Protein AF-0000000074723322 (afdb_homodimer)

pLDDT: mean 83.51, std 18.79, range [21.91, 98.81]

Solvent-accessible surface area (backbone atoms only — not comparable to full-atom values): 43804 Å² total; per-residue (Å²): 130,84,80,78,76,77,77,77,79,77,77,68,78,77,70,70,77,73,81,65,84,72,70,81,64,66,43,62,84,62,58,47,76,43,57,42,94,88,62,50,76,61,48,70,40,43,41,64,59,50,56,65,54,12,58,70,28,37,38,82,74,31,65,25,46,69,72,74,87,70,62,50,74,50,40,69,74,44,81,40,79,48,93,85,29,30,41,36,32,33,70,85,69,52,68,29,45,32,60,66,77,66,84,53,60,60,69,59,57,63,31,75,88,58,49,74,63,51,75,38,29,64,90,44,18,70,59,52,44,46,22,39,75,74,34,88,31,36,43,49,39,66,46,32,68,73,44,32,63,64,46,34,44,52,50,53,50,34,39,63,25,58,21,42,36,29,39,32,74,39,62,81,52,92,58,39,62,59,51,49,26,48,45,56,65,42,56,64,45,60,51,98,70,37,51,52,40,78,37,39,65,48,94,80,35,68,39,71,79,17,40,52,57,58,48,67,70,24,27,64,57,54,24,35,88,70,42,65,34,28,36,38,42,32,26,61,34,63,40,56,61,48,30,43,32,36,33,38,45,61,31,45,51,52,53,34,44,73,37,90,67,14,55,62,25,49,51,46,34,46,68,45,71,41,46,20,38,49,66,57,93,72,29,37,32,59,20,72,41,31,37,36,35,61,54,83,64,78,88,51,56,66,74,79,26,55,63,34,40,48,43,39,71,41,34,41,57,72,72,70,77,62,67,48,58,70,69,58,43,50,54,49,51,47,26,49,46,58,49,45,54,52,72,65,38,66,63,27,45,32,78,40,78,62,48,63,17,26,26,47,36,32,26,25,31,38,25,23,37,32,30,44,41,42,49,83,67,41,33,34,41,34,38,26,33,46,55,56,51,51,52,6,30,42,38,44,72,67,47,61,53,65,58,58,49,46,60,70,71,100,125,86,76,76,76,76,75,77,77,74,75,68,78,76,70,70,75,73,80,64,84,70,69,78,65,63,44,60,84,60,57,46,76,42,58,42,95,86,63,50,75,61,48,72,38,44,40,63,57,50,56,66,53,13,59,71,28,38,39,80,73,30,66,26,47,70,72,72,86,70,63,47,74,50,38,69,72,43,82,39,78,49,92,85,28,30,42,36,31,34,70,87,68,52,68,30,44,32,60,66,77,66,85,55,60,61,69,60,56,63,31,74,87,58,51,74,65,53,74,38,28,64,90,43,18,69,58,52,43,46,23,38,75,74,34,87,31,36,43,50,40,67,46,30,69,74,43,32,62,63,46,35,44,51,49,51,50,33,38,64,26,57,22,42,36,28,39,31,73,40,62,80,52,91,55,39,63,58,51,50,28,47,44,56,64,44,54,64,45,60,53,100,67,38,51,53,41,79,39,38,66,48,94,79,35,66,39,71,77,18,39,52,58,57,47,68,71,24,27,63,56,54,24,34,87,68,40,64,33,27,36,39,42,33,26,62,35,63,38,55,59,48,28,42,31,36,33,40,44,60,30,44,51,51,53,34,44,72,38,90,69,14,54,61,26,49,52,45,34,45,67,44,72,43,45,19,39,48,66,57,92,71,30,37,32,59,19,71,40,32,36,36,36,63,54,83,62,78,86,51,56,67,75,79,25,55,64,34,40,49,44,39,73,42,35,41,55,73,72,70,74,61,67,48,58,69,69,58,44,49,52,49,50,48,26,48,46,58,48,44,54,51,71,66,37,66,61,26,44,33,80,39,78,64,48,62,16,24,26,48,35,30,26,25,32,38,25,25,36,32,30,44,39,44,50,82,67,42,33,34,43,36,39,26,33,48,54,57,51,51,50,7,28,41,39,44,71,66,46,62,52,64,60,58,49,45,60,70,71,100

Nearest PDB structures (foldseek):
  6npb-assembly1_A  TM=7.878E-01  e=7.541E-30  Leisingera caerulea
  3o2g-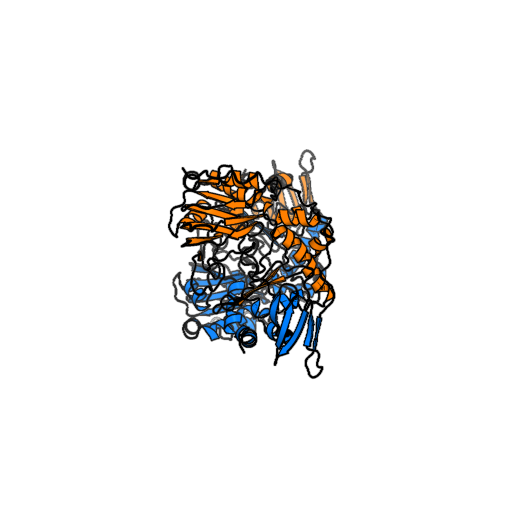assembly1_A  TM=8.505E-01  e=2.399E-28  Homo sapiens
  6npc-assembly1_B  TM=7.733E-01  e=4.848E-27  Leisingera caerulea
  7qtg-assembly1_B-2  TM=7.485E-01  e=1.381E-10  Streptomyces sp. Tu6071
  7qtg-assembly1_A  TM=7.536E-01  e=2.174E-10  Streptomyces sp. Tu6071

Structure (mmCIF, N/CA/C/O backbone):
data_AF-0000000074723322-model_v1
#
loop_
_entity.id
_entity.type
_entity.pdbx_description
1 polymer 'TauD/TfdA-like domain-containing protein'
#
loop_
_atom_site.group_PDB
_atom_site.id
_atom_site.type_symbol
_atom_site.label_atom_id
_atom_site.label_alt_id
_atom_site.label_comp_id
_atom_site.label_asym_id
_atom_site.label_entity_id
_atom_site.label_seq_id
_atom_site.pdbx_PDB_ins_code
_atom_site.Cartn_x
_atom_site.Cartn_y
_atom_site.Cartn_z
_atom_site.occupancy
_atom_site.B_iso_or_equiv
_atom_site.auth_seq_id
_atom_site.auth_comp_id
_atom_site.auth_asym_id
_atom_site.auth_atom_id
_atom_site.pdbx_PDB_model_num
ATOM 1 N N . MET A 1 1 ? 15.336 72.75 12.047 1 23.72 1 MET A N 1
ATOM 2 C CA . MET A 1 1 ? 16.375 72.062 12.766 1 23.72 1 MET A CA 1
ATOM 3 C C . MET A 1 1 ? 15.773 71.125 13.828 1 23.72 1 MET A C 1
ATOM 5 O O . MET A 1 1 ? 16.141 71.188 15 1 23.72 1 MET A O 1
ATOM 9 N N . LEU A 1 2 ? 14.555 70.625 13.688 1 27.48 2 LEU A N 1
ATOM 10 C CA . LEU A 1 2 ? 13.859 70.062 14.852 1 27.48 2 LEU A CA 1
ATOM 11 C C . LEU A 1 2 ? 14.617 68.875 15.445 1 27.48 2 LEU A C 1
ATOM 13 O O . LEU A 1 2 ? 15.078 68 14.703 1 27.48 2 LEU A O 1
ATOM 17 N N . ALA A 1 3 ? 15.211 69 16.609 1 27.52 3 ALA A N 1
ATOM 18 C CA . ALA A 1 3 ? 16.047 68.188 17.516 1 27.52 3 ALA A CA 1
ATOM 19 C C . ALA A 1 3 ? 15.414 66.875 17.812 1 27.52 3 ALA A C 1
ATOM 21 O O . ALA A 1 3 ? 14.297 66.75 18.328 1 27.52 3 ALA A O 1
ATOM 22 N N . LEU A 1 4 ? 15.68 65.75 17.031 1 28.12 4 LEU A N 1
ATOM 23 C CA . LEU A 1 4 ? 15.18 64.438 16.953 1 28.12 4 LEU A CA 1
ATOM 24 C C . LEU A 1 4 ? 15.516 63.656 18.234 1 28.12 4 LEU A C 1
ATOM 26 O O . LEU A 1 4 ? 16.688 63.406 18.531 1 28.12 4 LEU A O 1
ATOM 30 N N . ALA A 1 5 ? 14.727 63.938 19.281 1 29.81 5 ALA A N 1
ATOM 31 C CA . ALA A 1 5 ? 15.008 63.438 20.625 1 29.81 5 ALA A CA 1
ATOM 32 C C . ALA A 1 5 ? 15.273 61.938 20.625 1 29.81 5 ALA A C 1
ATOM 34 O O . ALA A 1 5 ? 14.594 61.188 19.938 1 29.81 5 ALA A O 1
ATOM 35 N N . ALA A 1 6 ? 16.406 61.5 21.172 1 29.81 6 ALA A N 1
ATOM 36 C CA . ALA A 1 6 ? 17.141 60.25 21.344 1 29.81 6 ALA A CA 1
ATOM 37 C C . ALA A 1 6 ? 16.359 59.25 22.203 1 29.81 6 ALA A C 1
ATOM 39 O O . ALA A 1 6 ? 16.078 59.531 23.375 1 29.81 6 ALA A O 1
ATOM 40 N N . ARG A 1 7 ? 15.25 58.656 21.734 1 30.62 7 ARG A N 1
ATOM 41 C CA . ARG A 1 7 ? 14.461 57.906 22.719 1 30.62 7 ARG A CA 1
ATOM 42 C C . ARG A 1 7 ? 15.328 56.906 23.484 1 30.62 7 ARG A C 1
ATOM 44 O O . ARG A 1 7 ? 16.234 56.312 22.906 1 30.62 7 ARG A O 1
ATOM 51 N N . PRO A 1 8 ? 15.336 56.938 24.828 1 28.42 8 PRO A N 1
ATOM 52 C CA . PRO A 1 8 ? 16.172 56.188 25.781 1 28.42 8 PRO A CA 1
ATOM 53 C C . PRO A 1 8 ? 16.188 54.688 25.516 1 28.42 8 PRO A C 1
ATOM 55 O O . PRO A 1 8 ? 15.273 54.156 24.859 1 28.42 8 PRO A O 1
ATOM 58 N N . ALA A 1 9 ? 17.312 54 25.781 1 27.69 9 ALA A N 1
ATOM 59 C CA . ALA A 1 9 ? 17.859 52.656 25.672 1 27.69 9 ALA A CA 1
ATOM 60 C C . ALA A 1 9 ? 17.062 51.656 26.484 1 27.69 9 ALA A C 1
ATOM 62 O O . ALA A 1 9 ? 17.016 51.719 27.719 1 27.69 9 ALA A O 1
ATOM 63 N N . LEU A 1 10 ? 15.797 51.469 26.203 1 24.59 10 LEU A N 1
ATOM 64 C CA . LEU A 1 10 ? 15.094 50.594 27.141 1 24.59 10 LEU A CA 1
ATOM 65 C C . LEU A 1 10 ? 15.875 49.312 27.391 1 24.59 10 LEU A C 1
ATOM 67 O O . LEU A 1 10 ? 16.266 48.625 26.438 1 24.59 10 LEU A O 1
ATOM 71 N N . ALA A 1 11 ? 16.656 49.219 28.422 1 26.72 11 ALA A N 1
ATOM 72 C CA . ALA A 1 11 ? 17.406 48.125 29 1 26.72 11 ALA A CA 1
ATOM 73 C C . ALA A 1 11 ? 16.547 46.844 29.094 1 26.72 11 ALA A C 1
ATOM 75 O O . ALA A 1 11 ? 15.664 46.75 29.953 1 26.72 11 ALA A O 1
ATOM 76 N N . GLY A 1 12 ? 15.781 46.625 28.109 1 21.91 12 GLY A N 1
ATOM 77 C CA . GLY A 1 12 ? 14.773 45.625 28.344 1 21.91 12 GLY A CA 1
ATOM 78 C C . GLY A 1 12 ? 15.352 44.281 28.812 1 21.91 12 GLY A C 1
ATOM 79 O O . GLY A 1 12 ? 16.266 43.75 28.188 1 21.91 12 GLY A O 1
ATOM 80 N N . LYS A 1 13 ? 15.508 44.125 30.172 1 32.44 13 LYS A N 1
ATOM 81 C CA . LYS A 1 13 ? 15.93 42.906 30.891 1 32.44 13 LYS A CA 1
ATOM 82 C C . LYS A 1 13 ? 15.352 41.656 30.25 1 32.44 13 LYS A C 1
ATOM 84 O O . LYS A 1 13 ? 14.141 41.531 30.109 1 32.44 13 LYS A O 1
ATOM 89 N N . SER A 1 14 ? 16.016 41.094 29.281 1 24.81 14 SER A N 1
ATOM 90 C CA . SER A 1 14 ? 15.828 39.906 28.469 1 24.81 14 SER A CA 1
ATOM 91 C C . SER A 1 14 ? 15.539 38.688 29.328 1 24.81 14 SER A C 1
ATOM 93 O O . SER A 1 14 ? 16.422 37.844 29.547 1 24.81 14 SER A O 1
ATOM 95 N N . GLY A 1 15 ? 14.867 38.938 30.5 1 27.03 15 GLY A N 1
ATOM 96 C CA . GLY A 1 15 ? 14.805 37.75 31.328 1 27.03 15 GLY A CA 1
ATOM 97 C C . GLY A 1 15 ? 14.25 36.562 30.609 1 27.03 15 GLY A C 1
ATOM 98 O O . GLY A 1 15 ? 13.25 36.656 29.891 1 27.03 15 GLY A O 1
ATOM 99 N N . VAL A 1 16 ? 15.078 35.625 30.25 1 27.52 16 VAL A N 1
ATOM 100 C CA . VAL A 1 16 ? 14.758 34.344 29.641 1 27.52 16 VAL A CA 1
ATOM 101 C C . VAL A 1 16 ? 13.727 33.625 30.5 1 27.52 16 VAL A C 1
ATOM 103 O O . VAL A 1 16 ? 13.977 33.344 31.672 1 27.52 16 VAL A O 1
ATOM 106 N N . PRO A 1 17 ? 12.5 33.906 30.281 1 28.02 17 PRO A N 1
ATOM 107 C CA . PRO A 1 17 ? 11.633 33.25 31.25 1 28.02 17 PRO A CA 1
ATOM 108 C C . PRO A 1 17 ? 11.984 31.766 31.406 1 28.02 17 PRO A C 1
ATOM 110 O O . PRO A 1 17 ? 12.422 31.109 30.453 1 28.02 17 PRO A O 1
ATOM 113 N N . ARG A 1 18 ? 12.43 31.359 32.562 1 28.09 18 ARG A N 1
ATOM 114 C CA . ARG A 1 18 ? 12.648 30 33.062 1 28.09 18 ARG A CA 1
ATOM 115 C C . ARG A 1 18 ? 11.484 29.078 32.688 1 28.09 18 ARG A C 1
ATOM 117 O O . ARG A 1 18 ? 10.328 29.391 32.969 1 28.09 18 ARG A O 1
ATOM 124 N N . VAL A 1 19 ? 11.633 28.344 31.656 1 27.53 19 VAL A N 1
ATOM 125 C CA . VAL A 1 19 ? 10.719 27.266 31.312 1 27.53 19 VAL A CA 1
ATOM 126 C C . VAL A 1 19 ? 10.398 26.438 32.562 1 27.53 19 VAL A C 1
ATOM 128 O O . VAL A 1 19 ? 11.273 25.766 33.125 1 27.53 19 VAL A O 1
ATOM 131 N N . VAL A 1 20 ? 9.609 27 33.5 1 28.11 20 VAL A N 1
ATOM 132 C CA . VAL A 1 20 ? 9.07 26.25 34.625 1 28.11 20 VAL A CA 1
ATOM 133 C C . VAL A 1 20 ? 8.648 24.859 34.156 1 28.11 20 VAL A C 1
ATOM 135 O O . VAL A 1 20 ? 8.273 24.672 33 1 28.11 20 VAL A O 1
ATOM 138 N N . GLY A 1 21 ? 9.086 23.797 34.844 1 30.47 21 GLY A N 1
ATOM 139 C CA . GLY A 1 21 ? 8.75 22.391 34.781 1 30.47 21 GLY A CA 1
ATOM 140 C C . GLY A 1 21 ? 7.281 22.141 34.531 1 30.47 21 GLY A C 1
ATOM 141 O O . GLY A 1 21 ? 6.43 22.375 35.375 1 30.47 21 GLY A O 1
ATOM 142 N N . ALA A 1 22 ? 6.746 22.609 33.438 1 29.56 22 ALA A N 1
ATOM 143 C CA . ALA A 1 22 ? 5.324 22.484 33.125 1 29.56 22 ALA A CA 1
ATOM 144 C C . ALA A 1 22 ? 4.824 21.078 33.406 1 29.56 22 ALA A C 1
ATOM 146 O O . ALA A 1 22 ? 5.379 20.094 32.906 1 29.56 22 ALA A O 1
ATOM 147 N N . SER A 1 23 ? 4.32 20.828 34.594 1 31.03 23 SER A N 1
ATOM 148 C CA . SER A 1 23 ? 3.535 19.656 35 1 31.03 23 SER A CA 1
ATOM 149 C C . SER A 1 23 ? 2.697 19.141 33.812 1 31.03 23 SER A C 1
ATOM 151 O O . SER A 1 23 ? 2.062 19.922 33.125 1 31.03 23 SER A O 1
ATOM 153 N N . CYS A 1 24 ? 3.064 18.188 33.156 1 36.06 24 CYS A N 1
ATOM 154 C CA . CYS A 1 24 ? 2.246 17.469 32.188 1 36.06 24 CYS A CA 1
ATOM 155 C C . CYS A 1 24 ? 0.791 17.406 32.625 1 36.06 24 CYS A C 1
ATOM 157 O O . CYS A 1 24 ? 0.417 16.562 33.438 1 36.06 24 CYS A O 1
ATOM 159 N N . ARG A 1 25 ? 0.19 18.547 32.844 1 41.53 25 ARG A N 1
ATOM 160 C CA . ARG A 1 25 ? -1.215 18.531 33.219 1 41.53 25 ARG A CA 1
ATOM 161 C C . ARG A 1 25 ? -2.037 17.641 32.312 1 41.53 25 ARG A C 1
ATOM 163 O O . ARG A 1 25 ? -1.938 17.734 31.094 1 41.53 25 ARG A O 1
ATOM 170 N N . ARG A 1 26 ? -2.426 16.453 32.844 1 49.88 26 ARG A N 1
ATOM 171 C CA . ARG A 1 26 ? -3.346 15.469 32.25 1 49.88 26 ARG A CA 1
ATOM 172 C C . ARG A 1 26 ? -4.633 16.141 31.797 1 49.88 26 ARG A C 1
ATOM 174 O O . ARG A 1 26 ? -5.059 17.141 32.344 1 49.88 26 ARG A O 1
ATOM 181 N N . PHE A 1 27 ? -4.953 16.047 30.5 1 51.22 27 PHE A N 1
ATOM 182 C CA . PHE A 1 27 ? -6.293 16.453 30.094 1 51.22 27 PHE A CA 1
ATOM 183 C C . PHE A 1 27 ? -7.309 16.125 31.188 1 51.22 27 PHE A C 1
ATOM 185 O O . PHE A 1 27 ? -7.176 15.109 31.875 1 51.22 27 PHE A O 1
ATOM 192 N N . SER A 1 28 ? -7.855 17.125 31.781 1 51.25 28 SER A N 1
ATOM 193 C CA . SER A 1 28 ? -8.898 16.812 32.75 1 51.25 28 SER A CA 1
ATOM 194 C C . SER A 1 28 ? -9.711 15.594 32.312 1 51.25 28 SER A C 1
ATOM 196 O O . SER A 1 28 ? -10.273 15.586 31.203 1 51.25 28 SER A O 1
ATOM 198 N N . SER A 1 29 ? -9.344 14.352 32.75 1 58.25 29 SER A N 1
ATOM 199 C CA . SER A 1 29 ? -10.07 13.109 32.562 1 58.25 29 SER A CA 1
ATOM 200 C C . SER A 1 29 ? -11.539 13.258 32.938 1 58.25 29 SER A C 1
ATOM 202 O O . SER A 1 29 ? -12.312 12.305 32.844 1 58.25 29 SER A O 1
ATOM 204 N N . ARG A 1 30 ? -11.961 14.531 33.281 1 67.81 30 ARG A N 1
ATOM 205 C CA . ARG A 1 30 ? -13.359 14.656 33.688 1 67.81 30 ARG A CA 1
ATOM 206 C C . ARG A 1 30 ? -14.273 14.859 32.469 1 67.81 30 ARG A C 1
ATOM 208 O O . ARG A 1 30 ? -14.102 15.805 31.719 1 67.81 30 ARG A O 1
ATOM 215 N N . THR A 1 31 ? -15.094 13.992 32.219 1 82.69 31 THR A N 1
ATOM 216 C CA . THR A 1 31 ? -16.078 13.984 31.172 1 82.69 31 THR A CA 1
ATOM 217 C C . THR A 1 31 ? -17.203 14.984 31.453 1 82.69 31 THR A C 1
ATOM 219 O O . THR A 1 31 ? -17.438 15.344 32.625 1 82.69 31 THR A O 1
ATOM 222 N N . VAL A 1 32 ? -17.641 15.617 30.469 1 87.19 32 VAL A N 1
ATOM 223 C CA . VAL A 1 32 ? -18.828 16.453 30.5 1 87.19 32 VAL A CA 1
ATOM 224 C C . VAL A 1 32 ? -20.062 15.617 30.188 1 87.19 32 VAL A C 1
ATOM 226 O O . VAL A 1 32 ? -20.125 14.953 29.156 1 87.19 32 VAL A O 1
ATOM 229 N N . ASN A 1 33 ? -20.938 15.586 31.094 1 87.44 33 ASN A N 1
ATOM 230 C CA . ASN A 1 33 ? -22.188 14.875 30.875 1 87.44 33 ASN A CA 1
ATOM 231 C C . ASN A 1 33 ? -23.25 15.789 30.266 1 87.44 33 ASN A C 1
ATOM 233 O O . ASN A 1 33 ? -23.625 16.781 30.875 1 87.44 33 ASN A O 1
ATOM 237 N N . LEU A 1 34 ? -23.672 15.492 29.109 1 89.5 34 LEU A N 1
ATOM 238 C CA . LEU A 1 34 ? -24.719 16.25 28.438 1 89.5 34 LEU A CA 1
ATOM 239 C C . LEU A 1 34 ? -26.078 15.586 28.625 1 89.5 34 LEU A C 1
ATOM 241 O O . LEU A 1 34 ? -26.188 14.367 28.562 1 89.5 34 LEU A O 1
ATOM 245 N N . ALA A 1 35 ? -27 16.359 28.906 1 90.19 35 ALA A N 1
ATOM 246 C CA . ALA A 1 35 ? -28.375 15.891 29.062 1 90.19 35 ALA A CA 1
ATOM 247 C C . ALA A 1 35 ? -29.359 16.859 28.406 1 90.19 35 ALA A C 1
ATOM 249 O O . ALA A 1 35 ? -29.172 18.078 28.453 1 90.19 35 ALA A O 1
ATOM 250 N N . TRP A 1 36 ? -30.359 16.234 27.906 1 91 36 TRP A N 1
ATOM 251 C CA . TRP A 1 36 ? -31.422 17.047 27.297 1 91 36 TRP A CA 1
ATOM 252 C C . TRP A 1 36 ? -32.281 17.688 28.375 1 91 36 TRP A C 1
ATOM 254 O O . TRP A 1 36 ? -32.281 17.25 29.531 1 91 36 TRP A O 1
ATOM 264 N N . PRO A 1 37 ? -33.062 18.703 27.969 1 91.19 37 PRO A N 1
ATOM 265 C CA . PRO A 1 37 ? -33.906 19.391 28.953 1 91.19 37 PRO A CA 1
ATOM 266 C C . PRO A 1 37 ? -34.906 18.469 29.641 1 91.19 37 PRO A C 1
ATOM 268 O O . PRO A 1 37 ? -35.281 18.719 30.781 1 91.19 37 PRO A O 1
ATOM 271 N N . ASP A 1 38 ? -35.25 17.453 28.969 1 91.75 38 ASP A N 1
ATOM 272 C CA . ASP A 1 38 ? -36.219 16.516 29.547 1 91.75 38 ASP A CA 1
ATOM 273 C C . ASP A 1 38 ? -35.531 15.5 30.453 1 91.75 38 ASP A C 1
ATOM 275 O O . ASP A 1 38 ? -36.156 14.594 30.984 1 91.75 38 ASP A O 1
ATOM 279 N N . GLY A 1 39 ? -34.219 15.586 30.562 1 87.75 39 GLY A N 1
ATOM 280 C CA . GLY A 1 39 ? -33.5 14.727 31.469 1 87.75 39 GLY A CA 1
ATOM 281 C C . GLY A 1 39 ? -32.844 13.547 30.781 1 87.75 39 GLY A C 1
ATOM 282 O O . GLY A 1 39 ? -32 12.852 31.359 1 87.75 39 GLY A O 1
ATOM 283 N N . ARG A 1 40 ? -33.219 13.281 29.547 1 88.69 40 ARG A N 1
ATOM 284 C CA . ARG A 1 40 ? -32.594 12.188 28.797 1 88.69 40 ARG A CA 1
ATOM 285 C C . ARG A 1 40 ? -31.109 12.438 28.578 1 88.69 40 ARG A C 1
ATOM 287 O O . ARG A 1 40 ? -30.703 13.539 28.203 1 88.69 40 ARG A O 1
ATOM 294 N N . PRO A 1 41 ? -30.359 11.414 28.891 1 86.5 41 PRO A N 1
ATOM 295 C CA . PRO A 1 41 ? -28.922 11.594 28.656 1 86.5 41 PRO A CA 1
ATOM 296 C C . PRO A 1 41 ? -28.578 11.703 27.172 1 86.5 41 PRO A C 1
ATOM 298 O O . PRO A 1 41 ? -29.156 10.992 26.359 1 86.5 41 PRO A O 1
ATOM 301 N N . ALA A 1 42 ? -27.703 12.617 26.844 1 84.81 42 ALA A N 1
ATOM 302 C CA . ALA A 1 42 ? -27.203 12.758 25.469 1 84.81 42 ALA A CA 1
ATOM 303 C C . ALA A 1 42 ? -25.797 12.188 25.328 1 84.81 42 ALA A C 1
ATOM 305 O O . ALA A 1 42 ? -25.297 12.023 24.219 1 84.81 42 ALA A O 1
ATOM 306 N N . GLY A 1 43 ? -25.078 11.906 26.422 1 81.88 43 GLY A N 1
ATOM 307 C CA . GLY A 1 43 ? -23.75 11.297 26.391 1 81.88 43 GLY A CA 1
ATOM 308 C C . GLY A 1 43 ? -22.75 12 27.281 1 81.88 43 GLY A C 1
ATOM 309 O O . GLY A 1 43 ? -23.016 13.102 27.766 1 81.88 43 GLY A O 1
ATOM 310 N N . SER A 1 44 ? -21.688 11.289 27.562 1 83.12 44 SER A N 1
ATOM 311 C CA . SER A 1 44 ? -20.547 11.82 28.312 1 83.12 44 SER A CA 1
ATOM 312 C C . SER A 1 44 ? -19.312 11.93 27.422 1 83.12 44 SER A C 1
ATOM 314 O O . SER A 1 44 ? -18.922 10.961 26.766 1 83.12 44 SER A O 1
ATOM 316 N N . PHE A 1 45 ? -18.75 13.117 27.344 1 83.56 45 PHE A N 1
ATOM 317 C CA . PHE A 1 45 ? -17.672 13.359 26.406 1 83.56 45 PHE A CA 1
ATOM 318 C C . PHE A 1 45 ? -16.531 14.117 27.062 1 83.56 45 PHE A C 1
ATOM 320 O O . PHE A 1 45 ? -16.75 14.898 28 1 83.56 45 PHE A O 1
ATOM 327 N N . LEU A 1 46 ? -15.367 13.859 26.578 1 83.56 46 LEU A N 1
ATOM 328 C CA . LEU A 1 46 ? -14.242 14.703 26.953 1 83.56 46 LEU A CA 1
ATOM 329 C C . LEU A 1 46 ? -14.383 16.094 26.344 1 83.56 46 LEU A C 1
ATOM 331 O O . LEU A 1 46 ? -14.836 16.25 25.203 1 83.56 46 LEU A O 1
ATOM 335 N N . PRO A 1 47 ? -13.953 17.125 27.047 1 86.81 47 PRO A N 1
ATOM 336 C CA . PRO A 1 47 ? -14.039 18.484 26.516 1 86.81 47 PRO A CA 1
ATOM 337 C C . PRO A 1 47 ? -13.352 18.609 25.156 1 86.81 47 PRO A C 1
ATOM 339 O O . PRO A 1 47 ? -13.883 19.281 24.25 1 86.81 47 PRO A O 1
ATOM 342 N N . LYS A 1 48 ? -12.234 17.984 25 1 84.69 48 LYS A N 1
ATOM 343 C CA . LYS A 1 48 ? -11.508 18.062 23.734 1 84.69 48 LYS A CA 1
ATOM 344 C C . LYS A 1 48 ? -12.328 17.453 22.594 1 84.69 48 LYS A C 1
ATOM 346 O O . LYS A 1 48 ? -12.352 18 21.484 1 84.69 48 LYS A O 1
ATOM 351 N N . PHE A 1 49 ? -12.922 16.359 22.859 1 83.94 49 PHE A N 1
ATOM 352 C CA . PHE A 1 49 ? -13.781 15.734 21.859 1 83.94 49 PHE A CA 1
ATOM 353 C C . PHE A 1 49 ? -14.906 16.672 21.453 1 83.94 49 PHE A C 1
ATOM 355 O O . PHE A 1 49 ? -15.18 16.844 20.25 1 83.94 49 PHE A O 1
ATOM 362 N N . LEU A 1 50 ? -15.508 17.188 22.469 1 86.38 50 LEU A N 1
ATOM 363 C CA . LEU A 1 50 ? -16.594 18.125 22.203 1 86.38 50 LEU A CA 1
ATOM 364 C C . LEU A 1 50 ? -16.094 19.297 21.359 1 86.38 50 LEU A C 1
ATOM 366 O O . LEU A 1 50 ? -16.734 19.672 20.375 1 86.38 50 LEU A O 1
ATOM 370 N N . ARG A 1 51 ? -15.016 19.828 21.719 1 89 51 ARG A N 1
ATOM 371 C CA . ARG A 1 51 ? -14.453 21 21.062 1 89 51 ARG A CA 1
ATOM 372 C C . ARG A 1 51 ? -14.125 20.703 19.594 1 89 51 ARG A C 1
ATOM 374 O O . ARG A 1 51 ? -14.406 21.516 18.719 1 89 51 ARG A O 1
ATOM 381 N N . GLU A 1 52 ? -13.602 19.578 19.359 1 86.31 52 GLU A N 1
ATOM 382 C CA . GLU A 1 52 ? -13.164 19.188 18.016 1 86.31 52 GLU A CA 1
ATOM 383 C C . GLU A 1 52 ? -14.352 18.828 17.125 1 86.31 52 GLU A C 1
ATOM 385 O O . GLU A 1 52 ? -14.227 18.766 15.898 1 86.31 52 GLU A O 1
ATOM 390 N N . ASN A 1 53 ? -15.445 18.609 17.75 1 84.69 53 ASN A N 1
ATOM 391 C CA . ASN A 1 53 ? -16.578 18.109 16.969 1 84.69 53 ASN A CA 1
ATOM 392 C C . ASN A 1 53 ? -17.734 19.109 16.938 1 84.69 53 ASN A C 1
ATOM 394 O O . ASN A 1 53 ? -18.859 18.75 16.625 1 84.69 53 ASN A O 1
ATOM 398 N N . THR A 1 54 ? -17.453 20.297 17.391 1 88.88 54 THR A N 1
ATOM 399 C CA . THR A 1 54 ? -18.438 21.344 17.109 1 88.88 54 THR A CA 1
ATOM 400 C C . THR A 1 54 ? -18.516 21.625 15.609 1 88.88 54 THR A C 1
ATOM 402 O O . THR A 1 54 ? -17.516 21.469 14.891 1 88.88 54 THR A O 1
ATOM 405 N N . VAL A 1 55 ? -19.609 22.016 15.172 1 86.75 55 VAL A N 1
ATOM 406 C CA . VAL A 1 55 ? -19.812 22.328 13.758 1 86.75 55 VAL A CA 1
ATOM 407 C C . VAL A 1 55 ? -18.828 23.406 13.312 1 86.75 55 VAL A C 1
ATOM 409 O O . VAL A 1 55 ? -18.281 23.328 12.211 1 86.75 55 VAL A O 1
ATOM 412 N N . GLU A 1 56 ? -18.578 24.344 14.164 1 89 56 GLU A N 1
ATOM 413 C CA . GLU A 1 56 ? -17.766 25.516 13.852 1 89 56 GLU A CA 1
ATOM 414 C C . GLU A 1 56 ? -16.297 25.156 13.773 1 89 56 GLU A C 1
ATOM 416 O O . GLU A 1 56 ? -15.477 25.938 13.281 1 89 56 GLU A O 1
ATOM 421 N N . ALA A 1 57 ? -15.953 24.016 14.258 1 87.56 57 ALA A N 1
ATOM 422 C CA . ALA A 1 57 ? -14.555 23.578 14.242 1 87.56 57 ALA A CA 1
ATOM 423 C C . ALA A 1 57 ? -14.18 23 12.883 1 87.56 57 ALA A C 1
ATOM 425 O O . ALA A 1 57 ? -13.016 22.672 12.633 1 87.56 57 ALA A O 1
ATOM 426 N N . TRP A 1 58 ? -15.133 22.891 11.977 1 83.31 58 TRP A N 1
ATOM 427 C CA . TRP A 1 58 ? -14.914 22.266 10.672 1 83.31 58 TRP A CA 1
ATOM 428 C C . TRP A 1 58 ? -15.211 23.25 9.547 1 83.31 58 TRP A C 1
ATOM 430 O O . TRP A 1 58 ? -16.141 24.062 9.641 1 83.31 58 TRP A O 1
ATOM 440 N N . ASP A 1 59 ? -14.359 23.109 8.547 1 81.44 59 ASP A N 1
ATOM 441 C CA . ASP A 1 59 ? -14.648 23.859 7.332 1 81.44 59 ASP A CA 1
ATOM 442 C C . ASP A 1 59 ? -15.789 23.219 6.551 1 81.44 59 ASP A C 1
ATOM 444 O O . ASP A 1 59 ? -15.766 22.016 6.277 1 81.44 59 ASP A O 1
ATOM 448 N N . VAL A 1 60 ? -16.719 23.969 6.188 1 75.94 60 VAL A N 1
ATOM 449 C CA . VAL A 1 60 ? -17.938 23.453 5.578 1 75.94 60 VAL A CA 1
ATOM 450 C C . VAL A 1 60 ? -17.641 22.938 4.172 1 75.94 60 VAL A C 1
ATOM 452 O O . VAL A 1 60 ? -18.172 21.906 3.75 1 75.94 60 VAL A O 1
ATOM 455 N N . SER A 1 61 ? -16.828 23.625 3.469 1 75.31 61 SER A N 1
ATOM 456 C CA . SER A 1 61 ? -16.562 23.281 2.072 1 75.31 61 SER A CA 1
ATOM 457 C C . SER A 1 61 ? -15.648 22.078 1.958 1 75.31 61 SER A C 1
ATOM 459 O O . SER A 1 61 ? -15.977 21.094 1.276 1 75.31 61 SER A O 1
ATOM 461 N N . SER A 1 62 ? -14.578 22.062 2.682 1 74.75 62 SER A N 1
ATOM 462 C CA . SER A 1 62 ? -13.578 21 2.572 1 74.75 62 SER A CA 1
ATOM 463 C C . SER A 1 62 ? -13.859 19.859 3.545 1 74.75 62 SER A C 1
ATOM 465 O O . SER A 1 62 ? -13.289 18.781 3.43 1 74.75 62 SER A O 1
ATOM 467 N N . LYS A 1 63 ? -14.703 20.109 4.461 1 77.81 63 LYS A N 1
ATOM 468 C CA . LYS A 1 63 ? -15.047 19.141 5.492 1 77.81 63 LYS A CA 1
ATOM 469 C C . LYS A 1 63 ? -13.82 18.734 6.301 1 77.81 63 LYS A C 1
ATOM 471 O O . LYS A 1 63 ? -13.688 17.578 6.711 1 77.81 63 LYS A O 1
ATOM 476 N N . GLN A 1 64 ? -12.906 19.625 6.414 1 81.75 64 GLN A N 1
ATOM 477 C CA . GLN A 1 64 ? -11.695 19.406 7.195 1 81.75 64 GLN A CA 1
ATOM 478 C C . GLN A 1 64 ? -11.703 20.234 8.477 1 81.75 64 GLN A C 1
ATOM 480 O O . GLN A 1 64 ? -12.305 21.312 8.516 1 81.75 64 GLN A O 1
ATOM 485 N N . ARG A 1 65 ? -11.031 19.734 9.453 1 83.06 65 ARG A N 1
ATOM 486 C CA . ARG A 1 65 ? -10.969 20.422 10.742 1 83.06 65 ARG A CA 1
ATOM 487 C C . ARG A 1 65 ? -10.117 21.672 10.648 1 83.06 65 ARG A C 1
ATOM 489 O O . ARG A 1 65 ? -9.078 21.688 9.984 1 83.06 65 ARG A O 1
ATOM 496 N N . LEU A 1 66 ? -10.555 22.672 11.398 1 80.38 66 LEU A N 1
ATOM 497 C CA . LEU A 1 66 ? -9.883 23.969 11.344 1 80.38 66 LEU A CA 1
ATOM 498 C C . LEU A 1 66 ? -8.93 24.141 12.523 1 80.38 66 LEU A C 1
ATOM 500 O O . LEU A 1 66 ? -7.875 24.766 12.391 1 80.38 66 LEU A O 1
ATOM 504 N N . ASP A 1 67 ? -9.336 23.609 13.656 1 77.12 67 ASP A N 1
ATOM 505 C CA . ASP A 1 67 ? -8.57 23.844 14.867 1 77.12 67 ASP A CA 1
ATOM 506 C C . ASP A 1 67 ? -7.824 22.594 15.305 1 77.12 67 ASP A C 1
ATOM 508 O O . ASP A 1 67 ? -8.359 21.484 15.227 1 77.12 67 ASP A O 1
ATOM 512 N N . PHE A 1 68 ? -6.605 22.828 15.617 1 74.56 68 PHE A N 1
ATOM 513 C CA . PHE A 1 68 ? -5.809 21.734 16.141 1 74.56 68 PHE A CA 1
ATOM 514 C C . PHE A 1 68 ? -4.906 22.203 17.281 1 74.56 68 PHE A C 1
ATOM 516 O O . PHE A 1 68 ? -4.938 23.391 17.656 1 74.56 68 PHE A O 1
ATOM 523 N N . CYS A 1 69 ? -4.23 21.281 17.922 1 73.94 69 CYS A N 1
ATOM 524 C CA . CYS A 1 69 ? -3.307 21.531 19.016 1 73.94 69 CYS A CA 1
ATOM 525 C C . CYS A 1 69 ? -4.016 22.219 20.188 1 73.94 69 CYS A C 1
ATOM 527 O O . CYS A 1 69 ? -3.543 23.234 20.688 1 73.94 69 CYS A O 1
ATOM 529 N N . LEU A 1 70 ? -5.145 21.656 20.469 1 79.25 70 LEU A N 1
ATOM 530 C CA . LEU A 1 70 ? -5.922 22.203 21.578 1 79.25 70 LEU A CA 1
ATOM 531 C C . LEU A 1 70 ? -5.23 21.938 22.906 1 79.25 70 LEU A C 1
ATOM 533 O O . LEU A 1 70 ? -4.52 20.938 23.047 1 79.25 70 LEU A O 1
ATOM 537 N N . HIS A 1 71 ? -5.492 22.828 23.75 1 76.88 71 HIS A N 1
ATOM 538 C CA . HIS A 1 71 ? -4.832 22.734 25.047 1 76.88 71 HIS A CA 1
ATOM 539 C C . HIS A 1 71 ? -5.379 21.562 25.859 1 76.88 71 HIS A C 1
ATOM 541 O O . HIS A 1 71 ? -6.578 21.281 25.812 1 76.88 71 HIS A O 1
ATOM 547 N N . ALA A 1 72 ? -4.461 20.938 26.672 1 73.19 72 ALA A N 1
ATOM 548 C CA . ALA A 1 72 ? -4.816 19.781 27.469 1 73.19 72 ALA A CA 1
ATOM 549 C C . ALA A 1 72 ? -5.824 20.141 28.562 1 73.19 72 ALA A C 1
ATOM 551 O O . ALA A 1 72 ? -6.617 19.297 28.984 1 73.19 72 ALA A O 1
ATOM 552 N N . ASP A 1 73 ? -5.871 21.406 28.953 1 77.88 73 ASP A N 1
ATOM 553 C CA . ASP A 1 73 ? -6.711 21.812 30.078 1 77.88 73 ASP A CA 1
ATOM 554 C C . ASP A 1 73 ? -8.016 22.438 29.594 1 77.88 73 ASP A C 1
ATOM 556 O O . ASP A 1 73 ? -8.703 23.125 30.344 1 77.88 73 ASP A O 1
ATOM 560 N N . LEU A 1 74 ? -8.328 22.141 28.422 1 87.62 74 LEU A N 1
ATOM 561 C CA . LEU A 1 74 ? -9.547 22.672 27.828 1 87.62 74 LEU A CA 1
ATOM 562 C C . LEU A 1 74 ? -10.773 22.266 28.641 1 87.62 74 LEU A C 1
ATOM 564 O O . LEU A 1 74 ? -10.891 21.109 29.047 1 87.62 74 LEU A O 1
ATOM 568 N N . GLN A 1 75 ? -11.641 23.25 28.938 1 89.19 75 GLN A N 1
ATOM 569 C CA . GLN A 1 75 ? -12.859 23 29.703 1 89.19 75 GLN A CA 1
ATOM 570 C C . GLN A 1 75 ? -14.086 23.531 28.969 1 89.19 75 GLN A C 1
ATOM 572 O O . GLN A 1 75 ? -13.984 24.469 28.172 1 89.19 75 GLN A O 1
ATOM 577 N N . VAL A 1 76 ? -15.211 22.859 29.203 1 92.69 76 VAL A N 1
ATOM 578 C CA . VAL A 1 76 ? -16.5 23.406 28.781 1 92.69 76 VAL A CA 1
ATOM 579 C C . VAL A 1 76 ? -17.047 24.328 29.859 1 92.69 76 VAL A C 1
ATOM 581 O O . VAL A 1 76 ? -17.188 23.922 31.016 1 92.69 76 VAL A O 1
ATOM 584 N N . THR A 1 77 ? -17.297 25.531 29.484 1 93.94 77 THR A N 1
ATOM 585 C CA . THR A 1 77 ? -17.672 26.531 30.484 1 93.94 77 THR A CA 1
ATOM 586 C C . THR A 1 77 ? -19.188 26.719 30.516 1 93.94 77 THR A C 1
ATOM 588 O O . THR A 1 77 ? -19.734 27.141 31.531 1 93.94 77 THR A O 1
ATOM 591 N N . GLU A 1 78 ? -19.844 26.469 29.453 1 94.75 78 GLU A N 1
ATOM 592 C CA . GLU A 1 78 ? -21.297 26.594 29.375 1 94.75 78 GLU A CA 1
ATOM 593 C C . GLU A 1 78 ? -21.891 25.531 28.453 1 94.75 78 GLU A C 1
ATOM 595 O O . GLU A 1 78 ? -21.297 25.188 27.422 1 94.75 78 GLU A O 1
ATOM 600 N N . VAL A 1 79 ? -23.031 25.047 28.844 1 95.06 79 VAL A N 1
ATOM 601 C CA . VAL A 1 79 ? -23.781 24.078 28.047 1 95.06 79 VAL A CA 1
ATOM 602 C C . VAL A 1 79 ? -25.234 24.547 27.922 1 95.06 79 VAL A C 1
ATOM 604 O O . VAL A 1 79 ? -25.891 24.828 28.922 1 95.06 79 VAL A O 1
ATOM 607 N N . GLN A 1 80 ? -25.672 24.641 26.703 1 94.88 80 GLN A N 1
ATOM 608 C CA . GLN A 1 80 ? -27.078 24.969 26.453 1 94.88 80 GLN A CA 1
ATOM 609 C C . GLN A 1 80 ? -27.672 24.047 25.391 1 94.88 80 GLN A C 1
ATOM 611 O O . GLN A 1 80 ? -27.156 23.953 24.281 1 94.88 80 GLN A O 1
ATOM 616 N N . ALA A 1 81 ? -28.75 23.453 25.734 1 93.12 81 ALA A N 1
ATOM 617 C CA . ALA A 1 81 ? -29.453 22.625 24.75 1 93.12 81 ALA A CA 1
ATOM 618 C C . ALA A 1 81 ? -30.234 23.5 23.781 1 93.12 81 ALA A C 1
ATOM 620 O O . ALA A 1 81 ? -30.906 24.453 24.188 1 93.12 81 ALA A O 1
ATOM 621 N N . GLU A 1 82 ? -30.031 23.234 22.594 1 91.69 82 GLU A N 1
ATOM 622 C CA . GLU A 1 82 ? -30.766 23.938 21.531 1 91.69 82 GLU A CA 1
ATOM 623 C C . GLU A 1 82 ? -31.297 22.969 20.484 1 91.69 82 GLU A C 1
ATOM 625 O O . GLU A 1 82 ? -30.594 22.625 19.531 1 91.69 82 GLU A O 1
ATOM 630 N N . GLY A 1 83 ? -32.625 22.688 20.562 1 88.31 83 GLY A N 1
ATOM 631 C CA . GLY A 1 83 ? -33.156 21.719 19.641 1 88.31 83 GLY A CA 1
ATOM 632 C C . GLY A 1 83 ? -32.531 20.344 19.781 1 88.31 83 GLY A C 1
ATOM 633 O O . GLY A 1 83 ? -32.594 19.734 20.844 1 88.31 83 GLY A O 1
ATOM 634 N N . ARG A 1 84 ? -31.938 19.938 18.688 1 87.44 84 ARG A N 1
ATOM 635 C CA . ARG A 1 84 ? -31.312 18.625 18.672 1 87.44 84 ARG A CA 1
ATOM 636 C C . ARG A 1 84 ? -29.797 18.734 18.906 1 87.44 84 ARG A C 1
ATOM 638 O O . ARG A 1 84 ? -29.062 17.766 18.672 1 87.44 84 ARG A O 1
ATOM 645 N N . ALA A 1 85 ? -29.422 19.922 19.359 1 92.56 85 ALA A N 1
ATOM 646 C CA . ALA A 1 85 ? -27.984 20.156 19.531 1 92.56 85 ALA A CA 1
ATOM 647 C C . ALA A 1 85 ? -27.703 20.875 20.844 1 92.56 85 ALA A C 1
ATOM 649 O O . ALA A 1 85 ? -28.625 21.188 21.594 1 92.56 85 ALA A O 1
ATOM 650 N N . PHE A 1 86 ? -26.484 20.875 21.125 1 92.56 86 PHE A N 1
ATOM 651 C CA . PHE A 1 86 ? -26 21.641 22.281 1 92.56 86 PHE A CA 1
ATOM 652 C C . PHE A 1 86 ? -25.109 22.781 21.844 1 92.56 86 PHE A C 1
ATOM 654 O O . PHE A 1 86 ? -24.234 22.609 21 1 92.56 86 PHE A O 1
ATOM 661 N N . ARG A 1 87 ? -25.406 23.922 22.281 1 96.12 87 ARG A N 1
ATOM 662 C CA . ARG A 1 87 ? -24.469 25.047 22.156 1 96.12 87 ARG A CA 1
ATOM 663 C C . ARG A 1 87 ? -23.469 25.031 23.312 1 96.12 87 ARG A C 1
ATOM 665 O O . ARG A 1 87 ? -23.859 25.094 24.484 1 96.12 87 ARG A O 1
ATOM 672 N N . LEU A 1 88 ? -22.219 25.016 23.031 1 95.88 88 LEU A N 1
ATOM 673 C CA . LEU A 1 88 ? -21.172 24.859 24.031 1 95.88 88 LEU A CA 1
ATOM 674 C C . LEU A 1 88 ? -20.203 26.047 24 1 95.88 88 LEU A C 1
ATOM 676 O O . LEU A 1 88 ? -19.859 26.531 22.922 1 95.88 88 LEU A O 1
ATOM 680 N N . CYS A 1 89 ? -19.797 26.484 25.125 1 96.31 89 CYS A N 1
ATOM 681 C CA . CYS A 1 89 ? -18.703 27.453 25.266 1 96.31 89 CYS A CA 1
ATOM 682 C C . CYS A 1 89 ? -17.484 26.797 25.906 1 96.31 89 CYS A C 1
ATOM 684 O O . CYS A 1 89 ? -17.625 25.984 26.828 1 96.31 89 CYS A O 1
ATOM 686 N N . PHE A 1 90 ? -16.391 27.188 25.438 1 94.38 90 PHE A N 1
ATOM 687 C CA . PHE A 1 90 ? -15.164 26.562 25.906 1 94.38 90 PHE A CA 1
ATOM 688 C C . PHE A 1 90 ? -14.219 27.578 26.516 1 94.38 90 PHE A C 1
ATOM 690 O O . PHE A 1 90 ? -14.328 28.781 26.25 1 94.38 90 PHE A O 1
ATOM 697 N N . SER A 1 91 ? -13.273 27.109 27.344 1 92.12 91 SER A N 1
ATOM 698 C CA . SER A 1 91 ? -12.336 27.953 28.078 1 92.12 91 SER A CA 1
ATOM 699 C C . SER A 1 91 ? -11.375 28.672 27.141 1 92.12 91 SER A C 1
ATOM 701 O O . SER A 1 91 ? -10.75 29.656 27.516 1 92.12 91 SER A O 1
ATOM 703 N N . ASP A 1 92 ? -11.211 28.188 25.938 1 89.81 92 ASP A N 1
ATOM 704 C CA . ASP A 1 92 ? -10.312 28.844 24.984 1 89.81 92 ASP A CA 1
ATOM 705 C C . ASP A 1 92 ? -11.047 29.922 24.188 1 89.81 92 ASP A C 1
ATOM 707 O O . ASP A 1 92 ? -10.484 30.5 23.25 1 89.81 92 ASP A O 1
ATOM 711 N N . GLY A 1 93 ? -12.289 30.141 24.484 1 92.25 93 GLY A N 1
ATOM 712 C CA . GLY A 1 93 ? -13.055 31.203 23.859 1 92.25 93 GLY A CA 1
ATOM 713 C C . GLY A 1 93 ? -13.914 30.703 22.703 1 92.25 93 GLY A C 1
ATOM 714 O O . GLY A 1 93 ? -14.75 31.453 22.188 1 92.25 93 GLY A O 1
ATOM 715 N N . HIS A 1 94 ? -13.766 29.5 22.297 1 93.81 94 HIS A N 1
ATOM 716 C CA . HIS A 1 94 ? -14.562 28.906 21.219 1 93.81 94 HIS A CA 1
ATOM 717 C C . HIS A 1 94 ? -16.016 28.719 21.656 1 93.81 94 HIS A C 1
ATOM 719 O O . HIS A 1 94 ? -16.281 28.328 22.781 1 93.81 94 HIS A O 1
ATOM 725 N N . VAL A 1 95 ? -16.922 29.062 20.75 1 95.44 95 VAL A N 1
ATOM 726 C CA . VAL A 1 95 ? -18.344 28.766 20.875 1 95.44 95 VAL A CA 1
ATOM 727 C C . VAL A 1 95 ? -18.812 27.953 19.672 1 95.44 95 VAL A C 1
ATOM 729 O O . VAL A 1 95 ? -18.578 28.344 18.531 1 95.44 95 VAL A O 1
ATOM 732 N N . GLY A 1 96 ? -19.391 26.797 20.047 1 94.31 96 GLY A N 1
ATOM 733 C CA . GLY A 1 96 ? -19.781 25.969 18.922 1 94.31 96 GLY A CA 1
ATOM 734 C C . GLY A 1 96 ? -20.984 25.094 19.219 1 94.31 96 GLY A C 1
ATOM 735 O O . GLY A 1 96 ? -21.406 24.984 20.359 1 94.31 96 GLY A O 1
ATOM 736 N N . THR A 1 97 ? -21.562 24.578 18.156 1 93.25 97 THR A N 1
ATOM 737 C CA . THR A 1 97 ? -22.719 23.703 18.219 1 93.25 97 THR A CA 1
ATOM 738 C C . THR A 1 97 ? -22.281 22.234 18.109 1 93.25 97 THR A C 1
ATOM 740 O O . THR A 1 97 ? -21.562 21.859 17.188 1 93.25 97 THR A O 1
ATOM 743 N N . PHE A 1 98 ? -22.656 21.406 19.109 1 90.31 98 PHE A N 1
ATOM 744 C CA . PHE 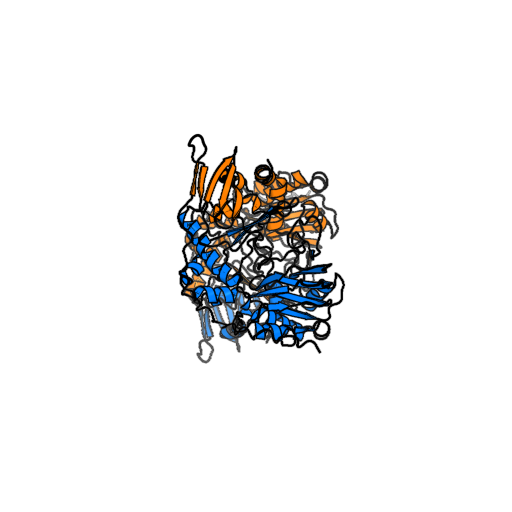A 1 98 ? -22.328 19.984 19.141 1 90.31 98 PHE A CA 1
ATOM 745 C C . PHE A 1 98 ? -23.594 19.141 18.969 1 90.31 98 PHE A C 1
ATOM 747 O O . PHE A 1 98 ? -24.547 19.297 19.719 1 90.31 98 PHE A O 1
ATOM 754 N N . LEU A 1 99 ? -23.562 18.266 17.953 1 83.62 99 LEU A N 1
ATOM 755 C CA . LEU A 1 99 ? -24.625 17.281 17.734 1 83.62 99 LEU A CA 1
ATOM 756 C C . LEU A 1 99 ? -24.203 15.906 18.234 1 83.62 99 LEU A C 1
ATOM 758 O O . LEU A 1 99 ? -23.312 15.281 17.641 1 83.62 99 LEU A O 1
ATOM 762 N N . PRO A 1 100 ? -24.797 15.508 19.328 1 78.56 100 PRO A N 1
ATOM 763 C CA . PRO A 1 100 ? -24.422 14.164 19.781 1 78.56 100 PRO A CA 1
ATOM 764 C C . PRO A 1 100 ? -24.625 13.094 18.719 1 78.56 100 PRO A C 1
ATOM 766 O O . PRO A 1 100 ? -25.625 13.133 17.984 1 78.56 100 PRO A O 1
ATOM 769 N N . PRO A 1 101 ? -23.5 12.352 18.484 1 67.31 101 PRO A N 1
ATOM 770 C CA . PRO A 1 101 ? -23.609 11.32 17.453 1 67.31 101 PRO A CA 1
ATOM 771 C C . PRO A 1 101 ? -24.766 10.344 17.703 1 67.31 101 PRO A C 1
ATOM 773 O O . PRO A 1 101 ? -25.062 10.039 18.859 1 67.31 101 PRO A O 1
ATOM 776 N N . ARG A 1 102 ? -25.531 10.094 16.531 1 58 102 ARG A N 1
ATOM 777 C CA . ARG A 1 102 ? -26.469 8.977 16.641 1 58 102 ARG A CA 1
ATOM 778 C C . ARG A 1 102 ? -25.719 7.664 16.875 1 58 102 ARG A C 1
ATOM 780 O O . ARG A 1 102 ? -24.578 7.512 16.469 1 58 102 ARG A O 1
ATOM 787 N N . PRO A 1 103 ? -26.188 6.812 17.828 1 50.06 103 PRO A N 1
ATOM 788 C CA . PRO A 1 103 ? -25.516 5.523 17.984 1 50.06 103 PRO A CA 1
ATOM 789 C C . PRO A 1 103 ? -24.922 5 16.688 1 50.06 103 PRO A C 1
ATOM 791 O O . PRO A 1 103 ? -25.531 5.113 15.625 1 50.06 103 PRO A O 1
ATOM 794 N N . ALA A 1 104 ? -23.609 5.219 16.422 1 49.56 104 ALA A N 1
ATOM 795 C CA . ALA A 1 104 ? -22.625 4.914 15.383 1 49.56 104 ALA A CA 1
ATOM 796 C C . ALA A 1 104 ? -23.062 3.711 14.547 1 49.56 104 ALA A C 1
ATOM 798 O O . ALA A 1 104 ? -22.453 3.418 13.508 1 49.56 104 ALA A O 1
ATOM 799 N N . PRO A 1 105 ? -23.656 2.699 15.188 1 49.84 105 PRO A N 1
ATOM 800 C CA . PRO A 1 105 ? -23.578 1.378 14.562 1 49.84 105 PRO A CA 1
ATOM 801 C C . PRO A 1 105 ? -24.094 1.366 13.125 1 49.84 105 PRO A C 1
ATOM 803 O O . PRO A 1 105 ? -23.625 0.587 12.297 1 49.84 105 PRO A O 1
ATOM 806 N N . GLU A 1 106 ? -25.031 2.225 12.836 1 50.84 106 GLU A N 1
ATOM 807 C CA . GLU A 1 106 ? -25.766 1.885 11.625 1 50.84 106 GLU A CA 1
ATOM 808 C C . GLU A 1 106 ? -24.969 2.234 10.367 1 50.84 106 GLU A C 1
ATOM 810 O O . GLU A 1 106 ? -24.969 1.479 9.398 1 50.84 106 GLU A O 1
ATOM 815 N N . MET A 1 107 ? -24.375 3.395 10.367 1 52.03 107 MET A N 1
ATOM 816 C CA . MET A 1 107 ? -23.719 3.814 9.133 1 52.03 107 MET A CA 1
ATOM 817 C C . MET A 1 107 ? -22.562 2.877 8.789 1 52.03 107 MET A C 1
ATOM 819 O O . MET A 1 107 ? -22.391 2.502 7.625 1 52.03 107 MET A O 1
ATOM 823 N N . TRP A 1 108 ? -21.797 2.58 9.75 1 56.47 108 TRP A N 1
ATOM 824 C CA . TRP A 1 108 ? -20.641 1.729 9.477 1 56.47 108 TRP A CA 1
ATOM 825 C C . TRP A 1 108 ? -21.062 0.271 9.328 1 56.47 108 TRP A C 1
ATOM 827 O O . TRP A 1 108 ? -20.422 -0.503 8.617 1 56.47 108 TRP A O 1
ATOM 837 N N . SER A 1 109 ? -22.141 0.161 9.969 1 59.91 109 SER A N 1
ATOM 838 C CA . SER A 1 109 ? -22.641 -1.208 9.844 1 59.91 109 SER A CA 1
ATOM 839 C C . SER A 1 109 ? -23.094 -1.501 8.422 1 59.91 109 SER A C 1
ATOM 841 O O . SER A 1 109 ? -23.141 -2.66 8 1 59.91 109 SER A O 1
ATOM 843 N N . GLN A 1 110 ? -23.172 -0.325 7.723 1 63.09 110 GLN A N 1
ATOM 844 C CA . GLN A 1 110 ? -23.672 -0.513 6.367 1 63.09 110 GLN A CA 1
ATOM 845 C C . GLN A 1 110 ? -22.547 -0.403 5.34 1 63.09 110 GLN A C 1
ATOM 847 O O . GLN A 1 110 ? -22.797 -0.469 4.137 1 63.09 110 GLN A O 1
ATOM 852 N N . GLY A 1 111 ? -21.422 -0.335 5.852 1 75.5 111 GLY A N 1
ATOM 853 C CA . GLY A 1 111 ? -20.297 -0.209 4.945 1 75.5 111 GLY A CA 1
ATOM 854 C C . GLY A 1 111 ? -20 -1.482 4.176 1 75.5 111 GLY A C 1
ATOM 855 O O . GLY A 1 111 ? -20.406 -2.57 4.582 1 75.5 111 GLY A O 1
ATOM 856 N N . LEU A 1 112 ? -19.406 -1.293 3.006 1 82.94 112 LEU A N 1
ATOM 857 C CA . LEU A 1 112 ? -19.078 -2.404 2.117 1 82.94 112 LEU A CA 1
ATOM 858 C C . LEU A 1 112 ? -18.312 -3.492 2.865 1 82.94 112 LEU A C 1
ATOM 860 O O . LEU A 1 112 ? -18.578 -4.684 2.674 1 82.94 112 LEU A O 1
ATOM 864 N N . MET A 1 113 ? -17.438 -3.053 3.738 1 78.88 113 MET A N 1
ATOM 865 C CA . MET A 1 113 ? -16.562 -3.986 4.441 1 78.88 113 MET A CA 1
ATOM 866 C C . MET A 1 113 ? -17.344 -4.836 5.43 1 78.88 113 MET A C 1
ATOM 868 O O . MET A 1 113 ? -16.859 -5.867 5.895 1 78.88 113 MET A O 1
ATOM 872 N N . ASN A 1 114 ? -18.516 -4.383 5.777 1 78.19 114 ASN A N 1
ATOM 873 C CA . ASN A 1 114 ? -19.344 -5.133 6.711 1 78.19 114 ASN A CA 1
ATOM 874 C C . ASN A 1 114 ? -20.281 -6.082 5.977 1 78.19 114 ASN A C 1
ATOM 876 O O . ASN A 1 114 ? -20.953 -6.906 6.602 1 78.19 114 ASN A O 1
ATOM 880 N N . LYS A 1 115 ? -20.344 -5.926 4.754 1 86.12 115 LYS A N 1
ATOM 881 C CA . LYS A 1 115 ? -21.125 -6.879 3.973 1 86.12 115 LYS A CA 1
ATOM 882 C C . LYS A 1 115 ? -20.438 -8.234 3.904 1 86.12 115 LYS A C 1
ATOM 884 O O . LYS A 1 115 ? -19.203 -8.305 3.854 1 86.12 115 LYS A O 1
ATOM 889 N N . PRO A 1 116 ? -21.234 -9.195 3.879 1 88.75 116 PRO A N 1
ATOM 890 C CA . PRO A 1 116 ? -20.625 -10.531 3.912 1 88.75 116 PRO A CA 1
ATOM 891 C C . PRO A 1 116 ? -19.922 -10.891 2.605 1 88.75 116 PRO A C 1
ATOM 893 O O . PRO A 1 116 ? -20.375 -10.508 1.526 1 88.75 116 PRO A O 1
ATOM 896 N N . ARG A 1 117 ? -18.891 -11.648 2.76 1 94.69 117 ARG A N 1
ATOM 897 C CA . ARG A 1 117 ? -18.219 -12.258 1.618 1 94.69 117 ARG A CA 1
ATOM 898 C C . ARG A 1 117 ? -18.734 -13.672 1.368 1 94.69 117 ARG A C 1
ATOM 900 O O . ARG A 1 117 ? -19.047 -14.398 2.312 1 94.69 117 ARG A O 1
ATOM 907 N N . THR A 1 118 ? -18.812 -13.977 0.131 1 97.19 118 THR A N 1
ATOM 908 C CA . THR A 1 118 ? -19.094 -15.352 -0.253 1 97.19 118 THR A CA 1
ATOM 909 C C . THR A 1 118 ? -17.828 -16.078 -0.681 1 97.19 118 THR A C 1
ATOM 911 O O . THR A 1 118 ? -17.281 -15.797 -1.752 1 97.19 118 THR A O 1
ATOM 914 N N . LEU A 1 119 ? -17.375 -16.9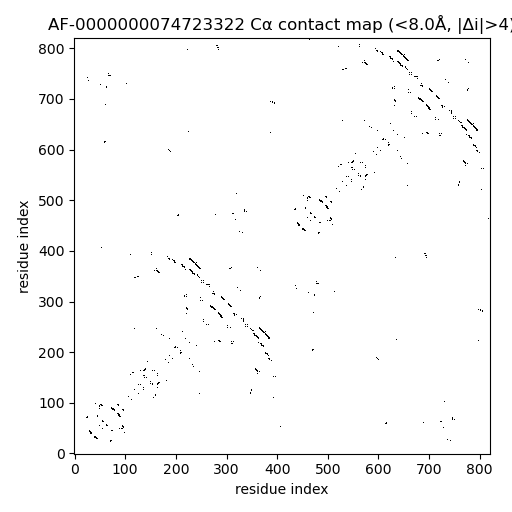69 0.187 1 98 119 LEU A N 1
ATOM 915 C CA . LEU A 1 119 ? -16.219 -17.781 -0.167 1 98 119 LEU A CA 1
ATOM 916 C C . LEU A 1 119 ? -16.609 -18.953 -1.071 1 98 119 LEU A C 1
ATOM 918 O O . LEU A 1 119 ? -17.734 -19.469 -0.963 1 98 119 LEU A O 1
ATOM 922 N N . TRP A 1 120 ? -15.688 -19.312 -1.984 1 98.44 120 TRP A N 1
ATOM 923 C CA . TRP A 1 120 ? -16.062 -20.375 -2.912 1 98.44 120 TRP A CA 1
ATOM 924 C C . TRP A 1 120 ? -14.891 -21.312 -3.174 1 98.44 120 TRP A C 1
ATOM 926 O O . TRP A 1 120 ? -13.734 -20.875 -3.244 1 98.44 120 TRP A O 1
ATOM 936 N N . GLY A 1 121 ? -15.156 -22.578 -3.162 1 96.88 121 GLY A N 1
ATOM 937 C CA . GLY A 1 121 ? -14.227 -23.672 -3.402 1 96.88 121 GLY A CA 1
ATOM 938 C C . GLY A 1 121 ? -14.891 -24.891 -4.016 1 96.88 121 GLY A C 1
ATOM 939 O O . GLY A 1 121 ? -15.82 -24.766 -4.812 1 96.88 121 GLY A O 1
ATOM 940 N N . SER A 1 122 ? -14.453 -26.016 -3.723 1 94.81 122 SER A N 1
ATOM 941 C CA . SER A 1 122 ? -14.844 -27.266 -4.387 1 94.81 122 SER A CA 1
ATOM 942 C C . SER A 1 122 ? -16.359 -27.453 -4.34 1 94.81 122 SER A C 1
ATOM 944 O O . SER A 1 122 ? -16.953 -27.984 -5.277 1 94.81 122 SER A O 1
ATOM 946 N N . SER A 1 123 ? -17.047 -26.938 -3.352 1 94.38 123 SER A N 1
ATOM 947 C CA . SER A 1 123 ? -18.469 -27.203 -3.133 1 94.38 123 SER A CA 1
ATOM 948 C C . SER A 1 123 ? -19.344 -26.281 -3.967 1 94.38 123 SER A C 1
ATOM 950 O O . SER A 1 123 ? -20.5 -26.594 -4.238 1 94.38 123 SER A O 1
ATOM 952 N N . ASN A 1 124 ? -18.828 -25.172 -4.398 1 95.69 124 ASN A N 1
ATOM 953 C CA . ASN A 1 124 ? -19.734 -24.234 -5.043 1 95.69 124 ASN A CA 1
ATOM 954 C C . ASN A 1 124 ? -19.062 -23.5 -6.195 1 95.69 124 ASN A C 1
ATOM 956 O O . ASN A 1 124 ? -19.547 -22.453 -6.648 1 95.69 124 ASN A O 1
ATOM 960 N N . THR A 1 125 ? -17.953 -23.969 -6.637 1 96.75 125 THR A N 1
ATOM 961 C CA . THR A 1 125 ? -17.219 -23.328 -7.727 1 96.75 125 THR A CA 1
ATOM 962 C C . THR A 1 125 ? -18.047 -23.344 -9.008 1 96.75 125 THR A C 1
ATOM 964 O O . THR A 1 125 ? -18.016 -22.391 -9.781 1 96.75 125 THR A O 1
ATOM 967 N N . ALA A 1 126 ? -18.781 -24.438 -9.273 1 95.81 126 ALA A N 1
ATOM 968 C CA . ALA A 1 126 ? -19.625 -24.547 -10.461 1 95.81 126 ALA A CA 1
ATOM 969 C C . ALA A 1 126 ? -20.688 -23.453 -10.492 1 95.81 126 ALA A C 1
ATOM 971 O O . ALA A 1 126 ? -20.969 -22.875 -11.547 1 95.81 126 ALA A O 1
ATOM 972 N N . ALA A 1 127 ? -21.234 -23.203 -9.391 1 97.12 127 ALA A N 1
ATOM 973 C CA . ALA A 1 127 ? -22.234 -22.141 -9.289 1 97.12 127 ALA A CA 1
ATOM 974 C C . ALA A 1 127 ? -21.625 -20.781 -9.602 1 97.12 127 ALA A C 1
ATOM 976 O O . ALA A 1 127 ? -22.234 -19.969 -10.297 1 97.12 127 ALA A O 1
ATOM 977 N N . VAL A 1 128 ? -20.469 -20.531 -9.094 1 98.19 128 VAL A N 1
ATOM 978 C CA . VAL A 1 128 ? -19.781 -19.266 -9.336 1 98.19 128 VAL A CA 1
ATOM 979 C C . VAL A 1 128 ? -19.453 -19.141 -10.82 1 98.19 128 VAL A C 1
ATOM 981 O O . VAL A 1 128 ? -19.625 -18.062 -11.406 1 98.19 128 VAL A O 1
ATOM 984 N N . GLN A 1 129 ? -19 -20.219 -11.406 1 97.56 129 GLN A N 1
ATOM 985 C CA . GLN A 1 129 ? -18.719 -20.219 -12.836 1 97.56 129 GLN A CA 1
ATOM 986 C C . GLN A 1 129 ? -19.953 -19.859 -13.648 1 97.56 129 GLN A C 1
ATOM 988 O O . GLN A 1 129 ? -19.875 -19.078 -14.586 1 97.56 129 GLN A O 1
ATOM 993 N N . GLU A 1 130 ? -21.047 -20.406 -13.273 1 97.44 130 GLU A N 1
ATOM 994 C CA . GLU A 1 130 ? -22.297 -20.109 -13.953 1 97.44 130 GLU A CA 1
ATOM 995 C C . GLU A 1 130 ? -22.672 -18.641 -13.82 1 97.44 130 GLU A C 1
ATOM 997 O O . GLU A 1 130 ? -23.109 -18.016 -14.789 1 97.44 130 GLU A O 1
ATOM 1002 N N . GLU A 1 131 ? -22.5 -18.125 -12.641 1 97.94 131 GLU A N 1
ATOM 1003 C CA . GLU A 1 131 ? -22.797 -16.719 -12.398 1 97.94 131 GLU A CA 1
ATOM 1004 C C . GLU A 1 131 ? -21.891 -15.82 -13.234 1 97.94 131 GLU A C 1
ATOM 1006 O O . GLU A 1 131 ? -22.312 -14.742 -13.664 1 97.94 131 GLU A O 1
ATOM 1011 N N . LEU A 1 132 ? -20.672 -16.219 -13.5 1 98.12 132 LEU A N 1
ATOM 1012 C CA . LEU A 1 132 ? -19.734 -15.461 -14.312 1 98.12 132 LEU A CA 1
ATOM 1013 C C . LEU A 1 132 ? -20.109 -15.523 -15.789 1 98.12 132 LEU A C 1
ATOM 1015 O O . LEU A 1 132 ? -19.906 -14.555 -16.531 1 98.12 132 LEU A O 1
ATOM 1019 N N . GLU A 1 133 ? -20.688 -16.609 -16.172 1 96.25 133 GLU A N 1
ATOM 1020 C CA . GLU A 1 133 ? -21 -16.828 -17.578 1 96.25 133 GLU A CA 1
ATOM 1021 C C . GLU A 1 133 ? -22.328 -16.188 -17.953 1 96.25 133 GLU A C 1
ATOM 1023 O O . GLU A 1 133 ? -22.484 -15.625 -19.031 1 96.25 133 GLU A O 1
ATOM 1028 N N . ARG A 1 134 ? -23.297 -16.219 -16.938 1 94.75 134 ARG A N 1
ATOM 1029 C CA . ARG A 1 134 ? -24.625 -15.75 -17.344 1 94.75 134 ARG A CA 1
ATOM 1030 C C . ARG A 1 134 ? -25.359 -15.125 -16.172 1 94.75 134 ARG A C 1
ATOM 1032 O O . ARG A 1 134 ? -26.531 -14.75 -16.297 1 94.75 134 ARG A O 1
ATOM 1039 N N . GLY A 1 135 ? -24.688 -14.977 -15.117 1 96.25 135 GLY A N 1
ATOM 1040 C CA . GLY A 1 135 ? -25.406 -14.562 -13.93 1 96.25 135 GLY A CA 1
ATOM 1041 C C . GLY A 1 135 ? -24.969 -13.211 -13.398 1 96.25 135 GLY A C 1
ATOM 1042 O O . GLY A 1 135 ? -24.688 -12.297 -14.172 1 96.25 135 GLY A O 1
ATOM 1043 N N . SER A 1 136 ? -25.062 -13.062 -12.055 1 96.12 136 SER A N 1
ATOM 1044 C CA . SER A 1 136 ? -24.953 -11.789 -11.352 1 96.12 136 SER A CA 1
ATOM 1045 C C . SER A 1 136 ? -23.5 -11.305 -11.312 1 96.12 136 SER A C 1
ATOM 1047 O O . SER A 1 136 ? -23.234 -10.148 -10.992 1 96.12 136 SER A O 1
ATOM 1049 N N . LEU A 1 137 ? -22.578 -12.188 -11.703 1 98.31 137 LEU A N 1
ATOM 1050 C CA . LEU A 1 137 ? -21.172 -11.789 -11.672 1 98.31 137 LEU A CA 1
ATOM 1051 C C . LEU A 1 137 ? -20.703 -11.359 -13.055 1 98.31 137 LEU A C 1
ATOM 1053 O O . LEU A 1 137 ? -19.516 -11.047 -13.242 1 98.31 137 LEU A O 1
ATOM 1057 N N . ARG A 1 138 ? -21.656 -11.422 -13.984 1 97.88 138 ARG A N 1
ATOM 1058 C CA . ARG A 1 138 ? -21.391 -10.969 -15.344 1 97.88 138 ARG A CA 1
ATOM 1059 C C . ARG A 1 138 ? -21.969 -9.578 -15.578 1 97.88 138 ARG A C 1
ATOM 1061 O O . ARG A 1 138 ? -23.125 -9.312 -15.242 1 97.88 138 ARG A O 1
ATOM 1068 N N . PHE A 1 139 ? -21.141 -8.695 -16.141 1 97.19 139 PHE A N 1
ATOM 1069 C CA . PHE A 1 139 ? -21.547 -7.32 -16.422 1 97.19 139 PHE A CA 1
ATOM 1070 C C . PHE A 1 139 ? -21.312 -6.965 -17.875 1 97.19 139 PHE A C 1
ATOM 1072 O O . PHE A 1 139 ? -20.344 -7.402 -18.484 1 97.19 139 PHE A O 1
ATOM 1079 N N . GLU A 1 140 ? -22.203 -6.168 -18.406 1 95.75 140 GLU A N 1
ATOM 1080 C CA . GLU A 1 140 ? -22.062 -5.699 -19.781 1 95.75 140 GLU A CA 1
ATOM 1081 C C . GLU A 1 140 ? -21.484 -4.285 -19.828 1 95.75 140 GLU A C 1
ATOM 1083 O O . GLU A 1 140 ? -21.953 -3.393 -19.109 1 95.75 140 GLU A O 1
ATOM 1088 N N . TRP A 1 141 ? -20.453 -4.16 -20.625 1 94.5 141 TRP A N 1
ATOM 1089 C CA . TRP A 1 141 ? -19.781 -2.873 -20.797 1 94.5 141 TRP A CA 1
ATOM 1090 C C . TRP A 1 141 ? -20.797 -1.766 -21.078 1 94.5 141 TRP A C 1
ATOM 1092 O O . TRP A 1 141 ? -20.719 -0.68 -20.5 1 94.5 141 TRP A O 1
ATOM 1102 N N . GLU A 1 142 ? -21.766 -1.998 -21.875 1 92.25 142 GLU A N 1
ATOM 1103 C CA . GLU A 1 142 ? -22.766 -1.015 -22.25 1 92.25 142 GLU A CA 1
ATOM 1104 C C . GLU A 1 142 ? -23.547 -0.509 -21.031 1 92.25 142 GLU A C 1
ATOM 1106 O O . GLU A 1 142 ? -23.875 0.674 -20.953 1 92.25 142 GLU A O 1
ATOM 1111 N N . GLU A 1 143 ? -23.766 -1.385 -20.156 1 90.75 143 GLU A N 1
ATOM 1112 C CA . GLU A 1 143 ? -24.484 -0.998 -18.953 1 90.75 143 GLU A CA 1
ATOM 1113 C C . GLU A 1 143 ? -23.625 -0.097 -18.062 1 90.75 143 GLU A C 1
ATOM 1115 O O . GLU A 1 143 ? -24.125 0.817 -17.422 1 90.75 143 GLU A O 1
ATOM 1120 N N . LEU A 1 144 ? -22.375 -0.377 -18.016 1 89.94 144 LEU A N 1
ATOM 1121 C CA . LEU A 1 144 ? -21.453 0.37 -17.172 1 89.94 144 LEU A CA 1
ATOM 1122 C C . LEU A 1 144 ? -21.25 1.786 -17.703 1 89.94 144 LEU A C 1
ATOM 1124 O O . LEU A 1 144 ? -21.047 2.719 -16.922 1 89.94 144 LEU A O 1
ATOM 1128 N N . ILE A 1 145 ? -21.375 1.992 -18.969 1 87.06 145 ILE A N 1
ATOM 1129 C CA . ILE A 1 145 ? -21.172 3.316 -19.547 1 87.06 145 ILE A CA 1
ATOM 1130 C C . ILE A 1 145 ? -22.484 4.094 -19.516 1 87.06 145 ILE A C 1
ATOM 1132 O O . ILE A 1 145 ? -22.484 5.324 -19.406 1 87.06 145 ILE A O 1
ATOM 1136 N N . GLN A 1 146 ? -23.703 3.494 -19.734 1 81.19 146 GLN A N 1
ATOM 1137 C CA . GLN A 1 146 ? -25 4.156 -19.797 1 81.19 146 GLN A CA 1
ATOM 1138 C C . GLN A 1 146 ? -25.5 4.539 -18.406 1 81.19 146 GLN A C 1
ATOM 1140 O O . GLN A 1 146 ? -26 5.645 -18.203 1 81.19 146 GLN A O 1
ATOM 1145 N N . ASP A 1 147 ? -25.562 3.508 -17.578 1 70.69 147 ASP A N 1
ATOM 1146 C CA . ASP A 1 147 ? -26 3.705 -16.203 1 70.69 147 ASP A CA 1
ATOM 1147 C C . ASP A 1 147 ? -24.859 3.467 -15.227 1 70.69 147 ASP A C 1
ATOM 1149 O O . ASP A 1 147 ? -24.891 2.514 -14.445 1 70.69 147 ASP A O 1
ATOM 1153 N N . SER A 1 148 ? -24.078 4.383 -15.062 1 69.5 148 SER A N 1
ATOM 1154 C CA . SER A 1 148 ? -22.75 4.195 -14.484 1 69.5 148 SER A CA 1
ATOM 1155 C C . SER A 1 148 ? -22.844 3.994 -12.969 1 69.5 148 SER A C 1
ATOM 1157 O O . SER A 1 148 ? -22.156 3.129 -12.414 1 69.5 148 SER A O 1
ATOM 1159 N N . SER A 1 149 ? -23.969 4.418 -12.461 1 80.19 149 SER A N 1
ATOM 1160 C CA . SER A 1 149 ? -23.922 4.402 -11 1 80.19 149 SER A CA 1
ATOM 1161 C C . SER A 1 149 ? -24.391 3.061 -10.445 1 80.19 149 SER A C 1
ATOM 1163 O O . SER A 1 149 ? -23.719 2.461 -9.609 1 80.19 149 SER A O 1
ATOM 1165 N N . SER A 1 150 ? -25.484 2.562 -11.031 1 88.38 150 SER A N 1
ATOM 1166 C CA . SER A 1 150 ? -26.031 1.31 -10.516 1 88.38 150 SER A CA 1
ATOM 1167 C C . SER A 1 150 ? -25.141 0.129 -10.883 1 88.38 150 SER A C 1
ATOM 1169 O O . SER A 1 150 ? -24.828 -0.719 -10.039 1 88.38 150 SER A O 1
ATOM 1171 N N . ALA A 1 151 ? -24.766 0.054 -12.141 1 92.62 151 ALA A N 1
ATOM 1172 C CA . ALA A 1 151 ? -23.922 -1.043 -12.594 1 92.62 151 ALA A CA 1
ATOM 1173 C C . ALA A 1 151 ? -22.562 -1.025 -11.883 1 92.62 151 ALA A C 1
ATOM 1175 O O . ALA A 1 151 ? -22.047 -2.074 -11.5 1 92.62 151 ALA A O 1
ATOM 1176 N N . ALA A 1 152 ? -22.094 0.139 -11.695 1 93 152 ALA A N 1
ATOM 1177 C CA . ALA A 1 152 ? -20.812 0.281 -10.992 1 93 152 ALA A CA 1
ATOM 1178 C C . ALA A 1 152 ? -20.922 -0.202 -9.555 1 93 152 ALA A C 1
ATOM 1180 O O . ALA A 1 152 ? -20.062 -0.931 -9.07 1 93 152 ALA A O 1
ATOM 1181 N N . ARG A 1 153 ? -21.969 0.19 -8.922 1 92.81 153 ARG A N 1
ATOM 1182 C CA . ARG A 1 153 ? -22.188 -0.232 -7.543 1 92.81 153 ARG A CA 1
ATOM 1183 C C . ARG A 1 153 ? -22.281 -1.75 -7.441 1 92.81 153 ARG A C 1
ATOM 1185 O O . ARG A 1 153 ? -21.672 -2.365 -6.57 1 92.81 153 ARG A O 1
ATOM 1192 N N . ARG A 1 154 ? -22.984 -2.32 -8.328 1 94.94 154 ARG A N 1
ATOM 1193 C CA . ARG A 1 154 ? -23.156 -3.77 -8.336 1 94.94 154 ARG A CA 1
ATOM 1194 C C . ARG A 1 154 ? -21.844 -4.477 -8.602 1 94.94 154 ARG A C 1
ATOM 1196 O O . ARG A 1 154 ? -21.547 -5.516 -8 1 94.94 154 ARG A O 1
ATOM 1203 N N . TRP A 1 155 ? -21.078 -3.945 -9.516 1 96.81 155 TRP A N 1
ATOM 1204 C CA . TRP A 1 155 ? -19.781 -4.527 -9.812 1 96.81 155 TRP A CA 1
ATOM 1205 C C . TRP A 1 155 ? -18.875 -4.504 -8.578 1 96.81 155 TRP A C 1
ATOM 1207 O O . TRP A 1 155 ? -18.25 -5.512 -8.242 1 96.81 155 TRP A O 1
ATOM 1217 N N . ILE A 1 156 ? -18.891 -3.357 -7.902 1 96.31 156 ILE A N 1
ATOM 1218 C CA . ILE A 1 156 ? -18.047 -3.213 -6.719 1 96.31 156 ILE A CA 1
ATOM 1219 C C . ILE A 1 156 ? -18.5 -4.203 -5.645 1 96.31 156 ILE A C 1
ATOM 1221 O O . ILE A 1 156 ? -17.656 -4.844 -5 1 96.31 156 ILE A O 1
ATOM 1225 N N . GLU A 1 157 ? -19.75 -4.332 -5.512 1 96.12 157 GLU A N 1
ATOM 1226 C CA . GLU A 1 157 ? -20.281 -5.258 -4.516 1 96.12 157 GLU A CA 1
ATOM 1227 C C . GLU A 1 157 ? -19.969 -6.703 -4.883 1 96.12 157 GLU A C 1
ATOM 1229 O O . GLU A 1 157 ? -19.703 -7.531 -4.004 1 96.12 157 GLU A O 1
ATOM 1234 N N . ALA A 1 158 ? -19.984 -7.012 -6.152 1 97.81 158 ALA A N 1
ATOM 1235 C CA . ALA A 1 158 ? -19.594 -8.344 -6.609 1 97.81 158 ALA A CA 1
ATOM 1236 C C . ALA A 1 158 ? -18.125 -8.625 -6.32 1 97.81 158 ALA A C 1
ATOM 1238 O O . ALA A 1 158 ? -17.781 -9.711 -5.844 1 97.81 158 ALA A O 1
ATOM 1239 N N . MET A 1 159 ? -17.297 -7.656 -6.621 1 98.06 159 MET A N 1
ATOM 1240 C CA . MET A 1 159 ? -15.867 -7.793 -6.344 1 98.06 159 MET A CA 1
ATOM 1241 C C . MET A 1 159 ? -15.625 -7.992 -4.852 1 98.06 159 MET A C 1
ATOM 1243 O O . MET A 1 159 ? -14.75 -8.773 -4.461 1 98.06 159 MET A O 1
ATOM 1247 N N . HIS A 1 160 ? -16.391 -7.293 -4.055 1 96.94 160 HIS A N 1
ATOM 1248 C CA . HIS A 1 160 ? -16.266 -7.457 -2.609 1 96.94 160 HIS A CA 1
ATOM 1249 C C . HIS A 1 160 ? -16.734 -8.836 -2.168 1 96.94 160 HIS A C 1
ATOM 1251 O O . HIS A 1 160 ? -16.031 -9.531 -1.428 1 96.94 160 HIS A O 1
ATOM 1257 N N . SER A 1 161 ? -17.875 -9.258 -2.619 1 97.38 161 SER A N 1
ATOM 1258 C CA . SER A 1 161 ? -18.5 -10.484 -2.131 1 97.38 161 SER A CA 1
ATOM 1259 C C . SER A 1 161 ? -17.766 -11.719 -2.648 1 97.38 161 SER A C 1
ATOM 1261 O O . SER A 1 161 ? -17.438 -12.625 -1.875 1 97.38 161 SER A O 1
ATOM 1263 N N . HIS A 1 162 ? -17.438 -11.719 -3.975 1 98.38 162 HIS A N 1
ATOM 1264 C CA . HIS A 1 162 ? -16.938 -12.945 -4.574 1 98.38 162 HIS A CA 1
ATOM 1265 C C . HIS A 1 162 ? -15.461 -12.797 -4.961 1 98.38 162 HIS A C 1
ATOM 1267 O O . HIS A 1 162 ? -14.773 -13.797 -5.172 1 98.38 162 HIS A O 1
ATOM 1273 N N . GLY A 1 163 ? -14.992 -11.609 -5.117 1 98.5 163 GLY A N 1
ATOM 1274 C CA . GLY A 1 163 ? -13.617 -11.367 -5.5 1 98.5 163 GLY A CA 1
ATOM 1275 C C . GLY A 1 163 ? -13.344 -11.625 -6.973 1 98.5 163 GLY A C 1
ATOM 1276 O O . GLY A 1 163 ? -12.195 -11.648 -7.402 1 98.5 163 GLY A O 1
ATOM 1277 N N . VAL A 1 164 ? -14.406 -11.898 -7.754 1 98.75 164 VAL A N 1
ATOM 1278 C CA . VAL A 1 164 ? -14.266 -12.172 -9.18 1 98.75 164 VAL A CA 1
ATOM 1279 C C . VAL A 1 164 ? -15.5 -11.672 -9.922 1 98.75 164 VAL A C 1
ATOM 1281 O O . VAL A 1 164 ? -16.609 -11.758 -9.406 1 98.75 164 VAL A O 1
ATOM 1284 N N . ALA A 1 165 ? -15.297 -11.141 -11.086 1 98.69 165 ALA A N 1
ATOM 1285 C CA . ALA A 1 165 ? -16.359 -10.703 -11.984 1 98.69 165 ALA A CA 1
ATOM 1286 C C . ALA A 1 165 ? -15.891 -10.719 -13.438 1 98.69 165 ALA A C 1
ATOM 1288 O O . ALA A 1 165 ? -14.688 -10.727 -13.703 1 98.69 165 ALA A O 1
ATOM 1289 N N . LEU A 1 166 ? -16.844 -10.82 -14.344 1 98.69 166 LEU A N 1
ATOM 1290 C CA . LEU A 1 166 ? -16.562 -10.789 -15.773 1 98.69 166 LEU A CA 1
ATOM 1291 C C . LEU A 1 166 ? -17.266 -9.617 -16.438 1 98.69 166 LEU A C 1
ATOM 1293 O O . LEU A 1 166 ? -18.453 -9.359 -16.172 1 98.69 166 LEU A O 1
ATOM 1297 N N . VAL A 1 167 ? -16.547 -8.828 -17.188 1 97.94 167 VAL A N 1
ATOM 1298 C CA . VAL A 1 167 ? -17.125 -7.754 -17.984 1 97.94 167 VAL A CA 1
ATOM 1299 C C . VAL A 1 167 ? -17.062 -8.125 -19.469 1 97.94 167 VAL A C 1
ATOM 1301 O O . VAL A 1 167 ? -16 -8.477 -19.969 1 97.94 167 VAL A O 1
ATOM 1304 N N . ALA A 1 168 ? -18.172 -8.031 -20.141 1 97.19 168 ALA A N 1
ATOM 1305 C CA . ALA A 1 168 ? -18.25 -8.406 -21.547 1 97.19 168 ALA A CA 1
ATOM 1306 C C . ALA A 1 168 ? -18.562 -7.195 -22.422 1 97.19 168 ALA A C 1
ATOM 1308 O O . ALA A 1 168 ? -19.047 -6.172 -21.922 1 97.19 168 ALA A O 1
ATOM 1309 N N . GLY A 1 169 ? -18.203 -7.312 -23.688 1 96.19 169 GLY A N 1
ATOM 1310 C CA . GLY A 1 169 ? -18.578 -6.312 -24.672 1 96.19 169 GLY A CA 1
ATOM 1311 C C . GLY A 1 169 ? -17.625 -5.133 -24.719 1 96.19 169 GLY A C 1
ATOM 1312 O O . GLY A 1 169 ? -17.969 -4.07 -25.234 1 96.19 169 GLY A O 1
ATOM 1313 N N . LEU A 1 170 ? -16.469 -5.305 -24.141 1 96 170 LEU A N 1
ATOM 1314 C CA . LEU A 1 170 ? -15.484 -4.223 -24.188 1 96 170 LEU A CA 1
ATOM 1315 C C . LEU A 1 170 ? -14.93 -4.055 -25.609 1 96 170 LEU A C 1
ATOM 1317 O O . LEU A 1 170 ? -14.742 -5.035 -26.328 1 96 170 LEU A O 1
ATOM 1321 N N . PRO A 1 171 ? -14.648 -2.781 -25.953 1 93.25 171 PRO A N 1
ATOM 1322 C CA . PRO A 1 171 ? -13.922 -2.586 -27.203 1 93.25 171 PRO A CA 1
ATOM 1323 C C . PRO A 1 171 ? -12.586 -3.324 -27.25 1 93.25 171 PRO A C 1
ATOM 1325 O O . PRO A 1 171 ? -11.945 -3.486 -26.203 1 93.25 171 PRO A O 1
ATOM 1328 N N . GLN A 1 172 ? -12.227 -3.727 -28.422 1 89.12 172 GLN A N 1
ATOM 1329 C CA . GLN A 1 172 ? -10.984 -4.488 -28.562 1 89.12 172 GLN A CA 1
ATOM 1330 C C . GLN A 1 172 ? -9.805 -3.566 -28.844 1 89.12 172 GLN A C 1
ATOM 1332 O O . GLN A 1 172 ? -9.148 -3.686 -29.875 1 89.12 172 GLN A O 1
ATOM 1337 N N . ASP A 1 173 ? -9.578 -2.613 -28.078 1 83.5 173 ASP A N 1
ATOM 1338 C CA . ASP A 1 173 ? -8.422 -1.729 -28.172 1 83.5 173 ASP A CA 1
ATOM 1339 C C . ASP A 1 173 ? -7.734 -1.558 -26.828 1 83.5 173 ASP A C 1
ATOM 1341 O O . ASP A 1 173 ? -8.281 -1.949 -25.797 1 83.5 173 ASP A O 1
ATOM 1345 N N . ALA A 1 174 ? -6.578 -1.117 -26.938 1 72.62 174 ALA A N 1
ATOM 1346 C CA . ALA A 1 174 ? -5.711 -1.087 -25.766 1 72.62 174 ALA A CA 1
ATOM 1347 C C . ALA A 1 174 ? -6.188 -0.048 -24.75 1 72.62 174 ALA A C 1
ATOM 1349 O O . ALA A 1 174 ? -5.781 -0.072 -23.594 1 72.62 174 ALA A O 1
ATOM 1350 N N . GLN A 1 175 ? -7.219 0.764 -25.062 1 84.94 175 GLN A N 1
ATOM 1351 C CA . GLN A 1 175 ? -7.648 1.843 -24.172 1 84.94 175 GLN A CA 1
ATOM 1352 C C . GLN A 1 175 ? -8.922 1.467 -23.422 1 84.94 175 GLN A C 1
ATOM 1354 O O . GLN A 1 175 ? -9.383 2.211 -22.562 1 84.94 175 GLN A O 1
ATOM 1359 N N . ALA A 1 176 ? -9.414 0.323 -23.766 1 91.12 176 ALA A N 1
ATOM 1360 C CA . ALA A 1 176 ? -10.688 -0.104 -23.188 1 91.12 176 ALA A CA 1
ATOM 1361 C C . ALA A 1 176 ? -10.594 -0.188 -21.656 1 91.12 176 ALA A C 1
ATOM 1363 O O . ALA A 1 176 ? -11.539 0.169 -20.953 1 91.12 176 ALA A O 1
ATOM 1364 N N . MET A 1 177 ? -9.484 -0.576 -21.172 1 93.69 177 MET A N 1
ATOM 1365 C CA . MET A 1 177 ? -9.305 -0.737 -19.734 1 93.69 177 MET A CA 1
ATOM 1366 C C . MET A 1 177 ? -9.328 0.616 -19.031 1 93.69 177 MET A C 1
ATOM 1368 O O . MET A 1 177 ? -9.875 0.742 -17.938 1 93.69 177 MET A O 1
ATOM 1372 N N . GLN A 1 178 ? -8.727 1.582 -19.641 1 92.62 178 GLN A N 1
ATOM 1373 C CA . GLN A 1 178 ? -8.781 2.939 -19.109 1 92.62 178 GLN A CA 1
ATOM 1374 C C . GLN A 1 178 ? -10.219 3.455 -19.062 1 92.62 178 GLN A C 1
ATOM 1376 O O . GLN A 1 178 ? -10.617 4.109 -18.109 1 92.62 178 GLN A O 1
ATOM 1381 N N . GLY A 1 179 ? -10.906 3.156 -20.141 1 92.31 179 GLY A N 1
ATOM 1382 C CA . GLY A 1 179 ? -12.32 3.516 -20.172 1 92.31 179 GLY A CA 1
ATOM 1383 C C . GLY A 1 179 ? -13.125 2.865 -19.062 1 92.31 179 GLY A C 1
ATOM 1384 O O . GLY A 1 179 ? -13.992 3.504 -18.469 1 92.31 179 GLY A O 1
ATOM 1385 N N . PHE A 1 180 ? -12.836 1.646 -18.781 1 94.31 180 PHE A N 1
ATOM 1386 C CA . PHE A 1 180 ? -13.508 0.92 -17.703 1 94.31 180 PHE A CA 1
ATOM 1387 C C . PHE A 1 180 ? -13.234 1.57 -16.359 1 94.31 180 PHE A C 1
ATOM 1389 O O . PHE A 1 180 ? -14.156 1.803 -15.578 1 94.31 180 PHE A O 1
ATOM 1396 N N . ALA A 1 181 ? -11.953 1.835 -16.078 1 93.44 181 ALA A N 1
ATOM 1397 C CA . ALA A 1 181 ? -11.594 2.512 -14.836 1 93.44 181 ALA A CA 1
ATOM 1398 C C . ALA A 1 181 ? -12.328 3.842 -14.703 1 93.44 181 ALA A C 1
ATOM 1400 O O . ALA A 1 181 ? -12.852 4.164 -13.633 1 93.44 181 ALA A O 1
ATOM 1401 N N . ALA A 1 182 ? -12.414 4.531 -15.797 1 89.88 182 ALA A N 1
ATOM 1402 C CA . ALA A 1 182 ? -13.094 5.828 -15.805 1 89.88 182 ALA A CA 1
ATOM 1403 C C . ALA A 1 182 ? -14.586 5.668 -15.531 1 89.88 182 ALA A C 1
ATOM 1405 O O . ALA A 1 182 ? -15.18 6.465 -14.805 1 89.88 182 ALA A O 1
ATOM 1406 N N . ALA A 1 183 ? -15.156 4.684 -16.156 1 89.88 183 ALA A N 1
ATOM 1407 C CA . ALA A 1 183 ? -16.578 4.422 -15.961 1 89.88 183 ALA A CA 1
ATOM 1408 C C . ALA A 1 183 ? -16.875 4.102 -14.5 1 89.88 183 ALA A C 1
ATOM 1410 O O . ALA A 1 183 ? -17.953 4.426 -14 1 89.88 183 ALA A O 1
ATOM 1411 N N . LEU A 1 184 ? -15.945 3.475 -13.852 1 90.31 184 LEU A N 1
ATOM 1412 C CA . LEU A 1 184 ? -16.078 3.16 -12.43 1 90.31 184 LEU A CA 1
ATOM 1413 C C . LEU A 1 184 ? -15.773 4.383 -11.57 1 90.31 184 LEU A C 1
ATOM 1415 O O . LEU A 1 184 ? -15.992 4.359 -10.359 1 90.31 184 LEU A O 1
ATOM 1419 N N . GLY A 1 185 ? -15.336 5.422 -12.219 1 86.5 185 GLY A N 1
ATOM 1420 C CA . GLY A 1 185 ? -14.953 6.609 -11.477 1 86.5 185 GLY A CA 1
ATOM 1421 C C . GLY A 1 185 ? -13.633 6.461 -10.75 1 86.5 185 GLY A C 1
ATOM 1422 O O . GLY A 1 185 ? -13.453 7.008 -9.656 1 86.5 185 GLY A O 1
ATOM 1423 N N . THR A 1 186 ? -12.797 5.609 -11.227 1 91 186 THR A N 1
ATOM 1424 C CA . THR A 1 186 ? -11.484 5.367 -10.633 1 91 186 THR A CA 1
ATOM 1425 C C . THR A 1 186 ? -10.383 5.473 -11.68 1 91 186 THR A C 1
ATOM 1427 O O . THR A 1 186 ? -10.547 6.156 -12.695 1 91 186 THR A O 1
ATOM 1430 N N . TYR A 1 187 ? -9.242 4.961 -11.406 1 92.69 187 TYR A N 1
ATOM 1431 C CA . TYR A 1 187 ? -8.07 5.027 -12.273 1 92.69 187 TYR A CA 1
ATOM 1432 C C . TYR A 1 187 ? -7.281 3.723 -12.234 1 92.69 187 TYR A C 1
ATOM 1434 O O . TYR A 1 187 ? -7.492 2.891 -11.344 1 92.69 187 TYR A O 1
ATOM 1442 N N . LEU A 1 188 ? -6.43 3.582 -13.234 1 95.5 188 LEU A N 1
ATOM 1443 C CA . LEU A 1 188 ? -5.52 2.439 -13.242 1 95.5 188 LEU A CA 1
ATOM 1444 C C . LEU A 1 188 ? -4.289 2.723 -12.391 1 95.5 188 LEU A C 1
ATOM 1446 O O . LEU A 1 188 ? -3.768 3.842 -12.391 1 95.5 188 LEU A O 1
ATOM 1450 N N . VAL A 1 189 ? -3.838 1.759 -11.719 1 94.62 189 VAL A N 1
ATOM 1451 C CA . VAL A 1 189 ? -2.646 1.855 -10.883 1 94.62 189 VAL A CA 1
ATOM 1452 C C . VAL A 1 189 ? -1.422 1.393 -11.664 1 94.62 189 VAL A C 1
ATOM 1454 O O . VAL A 1 189 ? -1.313 0.216 -12.023 1 94.62 189 VAL A O 1
ATOM 1457 N N . PRO A 1 190 ? -0.509 2.309 -11.875 1 93.94 190 PRO A N 1
ATOM 1458 C CA . PRO A 1 190 ? 0.705 1.882 -12.57 1 93.94 190 PRO A CA 1
ATOM 1459 C C . PRO A 1 190 ? 1.641 1.063 -11.688 1 93.94 190 PRO A C 1
ATOM 1461 O O . PRO A 1 190 ? 1.598 1.184 -10.461 1 93.94 190 PRO A O 1
ATOM 1464 N N . THR A 1 191 ? 2.432 0.217 -12.266 1 93.06 191 THR A N 1
ATOM 1465 C CA . THR A 1 191 ? 3.539 -0.527 -11.68 1 93.06 191 THR A CA 1
ATOM 1466 C C . THR A 1 191 ? 4.797 -0.394 -12.539 1 93.06 191 THR A C 1
ATOM 1468 O O . THR A 1 191 ? 4.816 0.368 -13.508 1 93.06 191 THR A O 1
ATOM 1471 N N . VAL A 1 192 ? 5.828 -1.111 -12.203 1 88.56 192 VAL A N 1
ATOM 1472 C CA . VAL A 1 192 ? 7.055 -1.082 -12.992 1 88.56 192 VAL A CA 1
ATOM 1473 C C . VAL A 1 192 ? 6.785 -1.637 -14.383 1 88.56 192 VAL A C 1
ATOM 1475 O O . VAL A 1 192 ? 7.559 -1.399 -15.312 1 88.56 192 VAL A O 1
ATOM 1478 N N . TYR A 1 193 ? 5.637 -2.23 -14.523 1 89.06 193 TYR A N 1
ATOM 1479 C CA . TYR A 1 193 ? 5.281 -2.82 -15.812 1 89.06 193 TYR A CA 1
ATOM 1480 C C . TYR A 1 193 ? 4.418 -1.868 -16.625 1 89.06 193 TYR A C 1
ATOM 1482 O O . TYR A 1 193 ? 3.996 -2.201 -17.734 1 89.06 193 TYR A O 1
ATOM 1490 N N . GLY A 1 194 ? 4.133 -0.709 -16.031 1 90.81 194 GLY A N 1
ATOM 1491 C CA . GLY A 1 194 ? 3.309 0.277 -16.719 1 90.81 194 GLY A CA 1
ATOM 1492 C C . GLY A 1 194 ? 1.897 0.355 -16.172 1 90.81 194 GLY A C 1
ATOM 1493 O O . GLY A 1 194 ? 1.548 -0.375 -15.234 1 90.81 194 GLY A O 1
ATOM 1494 N N . GLU A 1 195 ? 1.191 1.312 -16.75 1 92.44 195 GLU A N 1
ATOM 1495 C CA . GLU A 1 195 ? -0.217 1.435 -16.391 1 92.44 195 GLU A CA 1
ATOM 1496 C C . GLU A 1 195 ? -1.003 0.192 -16.797 1 92.44 195 GLU A C 1
ATOM 1498 O O . GLU A 1 195 ? -1.886 -0.26 -16.062 1 92.44 195 GLU A O 1
ATOM 1503 N N . THR A 1 196 ? -0.7 -0.197 -18.031 1 94.19 196 THR A N 1
ATOM 1504 C CA . THR A 1 196 ? -1.144 -1.486 -18.562 1 94.19 196 THR A CA 1
ATOM 1505 C C . THR A 1 196 ? 0.037 -2.285 -19.109 1 94.19 196 THR A C 1
ATOM 1507 O O . THR A 1 196 ? 1.142 -1.755 -19.234 1 94.19 196 THR A O 1
ATOM 1510 N N . PHE A 1 197 ? -0.139 -3.605 -19.344 1 91.88 197 PHE A N 1
ATOM 1511 C CA . PHE A 1 197 ? 0.914 -4.441 -19.906 1 91.88 197 PHE A CA 1
ATOM 1512 C C . PHE A 1 197 ? 0.328 -5.488 -20.844 1 91.88 197 PHE A C 1
ATOM 1514 O O . PHE A 1 197 ? -0.811 -5.922 -20.672 1 91.88 197 PHE A O 1
ATOM 1521 N N . GLN A 1 198 ? 1.094 -5.832 -21.828 1 90 198 GLN A N 1
ATOM 1522 C CA . GLN A 1 198 ? 0.685 -6.781 -22.844 1 90 198 GLN A CA 1
ATOM 1523 C C . GLN A 1 198 ? 1.145 -8.195 -22.5 1 90 198 GLN A C 1
ATOM 1525 O O . GLN A 1 198 ? 2.312 -8.414 -22.172 1 90 198 GLN A O 1
ATOM 1530 N N . ILE A 1 199 ? 0.215 -9.094 -22.547 1 88.94 199 ILE A N 1
ATOM 1531 C CA . ILE A 1 199 ? 0.541 -10.5 -22.297 1 88.94 199 ILE A CA 1
ATOM 1532 C C . ILE A 1 199 ? 0.444 -11.297 -23.594 1 88.94 199 ILE A C 1
ATOM 1534 O O . ILE A 1 199 ? -0.654 -11.633 -24.047 1 88.94 199 ILE A O 1
ATOM 1538 N N . GLN A 1 200 ? 1.545 -11.438 -24.141 1 88.38 200 GLN A N 1
ATOM 1539 C CA . GLN A 1 200 ? 1.708 -12.211 -25.359 1 88.38 200 GLN A CA 1
ATOM 1540 C C . GLN A 1 200 ? 2.973 -13.062 -25.312 1 88.38 200 GLN A C 1
ATOM 1542 O O . GLN A 1 200 ? 3.941 -12.711 -24.641 1 88.38 200 GLN A O 1
ATOM 1547 N N . SER A 1 201 ? 2.863 -14.227 -25.906 1 80.25 201 SER A N 1
ATOM 1548 C CA . SER A 1 201 ? 4.035 -15.102 -25.922 1 80.25 201 SER A CA 1
ATOM 1549 C C . SER A 1 201 ? 5.172 -14.484 -26.719 1 80.25 201 SER A C 1
ATOM 1551 O O . SER A 1 201 ? 4.961 -13.992 -27.828 1 80.25 201 SER A O 1
ATOM 1553 N N . VAL A 1 202 ? 6.316 -14.398 -26.047 1 76.38 202 VAL A N 1
ATOM 1554 C CA . VAL A 1 202 ? 7.516 -13.891 -26.703 1 76.38 202 VAL A CA 1
ATOM 1555 C C . VAL A 1 202 ? 8.641 -14.914 -26.594 1 76.38 202 VAL A C 1
ATOM 1557 O O . VAL A 1 202 ? 8.578 -15.82 -25.766 1 76.38 202 VAL A O 1
ATOM 1560 N N . SER A 1 203 ? 9.641 -14.859 -27.375 1 71.06 203 SER A N 1
ATOM 1561 C CA . SER A 1 203 ? 10.719 -15.844 -27.453 1 71.06 203 SER A CA 1
ATOM 1562 C C . SER A 1 203 ? 11.562 -15.844 -26.188 1 71.06 203 SER A C 1
ATOM 1564 O O . SER A 1 203 ? 11.945 -16.906 -25.688 1 71.06 203 SER A O 1
ATOM 1566 N N . GLU A 1 204 ? 11.922 -14.703 -25.688 1 70.25 204 GLU A N 1
ATOM 1567 C CA . GLU A 1 204 ? 12.711 -14.57 -24.453 1 70.25 204 GLU A CA 1
ATOM 1568 C C . GLU A 1 204 ? 11.977 -13.742 -23.406 1 70.25 204 GLU A C 1
ATOM 1570 O O . GLU A 1 204 ? 12.328 -12.586 -23.172 1 70.25 204 GLU A O 1
ATOM 1575 N N . PRO A 1 205 ? 11.141 -14.57 -22.797 1 74.25 205 PRO A N 1
ATOM 1576 C CA . PRO A 1 205 ? 10.312 -13.797 -21.875 1 74.25 205 PRO A CA 1
ATOM 1577 C C . PRO A 1 205 ? 11.055 -13.398 -20.609 1 74.25 205 PRO A C 1
ATOM 1579 O O . PRO A 1 205 ? 11.828 -14.195 -20.062 1 74.25 205 PRO A O 1
ATOM 1582 N N . ASN A 1 206 ? 10.906 -12.195 -20.172 1 70.38 206 ASN A N 1
ATOM 1583 C CA . ASN A 1 206 ? 11.445 -11.75 -18.891 1 70.38 206 ASN A CA 1
ATOM 1584 C C . ASN A 1 206 ? 10.555 -12.195 -17.734 1 70.38 206 ASN A C 1
ATOM 1586 O O . ASN A 1 206 ? 10.93 -12.039 -16.578 1 70.38 206 ASN A O 1
ATOM 1590 N N . ASN A 1 207 ? 9.508 -12.719 -18.078 1 74.19 207 ASN A N 1
ATOM 1591 C CA . ASN A 1 207 ? 8.516 -13.281 -17.156 1 74.19 207 ASN A CA 1
ATOM 1592 C C . ASN A 1 207 ? 7.766 -14.445 -17.797 1 74.19 207 ASN A C 1
ATOM 1594 O O . ASN A 1 207 ? 7.422 -14.398 -18.984 1 74.19 207 ASN A O 1
ATOM 1598 N N . LEU A 1 208 ? 7.5 -15.414 -17 1 71.81 208 LEU A N 1
ATOM 1599 C CA . LEU A 1 208 ? 6.891 -16.625 -17.547 1 71.81 208 LEU A CA 1
ATOM 1600 C C . LEU A 1 208 ? 5.469 -16.359 -18.031 1 71.81 208 LEU A C 1
ATOM 1602 O O . LEU A 1 208 ? 4.906 -17.125 -18.797 1 71.81 208 LEU A O 1
ATOM 1606 N N . ALA A 1 209 ? 4.953 -15.328 -17.578 1 75.12 209 ALA A N 1
ATOM 1607 C CA . ALA A 1 209 ? 3.639 -14.906 -18.047 1 75.12 209 ALA A CA 1
ATOM 1608 C C . ALA A 1 209 ? 3.658 -14.648 -19.562 1 75.12 209 ALA A C 1
ATOM 1610 O O . ALA A 1 209 ? 2.615 -14.68 -20.219 1 75.12 209 ALA A O 1
ATOM 1611 N N . TYR A 1 210 ? 4.789 -14.516 -20.141 1 78.19 210 TYR A N 1
ATOM 1612 C CA . TYR A 1 210 ? 4.922 -14.18 -21.562 1 78.19 210 TYR A CA 1
ATOM 1613 C C . TYR A 1 210 ? 5.363 -15.398 -22.359 1 78.19 210 TYR A C 1
ATOM 1615 O O . TYR A 1 210 ? 5.969 -15.266 -23.422 1 78.19 210 TYR A O 1
ATOM 1623 N N . SER A 1 211 ? 5.094 -16.562 -21.828 1 75.06 211 SER A N 1
ATOM 1624 C CA . SER A 1 211 ? 5.301 -17.828 -22.531 1 75.06 211 SER A CA 1
ATOM 1625 C C . SER A 1 211 ? 3.977 -18.516 -22.828 1 75.06 211 SER A C 1
ATOM 1627 O O . SER A 1 211 ? 2.914 -18.031 -22.438 1 75.06 211 SER A O 1
ATOM 1629 N N . SER A 1 212 ? 4.031 -19.625 -23.484 1 78.25 212 SER A N 1
ATOM 1630 C CA . SER A 1 212 ? 2.824 -20.391 -23.781 1 78.25 212 SER A CA 1
ATOM 1631 C C . SER A 1 212 ? 2.613 -21.516 -22.766 1 78.25 212 SER A C 1
ATOM 1633 O O . SER A 1 212 ? 1.644 -22.266 -22.859 1 78.25 212 SER A O 1
ATOM 1635 N N . LEU A 1 213 ? 3.447 -21.484 -21.781 1 78.56 213 LEU A N 1
ATOM 1636 C CA . LEU A 1 213 ? 3.377 -22.516 -20.75 1 78.56 213 LEU A CA 1
ATOM 1637 C C . LEU A 1 213 ? 2.275 -22.219 -19.734 1 78.56 213 LEU A C 1
ATOM 1639 O O . LEU A 1 213 ? 1.873 -21.062 -19.594 1 78.56 213 LEU A O 1
ATOM 1643 N N . GLY A 1 214 ? 1.803 -23.266 -19.188 1 81.44 214 GLY A N 1
ATOM 1644 C CA . GLY A 1 214 ? 0.882 -23.062 -18.078 1 81.44 214 GLY A CA 1
ATOM 1645 C C . GLY A 1 214 ? 1.512 -22.359 -16.906 1 81.44 214 GLY A C 1
ATOM 1646 O O . GLY A 1 214 ? 2.701 -22.516 -16.625 1 81.44 214 GLY A O 1
ATOM 1647 N N . LEU A 1 215 ? 0.679 -21.562 -16.266 1 84.12 215 LEU A N 1
ATOM 1648 C CA . LEU A 1 215 ? 1.11 -20.875 -15.062 1 84.12 215 LEU A CA 1
ATOM 1649 C C . LEU A 1 215 ? 0.456 -21.469 -13.828 1 84.12 215 LEU A C 1
ATOM 1651 O O . LEU A 1 215 ? -0.656 -22 -13.898 1 84.12 215 LEU A O 1
ATOM 1655 N N . GLN A 1 216 ? 1.151 -21.422 -12.805 1 88.38 216 GLN A N 1
ATOM 1656 C CA . GLN A 1 216 ? 0.598 -21.859 -11.523 1 88.38 216 GLN A CA 1
ATOM 1657 C C . GLN A 1 216 ? -0.278 -20.781 -10.906 1 88.38 216 GLN A C 1
ATOM 1659 O O . GLN A 1 216 ? -0.092 -19.594 -11.172 1 88.38 216 GLN A O 1
ATOM 1664 N N . MET A 1 217 ? -1.158 -21.281 -10.047 1 95.44 217 MET A N 1
ATOM 1665 C CA . MET A 1 217 ? -1.999 -20.359 -9.297 1 95.44 217 MET A CA 1
ATOM 1666 C C . MET A 1 217 ? -1.148 -19.391 -8.469 1 95.44 217 MET A C 1
ATOM 1668 O O . MET A 1 217 ? -0.208 -19.828 -7.797 1 95.44 217 MET A O 1
ATOM 1672 N N . HIS A 1 218 ? -1.443 -18.109 -8.562 1 96.88 218 HIS A N 1
ATOM 1673 C CA . HIS A 1 218 ? -0.661 -17.125 -7.82 1 96.88 218 HIS A CA 1
ATOM 1674 C C . HIS A 1 218 ? -1.427 -15.812 -7.664 1 96.88 218 HIS A C 1
ATOM 1676 O O . HIS A 1 218 ? -2.43 -15.586 -8.344 1 96.88 218 HIS A O 1
ATOM 1682 N N . THR A 1 219 ? -1.066 -15.023 -6.695 1 98 219 THR A N 1
ATOM 1683 C CA . THR A 1 219 ? -1.406 -13.602 -6.645 1 98 219 THR A CA 1
ATOM 1684 C C . THR A 1 219 ? -0.277 -12.758 -7.223 1 98 219 THR A C 1
ATOM 1686 O O . THR A 1 219 ? 0.882 -13.172 -7.223 1 98 219 THR A O 1
ATOM 1689 N N . ASP A 1 220 ? -0.641 -11.633 -7.734 1 97 220 ASP A N 1
ATOM 1690 C CA . ASP A 1 220 ? 0.323 -10.852 -8.5 1 97 220 ASP A CA 1
ATOM 1691 C C . ASP A 1 220 ? 1.111 -9.906 -7.594 1 97 220 ASP A C 1
ATOM 1693 O O . ASP A 1 220 ? 0.557 -9.336 -6.652 1 97 220 ASP A O 1
ATOM 1697 N N . LEU A 1 221 ? 2.332 -9.766 -7.859 1 96.56 221 LEU A N 1
ATOM 1698 C CA . LEU A 1 221 ? 3.289 -8.734 -7.461 1 96.56 221 LEU A CA 1
ATOM 1699 C C . LEU A 1 221 ? 3.43 -8.688 -5.941 1 96.56 221 LEU A C 1
ATOM 1701 O O . LEU A 1 221 ? 3.359 -7.613 -5.344 1 96.56 221 LEU A O 1
ATOM 1705 N N . PRO A 1 222 ? 3.588 -9.836 -5.316 1 96.12 222 PRO A N 1
ATOM 1706 C CA . PRO A 1 222 ? 3.836 -9.82 -3.873 1 96.12 222 PRO A CA 1
ATOM 1707 C C . PRO A 1 222 ? 5.199 -9.234 -3.514 1 96.12 222 PRO A C 1
ATOM 1709 O O . PRO A 1 222 ? 5.559 -9.172 -2.334 1 96.12 222 PRO A O 1
ATOM 1712 N N . PHE A 1 223 ? 5.953 -8.742 -4.484 1 93.19 223 PHE A N 1
ATOM 1713 C CA . PHE A 1 223 ? 7.25 -8.117 -4.238 1 93.19 223 PHE A CA 1
ATOM 1714 C C . PHE A 1 223 ? 7.102 -6.609 -4.078 1 93.19 223 PHE A C 1
ATOM 1716 O O . PHE A 1 223 ? 8.094 -5.891 -3.967 1 93.19 223 PHE A O 1
ATOM 1723 N N . TYR A 1 224 ? 5.891 -6.141 -4.082 1 94.12 224 TYR A N 1
ATOM 1724 C CA . TYR A 1 224 ? 5.559 -4.797 -3.623 1 94.12 224 TYR A CA 1
ATOM 1725 C C . TYR A 1 224 ? 5.172 -4.801 -2.148 1 94.12 224 TYR A C 1
ATOM 1727 O O . TYR A 1 224 ? 4.578 -5.77 -1.661 1 94.12 224 TYR A O 1
ATOM 1735 N N . SER A 1 225 ? 5.43 -3.676 -1.471 1 90.81 225 SER A N 1
ATOM 1736 C CA . SER A 1 225 ? 5.004 -3.535 -0.082 1 90.81 225 SER A CA 1
ATOM 1737 C C . SER A 1 225 ? 3.49 -3.662 0.047 1 90.81 225 SER A C 1
ATOM 1739 O O . SER A 1 225 ? 2.992 -4.254 1.008 1 90.81 225 SER A O 1
ATOM 1741 N N . LEU A 1 226 ? 2.848 -3.123 -0.847 1 92.5 226 LEU A N 1
ATOM 1742 C CA . LEU A 1 226 ? 1.414 -3.33 -1.027 1 92.5 226 LEU A CA 1
ATOM 1743 C C . LEU A 1 226 ? 1.094 -3.689 -2.475 1 92.5 226 LEU A C 1
ATOM 1745 O O . LEU A 1 226 ? 1.056 -2.812 -3.342 1 92.5 226 LEU A O 1
ATOM 1749 N N . PRO A 1 227 ? 0.833 -4.957 -2.676 1 96.12 227 PRO A N 1
ATOM 1750 C CA . PRO A 1 227 ? 0.462 -5.34 -4.039 1 96.12 227 PRO A CA 1
ATOM 1751 C C . PRO A 1 227 ? -0.805 -4.641 -4.523 1 96.12 227 PRO A C 1
ATOM 1753 O O . PRO A 1 227 ? -1.673 -4.297 -3.717 1 96.12 227 PRO A O 1
ATOM 1756 N N . PRO A 1 228 ? -0.848 -4.391 -5.875 1 96 228 PRO A N 1
ATOM 1757 C CA . PRO A 1 228 ? -2.117 -3.848 -6.367 1 96 228 PRO A CA 1
ATOM 1758 C C . PRO A 1 228 ? -3.316 -4.715 -5.988 1 96 228 PRO A C 1
ATOM 1760 O O . PRO A 1 228 ? -3.199 -5.941 -5.918 1 96 228 PRO A O 1
ATOM 1763 N N . SER A 1 229 ? -4.438 -4.117 -5.805 1 97.06 229 SER A N 1
ATOM 1764 C CA . SER A 1 229 ? -5.508 -4.801 -5.09 1 97.06 229 SER A CA 1
ATOM 1765 C C . SER A 1 229 ? -6.449 -5.516 -6.055 1 97.06 229 SER A C 1
ATOM 1767 O O . SER A 1 229 ? -6.887 -6.637 -5.789 1 97.06 229 SER A O 1
ATOM 1769 N N . LEU A 1 230 ? -6.805 -4.863 -7.172 1 98.31 230 LEU A N 1
ATOM 1770 C CA . LEU A 1 230 ? -7.684 -5.48 -8.156 1 98.31 230 LEU A CA 1
ATOM 1771 C C . LEU A 1 230 ? -6.949 -5.699 -9.477 1 98.31 230 LEU A C 1
ATOM 1773 O O . LEU A 1 230 ? -6.195 -4.832 -9.922 1 98.31 230 LEU A O 1
ATOM 1777 N N . GLN A 1 231 ? -7.184 -6.848 -10.031 1 98.19 231 GLN A N 1
ATOM 1778 C CA . GLN A 1 231 ? -6.484 -7.223 -11.258 1 98.19 231 GLN A CA 1
ATOM 1779 C C . GLN A 1 231 ? -7.465 -7.43 -12.406 1 98.19 231 GLN A C 1
ATOM 1781 O O . GLN A 1 231 ? -8.5 -8.07 -12.234 1 98.19 231 GLN A O 1
ATOM 1786 N N . LEU A 1 232 ? -7.09 -6.852 -13.562 1 98 232 LEU A N 1
ATOM 1787 C CA . LEU A 1 232 ? -7.898 -6.938 -14.766 1 98 232 LEU A CA 1
ATOM 1788 C C . LEU A 1 232 ? -7.137 -7.641 -15.883 1 98 232 LEU A C 1
ATOM 1790 O O . LEU A 1 232 ? -5.953 -7.371 -16.094 1 98 232 LEU A O 1
ATOM 1794 N N . PHE A 1 233 ? -7.824 -8.586 -16.562 1 97 233 PHE A N 1
ATOM 1795 C CA . PHE A 1 233 ? -7.293 -9.219 -17.766 1 97 233 PHE A CA 1
ATOM 1796 C C . PHE A 1 233 ? -8.305 -9.164 -18.891 1 97 233 PHE A C 1
ATOM 1798 O O . PHE A 1 233 ? -9.328 -9.852 -18.859 1 97 233 PHE A O 1
ATOM 1805 N N . GLN A 1 234 ? -8.008 -8.398 -19.891 1 97.06 234 GLN A N 1
ATOM 1806 C CA . GLN A 1 234 ? -8.883 -8.305 -21.047 1 97.06 234 GLN A CA 1
ATOM 1807 C C . GLN A 1 234 ? -8.375 -9.18 -22.203 1 97.06 234 GLN A C 1
ATOM 1809 O O . GLN A 1 234 ? -7.203 -9.102 -22.562 1 97.06 234 GLN A O 1
ATOM 1814 N N . CYS A 1 235 ? -9.281 -9.898 -22.781 1 96.25 235 CYS A N 1
ATOM 1815 C CA . CYS A 1 235 ? -8.93 -10.742 -23.922 1 96.25 235 CYS A CA 1
ATOM 1816 C C . CYS A 1 235 ? -9.062 -9.977 -25.234 1 96.25 235 CYS A C 1
ATOM 1818 O O . CYS A 1 235 ? -10.148 -9.492 -25.578 1 96.25 235 CYS A O 1
ATOM 1820 N N . LEU A 1 236 ? -7.98 -9.852 -25.953 1 94.94 236 LEU A N 1
ATOM 1821 C CA . LEU A 1 236 ? -8.008 -9.273 -27.281 1 94.94 236 LEU A CA 1
ATOM 1822 C C . LEU A 1 236 ? -8.008 -10.359 -28.359 1 94.94 236 LEU A C 1
ATOM 1824 O O . LEU A 1 236 ? -8.594 -10.18 -29.422 1 94.94 236 LEU A O 1
ATOM 1828 N N . ARG A 1 237 ? -7.277 -11.422 -28.078 1 93.06 237 ARG A N 1
ATOM 1829 C CA . ARG A 1 237 ? -7.219 -12.617 -28.922 1 93.06 237 ARG A CA 1
ATOM 1830 C C . ARG A 1 237 ? -7.066 -13.875 -28.078 1 93.06 237 ARG A C 1
ATOM 1832 O O . ARG A 1 237 ? -6.312 -13.891 -27.094 1 93.06 237 ARG A O 1
ATOM 1839 N N . GLN A 1 238 ? -7.828 -14.898 -28.547 1 92.75 238 GLN A N 1
ATOM 1840 C CA . GLN A 1 238 ? -7.785 -16.156 -27.797 1 92.75 238 GLN A CA 1
ATOM 1841 C C . GLN A 1 238 ? -7.234 -17.281 -28.656 1 92.75 238 GLN A C 1
ATOM 1843 O O . GLN A 1 238 ? -7.375 -17.266 -29.891 1 92.75 238 GLN A O 1
ATOM 1848 N N . ALA A 1 239 ? -6.613 -18.203 -28.016 1 91.44 239 ALA A N 1
ATOM 1849 C CA . ALA A 1 239 ? -6.016 -19.375 -28.672 1 91.44 239 ALA A CA 1
ATOM 1850 C C . ALA A 1 239 ? -6.664 -20.672 -28.188 1 91.44 239 ALA A C 1
ATOM 1852 O O . ALA A 1 239 ? -7.602 -20.641 -27.391 1 91.44 239 ALA A O 1
ATOM 1853 N N . GLU A 1 240 ? -6.184 -21.781 -28.859 1 89.94 240 GLU A N 1
ATOM 1854 C CA . GLU A 1 240 ? -6.578 -23.078 -28.328 1 89.94 240 GLU A CA 1
ATOM 1855 C C . GLU A 1 240 ? -5.879 -23.359 -27 1 89.94 240 GLU A C 1
ATOM 1857 O O . GLU A 1 240 ? -4.656 -23.234 -26.906 1 89.94 240 GLU A O 1
ATOM 1862 N N . GLY A 1 241 ? -6.805 -23.734 -26.047 1 92.19 241 GLY A N 1
ATOM 1863 C CA . GLY A 1 241 ? -6.285 -23.75 -24.688 1 92.19 241 GLY A CA 1
ATOM 1864 C C . GLY A 1 241 ? -6.305 -22.375 -24.031 1 92.19 241 GLY A C 1
ATOM 1865 O O . GLY A 1 241 ? -7.27 -21.625 -24.188 1 92.19 241 GLY A O 1
ATOM 1866 N N . GLY A 1 242 ? -5.371 -22.047 -23.172 1 91.62 242 GLY A N 1
ATOM 1867 C CA . GLY A 1 242 ? -5.23 -20.734 -22.578 1 91.62 242 GLY A CA 1
ATOM 1868 C C . GLY A 1 242 ? -6.406 -20.328 -21.719 1 91.62 242 GLY A C 1
ATOM 1869 O O . GLY A 1 242 ? -6.809 -19.172 -21.703 1 91.62 242 GLY A O 1
ATOM 1870 N N . LEU A 1 243 ? -6.941 -21.312 -21.078 1 94.81 243 LEU A N 1
ATOM 1871 C CA . LEU A 1 243 ? -8.039 -21.016 -20.156 1 94.81 243 LEU A CA 1
ATOM 1872 C C . LEU A 1 243 ? -7.57 -20.156 -19 1 94.81 243 LEU A C 1
ATOM 1874 O O . LEU A 1 243 ? -6.48 -20.375 -18.453 1 94.81 243 LEU A O 1
ATOM 1878 N N . SER A 1 244 ? -8.383 -19.141 -18.719 1 96.31 244 SER A N 1
ATOM 1879 C CA . SER A 1 244 ? -8.156 -18.375 -17.5 1 96.31 244 SER A CA 1
ATOM 1880 C C . SER A 1 244 ? -8.727 -19.094 -16.281 1 96.31 244 SER A C 1
ATOM 1882 O O . SER A 1 244 ? -9.914 -19.406 -16.234 1 96.31 244 SER A O 1
ATOM 1884 N N . LEU A 1 245 ? -7.895 -19.375 -15.383 1 97.5 245 LEU A N 1
ATOM 1885 C CA . LEU A 1 245 ? -8.297 -20.062 -14.156 1 97.5 245 LEU A CA 1
ATOM 1886 C C . LEU A 1 245 ? -8.25 -19.109 -12.961 1 97.5 245 LEU A C 1
ATOM 1888 O O . LEU A 1 245 ? -7.406 -18.219 -12.914 1 97.5 245 LEU A O 1
ATOM 1892 N N . ALA A 1 246 ? -9.164 -19.297 -12.008 1 98.44 246 ALA A N 1
ATOM 1893 C CA . ALA A 1 246 ? -9.188 -18.531 -10.766 1 98.44 246 ALA A CA 1
ATOM 1894 C C . ALA A 1 246 ? -9.555 -19.422 -9.578 1 98.44 246 ALA A C 1
ATOM 1896 O O . ALA A 1 246 ? -10.305 -20.391 -9.734 1 98.44 246 ALA A O 1
ATOM 1897 N N . LEU A 1 247 ? -9.031 -19.078 -8.492 1 98.5 247 LEU A N 1
ATOM 1898 C CA . LEU A 1 247 ? -9.258 -19.812 -7.25 1 98.5 247 LEU A CA 1
ATOM 1899 C C . LEU A 1 247 ? -9.367 -18.844 -6.066 1 98.5 247 LEU A C 1
ATOM 1901 O O . LEU A 1 247 ? -8.578 -17.906 -5.949 1 98.5 247 LEU A O 1
ATOM 1905 N N . ASP A 1 248 ? -10.367 -19.062 -5.195 1 98.81 248 ASP A N 1
ATOM 1906 C CA . ASP A 1 248 ? -10.539 -18.234 -4 1 98.81 248 ASP A CA 1
ATOM 1907 C C . ASP A 1 248 ? -9.578 -18.672 -2.895 1 98.81 248 ASP A C 1
ATOM 1909 O O . ASP A 1 248 ? -9.812 -19.672 -2.217 1 98.81 248 ASP A O 1
ATOM 1913 N N . GLY A 1 249 ? -8.578 -17.875 -2.703 1 98.69 249 GLY A N 1
ATOM 1914 C CA . GLY A 1 249 ? -7.562 -18.188 -1.71 1 98.69 249 GLY A CA 1
ATOM 1915 C C . GLY A 1 249 ? -8.094 -18.172 -0.289 1 98.69 249 GLY A C 1
ATOM 1916 O O . GLY A 1 249 ? -7.559 -18.859 0.583 1 98.69 249 GLY A O 1
ATOM 1917 N N . PHE A 1 250 ? -9.117 -17.359 0.01 1 98.44 250 PHE A N 1
ATOM 1918 C CA . PHE A 1 250 ? -9.719 -17.312 1.338 1 98.44 250 PHE A CA 1
ATOM 1919 C C . PHE A 1 250 ? -10.438 -18.625 1.65 1 98.44 250 PHE A C 1
ATOM 1921 O O . PHE A 1 250 ? -10.383 -19.109 2.779 1 98.44 250 PHE A O 1
ATOM 1928 N N . ASP A 1 251 ? -11.078 -19.156 0.656 1 98.5 251 ASP A N 1
ATOM 1929 C CA . ASP A 1 251 ? -11.719 -20.453 0.878 1 98.5 251 ASP A CA 1
ATOM 1930 C C . ASP A 1 251 ? -10.68 -21.547 1.105 1 98.5 251 ASP A C 1
ATOM 1932 O O . ASP A 1 251 ? -10.891 -22.438 1.921 1 98.5 251 ASP A O 1
ATOM 1936 N N . ALA A 1 252 ? -9.633 -21.531 0.321 1 98.44 252 ALA A N 1
ATOM 1937 C CA . ALA A 1 252 ? -8.555 -22.484 0.535 1 98.44 252 ALA A CA 1
ATOM 1938 C C . ALA A 1 252 ? -8.008 -22.391 1.955 1 98.44 252 ALA A C 1
ATOM 1940 O O . ALA A 1 252 ? -7.68 -23.406 2.576 1 98.44 252 ALA A O 1
ATOM 1941 N N . ALA A 1 253 ? -7.871 -21.172 2.457 1 98.5 253 ALA A N 1
ATOM 1942 C CA . ALA A 1 253 ? -7.422 -20.953 3.832 1 98.5 253 ALA A CA 1
ATOM 1943 C C . ALA A 1 253 ? -8.406 -21.562 4.828 1 98.5 253 ALA A C 1
ATOM 1945 O O . ALA A 1 253 ? -8 -22.188 5.812 1 98.5 253 ALA A O 1
ATOM 1946 N N . ARG A 1 254 ? -9.664 -21.328 4.574 1 97.88 254 ARG A N 1
ATOM 1947 C CA . ARG A 1 254 ? -10.695 -21.938 5.41 1 97.88 254 ARG A CA 1
ATOM 1948 C C . ARG A 1 254 ? -10.57 -23.453 5.406 1 97.88 254 ARG A C 1
ATOM 1950 O O . ARG A 1 254 ? -10.609 -24.094 6.465 1 97.88 254 ARG A O 1
ATOM 1957 N N . ALA A 1 255 ? -10.422 -24.062 4.242 1 97.88 255 ALA A N 1
ATOM 1958 C CA . ALA A 1 255 ? -10.266 -25.5 4.102 1 97.88 255 ALA A CA 1
ATOM 1959 C C . ALA A 1 255 ? -9.016 -26 4.82 1 97.88 255 ALA A C 1
ATOM 1961 O O . ALA A 1 255 ? -9.008 -27.094 5.395 1 97.88 255 ALA A O 1
ATOM 1962 N N . LEU A 1 256 ? -7.965 -25.203 4.762 1 97.94 256 LEU A N 1
ATOM 1963 C CA . LEU A 1 256 ? -6.727 -25.531 5.453 1 97.94 256 LEU A CA 1
ATOM 1964 C C . LEU A 1 256 ? -6.973 -25.719 6.945 1 97.94 256 LEU A C 1
ATOM 1966 O O . LEU A 1 256 ? -6.555 -26.719 7.527 1 97.94 256 LEU A O 1
ATOM 1970 N N . ARG A 1 257 ? -7.668 -24.812 7.531 1 96.5 257 ARG A N 1
ATOM 1971 C CA . ARG A 1 257 ? -7.914 -24.859 8.969 1 96.5 257 ARG A CA 1
ATOM 1972 C C . ARG A 1 257 ? -8.695 -26.109 9.352 1 96.5 257 ARG A C 1
ATOM 1974 O O . ARG A 1 257 ? -8.508 -26.656 10.438 1 96.5 257 ARG A O 1
ATOM 1981 N N . ALA A 1 258 ? -9.508 -26.516 8.477 1 94.88 258 ALA A N 1
ATOM 1982 C CA . ALA A 1 258 ? -10.359 -27.656 8.742 1 94.88 258 ALA A CA 1
ATOM 1983 C C . ALA A 1 258 ? -9.602 -28.969 8.547 1 94.88 258 ALA A C 1
ATOM 1985 O O . ALA A 1 258 ? -10.047 -30.031 8.992 1 94.88 258 ALA A O 1
ATOM 1986 N N . ALA A 1 259 ? -8.469 -28.953 7.895 1 93.94 259 ALA A N 1
ATOM 1987 C CA . ALA A 1 259 ? -7.684 -30.141 7.598 1 93.94 259 ALA A CA 1
ATOM 1988 C C . ALA A 1 259 ? -6.883 -30.594 8.82 1 93.94 259 ALA A C 1
ATOM 1990 O O . ALA A 1 259 ? -6.656 -29.812 9.734 1 93.94 259 ALA A O 1
ATOM 1991 N N . PRO A 1 260 ? -6.516 -31.844 8.828 1 92.56 260 PRO A N 1
ATOM 1992 C CA . PRO A 1 260 ? -5.621 -32.281 9.898 1 92.56 260 PRO A CA 1
ATOM 1993 C C . PRO A 1 260 ? -4.312 -31.5 9.938 1 92.56 260 PRO A C 1
ATOM 1995 O O . PRO A 1 260 ? -3.619 -31.406 8.922 1 92.56 260 PRO A O 1
ATOM 1998 N N . GLY A 1 261 ? -4.055 -30.938 11.055 1 92.31 261 GLY A N 1
ATOM 1999 C CA . GLY A 1 261 ? -2.85 -30.141 11.203 1 92.31 261 GLY A CA 1
ATOM 2000 C C . GLY A 1 261 ? -2.984 -28.75 10.633 1 92.31 261 GLY A C 1
ATOM 2001 O O . GLY A 1 261 ? -2.025 -27.969 10.641 1 92.31 261 GLY A O 1
ATOM 2002 N N . GLY A 1 262 ? -4.145 -28.531 10.211 1 95.19 262 GLY A N 1
ATOM 2003 C CA . GLY A 1 262 ? -4.371 -27.312 9.445 1 95.19 262 GLY A CA 1
ATOM 2004 C C . GLY A 1 262 ? -4.34 -26.062 10.297 1 95.19 262 GLY A C 1
ATOM 2005 O O . GLY A 1 262 ? -3.914 -25 9.836 1 95.19 262 GLY A O 1
ATOM 2006 N N . GLU A 1 263 ? -4.758 -26.188 11.57 1 96.19 263 GLU A N 1
ATOM 2007 C CA . GLU A 1 263 ? -4.762 -25.031 12.445 1 96.19 263 GLU A CA 1
ATOM 2008 C C . GLU A 1 263 ? -3.348 -24.516 12.688 1 96.19 263 GLU A C 1
ATOM 2010 O O . GLU A 1 263 ? -3.104 -23.297 12.648 1 96.19 263 GLU A O 1
ATOM 2015 N N . GLU A 1 264 ? -2.457 -25.375 12.93 1 95.56 264 GLU A N 1
ATOM 2016 C CA . GLU A 1 264 ? -1.064 -25 13.133 1 95.56 264 GLU A CA 1
ATOM 2017 C C . GLU A 1 264 ? -0.458 -24.422 11.859 1 95.56 264 GLU A C 1
ATOM 2019 O O . GLU A 1 264 ? 0.267 -23.422 11.898 1 95.56 264 GLU A O 1
ATOM 2024 N N . ALA A 1 265 ? -0.774 -25.062 10.773 1 95.62 265 ALA A N 1
ATOM 2025 C CA . ALA A 1 265 ? -0.286 -24.578 9.492 1 95.62 265 ALA A CA 1
ATOM 2026 C C . ALA A 1 265 ? -0.803 -23.156 9.219 1 95.62 265 ALA A C 1
ATOM 2028 O O . ALA A 1 265 ? -0.05 -22.297 8.766 1 95.62 265 ALA A O 1
ATOM 2029 N N . PHE A 1 266 ? -2.061 -23 9.539 1 97.69 266 PHE A N 1
ATOM 2030 C CA . PHE A 1 266 ? -2.68 -21.688 9.367 1 97.69 266 PHE A CA 1
ATOM 2031 C C . PHE A 1 266 ? -1.959 -20.641 10.195 1 97.69 266 PHE A C 1
ATOM 2033 O O . PHE A 1 266 ? -1.638 -19.562 9.695 1 97.69 266 PHE A O 1
ATOM 2040 N N . LYS A 1 267 ? -1.641 -20.969 11.375 1 96.56 267 LYS A N 1
ATOM 2041 C CA . LYS A 1 267 ? -0.94 -20.047 12.258 1 96.56 267 LYS A CA 1
ATOM 2042 C C . LYS A 1 267 ? 0.447 -19.703 11.719 1 96.56 267 LYS A C 1
ATOM 2044 O O . LYS A 1 267 ? 0.864 -18.547 11.742 1 96.56 267 LYS A O 1
ATOM 2049 N N . VAL A 1 268 ? 1.097 -20.625 11.195 1 93.5 268 VAL A N 1
ATOM 2050 C CA . VAL A 1 268 ? 2.436 -20.438 10.641 1 93.5 268 VAL A CA 1
ATOM 2051 C C . VAL A 1 268 ? 2.367 -19.531 9.422 1 93.5 268 VAL A C 1
ATOM 2053 O O . VAL A 1 268 ? 3.156 -18.594 9.297 1 93.5 268 VAL A O 1
ATOM 2056 N N . LEU A 1 269 ? 1.394 -19.766 8.586 1 96.62 269 LEU A N 1
ATOM 2057 C CA . LEU A 1 269 ? 1.255 -18.984 7.355 1 96.62 269 LEU A CA 1
ATOM 2058 C C . LEU A 1 269 ? 0.862 -17.547 7.656 1 96.62 269 LEU A C 1
ATOM 2060 O O . LEU A 1 269 ? 1.101 -16.656 6.84 1 96.62 269 LEU A O 1
ATOM 2064 N N . CYS A 1 270 ? 0.288 -17.312 8.844 1 95.69 270 CYS A N 1
ATOM 2065 C CA . CYS A 1 270 ? -0.114 -15.969 9.242 1 95.69 270 CYS A CA 1
ATOM 2066 C C . CYS A 1 270 ? 1.039 -15.227 9.906 1 95.69 270 CYS A C 1
ATOM 2068 O O . CYS A 1 270 ? 1.077 -14 9.906 1 95.69 270 CYS A O 1
ATOM 2070 N N . SER A 1 271 ? 1.931 -15.961 10.445 1 91.38 271 SER A N 1
ATOM 2071 C CA . SER A 1 271 ? 2.928 -15.305 11.289 1 91.38 271 SER A CA 1
ATOM 2072 C C . SER A 1 271 ? 4.27 -15.195 10.57 1 91.38 271 SER A C 1
ATOM 2074 O O . SER A 1 271 ? 4.988 -14.211 10.742 1 91.38 271 SER A O 1
ATOM 2076 N N . GLU A 1 272 ? 4.574 -16.156 9.773 1 88.88 272 GLU A N 1
ATOM 2077 C CA . GLU A 1 272 ? 5.902 -16.188 9.164 1 88.88 272 GLU A CA 1
ATOM 2078 C C . GLU A 1 272 ? 5.953 -15.336 7.902 1 88.88 272 GLU A C 1
ATOM 2080 O O . GLU A 1 272 ? 5.051 -15.398 7.062 1 88.88 272 GLU A O 1
ATOM 2085 N N . GLN A 1 273 ? 7.035 -14.562 7.863 1 89 273 GLN A N 1
ATOM 2086 C CA . GLN A 1 273 ? 7.242 -13.695 6.707 1 89 273 GLN A CA 1
ATOM 2087 C C . GLN A 1 273 ? 8.023 -14.414 5.613 1 89 273 GLN A C 1
ATOM 2089 O O . GLN A 1 273 ? 9.047 -15.047 5.883 1 89 273 GLN A O 1
ATOM 2094 N N . LEU A 1 274 ? 7.5 -14.328 4.449 1 88.56 274 LEU A N 1
ATOM 2095 C CA . LEU A 1 274 ? 8.211 -14.812 3.273 1 88.56 274 LEU A CA 1
ATOM 2096 C C . LEU A 1 274 ? 8.664 -13.648 2.393 1 88.56 274 LEU A C 1
ATOM 2098 O O . LEU A 1 274 ? 7.934 -12.672 2.223 1 88.56 274 LEU A O 1
ATOM 2102 N N . ARG A 1 275 ? 9.82 -13.805 1.844 1 89.25 275 ARG A N 1
ATOM 2103 C CA . ARG A 1 275 ? 10.328 -12.789 0.929 1 89.25 275 ARG A CA 1
ATOM 2104 C C . ARG A 1 275 ? 9.992 -13.141 -0.518 1 89.25 275 ARG A C 1
ATOM 2106 O O . ARG A 1 275 ? 10.109 -14.297 -0.927 1 89.25 275 ARG A O 1
ATOM 2113 N N . PHE A 1 276 ? 9.555 -12.164 -1.233 1 91.06 276 PHE A N 1
ATOM 2114 C CA . PHE A 1 276 ? 9.297 -12.25 -2.666 1 91.06 276 PHE A CA 1
ATOM 2115 C C . PHE A 1 276 ? 10.172 -11.266 -3.432 1 91.06 276 PHE A C 1
ATOM 2117 O O . PHE A 1 276 ? 10.547 -10.211 -2.902 1 91.06 276 PHE A O 1
ATOM 2124 N N . GLN A 1 277 ? 10.492 -11.633 -4.656 1 86.44 277 GLN A N 1
ATOM 2125 C CA . GLN A 1 277 ? 11.367 -10.75 -5.414 1 86.44 277 GLN A CA 1
ATOM 2126 C C . GLN A 1 277 ? 11.062 -10.82 -6.91 1 86.44 277 GLN A C 1
ATOM 2128 O O . GLN A 1 277 ? 10.516 -11.82 -7.391 1 86.44 277 GLN A O 1
ATOM 2133 N N . ASP A 1 278 ? 11.336 -9.82 -7.594 1 87.31 278 ASP A N 1
ATOM 2134 C CA . ASP A 1 278 ? 11.352 -9.695 -9.047 1 87.31 278 ASP A CA 1
ATOM 2135 C C . ASP A 1 278 ? 12.602 -8.945 -9.516 1 87.31 278 ASP A C 1
ATOM 2137 O O . ASP A 1 278 ? 12.719 -7.734 -9.312 1 87.31 278 ASP A O 1
ATOM 2141 N N . ILE A 1 279 ? 13.5 -9.68 -10.055 1 80.44 279 ILE A N 1
ATOM 2142 C CA . ILE A 1 279 ? 14.797 -9.133 -10.438 1 80.44 279 ILE A CA 1
ATOM 2143 C C . ILE A 1 279 ? 14.906 -9.086 -11.961 1 80.44 279 ILE A C 1
ATOM 2145 O O . ILE A 1 279 ? 14.805 -10.117 -12.625 1 80.44 279 ILE A O 1
ATOM 2149 N N . THR A 1 280 ? 15.062 -7.949 -12.484 1 79.31 280 THR A N 1
ATOM 2150 C CA . THR A 1 280 ? 15.336 -7.75 -13.906 1 79.31 280 THR A CA 1
ATOM 2151 C C . THR A 1 280 ? 16.562 -6.855 -14.102 1 79.31 280 THR A C 1
ATOM 2153 O O . THR A 1 280 ? 17.234 -6.504 -13.133 1 79.31 280 THR A O 1
ATOM 2156 N N . ASN A 1 281 ? 16.781 -6.578 -15.375 1 72.94 281 ASN A N 1
ATOM 2157 C CA . ASN A 1 281 ? 17.875 -5.66 -15.664 1 72.94 281 ASN A CA 1
ATOM 2158 C C . ASN A 1 281 ? 17.547 -4.238 -15.219 1 72.94 281 ASN A C 1
ATOM 2160 O O . ASN A 1 281 ? 18.453 -3.438 -14.969 1 72.94 281 ASN A O 1
ATOM 2164 N N . ASP A 1 282 ? 16.359 -3.98 -15.062 1 75.5 282 ASP A N 1
ATOM 2165 C CA . ASP A 1 282 ? 15.93 -2.604 -14.836 1 75.5 282 ASP A CA 1
ATOM 2166 C C . ASP A 1 282 ? 15.602 -2.369 -13.359 1 75.5 282 ASP A C 1
ATOM 2168 O O . ASP A 1 282 ? 15.734 -1.252 -12.859 1 75.5 282 ASP A O 1
ATOM 2172 N N . TRP A 1 283 ? 15.164 -3.445 -12.695 1 81.75 283 TRP A N 1
ATOM 2173 C CA . TRP A 1 283 ? 14.781 -3.248 -11.297 1 81.75 283 TRP A CA 1
ATOM 2174 C C . TRP A 1 283 ? 15 -4.52 -10.484 1 81.75 283 TRP A C 1
ATOM 2176 O O . TRP A 1 283 ? 15.133 -5.609 -11.047 1 81.75 283 TRP A O 1
ATOM 2186 N N . PHE A 1 284 ? 15.125 -4.32 -9.219 1 84.5 284 PHE A N 1
ATOM 2187 C CA . PHE A 1 284 ? 15.133 -5.367 -8.195 1 84.5 284 PHE A CA 1
ATOM 2188 C C . PHE A 1 284 ? 14.109 -5.062 -7.109 1 84.5 284 PHE A C 1
ATOM 2190 O O . PHE A 1 284 ? 14.422 -4.375 -6.133 1 84.5 284 PHE A O 1
ATOM 2197 N N . LEU A 1 285 ? 12.906 -5.605 -7.301 1 88.12 285 LEU A N 1
ATOM 2198 C CA . LEU A 1 285 ? 11.836 -5.438 -6.32 1 88.12 285 LEU A CA 1
ATOM 2199 C C . LEU A 1 285 ? 11.891 -6.535 -5.262 1 88.12 285 LEU A C 1
ATOM 2201 O O . LEU A 1 285 ? 12.172 -7.691 -5.578 1 88.12 285 LEU A O 1
ATOM 2205 N N . SER A 1 286 ? 11.617 -6.184 -4.074 1 87 286 SER A N 1
ATOM 2206 C CA . SER A 1 286 ? 11.602 -7.148 -2.979 1 87 286 SER A CA 1
ATOM 2207 C C . SER A 1 286 ? 10.703 -6.68 -1.84 1 87 286 SER A C 1
ATOM 2209 O O . SER A 1 286 ? 10.719 -5.5 -1.48 1 87 286 SER A O 1
ATOM 2211 N N . ALA A 1 287 ? 9.953 -7.559 -1.342 1 90 287 ALA A N 1
ATOM 2212 C CA . ALA A 1 287 ? 9.109 -7.281 -0.181 1 90 287 ALA A CA 1
ATOM 2213 C C . ALA A 1 287 ? 8.828 -8.555 0.608 1 90 287 ALA A C 1
ATOM 2215 O O . ALA A 1 287 ? 8.898 -9.656 0.063 1 90 287 ALA A O 1
ATOM 2216 N N . ASP A 1 288 ? 8.547 -8.422 1.887 1 89.38 288 ASP A N 1
ATOM 2217 C CA . ASP A 1 288 ? 8.211 -9.531 2.766 1 89.38 288 ASP A CA 1
ATOM 2218 C C . ASP A 1 288 ? 6.73 -9.5 3.146 1 89.38 288 ASP A C 1
ATOM 2220 O O . ASP A 1 288 ? 6.188 -8.438 3.473 1 89.38 288 ASP A O 1
ATOM 2224 N N . HIS A 1 289 ? 6.094 -10.68 3.09 1 93.38 289 HIS A N 1
ATOM 2225 C CA . HIS A 1 289 ? 4.691 -10.828 3.471 1 93.38 289 HIS A CA 1
ATOM 2226 C C . HIS A 1 289 ? 4.434 -12.188 4.102 1 93.38 289 HIS A C 1
ATOM 2228 O O . HIS A 1 289 ? 5.086 -13.172 3.752 1 93.38 289 HIS A O 1
ATOM 2234 N N . PRO A 1 290 ? 3.477 -12.203 5.086 1 94.38 290 PRO A N 1
ATOM 2235 C CA . PRO A 1 290 ? 2.918 -13.531 5.355 1 94.38 290 PRO A CA 1
ATOM 2236 C C . PRO A 1 290 ? 2.096 -14.07 4.188 1 94.38 290 PRO A C 1
ATOM 2238 O O . PRO A 1 290 ? 1.657 -13.305 3.328 1 94.38 290 PRO A O 1
ATOM 2241 N N . THR A 1 291 ? 1.98 -15.344 4.18 1 97 291 THR A N 1
ATOM 2242 C CA . THR A 1 291 ? 1.137 -15.945 3.156 1 97 291 THR A CA 1
ATOM 2243 C C . THR A 1 291 ? -0.318 -15.523 3.334 1 97 291 THR A C 1
ATOM 2245 O O . THR A 1 291 ? -1.003 -15.211 2.357 1 97 291 THR A O 1
ATOM 2248 N N . LEU A 1 292 ? -0.746 -15.539 4.598 1 98.25 292 LEU A N 1
ATOM 2249 C CA . LEU A 1 292 ? -2.096 -15.133 4.969 1 98.25 292 LEU A CA 1
ATOM 2250 C C . LEU A 1 292 ? -2.059 -13.961 5.945 1 98.25 292 LEU A C 1
ATOM 2252 O O . LEU A 1 292 ? -1.643 -14.117 7.094 1 98.25 292 LEU A O 1
ATOM 2256 N N . LEU A 1 293 ? -2.537 -12.828 5.492 1 96.69 293 LEU A N 1
ATOM 2257 C CA . LEU A 1 293 ? -2.539 -11.641 6.348 1 96.69 293 LEU A CA 1
ATOM 2258 C C . LEU A 1 293 ? -3.904 -11.445 7 1 96.69 293 LEU A C 1
ATOM 2260 O O . LEU A 1 293 ? -4.93 -11.438 6.312 1 96.69 293 LEU A O 1
ATOM 2264 N N . LEU A 1 294 ? -3.871 -11.242 8.281 1 94.25 294 LEU A N 1
ATOM 2265 C CA . LEU A 1 294 ? -5.098 -11.031 9.039 1 94.25 294 LEU A CA 1
ATOM 2266 C C . LEU A 1 294 ? -5.199 -9.594 9.523 1 94.25 294 LEU A C 1
ATOM 2268 O O . LEU A 1 294 ? -4.18 -8.953 9.812 1 94.25 294 LEU A O 1
ATOM 2272 N N . SER A 1 295 ? -6.387 -9.117 9.547 1 87.5 295 SER A N 1
ATOM 2273 C CA . SER A 1 295 ? -6.621 -7.852 10.242 1 87.5 295 SER A CA 1
ATOM 2274 C C . SER A 1 295 ? -6.355 -7.984 11.734 1 87.5 295 SER A C 1
ATOM 2276 O O . SER A 1 295 ? -6.426 -9.086 12.289 1 87.5 295 SER A O 1
ATOM 2278 N N . PRO A 1 296 ? -6.047 -6.918 12.391 1 78.94 296 PRO A N 1
ATOM 2279 C CA . PRO A 1 296 ? -5.641 -6.984 13.797 1 78.94 296 PRO A CA 1
ATOM 2280 C C . PRO A 1 296 ? -6.82 -7.199 14.742 1 78.94 296 PRO A C 1
ATOM 2282 O O . PRO A 1 296 ? -6.621 -7.441 15.93 1 78.94 296 PRO A O 1
ATOM 2285 N N . ASP A 1 297 ? -8.023 -7.211 14.336 1 76.69 297 ASP A N 1
ATOM 2286 C CA . ASP A 1 297 ? -9.18 -7.371 15.203 1 76.69 297 ASP A CA 1
ATOM 2287 C C . ASP A 1 297 ? -9.258 -8.789 15.758 1 76.69 297 ASP A C 1
ATOM 2289 O O . ASP A 1 297 ? -9.938 -9.648 15.195 1 76.69 297 ASP A O 1
ATOM 2293 N N . SER A 1 298 ? -8.781 -9.055 16.922 1 76.69 298 SER A N 1
ATOM 2294 C CA . SER A 1 298 ? -8.609 -10.398 17.469 1 76.69 298 SER A CA 1
ATOM 2295 C C . SER A 1 298 ? -9.945 -10.984 17.922 1 76.69 298 SER A C 1
ATOM 2297 O O . SER A 1 298 ? -10.047 -12.188 18.172 1 76.69 298 SER A O 1
ATOM 2299 N N . GLU A 1 299 ? -10.961 -10.172 17.906 1 77.62 299 GLU A N 1
ATOM 2300 C CA . GLU A 1 299 ? -12.25 -10.656 18.391 1 77.62 299 GLU A CA 1
ATOM 2301 C C . GLU A 1 299 ? -13.008 -11.398 17.297 1 77.62 299 GLU A C 1
ATOM 2303 O O . GLU A 1 299 ? -13.914 -12.188 17.594 1 77.62 299 GLU A O 1
ATOM 2308 N N . ARG A 1 300 ? -12.555 -11.32 16.172 1 81.81 300 ARG A N 1
ATOM 2309 C CA . ARG A 1 300 ? -13.25 -11.945 15.055 1 81.81 300 ARG A CA 1
ATOM 2310 C C . ARG A 1 300 ? -12.602 -13.273 14.68 1 81.81 300 ARG A C 1
ATOM 2312 O O . ARG A 1 300 ? -11.438 -13.516 15 1 81.81 300 ARG A O 1
ATOM 2319 N N . ASP A 1 301 ? -13.438 -14.086 14.023 1 90.69 301 ASP A N 1
ATOM 2320 C CA . ASP A 1 301 ? -12.922 -15.336 13.469 1 90.69 301 ASP A CA 1
ATOM 2321 C C . ASP A 1 301 ? -11.789 -15.078 12.477 1 90.69 301 ASP A C 1
ATOM 2323 O O . ASP A 1 301 ? -11.859 -14.141 11.68 1 90.69 301 ASP A O 1
ATOM 2327 N N . PRO A 1 302 ? -10.797 -15.898 12.555 1 91.94 302 PRO A N 1
ATOM 2328 C CA . PRO A 1 302 ? -9.633 -15.664 11.703 1 91.94 302 PRO A CA 1
ATOM 2329 C C . PRO A 1 302 ? -9.992 -15.609 10.219 1 91.94 302 PRO A C 1
ATOM 2331 O O . PRO A 1 302 ? -9.383 -14.844 9.469 1 91.94 302 PRO A O 1
ATOM 2334 N N . ILE A 1 303 ? -10.906 -16.406 9.875 1 93.56 303 ILE A N 1
ATOM 2335 C CA . ILE A 1 303 ? -11.273 -16.422 8.469 1 93.56 303 ILE A CA 1
ATOM 2336 C C . ILE A 1 303 ? -11.938 -15.102 8.094 1 93.56 303 ILE A C 1
ATOM 2338 O O . ILE A 1 303 ? -11.711 -14.57 6.996 1 93.56 303 ILE A O 1
ATOM 2342 N N . GLN A 1 304 ? -12.68 -14.555 8.969 1 90.62 304 GLN A N 1
ATOM 2343 C CA . GLN A 1 304 ? -13.312 -13.258 8.75 1 90.62 304 GLN A CA 1
ATOM 2344 C C . GLN A 1 304 ? -12.281 -12.133 8.766 1 90.62 304 GLN A C 1
ATOM 2346 O O . GLN A 1 304 ? -12.539 -11.039 8.258 1 90.62 304 GLN A O 1
ATOM 2351 N N . ARG A 1 305 ? -11.141 -12.461 9.281 1 91.88 305 ARG A N 1
ATOM 2352 C CA . ARG A 1 305 ? -10.094 -11.453 9.445 1 91.88 305 ARG A CA 1
ATOM 2353 C C . ARG A 1 305 ? -9.133 -11.469 8.266 1 91.88 305 ARG A C 1
ATOM 2355 O O . ARG A 1 305 ? -8.234 -10.633 8.172 1 91.88 305 ARG A O 1
ATOM 2362 N N . LEU A 1 306 ? -9.32 -12.398 7.387 1 95.81 306 LEU A N 1
ATOM 2363 C CA . LEU A 1 306 ? -8.414 -12.477 6.246 1 95.81 306 LEU A CA 1
ATOM 2364 C C . LEU A 1 306 ? -8.477 -11.195 5.414 1 95.81 306 LEU A C 1
ATOM 2366 O O . LEU A 1 306 ? -9.562 -10.742 5.043 1 95.81 306 LEU A O 1
ATOM 2370 N N . GLN A 1 307 ? -7.312 -10.672 5.129 1 95 307 GLN A N 1
ATOM 2371 C CA . GLN A 1 307 ? -7.223 -9.445 4.344 1 95 307 GLN A CA 1
ATOM 2372 C C . GLN A 1 307 ? -6.547 -9.695 3 1 95 307 GLN A C 1
ATOM 2374 O O . GLN A 1 307 ? -6.934 -9.117 1.983 1 95 307 GLN A O 1
ATOM 2379 N N . ARG A 1 308 ? -5.527 -10.555 3.104 1 97.62 308 ARG A N 1
ATOM 2380 C CA . ARG A 1 308 ? -4.77 -10.781 1.878 1 97.62 308 ARG A CA 1
ATOM 2381 C C . ARG A 1 308 ? -4.16 -12.18 1.859 1 97.62 308 ARG A C 1
ATOM 2383 O O . ARG A 1 308 ? -3.809 -12.727 2.908 1 97.62 308 ARG A O 1
ATOM 2390 N N . VAL A 1 309 ? -4.008 -12.688 0.676 1 98.38 309 VAL A N 1
ATOM 2391 C CA . VAL A 1 309 ? -3.227 -13.883 0.384 1 98.38 309 VAL A CA 1
ATOM 2392 C C . VAL A 1 309 ? -2.035 -13.523 -0.501 1 98.38 309 VAL A C 1
ATOM 2394 O O . VAL A 1 309 ? -2.197 -12.852 -1.525 1 98.38 309 VAL A O 1
ATOM 2397 N N . HIS A 1 310 ? -0.897 -13.844 -0.03 1 97.94 310 HIS A N 1
ATOM 2398 C CA . HIS A 1 310 ? 0.309 -13.734 -0.842 1 97.94 310 HIS A CA 1
ATOM 2399 C C . HIS A 1 310 ? 0.846 -15.109 -1.221 1 97.94 310 HIS A C 1
ATOM 2401 O O . HIS A 1 310 ? 1.481 -15.781 -0.404 1 97.94 310 HIS A O 1
ATOM 2407 N N . PHE A 1 311 ? 0.585 -15.469 -2.418 1 96.88 311 PHE A N 1
ATOM 2408 C CA . PHE A 1 311 ? 0.985 -16.781 -2.9 1 96.88 311 PHE A CA 1
ATOM 2409 C C . PHE A 1 311 ? 1.508 -16.703 -4.328 1 96.88 311 PHE A C 1
ATOM 2411 O O . PHE A 1 311 ? 0.737 -16.484 -5.266 1 96.88 311 PHE A O 1
ATOM 2418 N N . ASN A 1 312 ? 2.74 -16.828 -4.473 1 95.38 312 ASN A N 1
ATOM 2419 C CA . ASN A 1 312 ? 3.461 -16.781 -5.738 1 95.38 312 ASN A CA 1
ATOM 2420 C C . ASN A 1 312 ? 4.801 -17.5 -5.645 1 95.38 312 ASN A C 1
ATOM 2422 O O . ASN A 1 312 ? 5.816 -16.906 -5.293 1 95.38 312 ASN A O 1
ATOM 2426 N N . GLU A 1 313 ? 4.805 -18.719 -5.977 1 89 313 GLU A N 1
ATOM 2427 C CA . GLU A 1 313 ? 5.996 -19.531 -5.801 1 89 313 GLU A CA 1
ATOM 2428 C C . GLU A 1 313 ? 7.094 -19.141 -6.785 1 89 313 GLU A C 1
ATOM 2430 O O . GLU A 1 313 ? 8.281 -19.297 -6.496 1 89 313 GLU A O 1
ATOM 2435 N N . ARG A 1 314 ? 6.707 -18.625 -7.871 1 88 314 ARG A N 1
ATOM 2436 C CA . ARG A 1 314 ? 7.684 -18.234 -8.883 1 88 314 ARG A CA 1
ATOM 2437 C C . ARG A 1 314 ? 8.516 -17.047 -8.414 1 88 314 ARG A C 1
ATOM 2439 O O . ARG A 1 314 ? 9.688 -16.922 -8.781 1 88 314 ARG A O 1
ATOM 2446 N N . SER A 1 315 ? 7.887 -16.203 -7.637 1 89.31 315 SER A N 1
ATOM 2447 C CA . SER A 1 315 ? 8.586 -15.008 -7.195 1 89.31 315 SER A CA 1
ATOM 2448 C C . SER A 1 315 ? 9.062 -15.141 -5.754 1 89.31 315 SER A C 1
ATOM 2450 O O . SER A 1 315 ? 9.711 -14.234 -5.223 1 89.31 315 SER A O 1
ATOM 2452 N N . ARG A 1 316 ? 8.711 -16.219 -5.066 1 88.81 316 ARG A N 1
ATOM 2453 C CA . ARG A 1 316 ? 9.172 -16.422 -3.695 1 88.81 316 ARG A CA 1
ATOM 2454 C C . ARG A 1 316 ? 10.688 -16.594 -3.645 1 88.81 316 ARG A C 1
ATOM 2456 O O . ARG A 1 316 ? 11.25 -17.359 -4.418 1 88.81 316 ARG A O 1
ATOM 2463 N N . ASP A 1 317 ? 11.234 -15.789 -2.789 1 77.94 317 ASP A N 1
ATOM 2464 C CA . ASP A 1 317 ? 12.68 -15.883 -2.607 1 77.94 317 ASP A CA 1
ATOM 2465 C C . ASP A 1 317 ? 13.062 -17.156 -1.859 1 77.94 317 ASP A C 1
ATOM 2467 O O . ASP A 1 317 ? 12.406 -17.531 -0.883 1 77.94 317 ASP A O 1
ATOM 2471 N N . SER A 1 318 ? 13.648 -18.234 -2.412 1 60.47 318 SER A N 1
ATOM 2472 C CA . SER A 1 318 ? 14.086 -19.422 -1.688 1 60.47 318 SER A CA 1
ATOM 2473 C C . SER A 1 318 ? 15.43 -19.188 -1.006 1 60.47 318 SER A C 1
ATOM 2475 O O . SER A 1 318 ? 15.758 -19.859 -0.025 1 60.47 318 SER A O 1
ATOM 2477 N N . TRP A 1 319 ? 16.297 -18.484 -1.678 1 53.34 319 TRP A N 1
ATOM 2478 C CA . TRP A 1 319 ? 17.719 -18.438 -1.343 1 53.34 319 TRP A CA 1
ATOM 2479 C C . TRP A 1 319 ? 17.938 -17.812 0.03 1 53.34 319 TRP A C 1
ATOM 2481 O O . TRP A 1 319 ? 18.641 -18.375 0.869 1 53.34 319 TRP A O 1
ATOM 2491 N N . ARG A 1 320 ? 17.734 -16.484 0.023 1 48.28 320 ARG A N 1
ATOM 2492 C CA . ARG A 1 320 ? 18.578 -15.508 0.702 1 48.28 320 ARG A CA 1
ATOM 2493 C C . ARG A 1 320 ? 18.281 -15.469 2.197 1 48.28 320 ARG A C 1
ATOM 2495 O O . ARG A 1 320 ? 19.188 -15.242 3.008 1 48.28 320 ARG A O 1
ATOM 2502 N N . GLN A 1 321 ? 17.016 -15.297 2.43 1 48.84 321 GLN A N 1
ATOM 2503 C CA . GLN A 1 321 ? 16.766 -14.93 3.82 1 48.84 321 GLN A CA 1
ATOM 2504 C C . GLN A 1 321 ? 16.422 -16.156 4.656 1 48.84 321 GLN A C 1
ATOM 2506 O O . GLN A 1 321 ? 16.297 -16.062 5.879 1 48.84 321 GLN A O 1
ATOM 2511 N N . TRP A 1 322 ? 16.203 -17.172 3.902 1 49.03 322 TRP A N 1
ATOM 2512 C CA . TRP A 1 322 ? 15.586 -18.172 4.77 1 49.03 322 TRP A CA 1
ATOM 2513 C C . TRP A 1 322 ? 16.656 -19.031 5.426 1 49.03 322 TRP A C 1
ATOM 2515 O O . TRP A 1 322 ? 17.031 -20.094 4.891 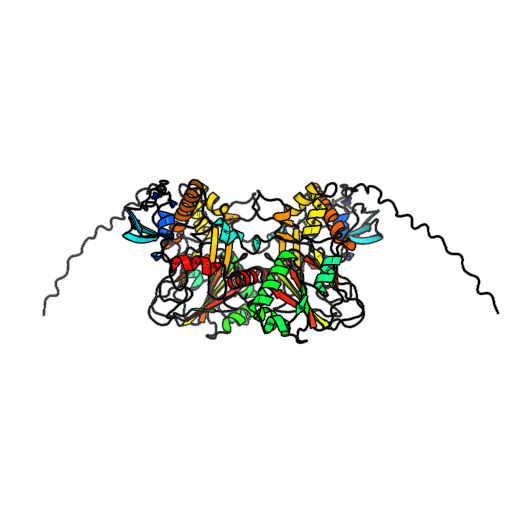1 49.03 322 TRP A O 1
ATOM 2525 N N . LEU A 1 323 ? 17.625 -18.312 5.883 1 50.94 323 LEU A N 1
ATOM 2526 C CA . LEU A 1 323 ? 18.406 -19.234 6.703 1 50.94 323 LEU A CA 1
ATOM 2527 C C . LEU A 1 323 ? 17.656 -19.594 7.984 1 50.94 323 LEU A C 1
ATOM 2529 O O . LEU A 1 323 ? 18.078 -19.219 9.078 1 50.94 323 LEU A O 1
ATOM 2533 N N . PRO A 1 324 ? 16.266 -19.656 7.934 1 50.28 324 PRO A N 1
ATOM 2534 C CA . PRO A 1 324 ? 15.766 -20.062 9.25 1 50.28 324 PRO A CA 1
ATOM 2535 C C . PRO A 1 324 ? 16.5 -21.266 9.82 1 50.28 324 PRO A C 1
ATOM 2537 O O . PRO A 1 324 ? 17.078 -22.047 9.062 1 50.28 324 PRO A O 1
ATOM 2540 N N . ASN A 1 325 ? 16.859 -21.047 10.992 1 57.62 325 ASN A N 1
ATOM 2541 C CA . ASN A 1 325 ? 17.25 -22.297 11.625 1 57.62 325 ASN A CA 1
ATOM 2542 C C . ASN A 1 325 ? 16.359 -23.469 11.188 1 57.62 325 ASN A C 1
ATOM 2544 O O . ASN A 1 325 ? 15.211 -23.25 10.805 1 57.62 325 ASN A O 1
ATOM 2548 N N . GLN A 1 326 ? 16.922 -24.609 10.961 1 62.5 326 GLN A N 1
ATOM 2549 C CA . GLN A 1 326 ? 16.391 -25.828 10.367 1 62.5 326 GLN A CA 1
ATOM 2550 C C . GLN A 1 326 ? 14.984 -26.125 10.875 1 62.5 326 GLN A C 1
ATOM 2552 O O . GLN A 1 326 ? 14.078 -26.391 10.086 1 62.5 326 GLN A O 1
ATOM 2557 N N . PRO A 1 327 ? 14.719 -25.781 12.164 1 65.94 327 PRO A N 1
ATOM 2558 C CA . PRO A 1 327 ? 13.375 -26.156 12.625 1 65.94 327 PRO A CA 1
ATOM 2559 C C . PRO A 1 327 ? 12.289 -25.203 12.125 1 65.94 327 PRO A C 1
ATOM 2561 O O . PRO A 1 327 ? 11.195 -25.641 11.781 1 65.94 327 PRO A O 1
ATOM 2564 N N . GLN A 1 328 ? 12.594 -24 12.008 1 75.44 328 GLN A N 1
ATOM 2565 C CA . GLN A 1 328 ? 11.602 -23.031 11.539 1 75.44 328 GLN A CA 1
ATOM 2566 C C . GLN A 1 328 ? 11.32 -23.203 10.055 1 75.44 328 GLN A C 1
ATOM 2568 O O . GLN A 1 328 ? 10.164 -23.125 9.625 1 75.44 328 GLN A O 1
ATOM 2573 N N . ALA A 1 329 ? 12.281 -23.594 9.445 1 78.75 329 ALA A N 1
ATOM 2574 C CA . ALA A 1 329 ? 12.133 -23.781 8.008 1 78.75 329 ALA A CA 1
ATOM 2575 C C . ALA A 1 329 ? 11.219 -24.969 7.707 1 78.75 329 ALA A C 1
ATOM 2577 O O . ALA A 1 329 ? 10.383 -24.906 6.809 1 78.75 329 ALA A O 1
ATOM 2578 N N . SER A 1 330 ? 11.406 -25.984 8.5 1 80.5 330 SER A N 1
ATOM 2579 C CA . SER A 1 330 ? 10.594 -27.172 8.281 1 80.5 330 SER A CA 1
ATOM 2580 C C . SER A 1 330 ? 9.117 -26.891 8.516 1 80.5 330 SER A C 1
ATOM 2582 O O . SER A 1 330 ? 8.266 -27.359 7.758 1 80.5 330 SER A O 1
ATOM 2584 N N . ARG A 1 331 ? 8.883 -26.109 9.523 1 83.62 331 ARG A N 1
ATOM 2585 C CA . ARG A 1 331 ? 7.5 -25.781 9.844 1 83.62 331 ARG A CA 1
ATOM 2586 C C . ARG A 1 331 ? 6.871 -24.938 8.734 1 83.62 331 ARG A C 1
ATOM 2588 O O . ARG A 1 331 ? 5.707 -25.141 8.383 1 83.62 331 ARG A O 1
ATOM 2595 N N . ILE A 1 332 ? 7.594 -24.094 8.195 1 86.94 332 ILE A N 1
ATOM 2596 C CA . ILE A 1 332 ? 7.109 -23.219 7.133 1 86.94 332 ILE A CA 1
ATOM 2597 C C . ILE A 1 332 ? 6.82 -24.031 5.875 1 86.94 332 ILE A C 1
ATOM 2599 O O . ILE A 1 332 ? 5.762 -23.891 5.262 1 86.94 332 ILE A O 1
ATOM 2603 N N . TYR A 1 333 ? 7.715 -24.906 5.57 1 84.69 333 TYR A N 1
ATOM 2604 C CA . TYR A 1 333 ? 7.551 -25.734 4.375 1 84.69 333 TYR A CA 1
ATOM 2605 C C . TYR A 1 333 ? 6.348 -26.656 4.512 1 84.69 333 TYR A C 1
ATOM 2607 O O . TYR A 1 333 ? 5.617 -26.891 3.545 1 84.69 333 TYR A O 1
ATOM 2615 N N . GLU A 1 334 ? 6.234 -27.141 5.699 1 86 334 GLU A N 1
ATOM 2616 C CA . GLU A 1 334 ? 5.09 -28.016 5.938 1 86 334 GLU A CA 1
ATOM 2617 C C . GLU A 1 334 ? 3.773 -27.25 5.789 1 86 334 GLU A C 1
ATOM 2619 O O . GLU A 1 334 ? 2.834 -27.75 5.164 1 86 334 GLU A O 1
ATOM 2624 N N . ALA A 1 335 ? 3.76 -26.125 6.379 1 91.12 335 ALA A N 1
ATOM 2625 C CA . ALA A 1 335 ? 2.555 -25.297 6.289 1 91.12 335 ALA A CA 1
ATOM 2626 C C . ALA A 1 335 ? 2.264 -24.906 4.844 1 91.12 335 ALA A C 1
ATOM 2628 O O . ALA A 1 335 ? 1.123 -25 4.387 1 91.12 335 ALA A O 1
ATOM 2629 N N . LEU A 1 336 ? 3.297 -24.562 4.156 1 91.06 336 LEU A N 1
ATOM 2630 C CA . LEU A 1 336 ? 3.152 -24.172 2.756 1 91.06 336 LEU A CA 1
ATOM 2631 C C . LEU A 1 336 ? 2.666 -25.359 1.919 1 91.06 336 LEU A C 1
ATOM 2633 O O . LEU A 1 336 ? 1.824 -25.188 1.034 1 91.06 336 LEU A O 1
ATOM 2637 N N . HIS A 1 337 ? 3.156 -26.469 2.232 1 88.5 337 HIS A N 1
ATOM 2638 C CA . HIS A 1 337 ? 2.781 -27.672 1.486 1 88.5 337 HIS A CA 1
ATOM 2639 C C . HIS A 1 337 ? 1.295 -27.969 1.643 1 88.5 337 HIS A C 1
ATOM 2641 O O . HIS A 1 337 ? 0.613 -28.281 0.663 1 88.5 337 HIS A O 1
ATOM 2647 N N . LEU A 1 338 ? 0.856 -27.891 2.814 1 91.69 338 LEU A N 1
ATOM 2648 C CA . LEU A 1 338 ? -0.558 -28.156 3.062 1 91.69 338 LEU A CA 1
ATOM 2649 C C . LEU A 1 338 ? -1.434 -27.172 2.293 1 91.69 338 LEU A C 1
ATOM 2651 O O . LEU A 1 338 ? -2.441 -27.562 1.701 1 91.69 338 LEU A O 1
ATOM 2655 N N . TYR A 1 339 ? -1.064 -25.969 2.318 1 95.5 339 TYR A N 1
ATOM 2656 C CA . TYR A 1 339 ? -1.833 -24.969 1.595 1 95.5 339 TYR A CA 1
ATOM 2657 C C . TYR A 1 339 ? -1.725 -25.172 0.089 1 95.5 339 TYR A C 1
ATOM 2659 O O . TYR A 1 339 ? -2.715 -25.047 -0.635 1 95.5 339 TYR A O 1
ATOM 2667 N N . GLU A 1 340 ? -0.568 -25.484 -0.351 1 93 340 GLU A N 1
ATOM 2668 C CA . GLU A 1 340 ? -0.329 -25.734 -1.768 1 93 340 GLU A CA 1
ATOM 2669 C C . GLU A 1 340 ? -1.199 -26.891 -2.277 1 93 340 GLU A C 1
ATOM 2671 O O . GLU A 1 340 ? -1.692 -26.844 -3.406 1 93 340 GLU A O 1
ATOM 2676 N N . GLN A 1 341 ? -1.328 -27.828 -1.521 1 91.44 341 GLN A N 1
ATOM 2677 C CA . GLN A 1 341 ? -2.168 -28.969 -1.909 1 91.44 341 GLN A CA 1
ATOM 2678 C C . GLN A 1 341 ? -3.6 -28.516 -2.184 1 91.44 341 GLN A C 1
ATOM 2680 O O . GLN A 1 341 ? -4.23 -28.984 -3.131 1 91.44 341 GLN A O 1
ATOM 2685 N N . LEU A 1 342 ? -4.047 -27.672 -1.354 1 95.25 342 LEU A N 1
ATOM 2686 C CA . LEU A 1 342 ? -5.395 -27.141 -1.54 1 95.25 342 LEU A CA 1
ATOM 2687 C C . LEU A 1 342 ? -5.469 -26.266 -2.783 1 95.25 342 LEU A C 1
ATOM 2689 O O . LEU A 1 342 ? -6.445 -26.328 -3.535 1 95.25 342 LEU A O 1
ATOM 2693 N N . VAL A 1 343 ? -4.422 -25.5 -3.008 1 95.88 343 VAL A N 1
ATOM 2694 C CA . VAL A 1 343 ? -4.355 -24.609 -4.156 1 95.88 343 VAL A CA 1
ATOM 2695 C C . VAL A 1 343 ? -4.312 -25.422 -5.449 1 95.88 343 VAL A C 1
ATOM 2697 O O . VAL A 1 343 ? -4.832 -25 -6.48 1 95.88 343 VAL A O 1
ATOM 2700 N N . GLU A 1 344 ? -3.84 -26.641 -5.379 1 92.31 344 GLU A N 1
ATOM 2701 C CA . GLU A 1 344 ? -3.676 -27.469 -6.566 1 92.31 344 GLU A CA 1
ATOM 2702 C C . GLU A 1 344 ? -4.918 -28.328 -6.82 1 92.31 344 GLU A C 1
ATOM 2704 O O . GLU A 1 344 ? -4.992 -29.031 -7.824 1 92.31 344 GLU A O 1
ATOM 2709 N N . GLU A 1 345 ? -5.844 -28.266 -5.941 1 94.62 345 GLU A N 1
ATOM 2710 C CA . GLU A 1 345 ? -7.082 -29 -6.141 1 94.62 345 GLU A CA 1
ATOM 2711 C C . GLU A 1 345 ? -7.93 -28.391 -7.246 1 94.62 345 GLU A C 1
ATOM 2713 O O . GLU A 1 345 ? -8.625 -27.391 -7.02 1 94.62 345 GLU A O 1
ATOM 2718 N N . ARG A 1 346 ? -8.086 -29.047 -8.305 1 94.75 346 ARG A N 1
ATOM 2719 C CA . ARG A 1 346 ? -8.695 -28.5 -9.516 1 94.75 346 ARG A CA 1
ATOM 2720 C C . ARG A 1 346 ? -10.195 -28.297 -9.32 1 94.75 346 ARG A C 1
ATOM 2722 O O . ARG A 1 346 ? -10.812 -27.484 -10.023 1 94.75 346 ARG A O 1
ATOM 2729 N N . SER A 1 347 ? -10.797 -29.047 -8.422 1 96.62 347 SER A N 1
ATOM 2730 C CA . SER A 1 347 ? -12.219 -28.891 -8.141 1 96.62 347 SER A CA 1
ATOM 2731 C C . SER A 1 347 ? -12.523 -27.5 -7.594 1 96.62 347 SER A C 1
ATOM 2733 O O . SER A 1 347 ? -13.688 -27.094 -7.539 1 96.62 347 SER A O 1
ATOM 2735 N N . ARG A 1 348 ? -11.453 -26.734 -7.25 1 97.5 348 ARG A N 1
ATOM 2736 C CA . ARG A 1 348 ? -11.625 -25.406 -6.676 1 97.5 348 ARG A CA 1
ATOM 2737 C C . ARG A 1 348 ? -11.531 -24.328 -7.746 1 97.5 348 ARG A C 1
ATOM 2739 O O . ARG A 1 348 ? -11.719 -23.141 -7.461 1 97.5 348 ARG A O 1
ATOM 2746 N N . TYR A 1 349 ? -11.312 -24.75 -8.977 1 97.75 349 TYR A N 1
ATOM 2747 C CA . TYR A 1 349 ? -11 -23.766 -10.008 1 97.75 349 TYR A CA 1
ATOM 2748 C C . TYR A 1 349 ? -12.25 -23.344 -10.758 1 97.75 349 TYR A C 1
ATOM 2750 O O . TYR A 1 349 ? -13.086 -24.188 -11.117 1 97.75 349 TYR A O 1
ATOM 2758 N N . VAL A 1 350 ? -12.375 -22.062 -10.891 1 97.69 350 VAL A N 1
ATOM 2759 C CA . VAL A 1 350 ? -13.164 -21.531 -12 1 97.69 350 VAL A CA 1
ATOM 2760 C C . VAL A 1 350 ? -12.32 -21.516 -13.273 1 97.69 350 VAL A C 1
ATOM 2762 O O . VAL A 1 350 ? -11.148 -21.141 -13.242 1 97.69 350 VAL A O 1
ATOM 2765 N N . SER A 1 351 ? -12.914 -22 -14.352 1 96.75 351 SER A N 1
ATOM 2766 C CA . SER A 1 351 ? -12.211 -22.062 -15.633 1 96.75 351 SER A CA 1
ATOM 2767 C C . SER A 1 351 ? -13 -21.359 -16.734 1 96.75 351 SER A C 1
ATOM 2769 O O . SER A 1 351 ? -14.117 -21.766 -17.047 1 96.75 351 SER A O 1
ATOM 2771 N N . LEU A 1 352 ? -12.352 -20.359 -17.328 1 96.69 352 LEU A N 1
ATOM 2772 C CA . LEU A 1 352 ? -13.055 -19.562 -18.328 1 96.69 352 LEU A CA 1
ATOM 2773 C C . LEU A 1 352 ? -12.25 -19.484 -19.625 1 96.69 352 LEU A C 1
ATOM 2775 O O . LEU A 1 352 ? -11.047 -19.203 -19.594 1 96.69 352 LEU A O 1
ATOM 2779 N N . HIS A 1 353 ? -12.891 -19.812 -20.703 1 96.38 353 HIS A N 1
ATOM 2780 C CA . HIS A 1 353 ? -12.344 -19.516 -22.016 1 96.38 353 HIS A CA 1
ATOM 2781 C C . HIS A 1 353 ? -12.844 -18.172 -22.531 1 96.38 353 HIS A C 1
ATOM 2783 O O . HIS A 1 353 ? -13.859 -18.109 -23.234 1 96.38 353 HIS A O 1
ATOM 2789 N N . LEU A 1 354 ? -12.102 -17.156 -22.281 1 96.56 354 LEU A N 1
ATOM 2790 C CA . LEU A 1 354 ? -12.555 -15.797 -22.516 1 96.56 354 LEU A CA 1
ATOM 2791 C C . LEU A 1 354 ? -12.586 -15.492 -24.016 1 96.56 354 LEU A C 1
ATOM 2793 O O . LEU A 1 354 ? -11.68 -15.883 -24.75 1 96.56 354 LEU A O 1
ATOM 2797 N N . ALA A 1 355 ? -13.641 -14.859 -24.453 1 95.62 355 ALA A N 1
ATOM 2798 C CA . ALA A 1 355 ? -13.75 -14.367 -25.828 1 95.62 355 ALA A CA 1
ATOM 2799 C C . ALA A 1 355 ? -13.203 -12.945 -25.953 1 95.62 355 ALA A C 1
ATOM 2801 O O . ALA A 1 355 ? -13.195 -12.195 -24.969 1 95.62 355 ALA A O 1
ATOM 2802 N N . PRO A 1 356 ? -12.711 -12.648 -27.188 1 95.69 356 PRO A N 1
ATOM 2803 C CA . PRO A 1 356 ? -12.328 -11.25 -27.391 1 95.69 356 PRO A CA 1
ATOM 2804 C C . PRO A 1 356 ? -13.414 -10.273 -26.938 1 95.69 356 PRO A C 1
ATOM 2806 O O . PRO A 1 356 ? -14.594 -10.453 -27.266 1 95.69 356 PRO A O 1
ATOM 2809 N N . GLY A 1 357 ? -13.016 -9.289 -26.125 1 96.06 357 GLY A N 1
ATOM 2810 C CA . GLY A 1 357 ? -13.961 -8.32 -25.594 1 96.06 357 GLY A CA 1
ATOM 2811 C C . GLY A 1 357 ? -14.391 -8.625 -24.172 1 96.06 357 GLY A C 1
ATOM 2812 O O . GLY A 1 357 ? -15.086 -7.82 -23.531 1 96.06 357 GLY A O 1
ATOM 2813 N N . GLU A 1 358 ? -13.984 -9.742 -23.719 1 97 358 GLU A N 1
ATOM 2814 C CA . GLU A 1 358 ? -14.258 -10.094 -22.328 1 97 358 GLU A CA 1
ATOM 2815 C C . GLU A 1 358 ? -13.062 -9.797 -21.438 1 97 358 GLU A C 1
ATOM 2817 O O . GLU A 1 358 ? -11.914 -9.875 -21.891 1 97 358 GLU A O 1
ATOM 2822 N N . MET A 1 359 ? -13.359 -9.391 -20.203 1 97.69 359 MET A N 1
ATOM 2823 C CA . MET A 1 359 ? -12.352 -9.086 -19.203 1 97.69 359 MET A CA 1
ATOM 2824 C C . MET A 1 359 ? -12.695 -9.719 -17.859 1 97.69 359 MET A C 1
ATOM 2826 O O . MET A 1 359 ? -13.781 -9.5 -17.328 1 97.69 359 MET A O 1
ATOM 2830 N N . ILE A 1 360 ? -11.805 -10.539 -17.406 1 98.38 360 ILE A N 1
ATOM 2831 C CA . ILE A 1 360 ? -11.977 -11.062 -16.047 1 98.38 360 ILE A CA 1
ATOM 2832 C C . ILE A 1 360 ? -11.352 -10.102 -15.039 1 98.38 360 ILE A C 1
ATOM 2834 O O . ILE A 1 360 ? -10.281 -9.547 -15.281 1 98.38 360 ILE A O 1
ATOM 2838 N N . CYS A 1 361 ? -12.078 -9.82 -13.977 1 98.62 361 CYS A N 1
ATOM 2839 C CA . CYS A 1 361 ? -11.625 -9.016 -12.852 1 98.62 361 CYS A CA 1
ATOM 2840 C C . CYS A 1 361 ? -11.477 -9.859 -11.594 1 98.62 361 CYS A C 1
ATOM 2842 O O . CYS A 1 361 ? -12.398 -10.594 -11.219 1 98.62 361 CYS A O 1
ATOM 2844 N N . THR A 1 362 ? -10.336 -9.758 -10.977 1 98.75 362 THR A N 1
ATOM 2845 C CA . THR A 1 362 ? -10.117 -10.539 -9.758 1 98.75 362 THR A CA 1
ATOM 2846 C C . THR A 1 362 ? -9.594 -9.648 -8.641 1 98.75 362 THR A C 1
ATOM 2848 O O . THR A 1 362 ? -8.852 -8.695 -8.891 1 98.75 362 THR A O 1
ATOM 2851 N N . ASP A 1 363 ? -10.055 -9.875 -7.406 1 98.69 363 ASP A N 1
ATOM 2852 C CA . ASP A 1 363 ? -9.438 -9.328 -6.207 1 98.69 363 ASP A CA 1
ATOM 2853 C C . ASP A 1 363 ? -8.078 -9.984 -5.941 1 98.69 363 ASP A C 1
ATOM 2855 O O . ASP A 1 363 ? -8.016 -11.055 -5.344 1 98.69 363 ASP A O 1
ATOM 2859 N N . ASN A 1 364 ? -7.027 -9.328 -6.348 1 98.62 364 ASN A N 1
ATOM 2860 C CA . ASN A 1 364 ? -5.668 -9.852 -6.281 1 98.62 364 ASN A CA 1
ATOM 2861 C C . ASN A 1 364 ? -5.242 -10.133 -4.844 1 98.62 364 ASN A C 1
ATOM 2863 O O . ASN A 1 364 ? -4.254 -10.828 -4.605 1 98.62 364 ASN A O 1
ATOM 2867 N N . TRP A 1 365 ? -5.992 -9.609 -3.885 1 98.25 365 TRP A N 1
ATOM 2868 C CA . TRP A 1 365 ? -5.684 -9.828 -2.475 1 98.25 365 TRP A CA 1
ATOM 2869 C C . TRP A 1 365 ? -6.336 -11.109 -1.967 1 98.25 365 TRP A C 1
ATOM 2871 O O . TRP A 1 365 ? -6.074 -11.539 -0.84 1 98.25 365 TRP A O 1
ATOM 2881 N N . ARG A 1 366 ? -7.07 -11.727 -2.787 1 98.5 366 ARG A N 1
ATOM 2882 C CA . ARG A 1 366 ? -7.883 -12.852 -2.334 1 98.5 366 ARG A CA 1
ATOM 2883 C C . ARG A 1 366 ? -7.863 -13.992 -3.35 1 98.5 366 ARG A C 1
ATOM 2885 O O . ARG A 1 366 ? -7.609 -15.141 -2.994 1 98.5 366 ARG A O 1
ATOM 2892 N N . VAL A 1 367 ? -8.078 -13.633 -4.57 1 98.75 367 VAL A N 1
ATOM 2893 C CA . VAL A 1 367 ? -8.305 -14.617 -5.625 1 98.75 367 VAL A CA 1
ATOM 2894 C C . VAL A 1 367 ? -7.023 -14.828 -6.426 1 98.75 367 VAL A C 1
ATOM 2896 O O . VAL A 1 367 ? -6.461 -13.875 -6.965 1 98.75 367 VAL A O 1
ATOM 2899 N N . MET A 1 368 ? -6.57 -16.047 -6.469 1 98.44 368 MET A N 1
ATOM 2900 C CA . MET A 1 368 ? -5.434 -16.406 -7.309 1 98.44 368 MET A CA 1
ATOM 2901 C C . MET A 1 368 ? -5.867 -16.625 -8.75 1 98.44 368 MET A C 1
ATOM 2903 O O . MET A 1 368 ? -7.039 -16.906 -9.016 1 98.44 368 MET A O 1
ATOM 2907 N N . HIS A 1 369 ? -4.969 -16.453 -9.625 1 97.88 369 HIS A N 1
ATOM 2908 C CA . HIS A 1 369 ? -5.25 -16.688 -11.031 1 97.88 369 HIS A CA 1
ATOM 2909 C C . HIS A 1 369 ? -4.141 -17.5 -11.688 1 97.88 369 HIS A C 1
ATOM 2911 O O . HIS A 1 369 ? -3.031 -17.594 -11.156 1 97.88 369 HIS A O 1
ATOM 2917 N N . SER A 1 370 ? -4.477 -18.141 -12.703 1 95 370 SER A N 1
ATOM 2918 C CA . SER A 1 370 ? -3.557 -18.906 -13.539 1 95 370 SER A CA 1
ATOM 2919 C C . SER A 1 370 ? -4.09 -19.062 -14.953 1 95 370 SER A C 1
ATOM 2921 O O . SER A 1 370 ? -5.078 -18.422 -15.328 1 95 370 SER A O 1
ATOM 2923 N N . ARG A 1 371 ? -3.277 -19.766 -15.766 1 92.38 371 ARG A N 1
ATOM 2924 C CA . ARG A 1 371 ? -3.684 -20.047 -17.141 1 92.38 371 ARG A CA 1
ATOM 2925 C C . ARG A 1 371 ? -3.17 -21.422 -17.578 1 92.38 371 ARG A C 1
ATOM 2927 O O . ARG A 1 371 ? -2.053 -21.812 -17.234 1 92.38 371 ARG A O 1
ATOM 2934 N N . THR A 1 372 ? -3.934 -22.094 -18.359 1 91.5 372 THR A N 1
ATOM 2935 C CA . THR A 1 372 ? -3.459 -23.344 -18.953 1 91.5 372 THR A CA 1
ATOM 2936 C C . THR A 1 372 ? -2.572 -23.047 -20.156 1 91.5 372 THR A C 1
ATOM 2938 O O . THR A 1 372 ? -2.566 -21.938 -20.688 1 91.5 372 THR A O 1
ATOM 2941 N N . SER A 1 373 ? -1.795 -24.016 -20.484 1 88.94 373 SER A N 1
ATOM 2942 C CA . SER A 1 373 ? -0.976 -23.875 -21.688 1 88.94 373 SER A CA 1
ATOM 2943 C C . SER A 1 373 ? -1.84 -23.688 -22.938 1 88.94 373 SER A C 1
ATOM 2945 O O . SER A 1 373 ? -3.041 -23.953 -22.906 1 88.94 373 SER A O 1
ATOM 2947 N N . PHE A 1 374 ? -1.229 -23.109 -23.938 1 90.06 374 PHE A N 1
ATOM 2948 C CA . PHE A 1 374 ? -1.996 -22.875 -25.156 1 90.06 374 PHE A CA 1
ATOM 2949 C C . PHE A 1 374 ? -1.11 -23.016 -26.391 1 90.06 374 PHE A C 1
ATOM 2951 O O . PHE A 1 374 ? 0.116 -23.062 -26.281 1 90.06 374 PHE A O 1
ATOM 2958 N N . THR A 1 375 ? -1.783 -23.203 -27.438 1 88.81 375 THR A N 1
ATOM 2959 C CA . THR A 1 375 ? -1.142 -23.234 -28.75 1 88.81 375 THR A CA 1
ATOM 2960 C C . THR A 1 375 ? -1.672 -22.094 -29.625 1 88.81 375 THR A C 1
ATOM 2962 O O . THR A 1 375 ? -2.865 -21.797 -29.609 1 88.81 375 THR A O 1
ATOM 2965 N N . GLY A 1 376 ? -0.767 -21.516 -30.297 1 86.88 376 GLY A N 1
ATOM 2966 C CA . GLY A 1 376 ? -1.161 -20.391 -31.125 1 86.88 376 GLY A CA 1
ATOM 2967 C C . GLY A 1 376 ? -0.881 -19.047 -30.484 1 86.88 376 GLY A C 1
ATOM 2968 O O . GLY A 1 376 ? 0.032 -18.922 -29.672 1 86.88 376 GLY A O 1
ATOM 2969 N N . SER A 1 377 ? -1.649 -17.953 -31.031 1 88.5 377 SER A N 1
ATOM 2970 C CA . SER A 1 377 ? -1.388 -16.594 -30.578 1 88.5 377 SER A CA 1
ATOM 2971 C C . SER A 1 377 ? -2.469 -16.125 -29.609 1 88.5 377 SER A C 1
ATOM 2973 O O . SER A 1 377 ? -3.65 -16.094 -29.953 1 88.5 377 SER A O 1
ATOM 2975 N N . ARG A 1 378 ? -2.139 -15.93 -28.5 1 91.5 378 ARG A N 1
ATOM 2976 C CA . ARG A 1 378 ? -2.982 -15.398 -27.438 1 91.5 378 ARG A CA 1
ATOM 2977 C C . ARG A 1 378 ? -2.523 -14.008 -27.031 1 91.5 378 ARG A C 1
ATOM 2979 O O . ARG A 1 378 ? -1.325 -13.758 -26.891 1 91.5 378 ARG A O 1
ATOM 2986 N N . HIS A 1 379 ? -3.508 -13.062 -26.938 1 92.56 379 HIS A N 1
ATOM 2987 C CA . HIS A 1 379 ? -3.16 -11.68 -26.609 1 92.56 379 HIS A CA 1
ATOM 2988 C C . HIS A 1 379 ? -4.109 -11.109 -25.562 1 92.56 379 HIS A C 1
ATOM 2990 O O . HIS A 1 379 ? -5.312 -10.984 -25.812 1 92.56 379 HIS A O 1
ATOM 2996 N N . PHE A 1 380 ? -3.592 -10.82 -24.422 1 93.94 380 PHE A N 1
ATOM 2997 C CA . PHE A 1 380 ? -4.336 -10.188 -23.328 1 93.94 380 PHE A CA 1
ATOM 2998 C C . PHE A 1 380 ? -3.689 -8.867 -22.938 1 93.94 380 PHE A C 1
ATOM 3000 O O . PHE A 1 380 ? -2.498 -8.656 -23.172 1 93.94 380 PHE A O 1
ATOM 3007 N N . VAL A 1 381 ? -4.484 -8 -22.391 1 95.06 381 VAL A N 1
ATOM 3008 C CA . VAL A 1 381 ? -4 -6.785 -21.734 1 95.06 381 VAL A CA 1
ATOM 3009 C C . VAL A 1 381 ? -4.309 -6.844 -20.234 1 95.06 381 VAL A C 1
ATOM 3011 O O . VAL A 1 381 ? -5.422 -7.184 -19.844 1 95.06 381 VAL A O 1
ATOM 3014 N N . GLY A 1 382 ? -3.293 -6.574 -19.438 1 96 382 GLY A N 1
ATOM 3015 C CA . GLY A 1 382 ? -3.457 -6.574 -18 1 96 382 GLY A CA 1
ATOM 3016 C C . GLY A 1 382 ? -3.371 -5.188 -17.391 1 96 382 GLY A C 1
ATOM 3017 O O . GLY A 1 382 ? -2.752 -4.289 -17.953 1 96 382 GLY A O 1
ATOM 3018 N N . GLY A 1 383 ? -4.004 -4.984 -16.281 1 96.75 383 GLY A N 1
ATOM 3019 C CA . GLY A 1 383 ? -3.959 -3.766 -15.484 1 96.75 383 GLY A CA 1
ATOM 3020 C C . GLY A 1 383 ? -4.477 -3.951 -14.078 1 96.75 383 GLY A C 1
ATOM 3021 O O . GLY A 1 383 ? -4.941 -5.035 -13.719 1 96.75 383 GLY A O 1
ATOM 3022 N N . TYR A 1 384 ? -4.352 -2.84 -13.305 1 97.69 384 TYR A N 1
ATOM 3023 C CA . TYR A 1 384 ? -4.742 -2.934 -11.906 1 97.69 384 TYR A CA 1
ATOM 3024 C C . TYR A 1 384 ? -5.586 -1.733 -11.492 1 97.69 384 TYR A C 1
ATOM 3026 O O . TYR A 1 384 ? -5.457 -0.649 -12.062 1 97.69 384 TYR A O 1
ATOM 3034 N N . LEU A 1 385 ? -6.48 -1.953 -10.594 1 96.88 385 LEU A N 1
ATOM 3035 C CA . LEU A 1 385 ? -7.203 -0.895 -9.898 1 96.88 385 LEU A CA 1
ATOM 3036 C C . LEU A 1 385 ? -6.832 -0.865 -8.414 1 96.88 385 LEU A C 1
ATOM 3038 O O . LEU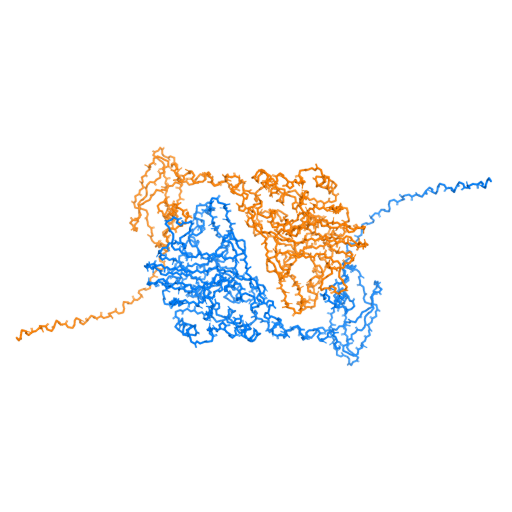 A 1 385 ? -6.098 -1.731 -7.938 1 96.88 385 LEU A O 1
ATOM 3042 N N . ASP A 1 386 ? -7.301 0.154 -7.766 1 94.19 386 ASP A N 1
ATOM 3043 C CA . ASP A 1 386 ? -7.039 0.385 -6.348 1 94.19 386 ASP A CA 1
ATOM 3044 C C . ASP A 1 386 ? -8.312 0.243 -5.523 1 94.19 386 ASP A C 1
ATOM 3046 O O . ASP A 1 386 ? -9.242 1.036 -5.672 1 94.19 386 ASP A O 1
ATOM 3050 N N . TRP A 1 387 ? -8.305 -0.663 -4.555 1 94.75 387 TRP A N 1
ATOM 3051 C CA . TRP A 1 387 ? -9.469 -0.877 -3.705 1 94.75 387 TRP A CA 1
ATOM 3052 C C . TRP A 1 387 ? -9.844 0.4 -2.959 1 94.75 387 TRP A C 1
ATOM 3054 O O . TRP A 1 387 ? -11.023 0.662 -2.717 1 94.75 387 TRP A O 1
ATOM 3064 N N . ASP A 1 388 ? -8.914 1.156 -2.52 1 93.12 388 ASP A N 1
ATOM 3065 C CA . ASP A 1 388 ? -9.242 2.371 -1.783 1 93.12 388 ASP A CA 1
ATOM 3066 C C . ASP A 1 388 ? -10.109 3.307 -2.627 1 93.12 388 ASP A C 1
ATOM 3068 O O . ASP A 1 388 ? -11.133 3.807 -2.158 1 93.12 388 ASP A O 1
ATOM 3072 N N . ALA A 1 389 ? -9.68 3.482 -3.832 1 92.5 389 ALA A N 1
ATOM 3073 C CA . ALA A 1 389 ? -10.43 4.348 -4.738 1 92.5 389 ALA A CA 1
ATOM 3074 C C . ALA A 1 389 ? -11.781 3.729 -5.09 1 92.5 389 ALA A C 1
ATOM 3076 O O . ALA A 1 389 ? -12.797 4.43 -5.141 1 92.5 389 ALA A O 1
ATOM 3077 N N . VAL A 1 390 ? -11.797 2.457 -5.273 1 94.31 390 VAL A N 1
ATOM 3078 C CA . VAL A 1 390 ? -13.023 1.758 -5.645 1 94.31 390 VAL A CA 1
ATOM 3079 C C . VAL A 1 390 ? -14.016 1.791 -4.48 1 94.31 390 VAL A C 1
ATOM 3081 O O . VAL A 1 390 ? -15.203 2.059 -4.676 1 94.31 390 VAL A O 1
ATOM 3084 N N . ARG A 1 391 ? -13.562 1.579 -3.318 1 92 391 ARG A N 1
ATOM 3085 C CA . ARG A 1 391 ? -14.414 1.63 -2.133 1 92 391 ARG A CA 1
ATOM 3086 C C . ARG A 1 391 ? -14.93 3.045 -1.887 1 92 391 ARG A C 1
ATOM 3088 O O . ARG A 1 391 ? -16.062 3.23 -1.43 1 92 391 ARG A O 1
ATOM 3095 N N . ALA A 1 392 ? -14.039 3.955 -2.117 1 89.56 392 ALA A N 1
ATOM 3096 C CA . ALA A 1 392 ? -14.469 5.344 -1.986 1 89.56 392 ALA A CA 1
ATOM 3097 C C . ALA A 1 392 ? -15.633 5.652 -2.924 1 89.56 392 ALA A C 1
ATOM 3099 O O . ALA A 1 392 ? -16.594 6.324 -2.535 1 89.56 392 ALA A O 1
ATOM 3100 N N . ARG A 1 393 ? -15.531 5.16 -4.125 1 88.31 393 ARG A N 1
ATOM 3101 C CA . ARG A 1 393 ? -16.609 5.328 -5.102 1 88.31 393 ARG A CA 1
ATOM 3102 C C . ARG A 1 393 ? -17.891 4.645 -4.629 1 88.31 393 ARG A C 1
ATOM 3104 O O . ARG A 1 393 ? -18.984 5.195 -4.77 1 88.31 393 ARG A O 1
ATOM 3111 N N . TRP A 1 394 ? -17.766 3.496 -4.082 1 90.44 394 TRP A N 1
ATOM 3112 C CA . TRP A 1 394 ? -18.922 2.771 -3.568 1 90.44 394 TRP A CA 1
ATOM 3113 C C . TRP A 1 394 ? -19.641 3.586 -2.494 1 90.44 394 TRP A C 1
ATOM 3115 O O . TRP A 1 394 ? -20.859 3.674 -2.49 1 90.44 394 TRP A O 1
ATOM 3125 N N . ARG A 1 395 ? -18.875 4.133 -1.577 1 85.12 395 ARG A N 1
ATOM 3126 C CA . ARG A 1 395 ? -19.453 4.93 -0.496 1 85.12 395 ARG A CA 1
ATOM 3127 C C . ARG A 1 395 ? -20.203 6.133 -1.045 1 85.12 395 ARG A C 1
ATOM 3129 O O . ARG A 1 395 ? -21.266 6.492 -0.527 1 85.12 395 ARG A O 1
ATOM 3136 N N . ALA A 1 396 ? -19.656 6.699 -2.051 1 82.38 396 ALA A N 1
ATOM 3137 C CA . ALA A 1 396 ? -20.312 7.836 -2.688 1 82.38 396 ALA A CA 1
ATOM 3138 C C . ALA A 1 396 ? -21.609 7.406 -3.361 1 82.38 396 ALA A C 1
ATOM 3140 O O . ALA A 1 396 ? -22.625 8.086 -3.246 1 82.38 396 ALA A O 1
ATOM 3141 N N . LEU A 1 397 ? -21.594 6.262 -4.004 1 83.56 397 LEU A N 1
ATOM 3142 C CA . LEU A 1 397 ? -22.75 5.75 -4.727 1 83.56 397 LEU A CA 1
ATOM 3143 C C . LEU A 1 397 ? -23.828 5.273 -3.758 1 83.56 397 LEU A C 1
ATOM 3145 O O . LEU A 1 397 ? -25.031 5.34 -4.066 1 83.56 397 LEU A O 1
ATOM 3149 N N . ALA A 1 398 ? -23.391 4.781 -2.645 1 80.88 398 ALA A N 1
ATOM 3150 C CA . ALA A 1 398 ? -24.312 4.223 -1.659 1 80.88 398 ALA A CA 1
ATOM 3151 C C . ALA A 1 398 ? -24.969 5.328 -0.835 1 80.88 398 ALA A C 1
ATOM 3153 O O . ALA A 1 398 ? -25.906 5.07 -0.08 1 80.88 398 ALA A O 1
ATOM 3154 N N . GLY A 1 399 ? -24.594 6.57 -1.013 1 72.31 399 GLY A N 1
ATOM 3155 C CA . GLY A 1 399 ? -25.172 7.695 -0.299 1 72.31 399 GLY A CA 1
ATOM 3156 C C . GLY A 1 399 ? -24.875 7.676 1.188 1 72.31 399 GLY A C 1
ATOM 3157 O O . GLY A 1 399 ? -25.703 8.109 1.996 1 72.31 399 GLY A O 1
ATOM 3158 N N . LEU A 1 400 ? -23.906 6.984 1.603 1 61.97 400 LEU A N 1
ATOM 3159 C CA . LEU A 1 400 ? -23.594 6.844 3.021 1 61.97 400 LEU A CA 1
ATOM 3160 C C . LEU A 1 400 ? -23.312 8.203 3.652 1 61.97 400 LEU A C 1
ATOM 3162 O O . LEU A 1 400 ? -23.562 8.406 4.844 1 61.97 400 LEU A O 1
ATOM 3166 N N . TRP A 1 401 ? -22.75 9.172 2.994 1 59.78 401 TRP A N 1
ATOM 3167 C CA . TRP A 1 401 ? -22.422 10.438 3.631 1 59.78 401 TRP A CA 1
ATOM 3168 C C . TRP A 1 401 ? -23.625 11.383 3.617 1 59.78 401 TRP A C 1
ATOM 3170 O O . TRP A 1 401 ? -23.781 12.211 4.516 1 59.78 401 TRP A O 1
ATOM 3180 N N . GLN A 1 402 ? -24.375 11.352 2.531 1 55.19 402 GLN A N 1
ATOM 3181 C CA . GLN A 1 402 ? -25.516 12.266 2.564 1 55.19 402 GLN A CA 1
ATOM 3182 C C . GLN A 1 402 ? -26.266 12.156 3.887 1 55.19 402 GLN A C 1
ATOM 3184 O O . GLN A 1 402 ? -26.812 13.148 4.387 1 55.19 402 GLN A O 1
ATOM 3189 N N . GLY A 1 403 ? -26.125 11.094 4.488 1 49 403 GLY A N 1
ATOM 3190 C CA . GLY A 1 403 ? -26.812 10.953 5.766 1 49 403 GLY A CA 1
ATOM 3191 C C . GLY A 1 403 ? -26.094 11.648 6.906 1 49 403 GLY A C 1
ATOM 3192 O O . GLY A 1 403 ? -26.734 12.203 7.801 1 49 403 GLY A O 1
ATOM 3193 N N . GLN A 1 404 ? -24.812 11.625 6.82 1 50.22 404 GLN A N 1
ATOM 3194 C CA . GLN A 1 404 ? -24.078 12.195 7.945 1 50.22 404 GLN A CA 1
ATOM 3195 C C . GLN A 1 404 ? -24.141 13.727 7.922 1 50.22 404 GLN A C 1
ATOM 3197 O O . GLN A 1 404 ? -24.25 14.359 8.969 1 50.22 404 GLN A O 1
ATOM 3202 N N . ASN A 1 405 ? -23.922 14.25 6.691 1 50.06 405 ASN A N 1
ATOM 3203 C CA . ASN A 1 405 ? -23.891 15.711 6.574 1 50.06 405 ASN A CA 1
ATOM 3204 C C . ASN A 1 405 ? -25.266 16.328 6.738 1 50.06 405 ASN A C 1
ATOM 3206 O O . ASN A 1 405 ? -25.406 17.469 7.16 1 50.06 405 ASN A O 1
ATOM 3210 N N . GLN A 1 406 ? -26.219 15.617 6.25 1 47.81 406 GLN A N 1
ATOM 3211 C CA . GLN A 1 406 ? -27.531 16.203 6.512 1 47.81 406 GLN A CA 1
ATOM 3212 C C . GLN A 1 406 ? -27.719 16.484 8 1 47.81 406 GLN A C 1
ATOM 3214 O O . GLN A 1 406 ? -28.406 17.438 8.375 1 47.81 406 GLN A O 1
ATOM 3219 N N . LEU A 1 407 ? -27.047 15.758 8.68 1 44 407 LEU A N 1
ATOM 3220 C CA . LEU A 1 407 ? -27.188 16.016 10.109 1 44 407 LEU A CA 1
ATOM 3221 C C . LEU A 1 407 ? -26.453 17.281 10.5 1 44 407 LEU A C 1
ATOM 3223 O O . LEU A 1 407 ? -26.781 17.906 11.516 1 44 407 LEU A O 1
ATOM 3227 N N . ILE A 1 408 ? -25.469 17.578 9.75 1 43 408 ILE A N 1
ATOM 3228 C CA . ILE A 1 408 ? -24.75 18.797 10.055 1 43 408 ILE A CA 1
ATOM 3229 C C . ILE A 1 408 ? -25.5 20 9.484 1 43 408 ILE A C 1
ATOM 3231 O O . ILE A 1 408 ? -25.469 21.094 10.055 1 43 408 ILE A O 1
ATOM 3235 N N . GLN A 1 409 ? -26.156 19.828 8.336 1 41.34 409 GLN A N 1
ATOM 3236 C CA . GLN A 1 409 ? -26.828 20.953 7.684 1 41.34 409 GLN A CA 1
ATOM 3237 C C . GLN A 1 409 ? -28.219 21.172 8.266 1 41.34 409 GLN A C 1
ATOM 3239 O O . GLN A 1 409 ? -28.703 22.297 8.32 1 41.34 409 GLN A O 1
ATOM 3244 N N . ASP A 1 410 ? -28.906 20.094 8.57 1 38.06 410 ASP A N 1
ATOM 3245 C CA . ASP A 1 410 ? -30.266 20.406 9.023 1 38.06 410 ASP A CA 1
ATOM 3246 C C . ASP A 1 410 ? -30.25 20.969 10.438 1 38.06 410 ASP A C 1
ATOM 3248 O O . ASP A 1 410 ? -29.547 20.453 11.312 1 38.06 410 ASP A O 1
ATOM 3252 N N . MET B 1 1 ? -19.281 -59.312 -45.219 1 23.77 1 MET B N 1
ATOM 3253 C CA . MET B 1 1 ? -20.125 -59.438 -44.031 1 23.77 1 MET B CA 1
ATOM 3254 C C . MET B 1 1 ? -19.266 -59.562 -42.781 1 23.77 1 MET B C 1
ATOM 3256 O O . MET B 1 1 ? -19.734 -60.062 -41.75 1 23.77 1 MET B O 1
ATOM 3260 N N . LEU B 1 2 ? -17.984 -59.25 -42.844 1 26.2 2 LEU B N 1
ATOM 3261 C CA . LEU B 1 2 ? -17.094 -59.656 -41.75 1 26.2 2 LEU B CA 1
ATOM 3262 C C . LEU B 1 2 ? -17.547 -59 -40.469 1 26.2 2 LEU B C 1
ATOM 3264 O O . LEU B 1 2 ? -17.859 -57.812 -40.406 1 26.2 2 LEU B O 1
ATOM 3268 N N . ALA B 1 3 ? -18.047 -59.812 -39.531 1 26.8 3 ALA B N 1
ATOM 3269 C CA . ALA B 1 3 ? -18.672 -59.781 -38.188 1 26.8 3 ALA B CA 1
ATOM 3270 C C . ALA B 1 3 ? -17.781 -59.031 -37.188 1 26.8 3 ALA B C 1
ATOM 3272 O O . ALA B 1 3 ? -16.656 -59.469 -36.938 1 26.8 3 ALA B O 1
ATOM 3273 N N . LEU B 1 4 ? -17.656 -57.75 -37.25 1 27.06 4 LEU B N 1
ATOM 3274 C CA . LEU B 1 4 ? -16.75 -56.938 -36.469 1 27.06 4 LEU B CA 1
ATOM 3275 C C . LEU B 1 4 ? -16.938 -57.156 -34.969 1 27.06 4 LEU B C 1
ATOM 3277 O O . LEU B 1 4 ? -18.047 -56.969 -34.469 1 27.06 4 LEU B O 1
ATOM 3281 N N . ALA B 1 5 ? -16.156 -58.062 -34.469 1 27.78 5 ALA B N 1
ATOM 3282 C CA . ALA B 1 5 ? -16.203 -58.625 -33.125 1 27.78 5 ALA B CA 1
ATOM 3283 C C . ALA B 1 5 ? -16.297 -57.531 -32.062 1 27.78 5 ALA B C 1
ATOM 3285 O O . ALA B 1 5 ? -15.648 -56.469 -32.188 1 27.78 5 ALA B O 1
ATOM 3286 N N . ALA B 1 6 ? -17.344 -57.594 -31.266 1 27.86 6 ALA B N 1
ATOM 3287 C CA . ALA B 1 6 ? -17.906 -56.781 -30.188 1 27.86 6 ALA B CA 1
ATOM 3288 C C . ALA B 1 6 ? -16.922 -56.656 -29.031 1 27.86 6 ALA B C 1
ATOM 3290 O O . ALA B 1 6 ? -16.562 -57.656 -28.406 1 27.86 6 ALA B O 1
ATOM 3291 N N . ARG B 1 7 ? -15.773 -55.969 -29.219 1 30.78 7 ARG B N 1
ATOM 3292 C CA . ARG B 1 7 ? -14.82 -56.094 -28.125 1 30.78 7 ARG B CA 1
ATOM 3293 C C . ARG B 1 7 ? -15.5 -55.906 -26.781 1 30.78 7 ARG B C 1
ATOM 3295 O O . ARG B 1 7 ? -16.391 -55.062 -26.641 1 30.78 7 ARG B O 1
ATOM 3302 N N . PRO B 1 8 ? -15.414 -56.906 -25.875 1 28.72 8 PRO B N 1
ATOM 3303 C CA . PRO B 1 8 ? -16.094 -57 -24.578 1 28.72 8 PRO B CA 1
ATOM 3304 C C . PRO B 1 8 ? -15.945 -55.75 -23.734 1 28.72 8 PRO B C 1
ATOM 3306 O O . PRO B 1 8 ? -15.016 -54.938 -23.953 1 28.72 8 PRO B O 1
ATOM 3309 N N . ALA B 1 9 ? -17.047 -55.312 -23.156 1 28.09 9 ALA B N 1
ATOM 3310 C CA . ALA B 1 9 ? -17.359 -54.219 -22.25 1 28.09 9 ALA B CA 1
ATOM 3311 C C . ALA B 1 9 ? -16.469 -54.281 -21.016 1 28.09 9 ALA B C 1
ATOM 3313 O O . ALA B 1 9 ? -16.531 -55.219 -20.219 1 28.09 9 ALA B O 1
ATOM 3314 N N . LEU B 1 10 ? -15.18 -53.969 -21.219 1 26.39 10 LEU B N 1
ATOM 3315 C CA . LEU B 1 10 ? -14.375 -54.062 -20.016 1 26.39 10 LEU B CA 1
ATOM 3316 C C . LEU B 1 10 ? -15.078 -53.344 -18.859 1 26.39 10 LEU B C 1
ATOM 3318 O O . LEU B 1 10 ? -15.5 -52.188 -18.984 1 26.39 10 LEU B O 1
ATOM 3322 N N . ALA B 1 11 ? -15.812 -54.031 -18.078 1 27.73 11 ALA B N 1
ATOM 3323 C CA . ALA B 1 11 ? -16.453 -53.719 -16.797 1 27.73 11 ALA B CA 1
ATOM 3324 C C . ALA B 1 11 ? -15.508 -52.906 -15.906 1 27.73 11 ALA B C 1
ATOM 3326 O O . ALA B 1 11 ? -14.539 -53.438 -15.367 1 27.73 11 ALA B O 1
ATOM 3327 N N . GLY B 1 12 ? -14.977 -51.906 -16.484 1 21.94 12 GLY B N 1
ATOM 3328 C CA . GLY B 1 12 ? -13.945 -51.25 -15.719 1 21.94 12 GLY B CA 1
ATOM 3329 C C . GLY B 1 12 ? -14.406 -50.844 -14.328 1 21.94 12 GLY B C 1
ATOM 3330 O O . GLY B 1 12 ? -15.391 -50.094 -14.188 1 21.94 12 GLY B O 1
ATOM 3331 N N . LYS B 1 13 ? -14.492 -51.781 -13.398 1 34.31 13 LYS B N 1
ATOM 3332 C CA . LYS B 1 13 ? -14.82 -51.594 -11.984 1 34.31 13 LYS B CA 1
ATOM 3333 C C . LYS B 1 13 ? -14.242 -50.281 -11.477 1 34.31 13 LYS B C 1
ATOM 3335 O O . LYS B 1 13 ? -13.031 -50.062 -11.5 1 34.31 13 LYS B O 1
ATOM 3340 N N . SER B 1 14 ? -14.93 -49.219 -11.695 1 24.77 14 SER B N 1
ATOM 3341 C CA . SER B 1 14 ? -14.656 -47.844 -11.312 1 24.77 14 SER B CA 1
ATOM 3342 C C . SER B 1 14 ? -14.328 -47.719 -9.828 1 24.77 14 SER B C 1
ATOM 3344 O O . SER B 1 14 ? -15.227 -47.531 -9 1 24.77 14 SER B O 1
ATOM 3346 N N . GLY B 1 15 ? -13.617 -48.75 -9.297 1 26.92 15 GLY B N 1
ATOM 3347 C CA . GLY B 1 15 ? -13.438 -48.625 -7.859 1 26.92 15 GLY B CA 1
ATOM 3348 C C . GLY B 1 15 ? -12.953 -47.25 -7.418 1 26.92 15 GLY B C 1
ATOM 3349 O O . GLY B 1 15 ? -12.086 -46.656 -8.062 1 26.92 15 GLY B O 1
ATOM 3350 N N . VAL B 1 16 ? -13.812 -46.531 -6.801 1 28.41 16 VAL B N 1
ATOM 3351 C CA . VAL B 1 16 ? -13.555 -45.219 -6.172 1 28.41 16 VAL B CA 1
ATOM 3352 C C . VAL B 1 16 ? -12.352 -45.344 -5.23 1 28.41 16 VAL B C 1
ATOM 3354 O O . VAL B 1 16 ? -12.383 -46.125 -4.277 1 28.41 16 VAL B O 1
ATOM 3357 N N . PRO B 1 17 ? -11.211 -45.281 -5.766 1 28.47 17 PRO B N 1
ATOM 3358 C CA . PRO B 1 17 ? -10.195 -45.562 -4.742 1 28.47 17 PRO B CA 1
ATOM 3359 C C . PRO B 1 17 ? -10.438 -44.75 -3.457 1 28.47 17 PRO B C 1
ATOM 3361 O O . PRO B 1 17 ? -10.961 -43.656 -3.502 1 28.47 17 PRO B O 1
ATOM 3364 N N . ARG B 1 18 ? -10.734 -45.469 -2.383 1 28.78 18 ARG B N 1
ATOM 3365 C CA . ARG B 1 18 ? -10.773 -45 -0.997 1 28.78 18 ARG B CA 1
ATOM 3366 C C . ARG B 1 18 ? -9.617 -44.062 -0.695 1 28.78 18 ARG B C 1
ATOM 3368 O O . ARG B 1 18 ? -8.453 -44.406 -0.924 1 28.78 18 ARG B O 1
ATOM 3375 N N . VAL B 1 19 ? -9.906 -42.844 -0.715 1 27.83 19 VAL B N 1
ATOM 3376 C CA . VAL B 1 19 ? -8.969 -41.844 -0.22 1 27.83 19 VAL B CA 1
ATOM 3377 C C . VAL B 1 19 ? -8.406 -42.281 1.129 1 27.83 19 VAL B C 1
ATOM 3379 O O . VAL B 1 19 ? -9.141 -42.375 2.119 1 27.83 19 VAL B O 1
ATOM 3382 N N . VAL B 1 20 ? -7.559 -43.312 1.145 1 28.62 20 VAL B N 1
ATOM 3383 C CA . VAL B 1 20 ? -6.805 -43.688 2.338 1 28.62 20 VAL B CA 1
ATOM 3384 C C . VAL B 1 20 ? -6.359 -42.438 3.082 1 28.62 20 VAL B C 1
ATOM 3386 O O . VAL B 1 20 ? -6.129 -41.375 2.467 1 28.62 20 VAL B O 1
ATOM 3389 N N . GLY B 1 21 ? -6.648 -42.344 4.387 1 31.14 21 GLY B N 1
ATOM 3390 C CA . GLY B 1 21 ? -6.203 -41.375 5.383 1 31.14 21 GLY B CA 1
ATOM 3391 C C . GLY B 1 21 ? -4.766 -40.938 5.184 1 31.14 21 GLY B C 1
ATOM 3392 O O . GLY B 1 21 ? -3.834 -41.719 5.41 1 31.14 21 GLY B O 1
ATOM 3393 N N . ALA B 1 22 ? -4.445 -40.406 4.082 1 30.39 22 ALA B N 1
ATOM 3394 C CA . ALA B 1 22 ? -3.074 -40 3.773 1 30.39 22 ALA B CA 1
ATOM 3395 C C . ALA B 1 22 ? -2.418 -39.312 4.969 1 30.39 22 ALA B C 1
ATOM 3397 O O . ALA B 1 22 ? -2.936 -38.312 5.484 1 30.39 22 ALA B O 1
ATOM 3398 N N . SER B 1 23 ? -1.794 -40.062 5.816 1 31.95 23 SER B N 1
ATOM 3399 C CA . SER B 1 23 ? -0.864 -39.594 6.836 1 31.95 23 SER B CA 1
ATOM 3400 C C . SER B 1 23 ? -0.131 -38.344 6.367 1 31.95 23 SER B C 1
ATOM 3402 O O . SER B 1 23 ? 0.373 -38.312 5.242 1 31.95 23 SER B O 1
ATOM 3404 N N . CYS B 1 24 ? -0.558 -37.219 6.672 1 37.19 24 CYS B N 1
ATOM 3405 C CA . CYS B 1 24 ? 0.202 -36 6.48 1 37.19 24 CYS B CA 1
ATOM 3406 C C . CYS B 1 24 ? 1.696 -36.25 6.637 1 37.19 24 CYS B C 1
ATOM 3408 O O . CYS B 1 24 ? 2.205 -36.312 7.758 1 37.19 24 CYS B O 1
ATOM 3410 N N . ARG B 1 25 ? 2.225 -37.125 5.82 1 43.81 25 ARG B N 1
ATOM 3411 C CA . ARG B 1 25 ? 3.66 -37.344 5.895 1 43.81 25 ARG B CA 1
ATOM 3412 C C . ARG B 1 25 ? 4.438 -36.031 5.957 1 43.81 25 ARG B C 1
ATOM 3414 O O . ARG B 1 25 ? 4.203 -35.156 5.148 1 43.81 25 ARG B O 1
ATOM 3421 N N . ARG B 1 26 ? 4.922 -35.719 7.191 1 51.72 26 ARG B N 1
ATOM 3422 C CA . ARG B 1 26 ? 5.828 -34.625 7.527 1 51.72 26 ARG B CA 1
ATOM 3423 C C . ARG B 1 26 ? 7.047 -34.625 6.613 1 51.72 26 ARG B C 1
ATOM 3425 O O . ARG B 1 26 ? 7.48 -35.688 6.145 1 51.72 26 ARG B O 1
ATOM 3432 N N . PHE B 1 27 ? 7.285 -33.531 5.898 1 53.22 27 PHE B N 1
ATOM 3433 C CA . PHE B 1 27 ? 8.57 -33.438 5.227 1 53.22 27 PHE B CA 1
ATOM 3434 C C . PHE B 1 27 ? 9.68 -34.031 6.086 1 53.22 27 PHE B C 1
ATOM 3436 O O . PHE B 1 27 ? 9.633 -33.938 7.316 1 53.22 27 PHE B O 1
ATOM 3443 N N . SER B 1 28 ? 10.281 -35.062 5.578 1 53.06 28 SER B N 1
ATOM 3444 C CA . SER B 1 28 ? 11.422 -35.562 6.344 1 53.06 28 SER B CA 1
ATOM 3445 C C . SER B 1 28 ? 12.211 -34.406 6.973 1 53.06 28 SER B C 1
ATOM 3447 O O . SER B 1 28 ? 12.656 -33.5 6.273 1 53.06 28 SER B O 1
ATOM 3449 N N . SER B 1 29 ? 11.938 -34.062 8.266 1 59.38 29 SER B N 1
ATOM 3450 C CA . SER B 1 29 ? 12.688 -33.094 9.055 1 59.38 29 SER B CA 1
ATOM 3451 C C . SER B 1 29 ? 14.18 -33.438 9.078 1 59.38 29 SER B C 1
ATOM 3453 O O . SER B 1 29 ? 14.969 -32.719 9.695 1 59.38 29 SER B O 1
ATOM 3455 N N . ARG B 1 30 ? 14.57 -34.5 8.273 1 68.75 30 ARG B N 1
ATOM 3456 C CA . ARG B 1 30 ? 15.992 -34.844 8.32 1 68.75 30 ARG B CA 1
ATOM 3457 C C . ARG B 1 30 ? 16.797 -34 7.336 1 68.75 30 ARG B C 1
ATOM 3459 O O . ARG B 1 30 ? 16.516 -34 6.137 1 68.75 30 ARG B O 1
ATOM 3466 N N . THR B 1 31 ? 17.641 -33.25 7.785 1 83.12 31 THR B N 1
ATOM 3467 C CA . THR B 1 31 ? 18.531 -32.375 7.035 1 83.12 31 THR B CA 1
ATOM 3468 C C . THR B 1 31 ? 19.625 -33.156 6.332 1 83.12 31 THR B C 1
ATOM 3470 O O . THR B 1 31 ? 19.938 -34.281 6.746 1 83.12 31 THR B O 1
ATOM 3473 N N . VAL B 1 32 ? 19.953 -32.781 5.207 1 87.56 32 VAL B N 1
ATOM 3474 C CA . VAL B 1 32 ? 21.094 -33.281 4.461 1 87.56 32 VAL B CA 1
ATOM 3475 C C . VAL B 1 32 ? 22.328 -32.469 4.789 1 87.56 32 VAL B C 1
ATOM 3477 O O . VAL B 1 32 ? 22.328 -31.234 4.641 1 87.56 32 VAL B O 1
ATOM 3480 N N . ASN B 1 33 ? 23.281 -33.094 5.309 1 87.88 33 ASN B N 1
ATOM 3481 C CA . ASN B 1 33 ? 24.547 -32.438 5.598 1 87.88 33 ASN B CA 1
ATOM 3482 C C . ASN B 1 33 ? 25.5 -32.469 4.406 1 87.88 33 ASN B C 1
ATOM 3484 O O . ASN B 1 33 ? 25.891 -33.562 3.971 1 87.88 33 ASN B O 1
ATOM 3488 N N . LEU B 1 34 ? 25.812 -31.375 3.883 1 89.75 34 LEU B N 1
ATOM 3489 C CA . LEU B 1 34 ? 26.75 -31.297 2.771 1 89.75 34 LEU B CA 1
ATOM 3490 C C . LEU B 1 34 ? 28.156 -30.969 3.275 1 89.75 34 LEU B C 1
ATOM 3492 O O . LEU B 1 34 ? 28.328 -30.141 4.168 1 89.75 34 LEU B O 1
ATOM 3496 N N . ALA B 1 35 ? 29.062 -31.641 2.758 1 90.44 35 ALA B N 1
ATOM 3497 C CA . ALA B 1 35 ? 30.469 -31.391 3.082 1 90.44 35 ALA B CA 1
ATOM 3498 C C . ALA B 1 35 ? 31.344 -31.453 1.83 1 90.44 35 ALA B C 1
ATOM 3500 O O . ALA B 1 35 ? 31.109 -32.281 0.938 1 90.44 35 ALA B O 1
ATOM 3501 N N . TRP B 1 36 ? 32.312 -30.641 1.9 1 91.19 36 TRP B N 1
ATOM 3502 C CA . TRP B 1 36 ? 33.25 -30.641 0.804 1 91.19 36 TRP B CA 1
ATOM 3503 C C . TRP B 1 36 ? 34.188 -31.844 0.897 1 91.19 36 TRP B C 1
ATOM 3505 O O . TRP B 1 36 ? 34.312 -32.469 1.955 1 91.19 36 TRP B O 1
ATOM 3515 N N . PRO B 1 37 ? 34.906 -32.125 -0.224 1 91.19 37 PRO B N 1
ATOM 3516 C CA . PRO B 1 37 ? 35.781 -33.281 -0.227 1 91.19 37 PRO B CA 1
ATOM 3517 C C . PRO B 1 37 ? 36.875 -33.188 0.835 1 91.19 37 PRO B C 1
ATOM 3519 O O . PRO B 1 37 ? 37.375 -34.219 1.319 1 91.19 37 PRO B O 1
ATOM 3522 N N . ASP B 1 38 ? 37.219 -32.031 1.18 1 91.94 38 ASP B N 1
ATOM 3523 C CA . ASP B 1 38 ? 38.25 -31.844 2.178 1 91.94 38 ASP B CA 1
ATOM 3524 C C . ASP B 1 38 ? 37.688 -31.922 3.592 1 91.94 38 ASP B C 1
ATOM 3526 O O . ASP B 1 38 ? 38.406 -31.734 4.57 1 91.94 38 ASP B O 1
ATOM 3530 N N . GLY B 1 39 ? 36.406 -32.125 3.705 1 88 39 GLY B N 1
ATOM 3531 C CA . GLY B 1 39 ? 35.812 -32.312 5.008 1 88 39 GLY B CA 1
ATOM 3532 C C . GLY B 1 39 ? 35.125 -31.062 5.547 1 88 39 GLY B C 1
ATOM 3533 O O . GLY B 1 39 ? 34.406 -31.125 6.535 1 88 39 GLY B O 1
ATOM 3534 N N . ARG B 1 40 ? 35.406 -29.922 4.938 1 88.94 40 ARG B N 1
ATOM 3535 C CA . ARG B 1 40 ? 34.781 -28.688 5.387 1 88.94 40 ARG B CA 1
ATOM 3536 C C . ARG B 1 40 ? 33.281 -28.734 5.195 1 88.94 40 ARG B C 1
ATOM 3538 O O . ARG B 1 40 ? 32.781 -29.141 4.137 1 88.94 40 ARG B O 1
ATOM 3545 N N . PRO B 1 41 ? 32.594 -28.375 6.266 1 86.81 41 PRO B N 1
ATOM 3546 C CA . PRO B 1 41 ? 31.141 -28.359 6.113 1 86.81 41 PRO B CA 1
ATOM 3547 C C . PRO B 1 41 ? 30.656 -27.297 5.141 1 86.81 41 PRO B C 1
ATOM 3549 O O . PRO B 1 41 ? 31.203 -26.188 5.113 1 86.81 41 PRO B O 1
ATOM 3552 N N . ALA B 1 42 ? 29.719 -27.656 4.305 1 85.12 42 ALA B N 1
ATOM 3553 C CA . ALA B 1 42 ? 29.094 -26.703 3.387 1 85.12 42 ALA B CA 1
ATOM 3554 C C . ALA B 1 42 ? 27.703 -26.297 3.869 1 85.12 42 ALA B C 1
ATOM 3556 O O . ALA B 1 42 ? 27.094 -25.375 3.326 1 85.12 42 ALA B O 1
ATOM 3557 N N . GLY B 1 43 ? 27.109 -26.969 4.855 1 82.19 43 GLY B N 1
ATOM 3558 C CA . GLY B 1 43 ? 25.828 -26.625 5.434 1 82.19 43 GLY B CA 1
ATOM 3559 C C . GLY B 1 43 ? 24.875 -27.812 5.535 1 82.19 43 GLY B C 1
ATOM 3560 O O . GLY B 1 43 ? 25.141 -28.875 4.965 1 82.19 43 GLY B O 1
ATOM 3561 N N . SER B 1 44 ? 23.875 -27.625 6.367 1 83.38 44 SER B N 1
ATOM 3562 C CA . SER B 1 44 ? 22.781 -28.578 6.523 1 83.38 44 SER B CA 1
ATOM 3563 C C . SER B 1 44 ? 21.469 -28.016 6 1 83.38 44 SER B C 1
ATOM 3565 O O . SER B 1 44 ? 21.062 -26.906 6.387 1 83.38 44 SER B O 1
ATOM 3567 N N . PHE B 1 45 ? 20.844 -28.734 5.086 1 83.81 45 PHE B N 1
ATOM 3568 C CA . PHE B 1 45 ? 19.672 -28.203 4.41 1 83.81 45 PHE B CA 1
ATOM 3569 C C . PHE B 1 45 ? 18.562 -29.234 4.34 1 83.81 45 PHE B C 1
ATOM 3571 O O . PHE B 1 45 ? 18.844 -30.438 4.293 1 83.81 45 PHE B O 1
ATOM 3578 N N . LEU B 1 46 ? 17.375 -28.75 4.348 1 83.81 46 LEU B N 1
ATOM 3579 C CA . LEU B 1 46 ? 16.25 -29.609 4.031 1 83.81 46 LEU B CA 1
ATOM 3580 C C . LEU B 1 46 ? 16.281 -30.016 2.561 1 83.81 46 LEU B C 1
ATOM 3582 O O . LEU B 1 46 ? 16.609 -29.203 1.696 1 83.81 46 LEU B O 1
ATOM 3586 N N . PRO B 1 47 ? 15.867 -31.234 2.252 1 87 47 PRO B N 1
ATOM 3587 C CA . PRO B 1 47 ? 15.844 -31.656 0.851 1 87 47 PRO B CA 1
ATOM 3588 C C . PRO B 1 47 ? 15.023 -30.719 -0.037 1 87 47 PRO B C 1
ATOM 3590 O O . PRO B 1 47 ? 15.43 -30.422 -1.162 1 87 47 PRO B O 1
ATOM 3593 N N . LYS B 1 48 ? 13.922 -30.266 0.467 1 85.19 48 LYS B N 1
ATOM 3594 C CA . LYS B 1 48 ? 13.078 -29.344 -0.305 1 85.19 48 LYS B CA 1
ATOM 3595 C C . LYS B 1 48 ? 13.812 -28.047 -0.625 1 85.19 48 LYS B C 1
ATOM 3597 O O . LYS B 1 48 ? 13.703 -27.531 -1.734 1 85.19 48 LYS B O 1
ATOM 3602 N N . PHE B 1 49 ? 14.492 -27.547 0.324 1 84.19 49 PHE B N 1
ATOM 3603 C CA . PHE B 1 49 ? 15.281 -26.344 0.105 1 84.19 49 PHE B CA 1
ATOM 3604 C C . PHE B 1 49 ? 16.312 -26.562 -0.99 1 84.19 49 PHE B C 1
ATOM 3606 O O . PHE B 1 49 ? 16.469 -25.734 -1.885 1 84.19 49 PHE B O 1
ATOM 3613 N N . LEU B 1 50 ? 16.984 -27.656 -0.817 1 86.56 50 LEU B N 1
ATOM 3614 C CA . LEU B 1 50 ? 18 -27.984 -1.818 1 86.56 50 LEU B CA 1
ATOM 3615 C C . LEU B 1 50 ? 17.375 -28.094 -3.205 1 86.56 50 LEU B C 1
ATOM 3617 O O . LEU B 1 50 ? 17.891 -27.531 -4.172 1 86.56 50 LEU B O 1
ATOM 3621 N N . ARG B 1 51 ? 16.312 -28.734 -3.279 1 89.06 51 ARG B N 1
ATOM 3622 C CA . ARG B 1 51 ? 15.633 -28.984 -4.547 1 89.06 51 ARG B CA 1
ATOM 3623 C C . ARG B 1 51 ? 15.188 -27.688 -5.199 1 89.06 51 ARG B C 1
ATOM 3625 O O . ARG B 1 51 ? 15.352 -27.5 -6.406 1 89.06 51 ARG B O 1
ATOM 3632 N N . GLU B 1 52 ? 14.703 -26.812 -4.422 1 86.38 52 GLU B N 1
ATOM 3633 C CA . GLU B 1 52 ? 14.164 -25.547 -4.926 1 86.38 52 GLU B CA 1
ATOM 3634 C C . GLU B 1 52 ? 15.281 -24.578 -5.312 1 86.38 52 GLU B C 1
ATOM 3636 O O . GLU B 1 52 ? 15.039 -23.594 -6.012 1 86.38 52 GLU B O 1
ATOM 3641 N N . ASN B 1 53 ? 16.422 -24.891 -4.848 1 84.88 53 ASN B N 1
ATOM 3642 C CA . ASN B 1 53 ? 17.5 -23.922 -5.055 1 84.88 53 ASN B CA 1
ATOM 3643 C C . ASN B 1 53 ? 18.594 -24.469 -5.957 1 84.88 53 ASN B C 1
ATOM 3645 O O . ASN B 1 53 ? 19.703 -23.938 -5.992 1 84.88 53 ASN B O 1
ATOM 3649 N N . THR B 1 54 ? 18.297 -25.578 -6.582 1 88.88 54 THR B N 1
ATOM 3650 C CA . THR B 1 54 ? 19.203 -25.969 -7.656 1 88.88 54 THR B CA 1
ATOM 3651 C C . THR B 1 54 ? 19.125 -24.984 -8.82 1 88.88 54 THR B C 1
ATOM 3653 O O . THR B 1 54 ? 18.078 -24.375 -9.055 1 88.88 54 THR B O 1
ATOM 3656 N N . VAL B 1 55 ? 20.156 -24.859 -9.5 1 86.75 55 VAL B N 1
ATOM 3657 C CA . VAL B 1 55 ? 20.219 -23.938 -10.641 1 86.75 55 VAL B CA 1
ATOM 3658 C C . VAL B 1 55 ? 19.141 -24.312 -11.656 1 86.75 55 VAL B C 1
ATOM 3660 O O . VAL B 1 55 ? 18.5 -23.438 -12.234 1 86.75 55 VAL B O 1
ATOM 3663 N N . GLU B 1 56 ? 18.922 -25.578 -11.836 1 89 56 GLU B N 1
ATOM 3664 C CA . GLU B 1 56 ? 18.031 -26.109 -12.859 1 89 56 GLU B CA 1
ATOM 3665 C C . GLU B 1 56 ? 16.562 -25.891 -12.484 1 89 56 GLU B C 1
ATOM 3667 O O . GLU B 1 56 ? 15.68 -26.031 -13.32 1 89 56 GLU B O 1
ATOM 3672 N N . ALA B 1 57 ? 16.328 -25.547 -11.266 1 87.56 57 ALA B N 1
ATOM 3673 C CA . ALA B 1 57 ? 14.961 -25.328 -10.805 1 87.56 57 ALA B CA 1
ATOM 3674 C C . ALA B 1 57 ? 14.484 -23.922 -11.172 1 87.56 57 ALA B C 1
ATOM 3676 O O . ALA B 1 57 ? 13.32 -23.594 -10.961 1 87.56 57 ALA B O 1
ATOM 3677 N N . TRP B 1 58 ? 15.359 -23.109 -11.742 1 83.31 58 TRP B N 1
ATOM 3678 C CA . TRP B 1 58 ? 15.039 -21.719 -12.047 1 83.31 58 TRP B CA 1
ATOM 3679 C C . TRP B 1 58 ? 15.18 -21.453 -13.547 1 83.31 58 TRP B C 1
ATOM 3681 O O . TRP B 1 58 ? 16.078 -22 -14.195 1 83.31 58 TRP B O 1
ATOM 3691 N N . ASP B 1 59 ? 14.242 -20.641 -13.984 1 81.56 59 ASP B N 1
ATOM 3692 C CA . ASP B 1 59 ? 14.383 -20.156 -15.359 1 81.56 59 ASP B CA 1
ATOM 3693 C C . ASP B 1 59 ? 15.484 -19.094 -15.461 1 81.56 59 ASP B C 1
ATOM 3695 O O . ASP B 1 59 ? 15.492 -18.125 -14.695 1 81.56 59 ASP B O 1
ATOM 3699 N N . VAL B 1 60 ? 16.328 -19.234 -16.344 1 75.94 60 VAL B N 1
ATOM 3700 C CA . VAL B 1 60 ? 17.516 -18.391 -16.453 1 75.94 60 VAL B CA 1
ATOM 3701 C C . VAL B 1 60 ? 17.109 -17 -16.906 1 75.94 60 VAL B C 1
ATOM 3703 O O . VAL B 1 60 ? 17.672 -16 -16.422 1 75.94 60 VAL B O 1
ATOM 3706 N N . SER B 1 61 ? 16.203 -16.922 -17.781 1 75.31 61 SER B N 1
ATOM 3707 C CA . SER B 1 61 ? 15.836 -15.633 -18.375 1 75.31 61 SER B CA 1
ATOM 3708 C C . SER B 1 61 ? 14.961 -14.82 -17.422 1 75.31 61 SER B C 1
ATOM 3710 O O . SER B 1 61 ? 15.273 -13.664 -17.125 1 75.31 61 SER B O 1
ATOM 3712 N N . SER B 1 62 ? 13.969 -15.43 -16.859 1 74.75 62 SER B N 1
ATOM 3713 C CA . SER B 1 62 ? 13.016 -14.719 -16.016 1 74.75 62 SER B CA 1
ATOM 3714 C C . SER B 1 62 ? 13.445 -14.742 -14.555 1 74.75 62 SER B C 1
ATOM 3716 O O . SER B 1 62 ? 12.906 -14 -13.734 1 74.75 62 SER B O 1
ATOM 3718 N N . LYS B 1 63 ? 14.359 -15.578 -14.258 1 77.75 63 LYS B N 1
ATOM 3719 C CA . LYS B 1 63 ? 14.844 -15.758 -12.891 1 77.75 63 LYS B CA 1
ATOM 3720 C C . LYS B 1 63 ? 13.711 -16.188 -11.953 1 77.75 63 LYS B C 1
ATOM 3722 O O . LYS B 1 63 ? 13.68 -15.781 -10.789 1 77.75 63 LYS B O 1
ATOM 3727 N N . GLN B 1 64 ? 12.766 -16.859 -12.484 1 81.69 64 GLN B N 1
ATOM 3728 C CA . GLN B 1 64 ? 11.641 -17.375 -11.711 1 81.69 64 GLN B CA 1
ATOM 3729 C C . GLN B 1 64 ? 11.742 -18.891 -11.555 1 81.69 64 GLN B C 1
ATOM 3731 O O . GLN B 1 64 ? 12.281 -19.578 -12.422 1 81.69 64 GLN B O 1
ATOM 3736 N N . ARG B 1 65 ? 11.18 -19.359 -10.484 1 83.19 65 ARG B N 1
ATOM 3737 C CA . ARG B 1 65 ? 11.211 -20.781 -10.203 1 83.19 65 ARG B CA 1
ATOM 3738 C C . ARG B 1 65 ? 10.297 -21.547 -11.148 1 83.19 65 ARG B C 1
ATOM 3740 O O . ARG B 1 65 ? 9.195 -21.078 -11.469 1 83.19 65 ARG B O 1
ATOM 3747 N N . LEU B 1 66 ? 10.758 -22.734 -11.516 1 80.38 66 LEU B N 1
ATOM 3748 C CA . LEU B 1 66 ? 10.016 -23.547 -12.484 1 80.38 66 LEU B CA 1
ATOM 3749 C C . LEU B 1 66 ? 9.18 -24.609 -11.789 1 80.38 66 LEU B C 1
ATOM 3751 O O . LEU B 1 66 ? 8.094 -24.953 -12.25 1 80.38 66 LEU B O 1
ATOM 3755 N N . ASP B 1 67 ? 9.719 -25.125 -10.703 1 77.06 67 ASP B N 1
ATOM 3756 C CA . ASP B 1 67 ? 9.062 -26.25 -10.062 1 77.06 67 ASP B CA 1
ATOM 3757 C C . ASP B 1 67 ? 8.422 -25.844 -8.742 1 77.06 67 ASP B C 1
ATOM 3759 O O . ASP B 1 67 ? 8.992 -25.062 -7.98 1 77.06 67 ASP B O 1
ATOM 3763 N N . PHE B 1 68 ? 7.23 -26.281 -8.617 1 74.81 68 PHE B N 1
ATOM 3764 C CA . PHE B 1 68 ? 6.535 -26.047 -7.359 1 74.81 68 PHE B CA 1
ATOM 3765 C C . PHE B 1 68 ? 5.719 -27.266 -6.945 1 74.81 68 PHE B C 1
ATOM 3767 O O . PHE B 1 68 ? 5.75 -28.297 -7.617 1 74.81 68 PHE B O 1
ATOM 3774 N N . CYS B 1 69 ? 5.129 -27.203 -5.762 1 74.38 69 CYS B N 1
ATOM 3775 C CA . CYS B 1 69 ? 4.301 -28.266 -5.184 1 74.38 69 CYS B CA 1
ATOM 3776 C C . CYS B 1 69 ? 5.086 -29.562 -5.055 1 74.38 69 CYS B C 1
ATOM 3778 O O . CYS B 1 69 ? 4.621 -30.609 -5.496 1 74.38 69 CYS B O 1
ATOM 3780 N N . LEU B 1 70 ? 6.258 -29.391 -4.555 1 79.44 70 LEU B N 1
ATOM 3781 C CA . LEU B 1 70 ? 7.109 -30.562 -4.363 1 79.44 70 LEU B CA 1
ATOM 3782 C C . LEU B 1 70 ? 6.555 -31.453 -3.262 1 79.44 70 LEU B C 1
ATOM 3784 O O . LEU B 1 70 ? 5.895 -30.984 -2.338 1 79.44 70 LEU B O 1
ATOM 3788 N N . HIS B 1 71 ? 6.859 -32.656 -3.465 1 77.25 71 HIS B N 1
ATOM 3789 C CA . HIS B 1 71 ? 6.332 -33.656 -2.521 1 77.25 71 HIS B CA 1
ATOM 3790 C C . HIS B 1 71 ? 6.992 -33.5 -1.153 1 77.25 71 HIS B C 1
ATOM 3792 O O . HIS B 1 71 ? 8.195 -33.25 -1.063 1 77.25 71 HIS B O 1
ATOM 3798 N N . ALA B 1 72 ? 6.184 -33.812 -0.095 1 74.12 72 ALA B N 1
ATOM 3799 C CA . ALA B 1 72 ? 6.652 -33.688 1.283 1 74.12 72 ALA B CA 1
ATOM 3800 C C . ALA B 1 72 ? 7.75 -34.719 1.588 1 74.12 72 ALA B C 1
ATOM 3802 O O . ALA B 1 72 ? 8.609 -34.469 2.441 1 74.12 72 ALA B O 1
ATOM 3803 N N . ASP B 1 73 ? 7.797 -35.812 0.84 1 78.44 73 ASP B N 1
ATOM 3804 C CA . ASP B 1 73 ? 8.727 -36.875 1.151 1 78.44 73 ASP B CA 1
ATOM 3805 C C . ASP B 1 73 ? 9.953 -36.812 0.247 1 78.44 73 ASP B C 1
ATOM 3807 O O . ASP B 1 73 ? 10.688 -37.812 0.123 1 78.44 73 ASP B O 1
ATOM 3811 N N . LEU B 1 74 ? 10.164 -35.719 -0.273 1 87.88 74 LEU B N 1
ATOM 3812 C CA . LEU B 1 74 ? 11.305 -35.531 -1.166 1 87.88 74 LEU B CA 1
ATOM 3813 C C . LEU B 1 74 ? 12.609 -35.875 -0.451 1 87.88 74 LEU B C 1
ATOM 3815 O O . LEU B 1 74 ? 12.812 -35.438 0.696 1 87.88 74 LEU B O 1
ATOM 3819 N N . GLN B 1 75 ? 13.453 -36.656 -1.111 1 89.38 75 GLN B N 1
ATOM 3820 C CA . GLN B 1 75 ? 14.75 -37.031 -0.553 1 89.38 75 GLN B CA 1
ATOM 3821 C C . GLN B 1 75 ? 15.883 -36.75 -1.538 1 89.38 75 GLN B C 1
ATOM 3823 O O . GLN B 1 75 ? 15.664 -36.719 -2.752 1 89.38 75 GLN B O 1
ATOM 3828 N N . VAL B 1 76 ? 17.047 -36.469 -0.972 1 92.75 76 VAL B N 1
ATOM 3829 C CA . VAL B 1 76 ? 18.266 -36.438 -1.779 1 92.75 76 VAL B CA 1
ATOM 3830 C C . VAL B 1 76 ? 18.859 -37.812 -1.873 1 92.75 76 VAL B C 1
ATOM 3832 O O . VAL B 1 76 ? 19.141 -38.469 -0.852 1 92.75 76 VAL B O 1
ATOM 3835 N N . THR B 1 77 ? 19.047 -38.281 -3.061 1 94 77 THR B N 1
ATOM 3836 C CA . THR B 1 77 ? 19.469 -39.656 -3.248 1 94 77 THR B CA 1
ATOM 3837 C C . THR B 1 77 ? 20.969 -39.75 -3.512 1 94 77 THR B C 1
ATOM 3839 O O . THR B 1 77 ? 21.594 -40.781 -3.254 1 94 77 THR B O 1
ATOM 3842 N N . GLU B 1 78 ? 21.531 -38.719 -4.051 1 94.94 78 GLU B N 1
ATOM 3843 C CA . GLU B 1 78 ? 22.969 -38.688 -4.328 1 94.94 78 GLU B CA 1
ATOM 3844 C C . GLU B 1 78 ? 23.516 -37.281 -4.137 1 94.94 78 GLU B C 1
ATOM 3846 O O . GLU B 1 78 ? 22.859 -36.281 -4.457 1 94.94 78 GLU B O 1
ATOM 3851 N N . VAL B 1 79 ? 24.719 -37.219 -3.629 1 95.25 79 VAL B N 1
ATOM 3852 C CA . VAL B 1 79 ? 25.438 -35.969 -3.451 1 95.25 79 VAL B CA 1
ATOM 3853 C C . VAL B 1 79 ? 26.844 -36.094 -4.027 1 95.25 79 VAL B C 1
ATOM 3855 O O . VAL B 1 79 ? 27.578 -37 -3.684 1 95.25 79 VAL B O 1
ATOM 3858 N N . GLN B 1 80 ? 27.156 -35.188 -4.898 1 95 80 GLN B N 1
ATOM 3859 C CA . GLN B 1 80 ? 28.516 -35.125 -5.449 1 95 80 GLN B CA 1
ATOM 3860 C C . GLN B 1 80 ? 29.047 -33.719 -5.453 1 95 80 GLN B C 1
ATOM 3862 O O . GLN B 1 80 ? 28.438 -32.812 -6.023 1 95 80 GLN B O 1
ATOM 3867 N N . ALA B 1 81 ? 30.156 -33.562 -4.875 1 93.25 81 ALA B N 1
ATOM 3868 C CA . ALA B 1 81 ? 30.812 -32.25 -4.926 1 93.25 81 ALA B CA 1
ATOM 3869 C C . ALA B 1 81 ? 31.453 -32 -6.285 1 93.25 81 ALA B C 1
ATOM 3871 O O . ALA B 1 81 ? 32.125 -32.906 -6.832 1 93.25 81 ALA B O 1
ATOM 3872 N N . GLU B 1 82 ? 31.172 -30.922 -6.816 1 91.75 82 GLU B N 1
ATOM 3873 C CA . GLU B 1 82 ? 31.75 -30.516 -8.086 1 91.75 82 GLU B CA 1
ATOM 3874 C C . GLU B 1 82 ? 32.25 -29.062 -8.039 1 91.75 82 GLU B C 1
ATOM 3876 O O . GLU B 1 82 ? 31.469 -28.141 -8.297 1 91.75 82 GLU B O 1
ATOM 3881 N N . GLY B 1 83 ? 33.562 -28.906 -7.898 1 88.5 83 GLY B N 1
ATOM 3882 C CA . GLY B 1 83 ? 34.062 -27.562 -7.77 1 88.5 83 GLY B CA 1
ATOM 3883 C C . GLY B 1 83 ? 33.531 -26.828 -6.562 1 88.5 83 GLY B C 1
ATOM 3884 O O . GLY B 1 83 ? 33.719 -27.266 -5.426 1 88.5 83 GLY B O 1
ATOM 3885 N N . ARG B 1 84 ? 32.844 -25.75 -6.871 1 87.44 84 ARG B N 1
ATOM 3886 C CA . ARG B 1 84 ? 32.281 -24.938 -5.801 1 87.44 84 ARG B CA 1
ATOM 3887 C C . ARG B 1 84 ? 30.797 -25.25 -5.594 1 87.44 84 ARG B C 1
ATOM 3889 O O . ARG B 1 84 ? 30.078 -24.484 -4.926 1 87.44 84 ARG B O 1
ATOM 3896 N N . ALA B 1 85 ? 30.406 -26.359 -6.207 1 92.62 85 ALA B N 1
ATOM 3897 C CA . ALA B 1 85 ? 28.984 -26.703 -6.137 1 92.62 85 ALA B CA 1
ATOM 3898 C C . ALA B 1 85 ? 28.781 -28.188 -5.844 1 92.62 85 ALA B C 1
ATOM 3900 O O . ALA B 1 85 ? 29.766 -28.938 -5.723 1 92.62 85 ALA B O 1
ATOM 3901 N N . PHE B 1 86 ? 27.594 -28.469 -5.547 1 92.81 86 PHE B N 1
ATOM 3902 C CA . PHE B 1 86 ? 27.203 -29.859 -5.371 1 92.81 86 PHE B CA 1
ATOM 3903 C C . PHE B 1 86 ? 26.219 -30.281 -6.457 1 92.81 86 PHE B C 1
ATOM 3905 O O . PHE B 1 86 ? 25.266 -29.562 -6.754 1 92.81 86 PHE B O 1
ATOM 3912 N N . ARG B 1 87 ? 26.484 -31.328 -7.09 1 96.19 87 ARG B N 1
ATOM 3913 C CA . ARG B 1 87 ? 25.5 -31.984 -7.938 1 96.19 87 ARG B CA 1
ATOM 3914 C C . ARG B 1 87 ? 24.609 -32.906 -7.121 1 96.19 87 ARG B C 1
ATOM 3916 O O . ARG B 1 87 ? 25.109 -33.844 -6.48 1 96.19 87 ARG B O 1
ATOM 3923 N N . LEU B 1 88 ? 23.344 -32.75 -7.164 1 95.94 88 LEU B N 1
ATOM 3924 C CA . LEU B 1 88 ? 22.406 -33.469 -6.316 1 95.94 88 LEU B CA 1
ATOM 3925 C C . LEU B 1 88 ? 21.391 -34.219 -7.156 1 95.94 88 LEU B C 1
ATOM 3927 O O . LEU B 1 88 ? 20.922 -33.688 -8.172 1 95.94 88 LEU B O 1
ATOM 3931 N N . CYS B 1 89 ? 21.062 -35.375 -6.758 1 96.44 89 CYS B N 1
ATOM 3932 C CA . CYS B 1 89 ? 19.938 -36.156 -7.309 1 96.44 89 CYS B CA 1
ATOM 3933 C C . CYS B 1 89 ? 18.828 -36.281 -6.285 1 96.44 89 CYS B C 1
ATOM 3935 O O . CYS B 1 89 ? 19.078 -36.5 -5.098 1 96.44 89 CYS B O 1
ATOM 3937 N N . PHE B 1 90 ? 17.672 -36.219 -6.797 1 94.38 90 PHE B N 1
ATOM 3938 C CA . PHE B 1 90 ? 16.531 -36.25 -5.895 1 94.38 90 PHE B CA 1
ATOM 3939 C C . PHE B 1 90 ? 15.602 -37.406 -6.211 1 94.38 90 PHE B C 1
ATOM 3941 O O . PHE B 1 90 ? 15.625 -37.938 -7.324 1 94.38 90 PHE B O 1
ATOM 3948 N N . SER B 1 91 ? 14.758 -37.781 -5.25 1 92.19 91 SER B N 1
ATOM 3949 C CA . SER B 1 91 ? 13.859 -38.938 -5.359 1 92.19 91 SER B CA 1
ATOM 3950 C C . SER B 1 91 ? 12.781 -38.688 -6.414 1 92.19 91 SER B C 1
ATOM 3952 O O . SER B 1 91 ? 12.148 -39.625 -6.887 1 92.19 91 SER B O 1
ATOM 3954 N N . ASP B 1 92 ? 12.516 -37.469 -6.77 1 89.81 92 ASP B N 1
ATOM 3955 C CA . ASP B 1 92 ? 11.508 -37.188 -7.781 1 89.81 92 ASP B CA 1
ATOM 3956 C C . ASP B 1 92 ? 12.109 -37.219 -9.188 1 89.81 92 ASP B C 1
ATOM 3958 O O . ASP B 1 92 ? 11.438 -36.875 -10.164 1 89.81 92 ASP B O 1
ATOM 3962 N N . GLY B 1 93 ? 13.375 -37.5 -9.281 1 92.25 93 GLY B N 1
ATOM 3963 C CA . GLY B 1 93 ? 14.031 -37.656 -10.57 1 92.25 93 GLY B CA 1
ATOM 3964 C C . GLY B 1 93 ? 14.797 -36.406 -10.992 1 92.25 93 GLY B C 1
ATOM 3965 O O . GLY B 1 93 ? 15.539 -36.438 -11.969 1 92.25 93 GLY B O 1
ATOM 3966 N N . HIS B 1 94 ? 14.656 -35.344 -10.305 1 93.81 94 HIS B N 1
ATOM 3967 C CA . HIS B 1 94 ? 15.375 -34.094 -10.602 1 93.81 94 HIS B CA 1
ATOM 3968 C C . HIS B 1 94 ? 16.875 -34.25 -10.32 1 93.81 94 HIS B C 1
ATOM 3970 O O . HIS B 1 94 ? 17.266 -34.844 -9.32 1 93.81 94 HIS B O 1
ATOM 3976 N N . VAL B 1 95 ? 17.672 -33.719 -11.203 1 95.5 95 VAL B N 1
ATOM 3977 C CA . VAL B 1 95 ? 19.125 -33.594 -11.023 1 95.5 95 VAL B CA 1
ATOM 3978 C C . VAL B 1 95 ? 19.516 -32.125 -11.203 1 95.5 95 VAL B C 1
ATOM 3980 O O . VAL B 1 95 ? 19.156 -31.484 -12.195 1 95.5 95 VAL B O 1
ATOM 3983 N N . GLY B 1 96 ? 20.172 -31.656 -10.133 1 94.25 96 GLY B N 1
ATOM 3984 C CA . GLY B 1 96 ? 20.484 -30.234 -10.227 1 94.25 96 GLY B CA 1
ATOM 3985 C C . GLY B 1 96 ? 21.75 -29.859 -9.477 1 94.25 96 GLY B C 1
ATOM 3986 O O . GLY B 1 96 ? 22.281 -30.672 -8.711 1 94.25 96 GLY B O 1
ATOM 3987 N N . THR B 1 97 ? 22.25 -28.703 -9.797 1 93.31 97 THR B N 1
ATOM 3988 C CA . THR B 1 97 ? 23.453 -28.141 -9.188 1 93.31 97 THR B CA 1
ATOM 3989 C C . THR B 1 97 ? 23.078 -27.156 -8.086 1 93.31 97 THR B C 1
ATOM 3991 O O . THR B 1 97 ? 22.297 -26.234 -8.305 1 93.31 97 THR B O 1
ATOM 3994 N N . PHE B 1 98 ? 23.578 -27.391 -6.852 1 90.25 98 PHE B N 1
ATOM 3995 C CA . PHE B 1 98 ? 23.328 -26.531 -5.707 1 90.25 98 PHE B CA 1
ATOM 3996 C C . PHE B 1 98 ? 24.609 -25.812 -5.281 1 90.25 98 PHE B C 1
ATOM 3998 O O . PHE B 1 98 ? 25.625 -26.453 -5.023 1 90.25 98 PHE B O 1
ATOM 4005 N N . LEU B 1 99 ? 24.531 -24.484 -5.234 1 83.75 99 LEU B N 1
ATOM 4006 C CA . LEU B 1 99 ? 25.625 -23.641 -4.715 1 83.75 99 LEU B CA 1
ATOM 4007 C C . LEU B 1 99 ? 25.312 -23.172 -3.295 1 83.75 99 LEU B C 1
ATOM 4009 O O . LEU B 1 99 ? 24.406 -22.375 -3.086 1 83.75 99 LEU B O 1
ATOM 4013 N N . PRO B 1 100 ? 26.016 -23.75 -2.359 1 78.38 100 PRO B N 1
ATOM 4014 C CA . PRO B 1 100 ? 25.75 -23.281 -0.996 1 78.38 100 PRO B CA 1
ATOM 4015 C C . PRO B 1 100 ? 25.906 -21.766 -0.853 1 78.38 100 PRO B C 1
ATOM 4017 O O . PRO B 1 100 ? 26.828 -21.172 -1.438 1 78.38 100 PRO B O 1
ATOM 4020 N N . PRO B 1 101 ? 24.797 -21.156 -0.308 1 67.06 101 PRO B N 1
ATOM 4021 C CA . PRO B 1 101 ? 24.875 -19.703 -0.163 1 67.06 101 PRO B CA 1
ATOM 4022 C C . PRO B 1 101 ? 26.078 -19.234 0.635 1 67.06 101 PRO B C 1
ATOM 4024 O O . PRO B 1 101 ? 26.516 -19.938 1.559 1 67.06 101 PRO B O 1
ATOM 4027 N N . ARG B 1 102 ? 26.766 -18.156 0.012 1 57.53 102 ARG B N 1
ATOM 4028 C CA . ARG B 1 102 ? 27.781 -17.5 0.842 1 57.53 102 ARG B CA 1
ATOM 4029 C C . ARG B 1 102 ? 27.156 -16.906 2.1 1 57.53 102 ARG B C 1
ATOM 4031 O O . ARG B 1 102 ? 25.969 -16.547 2.104 1 57.53 102 ARG B O 1
ATOM 4038 N N . PRO B 1 103 ? 27.75 -17.094 3.297 1 49.69 103 PRO B N 1
ATOM 4039 C CA . PRO B 1 103 ? 27.172 -16.453 4.484 1 49.69 103 PRO B CA 1
ATOM 4040 C C . PRO B 1 103 ? 26.469 -15.141 4.164 1 49.69 103 PRO B C 1
ATOM 4042 O O . PRO B 1 103 ? 26.922 -14.383 3.311 1 49.69 103 PRO B O 1
ATOM 4045 N N . ALA B 1 104 ? 25.109 -15.102 4.09 1 48.66 104 ALA B N 1
ATOM 4046 C CA . ALA B 1 104 ? 24 -14.188 3.838 1 48.66 104 ALA B CA 1
ATOM 4047 C C . ALA B 1 104 ? 24.406 -12.742 4.098 1 48.66 104 ALA B C 1
ATOM 4049 O O . ALA B 1 104 ? 23.719 -11.805 3.688 1 48.66 104 ALA B O 1
ATOM 4050 N N . PRO B 1 105 ? 25.125 -12.508 5.207 1 48.72 105 PRO B N 1
ATOM 4051 C CA . PRO B 1 105 ? 25 -11.172 5.801 1 48.72 105 PRO B CA 1
ATOM 4052 C C . PRO B 1 105 ? 25.344 -10.055 4.82 1 48.72 105 PRO B C 1
ATOM 4054 O O . PRO B 1 105 ? 24.859 -8.938 4.953 1 48.72 105 PRO B O 1
ATOM 4057 N N . GLU B 1 106 ? 26.234 -10.32 3.912 1 50.12 106 GLU B N 1
ATOM 4058 C CA . GLU B 1 106 ? 26.859 -9.141 3.326 1 50.12 106 GLU B CA 1
ATOM 4059 C C . GLU B 1 106 ? 25.922 -8.445 2.348 1 50.12 106 GLU B C 1
ATOM 4061 O O . GLU B 1 106 ? 25.859 -7.215 2.309 1 50.12 106 GLU B O 1
ATOM 4066 N N . MET B 1 107 ? 25.266 -9.219 1.528 1 51.66 107 MET B N 1
ATOM 4067 C CA . MET B 1 107 ? 24.484 -8.562 0.491 1 51.66 107 MET B CA 1
ATOM 4068 C C . MET B 1 107 ? 23.344 -7.758 1.104 1 51.66 107 MET B C 1
ATOM 4070 O O . MET B 1 107 ? 23.062 -6.633 0.685 1 51.66 107 MET B O 1
ATOM 4074 N N . TRP B 1 108 ? 22.656 -8.375 1.991 1 56.31 108 TRP B N 1
ATOM 4075 C CA . TRP B 1 108 ? 21.516 -7.68 2.576 1 56.31 108 TRP B CA 1
ATOM 4076 C C . TRP B 1 108 ? 21.984 -6.637 3.59 1 56.31 108 TRP B C 1
ATOM 4078 O O . TRP B 1 108 ? 21.297 -5.629 3.807 1 56.31 108 TRP B O 1
ATOM 4088 N N . SER B 1 109 ? 23.125 -7.004 3.979 1 59.75 109 SER B N 1
ATOM 4089 C CA . SER B 1 109 ? 23.641 -6.027 4.926 1 59.75 109 SER B CA 1
ATOM 4090 C C . SER B 1 109 ? 23.984 -4.715 4.23 1 59.75 109 SER B C 1
ATOM 4092 O O . SER B 1 109 ? 24.047 -3.662 4.871 1 59.75 109 SER B O 1
ATOM 4094 N N . GLN B 1 110 ? 23.953 -4.895 2.877 1 62.97 110 GLN B N 1
ATOM 4095 C CA . GLN B 1 110 ? 24.344 -3.697 2.139 1 62.97 110 GLN B CA 1
ATOM 4096 C C . GLN B 1 110 ? 23.125 -3.02 1.516 1 62.97 110 GLN B C 1
ATOM 4098 O O . GLN B 1 110 ? 23.266 -2.027 0.796 1 62.97 110 GLN B O 1
ATOM 4103 N N . GLY B 1 111 ? 22.062 -3.508 1.883 1 75.5 111 GLY B N 1
ATOM 4104 C CA . GLY B 1 111 ? 20.844 -2.932 1.321 1 75.5 111 GLY B CA 1
ATOM 4105 C C . GLY B 1 111 ? 20.547 -1.545 1.856 1 75.5 111 GLY B C 1
ATOM 4106 O O . GLY B 1 111 ? 21.031 -1.162 2.92 1 75.5 111 GLY B O 1
ATOM 4107 N N . LEU B 1 112 ? 19.844 -0.785 1.041 1 82.69 112 LEU B N 1
ATOM 4108 C CA . LEU B 1 112 ? 19.5 0.589 1.381 1 82.69 112 LEU B CA 1
ATOM 4109 C C . LEU B 1 112 ? 18.859 0.66 2.762 1 82.69 112 LEU B C 1
ATOM 4111 O O . LEU B 1 112 ? 19.141 1.57 3.541 1 82.69 112 LEU B O 1
ATOM 4115 N N . MET B 1 113 ? 18.031 -0.329 3.035 1 78.69 113 MET B N 1
ATOM 4116 C CA . MET B 1 113 ? 17.266 -0.328 4.277 1 78.69 113 MET B CA 1
ATOM 4117 C C . MET B 1 113 ? 18.188 -0.526 5.48 1 78.69 113 MET B C 1
ATOM 4119 O O . MET B 1 113 ? 17.797 -0.258 6.617 1 78.69 113 MET B O 1
ATOM 4123 N N . ASN B 1 114 ? 19.344 -1.031 5.246 1 78.06 114 ASN B N 1
ATOM 4124 C CA . ASN B 1 114 ? 20.297 -1.246 6.332 1 78.06 114 ASN B CA 1
ATOM 4125 C C . ASN B 1 114 ? 21.219 -0.04 6.523 1 78.06 114 ASN B C 1
ATOM 4127 O O . ASN B 1 114 ? 21.969 0.021 7.492 1 78.06 114 ASN B O 1
ATOM 4131 N N . LYS B 1 115 ? 21.156 0.818 5.637 1 86.06 115 LYS B N 1
ATOM 4132 C CA . LYS B 1 115 ? 21.906 2.059 5.816 1 86.06 115 LYS B CA 1
ATOM 4133 C C . LYS B 1 115 ? 21.266 2.932 6.895 1 86.06 115 LYS B C 1
ATOM 4135 O O . LYS B 1 115 ? 20.031 2.961 7.035 1 86.06 115 LYS B O 1
ATOM 4140 N N . PRO B 1 116 ? 22.094 3.592 7.551 1 88.81 116 PRO B N 1
ATOM 4141 C CA . PRO B 1 116 ? 21.562 4.379 8.664 1 88.81 116 PRO B CA 1
ATOM 4142 C C . PRO B 1 116 ? 20.75 5.586 8.195 1 88.81 116 PRO B C 1
ATOM 4144 O O . PRO B 1 116 ? 21.094 6.203 7.18 1 88.81 116 PRO B O 1
ATOM 4147 N N . ARG B 1 117 ? 19.781 5.891 8.969 1 94.69 117 ARG B N 1
ATOM 4148 C CA . ARG B 1 117 ? 19.031 7.133 8.797 1 94.69 117 ARG B CA 1
ATOM 4149 C C . ARG B 1 117 ? 19.578 8.234 9.688 1 94.69 117 ARG B C 1
ATOM 4151 O O . ARG B 1 117 ? 20.016 7.977 10.812 1 94.69 117 ARG B O 1
ATOM 4158 N N . THR B 1 118 ? 19.562 9.398 9.156 1 97.19 118 THR B N 1
ATOM 4159 C CA . THR B 1 118 ? 19.875 10.578 9.961 1 97.19 118 THR B CA 1
ATOM 4160 C C . THR B 1 118 ? 18.594 11.305 10.367 1 97.19 118 THR B C 1
ATOM 4162 O O . THR B 1 118 ? 17.953 11.945 9.539 1 97.19 118 THR B O 1
ATOM 4165 N N . LEU B 1 119 ? 18.266 11.18 11.648 1 98 119 LEU B N 1
ATOM 4166 C CA . LEU B 1 119 ? 17.109 11.914 12.164 1 98 119 LEU B CA 1
ATOM 4167 C C . LEU B 1 119 ? 17.484 13.359 12.461 1 98 119 LEU B C 1
ATOM 4169 O O . LEU B 1 119 ? 18.625 13.656 12.828 1 98 119 LEU B O 1
ATOM 4173 N N . TRP B 1 120 ? 16.484 14.266 12.273 1 98.44 120 TRP B N 1
ATOM 4174 C CA . TRP B 1 120 ? 16.828 15.672 12.484 1 98.44 120 TRP B CA 1
ATOM 4175 C C . TRP B 1 120 ? 15.672 16.406 13.148 1 98.44 120 TRP B C 1
ATOM 4177 O O . TRP B 1 120 ? 14.5 16.141 12.867 1 98.44 120 TRP B O 1
ATOM 4187 N N . GLY B 1 121 ? 15.984 17.219 14.117 1 96.94 121 GLY B N 1
ATOM 4188 C CA . GLY B 1 121 ? 15.094 18.047 14.898 1 96.94 121 GLY B CA 1
ATOM 4189 C C . GLY B 1 121 ? 15.75 19.312 15.406 1 96.94 121 GLY B C 1
ATOM 4190 O O . GLY B 1 121 ? 16.594 19.906 14.719 1 96.94 121 GLY B O 1
ATOM 4191 N N . SER B 1 122 ? 15.398 19.781 16.5 1 94.94 122 SER B N 1
ATOM 4192 C CA . SER B 1 122 ? 15.789 21.094 17.016 1 94.94 122 SER B CA 1
ATOM 4193 C C . SER B 1 122 ? 17.297 21.234 17.047 1 94.94 122 SER B C 1
ATOM 4195 O O . SER B 1 122 ? 17.828 22.328 16.828 1 94.94 122 SER B O 1
ATOM 4197 N N . SER B 1 123 ? 18.047 20.156 17.203 1 94.38 123 SER B N 1
ATOM 4198 C CA . SER B 1 123 ? 19.484 20.219 17.422 1 94.38 123 SER B CA 1
ATOM 4199 C C . SER B 1 123 ? 20.25 20.328 16.094 1 94.38 123 SER B C 1
ATOM 4201 O O . SER B 1 123 ? 21.391 20.781 16.062 1 94.38 123 SER B O 1
ATOM 4203 N N . ASN B 1 124 ? 19.641 19.938 15.008 1 95.75 124 ASN B N 1
ATOM 4204 C CA . ASN B 1 124 ? 20.453 19.891 13.797 1 95.75 124 ASN B CA 1
ATOM 4205 C C . ASN B 1 124 ? 19.641 20.297 12.57 1 95.75 124 ASN B C 1
ATOM 4207 O O . ASN B 1 124 ? 20.047 20.031 11.438 1 95.75 124 ASN B O 1
ATOM 4211 N N . THR B 1 125 ? 18.516 20.891 12.766 1 96.81 125 THR B N 1
ATOM 4212 C CA . THR B 1 125 ? 17.672 21.297 11.656 1 96.81 125 THR B CA 1
ATOM 4213 C C . THR B 1 125 ? 18.359 22.344 10.797 1 96.81 125 THR B C 1
ATOM 4215 O O . THR B 1 125 ? 18.234 22.344 9.57 1 96.81 125 THR B O 1
ATOM 4218 N N . ALA B 1 126 ? 19.125 23.266 11.406 1 95.88 126 ALA B N 1
ATOM 4219 C CA . ALA B 1 126 ? 19.859 24.297 10.68 1 95.88 126 ALA B CA 1
ATOM 4220 C C . ALA B 1 126 ? 20.859 23.688 9.711 1 95.88 126 ALA B C 1
ATOM 4222 O O . ALA B 1 126 ? 21.016 24.156 8.586 1 95.88 126 ALA B O 1
ATOM 4223 N N . ALA B 1 127 ? 21.484 22.688 10.164 1 97.19 127 ALA B N 1
ATOM 4224 C CA . ALA B 1 127 ? 22.453 22 9.305 1 97.19 127 ALA B CA 1
ATOM 4225 C C . ALA B 1 127 ? 21.75 21.359 8.109 1 97.19 127 ALA B C 1
ATOM 4227 O O . ALA B 1 127 ? 22.266 21.406 6.988 1 97.19 127 ALA B O 1
ATOM 4228 N N . VAL B 1 128 ? 20.641 20.766 8.344 1 98.19 128 VAL B N 1
ATOM 4229 C CA . VAL B 1 128 ? 19.875 20.125 7.277 1 98.19 128 VAL B CA 1
ATOM 4230 C C . VAL B 1 128 ? 19.406 21.172 6.277 1 98.19 128 VAL B C 1
ATOM 4232 O O . VAL B 1 128 ? 19.484 20.969 5.066 1 98.19 128 VAL B O 1
ATOM 4235 N N . GLN B 1 129 ? 18.953 22.297 6.797 1 97.56 129 GLN B N 1
ATOM 4236 C CA . GLN B 1 129 ? 18.531 23.391 5.934 1 97.56 129 GLN B CA 1
ATOM 4237 C C . GLN B 1 129 ? 19.672 23.859 5.039 1 97.56 129 GLN B C 1
ATOM 4239 O O . GLN B 1 129 ? 19.484 24.094 3.844 1 97.56 129 GLN B O 1
ATOM 4244 N N . GLU B 1 130 ? 20.828 23.953 5.598 1 97.5 130 GLU B N 1
ATOM 4245 C CA . GLU B 1 130 ? 22 24.359 4.824 1 97.5 130 GLU B CA 1
ATOM 4246 C C . GLU B 1 130 ? 22.312 23.344 3.73 1 97.5 130 GLU B C 1
ATOM 4248 O O . GLU B 1 130 ? 22.625 23.719 2.6 1 97.5 130 GLU B O 1
ATOM 4253 N N . GLU B 1 131 ? 22.234 22.094 4.09 1 97.94 131 GLU B N 1
ATOM 4254 C CA . GLU B 1 131 ? 22.484 21.031 3.121 1 97.94 131 GLU B CA 1
ATOM 4255 C C . GLU B 1 131 ? 21.469 21.078 1.979 1 97.94 131 GLU B C 1
ATOM 4257 O O . GLU B 1 131 ? 21.812 20.75 0.837 1 97.94 131 GLU B O 1
ATOM 4262 N N . LEU B 1 132 ? 20.25 21.484 2.236 1 98.12 132 LEU B N 1
ATOM 4263 C CA . LEU B 1 132 ? 19.203 21.594 1.222 1 98.12 132 LEU B CA 1
ATOM 4264 C C . LEU B 1 132 ? 19.453 22.797 0.315 1 98.12 132 LEU B C 1
ATOM 4266 O O . LEU B 1 132 ? 19.141 22.75 -0.878 1 98.12 132 LEU B O 1
ATOM 4270 N N . GLU B 1 133 ? 20.031 23.812 0.875 1 96.31 133 GLU B N 1
ATOM 4271 C CA . GLU B 1 133 ? 20.219 25.047 0.132 1 96.31 133 GLU B CA 1
ATOM 4272 C C . GLU B 1 133 ? 21.484 25 -0.713 1 96.31 133 GLU B C 1
ATOM 4274 O O . GLU B 1 133 ? 21.516 25.484 -1.84 1 96.31 133 GLU B O 1
ATOM 4279 N N . ARG B 1 134 ? 22.547 24.266 -0.154 1 94.75 134 ARG B N 1
ATOM 4280 C CA . ARG B 1 134 ? 23.797 24.344 -0.884 1 94.75 134 ARG B CA 1
ATOM 4281 C C . ARG B 1 134 ? 24.625 23.078 -0.71 1 94.75 134 ARG B C 1
ATOM 4283 O O . ARG B 1 134 ? 25.75 22.984 -1.199 1 94.75 134 ARG B O 1
ATOM 4290 N N . GLY B 1 135 ? 24.031 22.125 -0.108 1 96.19 135 GLY B N 1
ATOM 4291 C CA . GLY B 1 135 ? 24.859 20.969 0.243 1 96.19 135 GLY B CA 1
ATOM 4292 C C . GLY B 1 135 ? 24.406 19.688 -0.434 1 96.19 135 GLY B C 1
ATOM 4293 O O . GLY B 1 135 ? 24.016 19.703 -1.602 1 96.19 135 GLY B O 1
ATOM 4294 N N . SER B 1 136 ? 24.609 18.562 0.287 1 96.06 136 SER B N 1
ATOM 4295 C CA . SER B 1 136 ? 24.5 17.219 -0.258 1 96.06 136 SER B CA 1
ATOM 4296 C C . SER B 1 136 ? 23.047 16.828 -0.475 1 96.06 136 SER B C 1
ATOM 4298 O O . SER B 1 136 ? 22.766 15.836 -1.148 1 96.06 136 SER B O 1
ATOM 4300 N N . LEU B 1 137 ? 22.141 17.625 0.039 1 98.31 137 LEU B N 1
ATOM 4301 C CA . LEU B 1 137 ? 20.719 17.297 -0.119 1 98.31 137 LEU B CA 1
ATOM 4302 C C . LEU B 1 137 ? 20.109 18.078 -1.271 1 98.31 137 LEU B C 1
ATOM 4304 O O . LEU B 1 137 ? 18.906 17.984 -1.528 1 98.31 137 LEU B O 1
ATOM 4308 N N . ARG B 1 138 ? 20.984 18.891 -1.878 1 97.88 138 ARG B N 1
ATOM 4309 C CA . ARG B 1 138 ? 20.562 19.641 -3.053 1 97.88 138 ARG B CA 1
ATOM 4310 C C . ARG B 1 138 ? 21.062 18.984 -4.336 1 97.88 138 ARG B C 1
ATOM 4312 O O . ARG B 1 138 ? 22.219 18.594 -4.434 1 97.88 138 ARG B O 1
ATOM 4319 N N . PHE B 1 139 ? 20.156 18.844 -5.309 1 97.19 139 PHE B N 1
ATOM 4320 C CA . PHE B 1 139 ? 20.469 18.203 -6.582 1 97.19 139 PHE B CA 1
ATOM 4321 C C . PHE B 1 139 ? 20.094 19.109 -7.746 1 97.19 139 PHE B C 1
ATOM 4323 O O . PHE B 1 139 ? 19.078 19.812 -7.688 1 97.19 139 PHE B O 1
ATOM 4330 N N . GLU B 1 140 ? 20.891 19.047 -8.773 1 95.75 140 GLU B N 1
ATOM 4331 C CA . GLU B 1 140 ? 20.594 19.812 -9.984 1 95.75 140 GLU B CA 1
ATOM 4332 C C . GLU B 1 140 ? 19.953 18.938 -11.055 1 95.75 140 GLU B C 1
ATOM 4334 O O . GLU B 1 140 ? 20.438 17.844 -11.352 1 95.75 140 GLU B O 1
ATOM 4339 N N . TRP B 1 141 ? 18.844 19.438 -11.562 1 94.44 141 TRP B N 1
ATOM 4340 C CA . TRP B 1 141 ? 18.109 18.734 -12.602 1 94.44 141 TRP B CA 1
ATOM 4341 C C . TRP B 1 141 ? 19.031 18.297 -13.734 1 94.44 141 TRP B C 1
ATOM 4343 O O . TRP B 1 141 ? 18.969 17.156 -14.203 1 94.44 141 TRP B O 1
ATOM 4353 N N . GLU B 1 142 ? 19.953 19.109 -14.117 1 92.25 142 GLU B N 1
ATOM 4354 C CA . GLU B 1 142 ? 20.875 18.828 -15.219 1 92.25 142 GLU B CA 1
ATOM 4355 C C . GLU B 1 142 ? 21.719 17.594 -14.922 1 92.25 142 GLU B C 1
ATOM 4357 O O . GLU B 1 142 ? 22.016 16.812 -15.82 1 92.25 142 GLU B O 1
ATOM 4362 N N . GLU B 1 143 ? 22.078 17.484 -13.719 1 90.62 143 GLU B N 1
ATOM 4363 C CA . GLU B 1 143 ? 22.875 16.328 -13.328 1 90.62 143 GLU B CA 1
ATOM 4364 C C . GLU B 1 143 ? 22.062 15.047 -13.398 1 90.62 143 GLU B C 1
ATOM 4366 O O . GLU B 1 143 ? 22.578 13.984 -13.758 1 90.62 143 GLU B O 1
ATOM 4371 N N . LEU B 1 144 ? 20.828 15.117 -13.039 1 89.81 144 LEU B N 1
ATOM 4372 C CA . LEU B 1 144 ? 19.953 13.953 -13.008 1 89.81 144 LEU B CA 1
ATOM 4373 C C . LEU B 1 144 ? 19.656 13.469 -14.414 1 89.81 144 LEU B C 1
ATOM 4375 O O . LEU B 1 144 ? 19.469 12.266 -14.641 1 89.81 144 LEU B O 1
ATOM 4379 N N . ILE B 1 145 ? 19.641 14.328 -15.391 1 87 145 ILE B N 1
ATOM 4380 C CA . ILE B 1 145 ? 19.328 13.938 -16.766 1 87 145 ILE B CA 1
ATOM 4381 C C . ILE B 1 145 ? 20.609 13.484 -17.469 1 87 145 ILE B C 1
ATOM 4383 O O . ILE B 1 145 ? 20.562 12.625 -18.344 1 87 145 ILE B O 1
ATOM 4387 N N . GLN B 1 146 ? 21.828 14.07 -17.234 1 81.38 146 GLN B N 1
ATOM 4388 C CA . GLN B 1 146 ? 23.078 13.773 -17.922 1 81.38 146 GLN B CA 1
ATOM 4389 C C . GLN B 1 146 ? 23.688 12.469 -17.406 1 81.38 146 GLN B C 1
ATOM 4391 O O . GLN B 1 146 ? 24.172 11.641 -18.188 1 81.38 146 GLN B O 1
ATOM 4396 N N . ASP B 1 147 ? 23.875 12.469 -16.078 1 70.69 147 ASP B N 1
ATOM 4397 C CA . ASP B 1 147 ? 24.422 11.289 -15.422 1 70.69 147 ASP B CA 1
ATOM 4398 C C . ASP B 1 147 ? 23.375 10.625 -14.516 1 70.69 147 ASP B C 1
ATOM 4400 O O . ASP B 1 147 ? 23.516 10.633 -13.289 1 70.69 147 ASP B O 1
ATOM 4404 N N . SER B 1 148 ? 22.578 9.906 -15.062 1 69.25 148 SER B N 1
ATOM 4405 C CA . SER B 1 148 ? 21.328 9.508 -14.43 1 69.25 148 SER B CA 1
ATOM 4406 C C . SER B 1 148 ? 21.562 8.469 -13.344 1 69.25 148 SER B C 1
ATOM 4408 O O . SER B 1 148 ? 20.969 8.547 -12.266 1 69.25 148 SER B O 1
ATOM 4410 N N . SER B 1 149 ? 22.703 7.84 -13.461 1 80.31 149 SER B N 1
ATOM 4411 C CA . SER B 1 149 ? 22.797 6.719 -12.531 1 80.31 149 SER B CA 1
ATOM 4412 C C . SER B 1 149 ? 23.375 7.156 -11.188 1 80.31 149 SER B C 1
ATOM 4414 O O . SER B 1 149 ? 22.812 6.848 -10.141 1 80.31 149 SER B O 1
ATOM 4416 N N . SER B 1 150 ? 24.438 7.977 -11.266 1 88.31 150 SER B N 1
ATOM 4417 C CA . SER B 1 150 ? 25.078 8.383 -10.023 1 88.31 150 SER B CA 1
ATOM 4418 C C . SER B 1 150 ? 24.219 9.383 -9.258 1 88.31 150 SER B C 1
ATOM 4420 O O . SER B 1 150 ? 24.031 9.242 -8.047 1 88.31 150 SER B O 1
ATOM 4422 N N . ALA B 1 151 ? 23.719 10.383 -9.945 1 92.56 151 ALA B N 1
ATOM 4423 C CA . ALA B 1 151 ? 22.891 11.391 -9.297 1 92.56 151 ALA B CA 1
ATOM 4424 C C . ALA B 1 151 ? 21.609 10.766 -8.742 1 92.56 151 ALA B C 1
ATOM 4426 O O . ALA B 1 151 ? 21.172 11.109 -7.645 1 92.56 151 ALA B O 1
ATOM 4427 N N . ALA B 1 152 ? 21.109 9.867 -9.484 1 93 152 ALA B N 1
ATOM 4428 C CA . ALA B 1 152 ? 19.891 9.18 -9.039 1 93 152 ALA B CA 1
ATOM 4429 C C . ALA B 1 152 ? 20.156 8.367 -7.77 1 93 152 ALA B C 1
ATOM 4431 O O . ALA B 1 152 ? 19.375 8.414 -6.82 1 93 152 ALA B O 1
ATOM 4432 N N . ARG B 1 153 ? 21.234 7.676 -7.777 1 92.75 153 ARG B N 1
ATOM 4433 C CA . ARG B 1 153 ? 21.594 6.879 -6.609 1 92.75 153 ARG B CA 1
ATOM 4434 C C . ARG B 1 153 ? 21.781 7.762 -5.379 1 92.75 153 ARG B C 1
ATOM 4436 O O . ARG B 1 153 ? 21.281 7.445 -4.301 1 92.75 153 ARG B O 1
ATOM 4443 N N . ARG B 1 154 ? 22.422 8.844 -5.547 1 94.94 154 ARG B N 1
ATOM 4444 C CA . ARG B 1 154 ? 22.656 9.766 -4.441 1 94.94 154 ARG B CA 1
ATOM 4445 C C . ARG B 1 154 ? 21.344 10.359 -3.938 1 94.94 154 ARG B C 1
ATOM 4447 O O . ARG B 1 154 ? 21.172 10.539 -2.73 1 94.94 154 ARG B O 1
ATOM 4454 N N . TRP B 1 155 ? 20.484 10.695 -4.855 1 96.81 155 TRP B N 1
ATOM 4455 C CA . TRP B 1 155 ? 19.188 11.234 -4.469 1 96.81 155 TRP B CA 1
ATOM 4456 C C . TRP B 1 155 ? 18.391 10.227 -3.639 1 96.81 155 TRP B C 1
ATOM 4458 O O . TRP B 1 155 ? 17.844 10.57 -2.592 1 96.81 155 TRP B O 1
ATOM 4468 N N . ILE B 1 156 ? 18.438 8.984 -4.109 1 96.31 156 ILE B N 1
ATOM 4469 C CA . ILE B 1 156 ? 17.703 7.938 -3.408 1 96.31 156 ILE B CA 1
ATOM 4470 C C . ILE B 1 156 ? 18.281 7.746 -2.012 1 96.31 156 ILE B C 1
ATOM 4472 O O . ILE B 1 156 ? 17.547 7.605 -1.034 1 96.31 156 ILE B O 1
ATOM 4476 N N . GLU B 1 157 ? 19.547 7.77 -1.942 1 96.12 157 GLU B N 1
ATOM 4477 C CA . GLU B 1 157 ? 20.203 7.602 -0.655 1 96.12 157 GLU B CA 1
ATOM 4478 C C . GLU B 1 157 ? 19.922 8.781 0.271 1 96.12 157 GLU B C 1
ATOM 4480 O O . GLU B 1 157 ? 19.781 8.609 1.483 1 96.12 157 GLU B O 1
ATOM 4485 N N . ALA B 1 158 ? 19.828 9.969 -0.287 1 97.81 158 ALA B N 1
ATOM 4486 C CA . ALA B 1 158 ? 19.469 11.141 0.499 1 97.81 158 ALA B CA 1
ATOM 4487 C C . ALA B 1 158 ? 18.047 11.031 1.033 1 97.81 158 ALA B C 1
ATOM 4489 O O . ALA B 1 158 ? 17.797 11.32 2.203 1 97.81 158 ALA B O 1
ATOM 4490 N N . MET B 1 159 ? 17.156 10.617 0.173 1 98.06 159 MET B N 1
ATOM 4491 C CA . MET B 1 159 ? 15.766 10.422 0.583 1 98.06 159 MET B CA 1
ATOM 4492 C C . MET B 1 159 ? 15.664 9.383 1.688 1 98.06 159 MET B C 1
ATOM 4494 O O . MET B 1 159 ? 14.867 9.523 2.617 1 98.06 159 MET B O 1
ATOM 4498 N N . HIS B 1 160 ? 16.484 8.359 1.575 1 96.94 160 HIS B N 1
ATOM 4499 C CA . HIS B 1 160 ? 16.484 7.332 2.613 1 96.94 160 HIS B CA 1
ATOM 4500 C C . HIS B 1 160 ? 17.062 7.875 3.92 1 96.94 160 HIS B C 1
ATOM 4502 O O . HIS B 1 160 ? 16.453 7.703 4.98 1 96.94 160 HIS B O 1
ATOM 4508 N N . SER B 1 161 ? 18.172 8.539 3.857 1 97.38 161 SER B N 1
ATOM 4509 C CA . SER B 1 161 ? 18.891 8.953 5.059 1 97.38 161 SER B CA 1
ATOM 4510 C C . SER B 1 161 ? 18.172 10.102 5.762 1 97.38 161 SER B C 1
ATOM 4512 O O . SER B 1 161 ? 17.953 10.047 6.973 1 97.38 161 SER B O 1
ATOM 4514 N N . HIS B 1 162 ? 17.719 11.117 4.969 1 98.38 162 HIS B N 1
ATOM 4515 C CA . HIS B 1 162 ? 17.219 12.328 5.594 1 98.38 162 HIS B CA 1
ATOM 4516 C C . HIS B 1 162 ? 15.711 12.477 5.375 1 98.38 162 HIS B C 1
ATOM 4518 O O . HIS B 1 162 ? 15.047 13.242 6.074 1 98.38 162 HIS B O 1
ATOM 4524 N N . GLY B 1 163 ? 15.18 11.82 4.395 1 98.5 163 GLY B N 1
ATOM 4525 C CA . GLY B 1 163 ? 13.758 11.906 4.098 1 98.5 163 GLY B CA 1
ATOM 4526 C C . GLY B 1 163 ? 13.367 13.195 3.406 1 98.5 163 GLY B C 1
ATOM 4527 O O . GLY B 1 163 ? 12.18 13.5 3.268 1 98.5 163 GLY B O 1
ATOM 4528 N N . VAL B 1 164 ? 14.359 14.031 3.037 1 98.75 164 VAL B N 1
ATOM 4529 C CA . VAL B 1 164 ? 14.094 15.297 2.369 1 98.75 164 VAL B CA 1
ATOM 4530 C C . VAL B 1 164 ? 15.242 15.625 1.408 1 98.75 164 VAL B C 1
ATOM 4532 O O . VAL B 1 164 ? 16.406 15.32 1.688 1 98.75 164 VAL B O 1
ATOM 4535 N N . ALA B 1 165 ? 14.906 16.172 0.289 1 98.69 165 ALA B N 1
ATOM 4536 C CA . ALA B 1 165 ? 15.859 16.641 -0.711 1 98.69 165 ALA B CA 1
ATOM 4537 C C . ALA B 1 165 ? 15.258 17.766 -1.56 1 98.69 165 ALA B C 1
ATOM 4539 O O . ALA B 1 165 ? 14.039 17.922 -1.61 1 98.69 165 ALA B O 1
ATOM 4540 N N . LEU B 1 166 ? 16.141 18.578 -2.133 1 98.69 166 LEU B N 1
ATOM 4541 C CA . LEU B 1 166 ? 15.719 19.656 -3.023 1 98.69 166 LEU B CA 1
ATOM 4542 C C . LEU B 1 166 ? 16.312 19.469 -4.414 1 98.69 166 LEU B C 1
ATOM 4544 O O . LEU B 1 166 ? 17.5 19.141 -4.551 1 98.69 166 LEU B O 1
ATOM 4548 N N . VAL B 1 167 ? 15.484 19.531 -5.414 1 97.94 167 VAL B N 1
ATOM 4549 C CA . VAL B 1 167 ? 15.938 19.5 -6.801 1 97.94 167 VAL B CA 1
ATOM 4550 C C . VAL B 1 167 ? 15.758 20.875 -7.434 1 97.94 167 VAL B C 1
ATOM 4552 O O . VAL B 1 167 ? 14.672 21.453 -7.375 1 97.94 167 VAL B O 1
ATOM 4555 N N . ALA B 1 168 ? 16.812 21.391 -8.031 1 97.19 168 ALA B N 1
ATOM 4556 C CA . ALA B 1 168 ? 16.766 22.734 -8.625 1 97.19 168 ALA B CA 1
ATOM 4557 C C . ALA B 1 168 ? 16.953 22.656 -10.141 1 97.19 168 ALA B C 1
ATOM 4559 O O . ALA B 1 168 ? 17.422 21.656 -10.672 1 97.19 168 ALA B O 1
ATOM 4560 N N . GLY B 1 169 ? 16.469 23.688 -10.805 1 96.25 169 GLY B N 1
ATOM 4561 C CA . GLY B 1 169 ? 16.719 23.859 -12.227 1 96.25 169 GLY B CA 1
ATOM 4562 C C . GLY B 1 169 ? 15.711 23.109 -13.094 1 96.25 169 GLY B C 1
ATOM 4563 O O . GLY B 1 169 ? 15.961 22.859 -14.273 1 96.25 169 GLY B O 1
ATOM 4564 N N . LEU B 1 170 ? 14.602 22.719 -12.484 1 96.06 170 LEU B N 1
ATOM 4565 C CA . LEU B 1 170 ? 13.578 22.031 -13.266 1 96.06 170 LEU B CA 1
ATOM 4566 C C . LEU B 1 170 ? 12.891 23 -14.227 1 96.06 170 LEU B C 1
ATOM 4568 O O . LEU B 1 170 ? 12.688 24.172 -13.898 1 96.06 170 LEU B O 1
ATOM 4572 N N . PRO B 1 171 ? 12.531 22.469 -15.406 1 93.25 171 PRO B N 1
ATOM 4573 C CA . PRO B 1 171 ? 11.688 23.297 -16.281 1 93.25 171 PRO B CA 1
ATOM 4574 C C . PRO B 1 171 ? 10.391 23.734 -15.602 1 93.25 171 PRO B C 1
ATOM 4576 O O . PRO B 1 171 ? 9.852 23 -14.766 1 93.25 171 PRO B O 1
ATOM 4579 N N . GLN B 1 172 ? 9.938 24.875 -15.992 1 89.25 172 GLN B N 1
ATOM 4580 C CA . GLN B 1 172 ? 8.727 25.406 -15.375 1 89.25 172 GLN B CA 1
ATOM 4581 C C . GLN B 1 172 ? 7.484 24.984 -16.156 1 89.25 172 GLN B C 1
ATOM 4583 O O . GLN B 1 172 ? 6.734 25.844 -16.641 1 89.25 172 GLN B O 1
ATOM 4588 N N . ASP B 1 173 ? 7.281 23.797 -16.391 1 83.5 173 ASP B N 1
ATOM 4589 C CA . ASP B 1 173 ? 6.078 23.266 -17.031 1 83.5 173 ASP B CA 1
ATOM 4590 C C . ASP B 1 173 ? 5.52 22.078 -16.266 1 83.5 173 ASP B C 1
ATOM 4592 O O . ASP B 1 173 ? 6.18 21.547 -15.367 1 83.5 173 ASP B O 1
ATOM 4596 N N . ALA B 1 174 ? 4.336 21.828 -16.578 1 72.81 174 ALA B N 1
ATOM 4597 C CA . ALA B 1 174 ? 3.578 20.859 -15.789 1 72.81 174 ALA B CA 1
ATOM 4598 C C . ALA B 1 174 ? 4.102 19.453 -16.016 1 72.81 174 ALA B C 1
ATOM 4600 O O . ALA B 1 174 ? 3.807 18.531 -15.234 1 72.81 174 ALA B O 1
ATOM 4601 N N . GLN B 1 175 ? 5.062 19.234 -16.922 1 84.94 175 GLN B N 1
ATOM 4602 C CA . GLN B 1 175 ? 5.523 17.891 -17.25 1 84.94 175 GLN B CA 1
ATOM 4603 C C . GLN B 1 175 ? 6.879 17.594 -16.609 1 84.94 175 GLN B C 1
ATOM 4605 O O . GLN B 1 175 ? 7.383 16.469 -16.688 1 84.94 175 GLN B O 1
ATOM 4610 N N . ALA B 1 176 ? 7.391 18.594 -15.977 1 91.25 176 ALA B N 1
ATOM 4611 C CA . ALA B 1 176 ? 8.727 18.469 -15.398 1 91.25 176 ALA B CA 1
ATOM 4612 C C . ALA B 1 176 ? 8.781 17.328 -14.375 1 91.25 176 ALA B C 1
ATOM 4614 O O . ALA B 1 176 ? 9.773 16.609 -14.305 1 91.25 176 ALA B O 1
ATOM 4615 N N . MET B 1 177 ? 7.734 17.141 -13.672 1 93.69 177 MET B N 1
ATOM 4616 C CA . MET B 1 177 ? 7.699 16.125 -12.641 1 93.69 177 MET B CA 1
ATOM 4617 C C . MET B 1 177 ? 7.727 14.719 -13.25 1 93.69 177 MET B C 1
ATOM 4619 O O . MET B 1 177 ? 8.375 13.82 -12.719 1 93.69 177 MET B O 1
ATOM 4623 N N . GLN B 1 178 ? 7.031 14.57 -14.328 1 92.69 178 GLN B N 1
ATOM 4624 C CA . GLN B 1 178 ? 7.074 13.305 -15.055 1 92.69 178 GLN B CA 1
ATOM 4625 C C . GLN B 1 178 ? 8.484 13.008 -15.562 1 92.69 178 GLN B C 1
ATOM 4627 O O . GLN B 1 178 ? 8.945 11.867 -15.508 1 92.69 178 GLN B O 1
ATOM 4632 N N . GLY B 1 179 ? 9.094 14.062 -16.062 1 92.31 179 GLY B N 1
ATOM 4633 C CA . GLY B 1 179 ? 10.477 13.93 -16.484 1 92.31 179 GLY B CA 1
ATOM 4634 C C . GLY B 1 179 ? 11.406 13.508 -15.367 1 92.31 179 GLY B C 1
ATOM 4635 O O . GLY B 1 179 ? 12.297 12.68 -15.562 1 92.31 179 GLY B O 1
ATOM 4636 N N . PHE B 1 180 ? 11.188 14.031 -14.211 1 94.44 180 PHE B N 1
ATOM 4637 C CA . PHE B 1 180 ? 11.992 13.688 -13.039 1 94.44 180 PHE B CA 1
ATOM 4638 C C . PHE B 1 180 ? 11.812 12.219 -12.68 1 94.44 180 PHE B C 1
ATOM 4640 O O . PHE B 1 180 ? 12.797 11.508 -12.461 1 94.44 180 PHE B O 1
ATOM 4647 N N . ALA B 1 181 ? 10.555 11.773 -12.602 1 93.5 181 ALA B N 1
ATOM 4648 C CA . ALA B 1 181 ? 10.281 10.367 -12.32 1 93.5 181 ALA B CA 1
ATOM 4649 C C . ALA B 1 181 ? 10.969 9.461 -13.336 1 93.5 181 ALA B C 1
ATOM 4651 O O . ALA B 1 181 ? 11.57 8.453 -12.969 1 93.5 181 ALA B O 1
ATOM 4652 N N . ALA B 1 182 ? 10.922 9.875 -14.562 1 89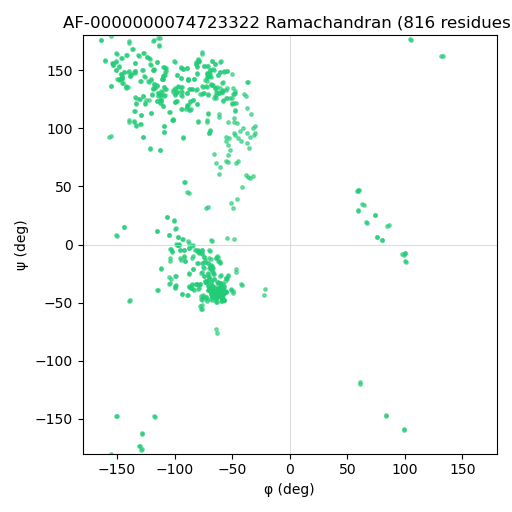.88 182 ALA B N 1
ATOM 4653 C CA . ALA B 1 182 ? 11.539 9.102 -15.633 1 89.88 182 ALA B CA 1
ATOM 4654 C C . ALA B 1 182 ? 13.055 9.055 -15.477 1 89.88 182 ALA B C 1
ATOM 4656 O O . ALA B 1 182 ? 13.68 8.016 -15.695 1 89.88 182 ALA B O 1
ATOM 4657 N N . ALA B 1 183 ? 13.602 10.188 -15.156 1 89.75 183 ALA B N 1
ATOM 4658 C CA . ALA B 1 183 ? 15.047 10.266 -14.961 1 89.75 183 ALA B CA 1
ATOM 4659 C C . ALA B 1 183 ? 15.5 9.344 -13.828 1 89.75 183 ALA B C 1
ATOM 4661 O O . ALA B 1 183 ? 16.609 8.797 -13.867 1 89.75 183 ALA B O 1
ATOM 4662 N N . LEU B 1 184 ? 14.648 9.188 -12.844 1 90.25 184 LEU B N 1
ATOM 4663 C CA . LEU B 1 184 ? 14.93 8.289 -11.727 1 90.25 184 LEU B CA 1
ATOM 4664 C C . LEU B 1 184 ? 14.648 6.84 -12.117 1 90.25 184 LEU B C 1
ATOM 4666 O O . LEU B 1 184 ? 14.969 5.918 -11.359 1 90.25 184 LEU B O 1
ATOM 4670 N N . GLY B 1 185 ? 14.109 6.672 -13.289 1 86.31 185 GLY B N 1
ATOM 4671 C CA . GLY B 1 185 ? 13.75 5.328 -13.711 1 86.31 185 GLY B CA 1
ATOM 4672 C C . GLY B 1 185 ? 12.508 4.801 -13.016 1 86.31 185 GLY B C 1
ATOM 4673 O O . GLY B 1 185 ? 12.406 3.602 -12.742 1 86.31 185 GLY B O 1
ATOM 4674 N N . THR B 1 186 ? 11.672 5.664 -12.578 1 90.94 186 THR B N 1
ATOM 4675 C CA . THR B 1 186 ? 10.43 5.301 -11.898 1 90.94 186 THR B CA 1
ATOM 4676 C C . THR B 1 186 ? 9.242 6.008 -12.531 1 90.94 186 THR B C 1
ATOM 4678 O O . THR B 1 186 ? 9.281 6.371 -13.711 1 90.94 186 THR B O 1
ATOM 4681 N N . TYR B 1 187 ? 8.141 6.059 -11.859 1 92.69 187 TYR B N 1
ATOM 4682 C CA . TYR B 1 187 ? 6.895 6.637 -12.344 1 92.69 187 TYR B CA 1
ATOM 4683 C C . TYR B 1 187 ? 6.176 7.391 -11.234 1 92.69 187 TYR B C 1
ATOM 4685 O O . TYR B 1 187 ? 6.496 7.227 -10.055 1 92.69 187 TYR B O 1
ATOM 4693 N N . LEU B 1 188 ? 5.242 8.227 -11.68 1 95.5 188 LEU B N 1
ATOM 4694 C CA . LEU B 1 188 ? 4.391 8.906 -10.711 1 95.5 188 LEU B CA 1
ATOM 4695 C C . LEU B 1 188 ? 3.229 8.016 -10.289 1 95.5 188 LEU B C 1
ATOM 4697 O O . LEU B 1 188 ? 2.662 7.289 -11.109 1 95.5 188 LEU B O 1
ATOM 4701 N N . VAL B 1 189 ? 2.885 8.07 -9.086 1 94.69 189 VAL B N 1
ATOM 4702 C CA . VAL B 1 189 ? 1.771 7.309 -8.531 1 94.69 189 VAL B CA 1
ATOM 4703 C C . VAL B 1 189 ? 0.502 8.156 -8.547 1 94.69 189 VAL B C 1
ATOM 4705 O O . VAL B 1 189 ? 0.412 9.164 -7.844 1 94.69 189 VAL B O 1
ATOM 4708 N N . PRO B 1 190 ? -0.464 7.707 -9.297 1 94 190 PRO B N 1
ATOM 4709 C CA . PRO B 1 190 ? -1.717 8.461 -9.289 1 94 190 PRO B CA 1
ATOM 4710 C C . PRO B 1 190 ? -2.533 8.25 -8.016 1 94 190 PRO B C 1
ATOM 4712 O O . PRO B 1 190 ? -2.381 7.223 -7.352 1 94 190 PRO B O 1
ATOM 4715 N N . THR B 1 191 ? -3.336 9.188 -7.645 1 93.12 191 THR B N 1
ATOM 4716 C CA . THR B 1 191 ? -4.352 9.148 -6.602 1 93.12 191 THR B CA 1
ATOM 4717 C C . THR B 1 191 ? -5.688 9.672 -7.125 1 93.12 191 THR B C 1
ATOM 4719 O O . THR B 1 191 ? -5.824 9.953 -8.32 1 93.12 191 THR B O 1
ATOM 4722 N N . VAL B 1 192 ? -6.66 9.82 -6.266 1 88.69 192 VAL B N 1
ATOM 4723 C CA . VAL B 1 192 ? -7.953 10.359 -6.668 1 88.69 192 VAL B CA 1
ATOM 4724 C C . VAL B 1 192 ? -7.789 11.805 -7.129 1 88.69 192 VAL B C 1
ATOM 4726 O O . VAL B 1 192 ? -8.656 12.344 -7.82 1 88.69 192 VAL B O 1
ATOM 4729 N N . TYR B 1 193 ? -6.629 12.336 -6.859 1 89.19 193 TYR B N 1
ATOM 4730 C CA . TYR B 1 193 ? -6.367 13.727 -7.234 1 89.19 193 TYR B CA 1
ATOM 4731 C C . TYR B 1 193 ? -5.625 13.797 -8.562 1 89.19 193 TYR B C 1
ATOM 4733 O O . TYR B 1 193 ? -5.297 14.891 -9.039 1 89.19 193 TYR B O 1
ATOM 4741 N N . GLY B 1 194 ? -5.344 12.625 -9.117 1 90.88 194 GLY B N 1
ATOM 4742 C CA . GLY B 1 194 ? -4.625 12.57 -10.383 1 90.88 194 GLY B CA 1
ATOM 4743 C C . GLY B 1 194 ? -3.176 12.156 -10.227 1 90.88 194 GLY B C 1
ATOM 4744 O O . GLY B 1 194 ? -2.709 11.914 -9.109 1 90.88 194 GLY B O 1
ATOM 4745 N N . GLU B 1 195 ? -2.561 12.047 -11.398 1 92.56 195 GLU B N 1
ATOM 4746 C CA . GLU B 1 195 ? -1.132 11.75 -11.391 1 92.56 195 GLU B CA 1
ATOM 4747 C C . GLU B 1 195 ? -0.336 12.883 -10.758 1 92.56 195 GLU B C 1
ATOM 4749 O O . GLU B 1 195 ? 0.632 12.641 -10.031 1 92.56 195 GLU B O 1
ATOM 4754 N N . THR B 1 196 ? -0.74 14.078 -11.195 1 94.25 196 THR B N 1
ATOM 4755 C CA . THR B 1 196 ? -0.292 15.312 -10.555 1 94.25 196 THR B CA 1
ATOM 4756 C C . THR B 1 196 ? -1.482 16.188 -10.172 1 94.25 196 THR B C 1
ATOM 4758 O O . THR B 1 196 ? -2.617 15.906 -10.562 1 94.25 196 THR B O 1
ATOM 4761 N N . PHE B 1 197 ? -1.268 17.203 -9.312 1 91.94 197 PHE B N 1
ATOM 4762 C CA . PHE B 1 197 ? -2.33 18.125 -8.914 1 91.94 197 PHE B CA 1
ATOM 4763 C C . PHE B 1 197 ? -1.79 19.547 -8.742 1 91.94 197 PHE B C 1
ATOM 4765 O O . PHE B 1 197 ? -0.623 19.719 -8.398 1 91.94 197 PHE B O 1
ATOM 4772 N N . GLN B 1 198 ? -2.619 20.484 -9.023 1 90 198 GLN B N 1
ATOM 4773 C CA . GLN B 1 198 ? -2.268 21.891 -8.961 1 90 198 GLN B CA 1
ATOM 4774 C C . GLN B 1 198 ? -2.625 22.5 -7.609 1 90 198 GLN B C 1
ATOM 4776 O O . GLN B 1 198 ? -3.746 22.328 -7.121 1 90 198 GLN B O 1
ATOM 4781 N N . ILE B 1 199 ? -1.659 23.141 -7.02 1 88.88 199 ILE B N 1
ATOM 4782 C CA . ILE B 1 199 ? -1.896 23.797 -5.746 1 88.88 199 ILE B CA 1
ATOM 4783 C C . ILE B 1 199 ? -1.883 25.312 -5.941 1 88.88 199 ILE B C 1
ATOM 4785 O O . ILE B 1 199 ? -0.816 25.922 -6.059 1 88.88 199 ILE B O 1
ATOM 4789 N N . GLN B 1 200 ? -3.023 25.781 -6.07 1 88.38 200 GLN B N 1
ATOM 4790 C CA . GLN B 1 200 ? -3.262 27.219 -6.219 1 88.38 200 GLN B CA 1
ATOM 4791 C C . GLN B 1 200 ? -4.48 27.656 -5.414 1 88.38 200 GLN B C 1
ATOM 4793 O O . GLN B 1 200 ? -5.398 26.859 -5.184 1 88.38 200 GLN B O 1
ATOM 4798 N N . SER B 1 201 ? -4.379 28.859 -4.898 1 80.38 201 SER B N 1
ATOM 4799 C CA . SER B 1 201 ? -5.508 29.359 -4.121 1 80.38 201 SER B CA 1
ATOM 4800 C C . SER B 1 201 ? -6.742 29.547 -5 1 80.38 201 SER B C 1
ATOM 4802 O O . SER B 1 201 ? -6.652 30.094 -6.098 1 80.38 201 SER B O 1
ATOM 4804 N N . VAL B 1 202 ? -7.82 28.906 -4.535 1 76.44 202 VAL B N 1
ATOM 4805 C CA . VAL B 1 202 ? -9.094 29.047 -5.234 1 76.44 202 VAL B CA 1
ATOM 4806 C C . VAL B 1 202 ? -10.164 29.547 -4.266 1 76.44 202 VAL B C 1
ATOM 4808 O O . VAL B 1 202 ? -9.984 29.484 -3.047 1 76.44 202 VAL B O 1
ATOM 4811 N N . SER B 1 203 ? -11.234 30.078 -4.707 1 71.12 203 SER B N 1
ATOM 4812 C CA . SER B 1 203 ? -12.266 30.703 -3.898 1 71.12 203 SER B CA 1
ATOM 4813 C C . SER B 1 203 ? -13 29.688 -3.033 1 71.12 203 SER B C 1
ATOM 4815 O O . SER B 1 203 ? -13.289 29.953 -1.863 1 71.12 203 SER B O 1
ATOM 4817 N N . GLU B 1 204 ? -13.367 28.547 -3.566 1 70.19 204 GLU B N 1
ATOM 4818 C CA . GLU B 1 204 ? -14.047 27.484 -2.834 1 70.19 204 GLU B CA 1
ATOM 4819 C C . GLU B 1 204 ? -13.25 26.188 -2.883 1 70.19 204 GLU B C 1
ATOM 4821 O O . GLU B 1 204 ? -13.617 25.25 -3.598 1 70.19 204 GLU B O 1
ATOM 4826 N N . PRO B 1 205 ? -12.328 26.297 -1.93 1 74.25 205 PRO B N 1
ATOM 4827 C CA . PRO B 1 205 ? -11.445 25.125 -2.023 1 74.25 205 PRO B CA 1
ATOM 4828 C C . PRO B 1 205 ? -12.086 23.859 -1.472 1 74.25 205 PRO B C 1
ATOM 4830 O O . PRO B 1 205 ? -12.773 23.906 -0.449 1 74.25 205 PRO B O 1
ATOM 4833 N N . ASN B 1 206 ? -11.961 22.781 -2.164 1 70.25 206 ASN B N 1
ATOM 4834 C CA . ASN B 1 206 ? -12.398 21.484 -1.665 1 70.25 206 ASN B CA 1
ATOM 4835 C C . ASN B 1 206 ? -11.391 20.891 -0.677 1 70.25 206 ASN B C 1
ATOM 4837 O O . ASN B 1 206 ? -11.664 19.875 -0.036 1 70.25 206 ASN B O 1
ATOM 4841 N N . ASN B 1 207 ? -10.352 21.516 -0.589 1 74.31 207 ASN B N 1
ATOM 4842 C CA . ASN B 1 207 ? -9.258 21.203 0.322 1 74.31 207 ASN B CA 1
ATOM 4843 C C . ASN B 1 207 ? -8.516 22.469 0.768 1 74.31 207 ASN B C 1
ATOM 4845 O O . ASN B 1 207 ? -8.281 23.375 -0.035 1 74.31 207 ASN B O 1
ATOM 4849 N N . LEU B 1 208 ? -8.133 22.469 1.998 1 71.75 208 LEU B N 1
ATOM 4850 C CA . LEU B 1 208 ? -7.527 23.688 2.543 1 71.75 208 LEU B CA 1
ATOM 4851 C C . LEU B 1 208 ? -6.168 23.938 1.908 1 71.75 208 LEU B C 1
ATOM 4853 O O . LEU B 1 208 ? -5.648 25.062 1.979 1 71.75 208 LEU B O 1
ATOM 4857 N N . ALA B 1 209 ? -5.656 22.969 1.338 1 75.19 209 ALA B N 1
ATOM 4858 C CA . ALA B 1 209 ? -4.406 23.141 0.597 1 75.19 209 ALA B CA 1
ATOM 4859 C C . ALA B 1 209 ? -4.574 24.141 -0.542 1 75.19 209 ALA B C 1
ATOM 4861 O O . ALA B 1 209 ? -3.594 24.719 -1.019 1 75.19 209 ALA B O 1
ATOM 4862 N N . TYR B 1 210 ? -5.758 24.469 -0.897 1 78.31 210 TYR B N 1
ATOM 4863 C CA . TYR B 1 210 ? -6.031 25.359 -2.023 1 78.31 210 TYR B CA 1
ATOM 4864 C C . TYR B 1 210 ? -6.488 26.734 -1.543 1 78.31 210 TYR B C 1
ATOM 4866 O O . TYR B 1 210 ? -7.195 27.438 -2.26 1 78.31 210 TYR B O 1
ATOM 4874 N N . SER B 1 211 ? -6.117 27.062 -0.343 1 75.19 211 SER B N 1
ATOM 4875 C CA . SER B 1 211 ? -6.336 28.391 0.218 1 75.19 211 SER B CA 1
ATOM 4876 C C . SER B 1 211 ? -5.016 29.109 0.462 1 75.19 211 SER B C 1
ATOM 4878 O O . SER B 1 211 ? -3.943 28.547 0.231 1 75.19 211 SER B O 1
ATOM 4880 N N . SER B 1 212 ? -5.082 30.312 0.922 1 78.31 212 SER B N 1
ATOM 4881 C CA . SER B 1 212 ? -3.877 31.078 1.221 1 78.31 212 SER B CA 1
ATOM 4882 C C . SER B 1 212 ? -3.529 31 2.705 1 78.31 212 SER B C 1
ATOM 4884 O O . SER B 1 212 ? -2.543 31.594 3.146 1 78.31 212 SER B O 1
ATOM 4886 N N . LEU B 1 213 ? -4.27 30.188 3.371 1 78.56 213 LEU B N 1
ATOM 4887 C CA . LEU B 1 213 ? -4.059 30.047 4.809 1 78.56 213 LEU B CA 1
ATOM 4888 C C . LEU B 1 213 ? -2.885 29.125 5.094 1 78.56 213 LEU B C 1
ATOM 4890 O O . LEU B 1 213 ? -2.521 28.297 4.254 1 78.56 213 LEU B O 1
ATOM 4894 N N . GLY B 1 214 ? -2.318 29.375 6.215 1 81.5 214 GLY B N 1
ATOM 4895 C CA . GLY B 1 214 ? -1.307 28.422 6.664 1 81.5 214 GLY B CA 1
ATOM 4896 C C . GLY B 1 214 ? -1.852 27.031 6.902 1 81.5 214 GLY B C 1
ATOM 4897 O O . GLY B 1 214 ? -3.002 26.875 7.316 1 81.5 214 GLY B O 1
ATOM 4898 N N . LEU B 1 215 ? -1 26.078 6.602 1 84.12 215 LEU B N 1
ATOM 4899 C CA . LEU B 1 215 ? -1.345 24.688 6.852 1 84.12 215 LEU B CA 1
ATOM 4900 C C . LEU B 1 215 ? -0.556 24.141 8.031 1 84.12 215 LEU B C 1
ATOM 4902 O O . LEU B 1 215 ? 0.561 24.594 8.305 1 84.12 215 LEU B O 1
ATOM 4906 N N . GLN B 1 216 ? -1.153 23.266 8.688 1 88.44 216 GLN B N 1
ATOM 4907 C CA . GLN B 1 216 ? -0.468 22.578 9.773 1 88.44 216 GLN B CA 1
ATOM 4908 C C . GLN B 1 216 ? 0.412 21.453 9.25 1 88.44 216 GLN B C 1
ATOM 4910 O O . GLN B 1 216 ? 0.154 20.906 8.172 1 88.44 216 GLN B O 1
ATOM 4915 N N . MET B 1 217 ? 1.381 21.141 10.094 1 95.44 217 MET B N 1
ATOM 4916 C CA . MET B 1 217 ? 2.246 20.016 9.766 1 95.44 217 MET B CA 1
ATOM 4917 C C . MET B 1 217 ? 1.434 18.734 9.617 1 95.44 217 MET B C 1
ATOM 4919 O O . MET B 1 217 ? 0.575 18.438 10.453 1 95.44 217 MET B O 1
ATOM 4923 N N . HIS B 1 218 ? 1.662 18 8.531 1 96.88 218 HIS B N 1
ATOM 4924 C CA . HIS B 1 218 ? 0.908 16.781 8.297 1 96.88 218 HIS B CA 1
ATOM 4925 C C . HIS B 1 218 ? 1.628 15.867 7.305 1 96.88 218 HIS B C 1
ATOM 4927 O O . HIS B 1 218 ? 2.553 16.297 6.617 1 96.88 218 HIS B O 1
ATOM 4933 N N . THR B 1 219 ? 1.323 14.594 7.336 1 98 219 THR B N 1
ATOM 4934 C CA . THR B 1 219 ? 1.603 13.68 6.238 1 98 219 THR B CA 1
ATOM 4935 C C . THR B 1 219 ? 0.388 13.547 5.324 1 98 219 THR B C 1
ATOM 4937 O O . THR B 1 219 ? -0.747 13.758 5.754 1 98 219 THR B O 1
ATOM 4940 N N . ASP B 1 220 ? 0.657 13.258 4.102 1 97 220 ASP B N 1
ATOM 4941 C CA . ASP B 1 220 ? -0.409 13.312 3.104 1 97 220 ASP B CA 1
ATOM 4942 C C . ASP B 1 220 ? -1.148 11.977 3.016 1 97 220 ASP B C 1
ATOM 4944 O O . ASP B 1 220 ? -0.534 10.914 3.113 1 97 220 ASP B O 1
ATOM 4948 N N . LEU B 1 221 ? -2.398 12.039 2.84 1 96.56 221 LEU B N 1
ATOM 4949 C CA . LEU B 1 221 ? -3.357 11.047 2.381 1 96.56 221 LEU B CA 1
ATOM 4950 C C . LEU B 1 221 ? -3.363 9.828 3.303 1 96.56 221 LEU B C 1
ATOM 4952 O O . LEU B 1 221 ? -3.281 8.688 2.838 1 96.56 221 LEU B O 1
ATOM 4956 N N . PRO B 1 222 ? -3.414 10.055 4.598 1 96.12 222 PRO B N 1
ATOM 4957 C CA . PRO B 1 222 ? -3.531 8.914 5.516 1 96.12 222 PRO B CA 1
ATOM 4958 C C . PRO B 1 222 ? -4.879 8.203 5.402 1 96.12 222 PRO B C 1
ATOM 4960 O O . PRO B 1 222 ? -5.129 7.234 6.121 1 96.12 222 PRO B O 1
ATOM 4963 N N . PHE B 1 223 ? -5.738 8.617 4.484 1 93.12 223 PHE B N 1
ATOM 4964 C CA . PHE B 1 223 ? -7.031 7.977 4.27 1 93.12 223 PHE B CA 1
ATOM 4965 C C . PHE B 1 223 ? -6.934 6.914 3.184 1 93.12 223 PHE B C 1
ATOM 4967 O O . PHE B 1 223 ? -7.941 6.328 2.789 1 93.12 223 PHE B O 1
ATOM 4974 N N . TYR B 1 224 ? -5.754 6.68 2.707 1 94.19 224 TYR B N 1
ATOM 4975 C CA . TYR B 1 224 ? -5.441 5.496 1.917 1 94.19 224 TYR B CA 1
ATOM 4976 C C . TYR B 1 224 ? -4.918 4.371 2.803 1 94.19 224 TYR B C 1
ATOM 4978 O O . TYR B 1 224 ? -4.238 4.625 3.803 1 94.19 224 TYR B O 1
ATOM 4986 N N . SER B 1 225 ? -5.164 3.117 2.375 1 90.88 225 SER B N 1
ATOM 4987 C CA . SER B 1 225 ? -4.617 1.971 3.092 1 90.88 225 SER B CA 1
ATOM 4988 C C . SER B 1 225 ? -3.092 2.02 3.135 1 90.88 225 SER B C 1
ATOM 4990 O O . SER B 1 225 ? -2.482 1.666 4.145 1 90.88 225 SER B O 1
ATOM 4992 N N . LEU B 1 226 ? -2.555 2.4 2.096 1 92.62 226 LEU B N 1
ATOM 4993 C CA . LEU B 1 226 ? -1.136 2.732 2.014 1 92.62 226 LEU B CA 1
ATOM 4994 C C . LEU B 1 226 ? -0.936 4.098 1.365 1 92.62 226 LEU B C 1
ATOM 4996 O O . LEU B 1 226 ? -1.024 4.227 0.142 1 92.62 226 LEU B O 1
ATOM 5000 N N . PRO B 1 227 ? -0.636 5.066 2.207 1 96.19 227 PRO B N 1
ATOM 5001 C CA . PRO B 1 227 ? -0.377 6.383 1.621 1 96.19 227 PRO B CA 1
ATOM 5002 C C . PRO B 1 227 ? 0.806 6.375 0.655 1 96.19 227 PRO B C 1
ATOM 5004 O O . PRO B 1 227 ? 1.73 5.574 0.811 1 96.19 227 PRO B O 1
ATOM 5007 N N . PRO B 1 228 ? 0.715 7.273 -0.382 1 96.06 228 PRO B N 1
ATOM 5008 C CA . PRO B 1 228 ? 1.906 7.367 -1.229 1 96.06 228 PRO B CA 1
ATOM 5009 C C . PRO B 1 228 ? 3.174 7.668 -0.433 1 96.06 228 PRO B C 1
ATOM 5011 O O . PRO B 1 228 ? 3.123 8.383 0.571 1 96.06 228 PRO B O 1
ATOM 5014 N N . SER B 1 229 ? 4.273 7.203 -0.885 1 97.06 229 SER B N 1
ATOM 5015 C CA . SER B 1 229 ? 5.438 7.121 -0.008 1 97.06 229 SER B CA 1
ATOM 5016 C C . SER B 1 229 ? 6.316 8.359 -0.138 1 97.06 229 SER B C 1
ATOM 5018 O O . SER B 1 229 ? 6.828 8.867 0.859 1 97.06 229 SER B O 1
ATOM 5020 N N . LEU B 1 230 ? 6.543 8.836 -1.372 1 98.31 230 LEU B N 1
ATOM 5021 C CA . LEU B 1 230 ? 7.352 10.023 -1.589 1 98.31 230 LEU B CA 1
ATOM 5022 C C . LEU B 1 230 ? 6.512 11.156 -2.172 1 98.31 230 LEU B C 1
ATOM 5024 O O . LEU B 1 230 ? 5.684 10.93 -3.055 1 98.31 230 LEU B O 1
ATOM 5028 N N . GLN B 1 231 ? 6.734 12.312 -1.647 1 98.19 231 GLN B N 1
ATOM 5029 C CA . GLN B 1 231 ? 5.945 13.469 -2.055 1 98.19 231 GLN B CA 1
ATOM 5030 C C . GLN B 1 231 ? 6.824 14.539 -2.703 1 98.19 231 GLN B C 1
ATOM 5032 O O . GLN B 1 231 ? 7.906 14.844 -2.201 1 98.19 231 GLN B O 1
ATOM 5037 N N . LEU B 1 232 ? 6.324 15.055 -3.826 1 98 232 LEU B N 1
ATOM 5038 C CA . LEU B 1 232 ? 7.02 16.078 -4.59 1 98 232 LEU B CA 1
ATOM 5039 C C . LEU B 1 232 ? 6.188 17.359 -4.668 1 98 232 LEU B C 1
ATOM 5041 O O . LEU B 1 232 ? 4.98 17.312 -4.906 1 98 232 LEU B O 1
ATOM 5045 N N . PHE B 1 233 ? 6.852 18.5 -4.43 1 97.06 233 PHE B N 1
ATOM 5046 C CA . PHE B 1 233 ? 6.242 19.812 -4.637 1 97.06 233 PHE B CA 1
ATOM 5047 C C . PHE B 1 233 ? 7.145 20.703 -5.477 1 97.06 233 PHE B C 1
ATOM 5049 O O . PHE B 1 233 ? 8.195 21.156 -5.004 1 97.06 233 PHE B O 1
ATOM 5056 N N . GLN B 1 234 ? 6.73 20.984 -6.668 1 97.06 234 GLN B N 1
ATOM 5057 C CA . GLN B 1 234 ? 7.492 21.875 -7.543 1 97.06 234 GLN B CA 1
ATOM 5058 C C . GLN B 1 234 ? 6.918 23.281 -7.535 1 97.06 234 GLN B C 1
ATOM 5060 O O . GLN B 1 234 ? 5.715 23.469 -7.723 1 97.06 234 GLN B O 1
ATOM 5065 N N . CYS B 1 235 ? 7.789 24.234 -7.418 1 96.25 235 CYS B N 1
ATOM 5066 C CA . CYS B 1 235 ? 7.379 25.625 -7.441 1 96.25 235 CYS B CA 1
ATOM 5067 C C . CYS B 1 235 ? 7.359 26.172 -8.867 1 96.25 235 CYS B C 1
ATOM 5069 O O . CYS B 1 235 ? 8.383 26.172 -9.547 1 96.25 235 CYS B O 1
ATOM 5071 N N . LEU B 1 236 ? 6.215 26.609 -9.305 1 94.94 236 LEU B N 1
ATOM 5072 C CA . LEU B 1 236 ? 6.094 27.281 -10.594 1 94.94 236 LEU B CA 1
ATOM 5073 C C . LEU B 1 236 ? 6.051 28.797 -10.414 1 94.94 236 LEU B C 1
ATOM 5075 O O . LEU B 1 236 ? 6.531 29.531 -11.273 1 94.94 236 LEU B O 1
ATOM 5079 N N . ARG B 1 237 ? 5.387 29.203 -9.352 1 93.19 237 ARG B N 1
ATOM 5080 C CA . ARG B 1 237 ? 5.301 30.609 -8.938 1 93.19 237 ARG B CA 1
ATOM 5081 C C . ARG B 1 237 ? 5.285 30.734 -7.422 1 93.19 237 ARG B C 1
ATOM 5083 O O . ARG B 1 237 ? 4.621 29.953 -6.734 1 93.19 237 ARG B O 1
ATOM 5090 N N . GLN B 1 238 ? 6.051 31.781 -6.988 1 92.81 238 GLN B N 1
ATOM 5091 C CA . GLN B 1 238 ? 6.125 31.984 -5.547 1 92.81 238 GLN B CA 1
ATOM 5092 C C . GLN B 1 238 ? 5.543 33.344 -5.152 1 92.81 238 GLN B C 1
ATOM 5094 O O . GLN B 1 238 ? 5.551 34.281 -5.949 1 92.81 238 GLN B O 1
ATOM 5099 N N . ALA B 1 239 ? 5.043 33.375 -3.98 1 91.62 239 ALA B N 1
ATOM 5100 C CA . ALA B 1 239 ? 4.434 34.594 -3.434 1 91.62 239 ALA B CA 1
ATOM 5101 C C . ALA B 1 239 ? 5.18 35.062 -2.188 1 91.62 239 ALA B C 1
ATOM 5103 O O . ALA B 1 239 ? 6.191 34.469 -1.798 1 91.62 239 ALA B O 1
ATOM 5104 N N . GLU B 1 240 ? 4.688 36.281 -1.7 1 90.12 240 GLU B N 1
ATOM 5105 C CA . GLU B 1 240 ? 5.188 36.688 -0.391 1 90.12 240 GLU B CA 1
ATOM 5106 C C . GLU B 1 240 ? 4.621 35.812 0.717 1 90.12 240 GLU B C 1
ATOM 5108 O O . GLU B 1 240 ? 3.41 35.594 0.797 1 90.12 240 GLU B O 1
ATOM 5113 N N . GLY B 1 241 ? 5.641 35.344 1.524 1 92.31 241 GLY B N 1
ATOM 5114 C CA . GLY B 1 241 ? 5.242 34.281 2.42 1 92.31 241 GLY B CA 1
ATOM 5115 C C . GLY B 1 241 ? 5.266 32.906 1.758 1 92.31 241 GLY B C 1
ATOM 5116 O O . GLY B 1 241 ? 6.176 32.594 0.984 1 92.31 241 GLY B O 1
ATOM 5117 N N . GLY B 1 242 ? 4.41 32 2.131 1 91.81 242 GLY B N 1
ATOM 5118 C CA . GLY B 1 242 ? 4.266 30.703 1.483 1 91.81 242 GLY B CA 1
ATOM 5119 C C . GLY B 1 242 ? 5.496 29.828 1.61 1 91.81 242 GLY B C 1
ATOM 5120 O O . GLY B 1 242 ? 5.844 29.109 0.68 1 91.81 242 GLY B O 1
ATOM 5121 N N . LEU B 1 243 ? 6.133 29.969 2.723 1 94.81 243 LEU B N 1
ATOM 5122 C CA . LEU B 1 243 ? 7.297 29.125 2.961 1 94.81 243 LEU B CA 1
ATOM 5123 C C . LEU B 1 243 ? 6.895 27.656 3.061 1 94.81 243 LEU B C 1
ATOM 5125 O O . LEU B 1 243 ? 5.867 27.344 3.664 1 94.81 243 LEU B O 1
ATOM 5129 N N . SER B 1 244 ? 7.688 26.844 2.375 1 96.31 244 SER B N 1
ATOM 5130 C CA . SER B 1 244 ? 7.535 25.406 2.562 1 96.31 244 SER B CA 1
ATOM 5131 C C . SER B 1 244 ? 8.242 24.938 3.828 1 96.31 244 SER B C 1
ATOM 5133 O O . SER B 1 244 ? 9.445 25.141 3.984 1 96.31 244 SER B O 1
ATOM 5135 N N . LEU B 1 245 ? 7.512 24.375 4.676 1 97.56 245 LEU B N 1
ATOM 5136 C CA . LEU B 1 245 ? 8.055 23.875 5.934 1 97.56 245 LEU B CA 1
ATOM 5137 C C . LEU B 1 245 ? 8.078 22.344 5.949 1 97.56 245 LEU B C 1
ATOM 5139 O O . LEU B 1 245 ? 7.207 21.703 5.355 1 97.56 245 LEU B O 1
ATOM 5143 N N . ALA B 1 246 ? 9.086 21.75 6.59 1 98.44 246 ALA B N 1
ATOM 5144 C CA . ALA B 1 246 ? 9.188 20.312 6.773 1 98.44 246 ALA B CA 1
ATOM 5145 C C . ALA B 1 246 ? 9.703 19.969 8.172 1 98.44 246 ALA B C 1
ATOM 5147 O O . ALA B 1 246 ? 10.477 20.719 8.758 1 98.44 246 ALA B O 1
ATOM 5148 N N . LEU B 1 247 ? 9.273 18.891 8.633 1 98.5 247 LEU B N 1
ATOM 5149 C CA . LEU B 1 247 ? 9.641 18.391 9.953 1 98.5 247 LEU B CA 1
ATOM 5150 C C . LEU B 1 247 ? 9.82 16.875 9.93 1 98.5 247 LEU B C 1
ATOM 5152 O O . LEU B 1 247 ? 9 16.156 9.352 1 98.5 247 LEU B O 1
ATOM 5156 N N . ASP B 1 248 ? 10.898 16.359 10.555 1 98.81 248 ASP B N 1
ATOM 5157 C CA . ASP B 1 248 ? 11.141 14.93 10.648 1 98.81 248 ASP B CA 1
ATOM 5158 C C . ASP B 1 248 ? 10.305 14.305 11.758 1 98.81 248 ASP B C 1
ATOM 5160 O O . ASP B 1 248 ? 10.641 14.414 12.938 1 98.81 248 ASP B O 1
ATOM 5164 N N . GLY B 1 249 ? 9.297 13.602 11.344 1 98.75 249 GLY B N 1
ATOM 5165 C CA . GLY B 1 249 ? 8.391 12.984 12.305 1 98.75 249 GLY B CA 1
ATOM 5166 C C . GLY B 1 249 ? 9.047 11.898 13.133 1 98.75 249 GLY B C 1
ATOM 5167 O O . GLY B 1 249 ? 8.625 11.633 14.258 1 98.75 249 GLY B O 1
ATOM 5168 N N . PHE B 1 250 ? 10.055 11.203 12.602 1 98.5 250 PHE B N 1
ATOM 5169 C CA . PHE B 1 250 ? 10.766 10.172 13.336 1 98.5 250 PHE B CA 1
ATOM 5170 C C . PHE B 1 250 ? 11.578 10.781 14.477 1 98.5 250 PHE B C 1
ATOM 5172 O O . PHE B 1 250 ? 11.648 10.203 15.57 1 98.5 250 PHE B O 1
ATOM 5179 N N . ASP B 1 251 ? 12.141 11.922 14.219 1 98.56 251 ASP B N 1
ATOM 5180 C CA . ASP B 1 251 ? 12.852 12.586 15.305 1 98.56 251 ASP B CA 1
ATOM 5181 C C . ASP B 1 251 ? 11.891 13.055 16.391 1 98.56 251 ASP B C 1
ATOM 5183 O O . ASP B 1 251 ? 12.211 12.992 17.578 1 98.56 251 ASP B O 1
ATOM 5187 N N . ALA B 1 252 ? 10.781 13.602 15.984 1 98.44 252 ALA B N 1
ATOM 5188 C CA . ALA B 1 252 ? 9.766 13.992 16.953 1 98.44 252 ALA B CA 1
ATOM 5189 C C . ALA B 1 252 ? 9.344 12.805 17.812 1 98.44 252 ALA B C 1
ATOM 5191 O O . ALA B 1 252 ? 9.117 12.945 19.016 1 98.44 252 ALA B O 1
ATOM 5192 N N . ALA B 1 253 ? 9.203 11.641 17.188 1 98.56 253 ALA B N 1
ATOM 5193 C CA . ALA B 1 253 ? 8.867 10.422 17.922 1 98.56 253 ALA B CA 1
ATOM 5194 C C . ALA B 1 253 ? 9.969 10.07 18.922 1 98.56 253 ALA B C 1
ATOM 5196 O O . ALA B 1 253 ? 9.68 9.672 20.062 1 98.56 253 ALA B O 1
ATOM 5197 N N . ARG B 1 254 ? 11.188 10.172 18.469 1 97.88 254 ARG B N 1
ATOM 5198 C CA . ARG B 1 254 ? 12.32 9.953 19.375 1 97.88 254 ARG B CA 1
ATOM 5199 C C . ARG B 1 254 ? 12.258 10.906 20.562 1 97.88 254 ARG B C 1
ATOM 5201 O O . ARG B 1 254 ? 12.422 10.484 21.703 1 97.88 254 ARG B O 1
ATOM 5208 N N . ALA B 1 255 ? 12.031 12.172 20.312 1 97.94 255 ALA B N 1
ATOM 5209 C CA . ALA B 1 255 ? 11.93 13.188 21.359 1 97.94 255 ALA B CA 1
ATOM 5210 C C . ALA B 1 255 ? 10.766 12.883 22.312 1 97.94 255 ALA B C 1
ATOM 5212 O O . ALA B 1 255 ? 10.867 13.117 23.516 1 97.94 255 ALA B O 1
ATOM 5213 N N . LEU B 1 256 ? 9.688 12.383 21.75 1 97.94 256 LEU B N 1
ATOM 5214 C CA . LEU B 1 256 ? 8.531 12 22.547 1 97.94 256 LEU B CA 1
ATOM 5215 C C . LEU B 1 256 ? 8.914 10.969 23.609 1 97.94 256 LEU B C 1
ATOM 5217 O O . LEU B 1 256 ? 8.602 11.125 24.781 1 97.94 256 LEU B O 1
ATOM 5221 N N . ARG B 1 257 ? 9.617 9.969 23.203 1 96.5 257 ARG B N 1
ATOM 5222 C CA . ARG B 1 257 ? 10 8.898 24.109 1 96.5 257 ARG B CA 1
ATOM 5223 C C . ARG B 1 257 ? 10.859 9.422 25.25 1 96.5 257 ARG B C 1
ATOM 5225 O O . ARG B 1 257 ? 10.805 8.906 26.375 1 96.5 257 ARG B O 1
ATOM 5232 N N . ALA B 1 258 ? 11.617 10.391 24.938 1 94.94 258 ALA B N 1
ATOM 5233 C CA . ALA B 1 258 ? 12.539 10.945 25.922 1 94.94 258 ALA B CA 1
ATOM 5234 C C . ALA B 1 258 ? 11.82 11.883 26.875 1 94.94 258 ALA B C 1
ATOM 5236 O O . ALA B 1 258 ? 12.352 12.219 27.938 1 94.94 258 ALA B O 1
ATOM 5237 N N . ALA B 1 259 ? 10.641 12.328 26.562 1 94.12 259 ALA B N 1
ATOM 5238 C CA . ALA B 1 259 ? 9.883 13.273 27.375 1 94.12 259 ALA B CA 1
ATOM 5239 C C . ALA B 1 259 ? 9.219 12.57 28.562 1 94.12 259 ALA B C 1
ATOM 5241 O O . ALA B 1 259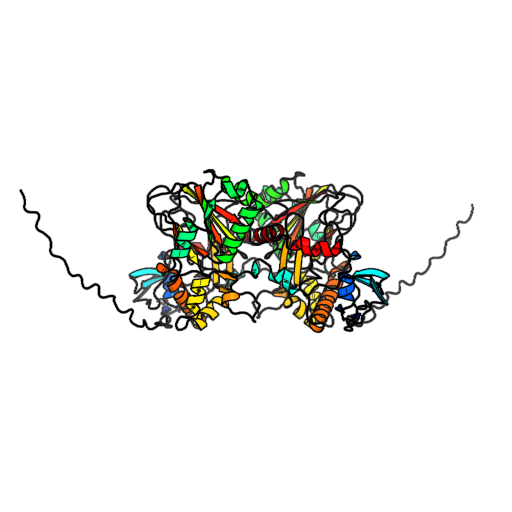 ? 9.047 11.352 28.547 1 94.12 259 ALA B O 1
ATOM 5242 N N . PRO B 1 260 ? 8.906 13.328 29.578 1 92.69 260 PRO B N 1
ATOM 5243 C CA . PRO B 1 260 ? 8.133 12.742 30.672 1 92.69 260 PRO B CA 1
ATOM 5244 C C . PRO B 1 260 ? 6.797 12.164 30.203 1 92.69 260 PRO B C 1
ATOM 5246 O O . PRO B 1 260 ? 6.012 12.859 29.562 1 92.69 260 PRO B O 1
ATOM 5249 N N . GLY B 1 261 ? 6.625 10.93 30.484 1 92.56 261 GLY B N 1
ATOM 5250 C CA . GLY B 1 261 ? 5.406 10.258 30.062 1 92.56 261 GLY B CA 1
ATOM 5251 C C . GLY B 1 261 ? 5.426 9.828 28.609 1 92.56 261 GLY B C 1
ATOM 5252 O O . GLY B 1 261 ? 4.441 9.289 28.109 1 92.56 261 GLY B O 1
ATOM 5253 N N . GLY B 1 262 ? 6.535 10.07 28.078 1 95.31 262 GLY B N 1
ATOM 5254 C CA . GLY B 1 262 ? 6.637 9.914 26.641 1 95.31 262 GLY B CA 1
ATOM 5255 C C . GLY B 1 262 ? 6.629 8.461 26.203 1 95.31 262 GLY B C 1
ATOM 5256 O O . GLY B 1 262 ? 6.109 8.133 25.125 1 95.31 262 GLY B O 1
ATOM 5257 N N . GLU B 1 263 ? 7.168 7.578 27.047 1 96.25 263 GLU B N 1
ATOM 5258 C CA . GLU B 1 263 ? 7.207 6.16 26.688 1 96.25 263 GLU B CA 1
ATOM 5259 C C . GLU B 1 263 ? 5.801 5.582 26.578 1 96.25 263 GLU B C 1
ATOM 5261 O O . GLU B 1 263 ? 5.504 4.844 25.641 1 96.25 263 GLU B O 1
ATOM 5266 N N . GLU B 1 264 ? 4.977 5.906 27.484 1 95.62 264 GLU B N 1
ATOM 5267 C CA . GLU B 1 264 ? 3.592 5.441 27.438 1 95.62 264 GLU B CA 1
ATOM 5268 C C . GLU B 1 264 ? 2.844 6.043 26.266 1 95.62 264 GLU B C 1
ATOM 5270 O O . GLU B 1 264 ? 2.084 5.348 25.578 1 95.62 264 GLU B O 1
ATOM 5275 N N . ALA B 1 265 ? 3.082 7.312 26.062 1 95.62 265 ALA B N 1
ATOM 5276 C CA . ALA B 1 265 ? 2.455 7.977 24.922 1 95.62 265 ALA B CA 1
ATOM 5277 C C . ALA B 1 265 ? 2.881 7.324 23.609 1 95.62 265 ALA B C 1
ATOM 5279 O O . ALA B 1 265 ? 2.053 7.098 22.719 1 95.62 265 ALA B O 1
ATOM 5280 N N . PHE B 1 266 ? 4.148 7.027 23.562 1 97.75 266 PHE B N 1
ATOM 5281 C CA . PHE B 1 266 ? 4.691 6.371 22.391 1 97.75 266 PHE B CA 1
ATOM 5282 C C . PHE B 1 266 ? 4.004 5.031 22.141 1 97.75 266 PHE B C 1
ATOM 5284 O O . PHE B 1 266 ? 3.59 4.73 21.031 1 97.75 266 PHE B O 1
ATOM 5291 N N . LYS B 1 267 ? 3.818 4.305 23.172 1 96.56 267 LYS B N 1
ATOM 5292 C CA . LYS B 1 267 ? 3.16 3.004 23.062 1 96.56 267 LYS B CA 1
ATOM 5293 C C . LYS B 1 267 ? 1.717 3.154 22.594 1 96.56 267 LYS B C 1
ATOM 5295 O O . LYS B 1 267 ? 1.254 2.393 21.75 1 96.56 267 LYS B O 1
ATOM 5300 N N . VAL B 1 268 ? 1.066 4.109 23.047 1 93.5 268 VAL B N 1
ATOM 5301 C CA . VAL B 1 268 ? -0.323 4.363 22.672 1 93.5 268 VAL B CA 1
ATOM 5302 C C . VAL B 1 268 ? -0.405 4.742 21.203 1 93.5 268 VAL B C 1
ATOM 5304 O O . VAL B 1 268 ? -1.242 4.215 20.469 1 93.5 268 VAL B O 1
ATOM 5307 N N . LEU B 1 269 ? 0.488 5.582 20.766 1 96.62 269 LEU B N 1
ATOM 5308 C CA . LEU B 1 269 ? 0.48 6.066 19.391 1 96.62 269 LEU B CA 1
ATOM 5309 C C . LEU B 1 269 ? 0.836 4.945 18.422 1 96.62 269 LEU B C 1
ATOM 5311 O O . LEU B 1 269 ? 0.488 5.008 17.234 1 96.62 269 LEU B O 1
ATOM 5315 N N . CYS B 1 270 ? 1.497 3.902 18.938 1 95.69 270 CYS B N 1
ATOM 5316 C CA . CYS B 1 270 ? 1.873 2.768 18.109 1 95.69 270 CYS B CA 1
ATOM 5317 C C . CYS B 1 270 ? 0.754 1.734 18.047 1 95.69 270 CYS B C 1
ATOM 5319 O O . CYS B 1 270 ? 0.661 0.962 17.094 1 95.69 270 CYS B O 1
ATOM 5321 N N . SER B 1 271 ? -0.043 1.733 19.031 1 91.25 271 SER B N 1
ATOM 5322 C CA . SER B 1 271 ? -0.987 0.625 19.141 1 91.25 271 SER B CA 1
ATOM 5323 C C . SER B 1 271 ? -2.393 1.055 18.734 1 91.25 271 SER B C 1
ATOM 5325 O O . SER B 1 271 ? -3.141 0.27 18.141 1 91.25 271 SER B O 1
ATOM 5327 N N . GLU B 1 272 ? -2.729 2.264 19 1 88.88 272 GLU B N 1
ATOM 5328 C CA . GLU B 1 272 ? -4.102 2.707 18.781 1 88.88 272 GLU B CA 1
ATOM 5329 C C . GLU B 1 272 ? -4.305 3.141 17.328 1 88.88 272 GLU B C 1
ATOM 5331 O O . GLU B 1 272 ? -3.48 3.869 16.766 1 88.88 272 GLU B O 1
ATOM 5336 N N . GLN B 1 273 ? -5.418 2.645 16.812 1 89 273 GLN B N 1
ATOM 5337 C CA . GLN B 1 273 ? -5.77 2.984 15.43 1 89 273 GLN B CA 1
ATOM 5338 C C . GLN B 1 273 ? -6.613 4.254 15.375 1 89 273 GLN B C 1
ATOM 5340 O O . GLN B 1 273 ? -7.578 4.398 16.141 1 89 273 GLN B O 1
ATOM 5345 N N . LEU B 1 274 ? -6.211 5.129 14.531 1 88.56 274 LEU B N 1
ATOM 5346 C CA . LEU B 1 274 ? -7.008 6.316 14.234 1 88.56 274 LEU B CA 1
ATOM 5347 C C . LEU B 1 274 ? -7.59 6.25 12.828 1 88.56 274 LEU B C 1
ATOM 5349 O O . LEU B 1 274 ? -6.922 5.793 11.898 1 88.56 274 LEU B O 1
ATOM 5353 N N . ARG B 1 275 ? -8.789 6.719 12.711 1 89.25 275 ARG B N 1
ATOM 5354 C CA . ARG B 1 275 ? -9.422 6.77 11.398 1 89.25 275 ARG B CA 1
ATOM 5355 C C . ARG B 1 275 ? -9.203 8.125 10.734 1 89.25 275 ARG B C 1
ATOM 5357 O O . ARG B 1 275 ? -9.305 9.164 11.391 1 89.25 275 ARG B O 1
ATOM 5364 N N . PHE B 1 276 ? -8.875 8.086 9.492 1 90.94 276 PHE B N 1
ATOM 5365 C CA . PHE B 1 276 ? -8.75 9.266 8.641 1 90.94 276 PHE B CA 1
ATOM 5366 C C . PHE B 1 276 ? -9.727 9.203 7.477 1 90.94 276 PHE B C 1
ATOM 5368 O O . PHE B 1 276 ? -10.094 8.117 7.02 1 90.94 276 PHE B O 1
ATOM 5375 N N . GLN B 1 277 ? -10.141 10.375 7.035 1 86.38 277 GLN B N 1
ATOM 5376 C CA . GLN B 1 277 ? -11.125 10.375 5.961 1 86.38 277 GLN B CA 1
ATOM 5377 C C . GLN B 1 277 ? -10.953 11.586 5.055 1 86.38 277 GLN B C 1
ATOM 5379 O O . GLN B 1 277 ? -10.406 12.609 5.477 1 86.38 277 GLN B O 1
ATOM 5384 N N . ASP B 1 278 ? -11.336 11.469 3.863 1 87.25 278 ASP B N 1
ATOM 5385 C CA . ASP B 1 278 ? -11.5 12.516 2.859 1 87.25 278 ASP B CA 1
ATOM 5386 C C . ASP B 1 278 ? -12.812 12.352 2.102 1 87.25 278 ASP B C 1
ATOM 5388 O O . ASP B 1 278 ? -12.961 11.43 1.304 1 87.25 278 ASP B O 1
ATOM 5392 N N . ILE B 1 279 ? -13.711 13.203 2.428 1 80.5 279 ILE B N 1
ATOM 5393 C CA . ILE B 1 279 ? -15.062 13.094 1.884 1 80.5 279 ILE B CA 1
ATOM 5394 C C . ILE B 1 279 ? -15.32 14.242 0.907 1 80.5 279 ILE B C 1
ATOM 5396 O O . ILE B 1 279 ? -15.227 15.414 1.277 1 80.5 279 ILE B O 1
ATOM 5400 N N . THR B 1 280 ? -15.586 13.922 -0.285 1 79.38 280 THR B N 1
ATOM 5401 C CA . THR B 1 280 ? -15.992 14.883 -1.303 1 79.38 280 THR B CA 1
ATOM 5402 C C . THR B 1 280 ? -17.266 14.422 -2.002 1 79.38 280 THR B C 1
ATOM 5404 O O . THR B 1 280 ? -17.875 13.422 -1.606 1 79.38 280 THR B O 1
ATOM 5407 N N . ASN B 1 281 ? -17.641 15.227 -2.994 1 73.06 281 ASN B N 1
ATOM 5408 C CA . ASN B 1 281 ? -18.797 14.828 -3.781 1 73.06 281 ASN B CA 1
ATOM 5409 C C . ASN B 1 281 ? -18.5 13.602 -4.637 1 73.06 281 ASN B C 1
ATOM 5411 O O . ASN B 1 281 ? -19.406 12.859 -5.012 1 73.06 281 ASN B O 1
ATOM 5415 N N . ASP B 1 282 ? -17.297 13.352 -4.848 1 75.75 282 ASP B N 1
ATOM 5416 C CA . ASP B 1 282 ? -16.922 12.328 -5.812 1 75.75 282 ASP B CA 1
ATOM 5417 C C . ASP B 1 282 ? -16.453 11.055 -5.105 1 75.75 282 ASP B C 1
ATOM 5419 O O . ASP B 1 282 ? -16.609 9.953 -5.641 1 75.75 282 ASP B O 1
ATOM 5423 N N . TRP B 1 283 ? -15.914 11.234 -3.898 1 81.94 283 TRP B N 1
ATOM 5424 C CA . TRP B 1 283 ? -15.398 10.047 -3.219 1 81.94 283 TRP B CA 1
ATOM 5425 C C . TRP B 1 283 ? -15.484 10.211 -1.704 1 81.94 283 TRP B C 1
ATOM 5427 O O . TRP B 1 283 ? -15.625 11.328 -1.198 1 81.94 283 TRP B O 1
ATOM 5437 N N . PHE B 1 284 ? -15.5 9.102 -1.056 1 84.5 284 PHE B N 1
ATOM 5438 C CA . PHE B 1 284 ? -15.359 8.969 0.39 1 84.5 284 PHE B CA 1
ATOM 5439 C C . PHE B 1 284 ? -14.258 7.98 0.741 1 84.5 284 PHE B C 1
ATOM 5441 O O . PHE B 1 284 ? -14.508 6.777 0.839 1 84.5 284 PHE B O 1
ATOM 5448 N N . LEU B 1 285 ? -13.055 8.516 0.932 1 88.12 285 LEU B N 1
ATOM 5449 C CA . LEU B 1 285 ? -11.914 7.699 1.312 1 88.12 285 LEU B CA 1
ATOM 5450 C C . LEU B 1 285 ? -11.82 7.566 2.828 1 88.12 285 LEU B C 1
ATOM 5452 O O . LEU B 1 285 ? -12.07 8.531 3.557 1 88.12 285 LEU B O 1
ATOM 5456 N N . SER B 1 286 ? -11.453 6.434 3.275 1 87 286 SER B N 1
ATOM 5457 C CA . SER B 1 286 ? -11.289 6.191 4.707 1 87 286 SER B CA 1
ATOM 5458 C C . SER B 1 286 ? -10.312 5.055 4.969 1 87 286 SER B C 1
ATOM 5460 O O . SER B 1 286 ? -10.344 4.031 4.277 1 87 286 SER B O 1
ATOM 5462 N N . ALA B 1 287 ? -9.477 5.25 5.891 1 90 287 ALA B N 1
ATOM 5463 C CA . ALA B 1 287 ? -8.539 4.211 6.32 1 90 287 ALA B CA 1
ATOM 5464 C C . ALA B 1 287 ? -8.133 4.414 7.777 1 90 287 ALA B C 1
ATOM 5466 O O . ALA B 1 287 ? -8.203 5.527 8.297 1 90 287 ALA B O 1
ATOM 5467 N N . ASP B 1 288 ? -7.746 3.354 8.438 1 89.44 288 ASP B N 1
ATOM 5468 C CA . ASP B 1 288 ? -7.277 3.389 9.82 1 89.44 288 ASP B CA 1
ATOM 5469 C C . ASP B 1 288 ? -5.773 3.133 9.898 1 89.44 288 ASP B C 1
ATOM 5471 O O . ASP B 1 288 ? -5.258 2.232 9.234 1 89.44 288 ASP B O 1
ATOM 5475 N N . HIS B 1 289 ? -5.094 3.941 10.719 1 93.38 289 HIS B N 1
ATOM 5476 C CA . HIS B 1 289 ? -3.66 3.797 10.938 1 93.38 289 HIS B CA 1
ATOM 5477 C C . HIS B 1 289 ? -3.283 4.176 12.367 1 93.38 289 HIS B C 1
ATOM 5479 O O . HIS B 1 289 ? -3.922 5.039 12.977 1 93.38 289 HIS B O 1
ATOM 5485 N N . PRO B 1 290 ? -2.238 3.471 12.906 1 94.31 290 PRO B N 1
ATOM 5486 C CA . PRO B 1 290 ? -1.601 4.121 14.055 1 94.31 290 PRO B CA 1
ATOM 5487 C C . PRO B 1 290 ? -0.863 5.402 13.672 1 94.31 290 PRO B C 1
ATOM 5489 O O . PRO B 1 290 ? -0.539 5.605 12.5 1 94.31 290 PRO B O 1
ATOM 5492 N N . THR B 1 291 ? -0.694 6.203 14.633 1 97 291 THR B N 1
ATOM 5493 C CA . THR B 1 291 ? 0.077 7.414 14.391 1 97 291 THR B CA 1
ATOM 5494 C C . THR B 1 291 ? 1.522 7.074 14.039 1 97 291 THR B C 1
ATOM 5496 O O . THR B 1 291 ? 2.1 7.664 13.125 1 97 291 THR B O 1
ATOM 5499 N N . LEU B 1 292 ? 2.062 6.125 14.805 1 98.25 292 LEU B N 1
ATOM 5500 C CA . LEU B 1 292 ? 3.422 5.641 14.594 1 98.25 292 LEU B CA 1
ATOM 5501 C C . LEU B 1 292 ? 3.422 4.145 14.297 1 98.25 292 LEU B C 1
ATOM 5503 O O . LEU B 1 292 ? 3.119 3.33 15.172 1 98.25 292 LEU B O 1
ATOM 5507 N N . LEU B 1 293 ? 3.805 3.807 13.086 1 96.69 293 LEU B N 1
ATOM 5508 C CA . LEU B 1 293 ? 3.834 2.4 12.703 1 96.69 293 LEU B CA 1
ATOM 5509 C C . LEU B 1 293 ? 5.242 1.83 12.836 1 96.69 293 LEU B C 1
ATOM 5511 O O . LEU B 1 293 ? 6.199 2.4 12.312 1 96.69 293 LEU B O 1
ATOM 5515 N N . LEU B 1 294 ? 5.312 0.703 13.484 1 94.25 294 LEU B N 1
ATOM 5516 C CA . LEU B 1 294 ? 6.594 0.035 13.68 1 94.25 294 LEU B CA 1
ATOM 5517 C C . LEU B 1 294 ? 6.676 -1.244 12.852 1 94.25 294 LEU B C 1
ATOM 5519 O O . LEU B 1 294 ? 5.664 -1.908 12.625 1 94.25 294 LEU B O 1
ATOM 5523 N N . SER B 1 295 ? 7.84 -1.507 12.391 1 87.5 295 SER B N 1
ATOM 5524 C CA . SER B 1 295 ? 8.078 -2.828 11.82 1 87.5 295 SER B CA 1
ATOM 5525 C C . SER B 1 295 ? 7.957 -3.92 12.883 1 87.5 295 SER B C 1
ATOM 5527 O O . SER B 1 295 ? 8.125 -3.656 14.07 1 87.5 295 SER B O 1
ATOM 5529 N N . PRO B 1 296 ? 7.664 -5.109 12.484 1 78.94 296 PRO B N 1
ATOM 5530 C CA . PRO B 1 296 ? 7.395 -6.176 13.445 1 78.94 296 PRO B CA 1
ATOM 5531 C C . PRO B 1 296 ? 8.664 -6.727 14.094 1 78.94 296 PRO B C 1
ATOM 5533 O O . PRO B 1 296 ? 8.586 -7.516 15.039 1 78.94 296 PRO B O 1
ATOM 5536 N N . ASP B 1 297 ? 9.812 -6.348 13.75 1 76.81 297 ASP B N 1
ATOM 5537 C CA . ASP B 1 297 ? 11.055 -6.875 14.305 1 76.81 297 ASP B CA 1
ATOM 5538 C C . ASP B 1 297 ? 11.242 -6.418 15.75 1 76.81 297 ASP B C 1
ATOM 5540 O O . ASP B 1 297 ? 11.898 -5.402 16 1 76.81 297 ASP B O 1
ATOM 5544 N N . SER B 1 298 ? 10.898 -7.164 16.719 1 77.19 298 SER B N 1
ATOM 5545 C CA . SER B 1 298 ? 10.836 -6.762 18.125 1 77.19 298 SER B CA 1
ATOM 5546 C C . SER B 1 298 ? 12.227 -6.695 18.734 1 77.19 298 SER B C 1
ATOM 5548 O O . SER B 1 298 ? 12.406 -6.125 19.812 1 77.19 298 SER B O 1
ATOM 5550 N N . GLU B 1 299 ? 13.195 -7.137 18 1 78.5 299 GLU B N 1
ATOM 5551 C CA . GLU B 1 299 ? 14.547 -7.156 18.562 1 78.5 299 GLU B CA 1
ATOM 5552 C C . GLU B 1 299 ? 15.234 -5.805 18.391 1 78.5 299 GLU B C 1
ATOM 5554 O O . GLU B 1 299 ? 16.203 -5.5 19.094 1 78.5 299 GLU B O 1
ATOM 5559 N N . ARG B 1 300 ? 14.688 -4.996 17.656 1 82.19 300 ARG B N 1
ATOM 5560 C CA . ARG B 1 300 ? 15.305 -3.701 17.375 1 82.19 300 ARG B CA 1
ATOM 5561 C C . ARG B 1 300 ? 14.68 -2.607 18.234 1 82.19 300 ARG B C 1
ATOM 5563 O O . ARG B 1 300 ? 13.562 -2.76 18.734 1 82.19 300 ARG B O 1
ATOM 5570 N N . ASP B 1 301 ? 15.492 -1.557 18.391 1 90.75 301 ASP B N 1
ATOM 5571 C CA . ASP B 1 301 ? 14.984 -0.367 19.062 1 90.75 301 ASP B CA 1
ATOM 5572 C C . ASP B 1 301 ? 13.75 0.19 18.344 1 90.75 301 ASP B C 1
ATOM 5574 O O . ASP B 1 301 ? 13.711 0.225 17.109 1 90.75 301 ASP B O 1
ATOM 5578 N N . PRO B 1 302 ? 12.805 0.611 19.125 1 92.06 302 PRO B N 1
ATOM 5579 C CA . PRO B 1 302 ? 11.555 1.078 18.516 1 92.06 302 PRO B CA 1
ATOM 5580 C C . PRO B 1 302 ? 11.773 2.209 17.516 1 92.06 302 PRO B C 1
ATOM 5582 O O . PRO B 1 302 ? 11.07 2.287 16.5 1 92.06 302 PRO B O 1
ATOM 5585 N N . ILE B 1 303 ? 12.695 3.016 17.828 1 93.69 303 ILE B N 1
ATOM 5586 C CA . ILE B 1 303 ? 12.93 4.137 16.938 1 93.69 303 ILE B CA 1
ATOM 5587 C C . ILE B 1 303 ? 13.5 3.627 15.609 1 93.69 303 ILE B C 1
ATOM 5589 O O . ILE B 1 303 ? 13.156 4.133 14.539 1 93.69 303 ILE B O 1
ATOM 5593 N N . GLN B 1 304 ? 14.289 2.629 15.672 1 90.75 304 GLN B N 1
ATOM 5594 C CA . GLN B 1 304 ? 14.844 2.016 14.469 1 90.75 304 GLN B CA 1
ATOM 5595 C C . GLN B 1 304 ? 13.773 1.249 13.703 1 90.75 304 GLN B C 1
ATOM 5597 O O . GLN B 1 304 ? 13.938 0.965 12.516 1 90.75 304 GLN B O 1
ATOM 5602 N N . ARG B 1 305 ? 12.703 1.004 14.383 1 92 305 ARG B N 1
ATOM 5603 C CA . ARG B 1 305 ? 11.633 0.2 13.797 1 92 305 ARG B CA 1
ATOM 5604 C C . ARG B 1 305 ? 10.57 1.086 13.164 1 92 305 ARG B C 1
ATOM 5606 O O . ARG B 1 305 ? 9.625 0.586 12.539 1 92 305 ARG B O 1
ATOM 5613 N N . LEU B 1 306 ? 10.719 2.361 13.32 1 95.81 306 LEU B N 1
ATOM 5614 C CA . LEU B 1 306 ? 9.719 3.256 12.75 1 95.81 306 LEU B CA 1
ATOM 5615 C C . LEU B 1 306 ? 9.648 3.104 11.234 1 95.81 306 LEU B C 1
ATOM 5617 O O . LEU B 1 306 ? 10.672 3.156 10.555 1 95.81 306 LEU B O 1
ATOM 5621 N N . GLN B 1 307 ? 8.438 2.947 10.758 1 95 307 GLN B N 1
ATOM 5622 C CA . GLN B 1 307 ? 8.227 2.781 9.32 1 95 307 GLN B CA 1
ATOM 5623 C C . GLN B 1 307 ? 7.438 3.953 8.742 1 95 307 GLN B C 1
ATOM 5625 O O . GLN B 1 307 ? 7.699 4.391 7.621 1 95 307 GLN B O 1
ATOM 5630 N N . AR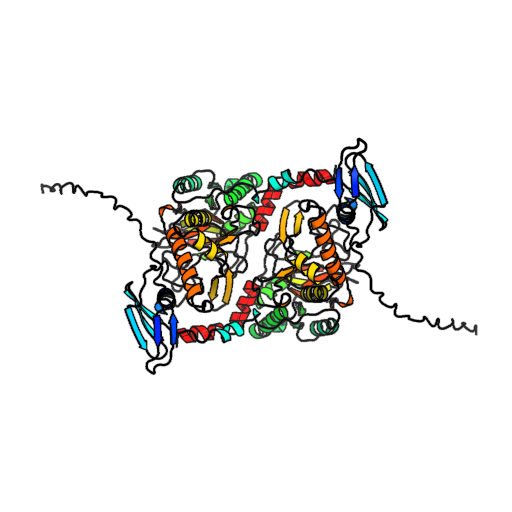G B 1 308 ? 6.465 4.367 9.562 1 97.62 308 ARG B N 1
ATOM 5631 C CA . ARG B 1 308 ? 5.602 5.426 9.047 1 97.62 308 ARG B CA 1
ATOM 5632 C C . ARG B 1 308 ? 5.059 6.293 10.18 1 97.62 308 ARG B C 1
ATOM 5634 O O . ARG B 1 308 ? 4.832 5.805 11.281 1 97.62 308 ARG B O 1
ATOM 5641 N N . VAL B 1 309 ? 4.824 7.527 9.844 1 98.44 309 VAL B N 1
ATOM 5642 C CA . VAL B 1 309 ? 4.074 8.477 10.664 1 98.44 309 VAL B CA 1
ATOM 5643 C C . VAL B 1 309 ? 2.795 8.883 9.945 1 98.44 309 VAL B C 1
ATOM 5645 O O . VAL B 1 309 ? 2.83 9.266 8.773 1 98.44 309 VAL B O 1
ATOM 5648 N N . HIS B 1 310 ? 1.716 8.672 10.594 1 97.94 310 HIS B N 1
ATOM 5649 C CA . HIS B 1 310 ? 0.436 9.18 10.109 1 97.94 310 HIS B CA 1
ATOM 5650 C C . HIS B 1 310 ? -0.069 10.32 10.992 1 97.94 310 HIS B C 1
ATOM 5652 O O . HIS B 1 310 ? -0.592 10.078 12.086 1 97.94 310 HIS B O 1
ATOM 5658 N N . PHE B 1 311 ? 0.101 11.484 10.5 1 96.88 311 PHE B N 1
ATOM 5659 C CA . PHE B 1 311 ? -0.281 12.672 11.258 1 96.88 311 PHE B CA 1
ATOM 5660 C C . PHE B 1 311 ? -0.936 13.711 10.352 1 96.88 311 PHE B C 1
ATOM 5662 O O . PHE B 1 311 ? -0.266 14.328 9.523 1 96.88 311 PHE B O 1
ATOM 5669 N N . ASN B 1 312 ? -2.182 13.82 10.461 1 95.31 312 ASN B N 1
ATOM 5670 C CA . ASN B 1 312 ? -3.02 14.75 9.711 1 95.31 312 ASN B CA 1
ATOM 5671 C C . ASN B 1 312 ? -4.312 15.07 10.453 1 95.31 312 ASN B C 1
ATOM 5673 O O . ASN B 1 312 ? -5.312 14.375 10.297 1 95.31 312 ASN B O 1
ATOM 5677 N N . GLU B 1 313 ? -4.27 16.109 11.188 1 88.88 313 GLU B N 1
ATOM 5678 C CA . GLU B 1 313 ? -5.402 16.453 12.047 1 88.88 313 GLU B CA 1
ATOM 5679 C C . GLU B 1 313 ? -6.605 16.906 11.227 1 88.88 313 GLU B C 1
ATOM 5681 O O . GLU B 1 313 ? -7.75 16.734 11.641 1 88.88 313 GLU B O 1
ATOM 5686 N N . ARG B 1 314 ? -6.363 17.438 10.102 1 87.94 314 ARG B N 1
ATOM 5687 C CA . ARG B 1 314 ? -7.449 17.922 9.258 1 87.94 314 ARG B CA 1
ATOM 5688 C C . ARG B 1 314 ? -8.289 16.781 8.711 1 87.94 314 ARG B C 1
ATOM 5690 O O . ARG B 1 314 ? -9.492 16.922 8.5 1 87.94 314 ARG B O 1
ATOM 5697 N N . SER B 1 315 ? -7.625 15.68 8.484 1 89.25 315 SER B N 1
ATOM 5698 C CA . SER B 1 315 ? -8.328 14.547 7.895 1 89.25 315 SER B CA 1
ATOM 5699 C C . SER B 1 315 ? -8.672 13.492 8.945 1 89.25 315 SER B C 1
ATOM 5701 O O . SER B 1 315 ? -9.312 12.492 8.633 1 89.25 315 SER B O 1
ATOM 5703 N N . ARG B 1 316 ? -8.203 13.641 10.18 1 88.75 316 ARG B N 1
ATOM 5704 C CA . ARG B 1 316 ? -8.531 12.688 11.227 1 88.75 316 ARG B CA 1
ATOM 5705 C C . ARG B 1 316 ? -10.023 12.695 11.539 1 88.75 316 ARG B C 1
ATOM 5707 O O . ARG B 1 316 ? -10.625 13.758 11.703 1 88.75 316 ARG B O 1
ATOM 5714 N N . ASP B 1 317 ? -10.523 11.492 11.5 1 77.88 317 ASP B N 1
ATOM 5715 C CA . ASP B 1 317 ? -11.945 11.344 11.805 1 77.88 317 ASP B CA 1
ATOM 5716 C C . ASP B 1 317 ? -12.211 11.555 13.297 1 77.88 317 ASP B C 1
ATOM 5718 O O . ASP B 1 317 ? -11.461 11.055 14.141 1 77.88 317 ASP B O 1
ATOM 5722 N N . SER B 1 318 ? -12.781 12.656 13.82 1 60.22 318 SER B N 1
ATOM 5723 C CA . SER B 1 318 ? -13.109 12.812 15.234 1 60.22 318 SER B CA 1
ATOM 5724 C C . SER B 1 318 ? -14.398 12.07 15.586 1 60.22 318 SER B C 1
ATOM 5726 O O . SER B 1 318 ? -14.617 11.727 16.75 1 60.22 318 SER B O 1
ATOM 5728 N N . TRP B 1 319 ? -15.328 12.094 14.68 1 53 319 TRP B N 1
ATOM 5729 C CA . TRP B 1 319 ? -16.703 11.727 14.977 1 53 319 TRP B CA 1
ATOM 5730 C C . TRP B 1 319 ? -16.797 10.266 15.406 1 53 319 TRP B C 1
ATOM 5732 O O . TRP B 1 319 ? -17.406 9.945 16.422 1 53 319 TRP B O 1
ATOM 5742 N N . ARG B 1 320 ? -16.688 9.438 14.367 1 47.81 320 ARG B N 1
ATOM 5743 C CA . ARG B 1 320 ? -17.484 8.234 14.18 1 47.81 320 ARG B CA 1
ATOM 5744 C C . ARG B 1 320 ? -17 7.105 15.086 1 47.81 320 ARG B C 1
ATOM 5746 O O . ARG B 1 320 ? -17.797 6.254 15.5 1 47.81 320 ARG B O 1
ATOM 5753 N N . GLN B 1 321 ? -15.719 6.875 15 1 48.53 321 GLN B N 1
ATOM 5754 C CA . GLN B 1 321 ? -15.344 5.598 15.602 1 48.53 321 GLN B CA 1
ATOM 5755 C C . GLN B 1 321 ? -14.898 5.777 17.047 1 48.53 321 GLN B C 1
ATOM 5757 O O . GLN B 1 321 ? -14.656 4.797 17.75 1 48.53 321 GLN B O 1
ATOM 5762 N N . TRP B 1 322 ? -14.688 7 17.312 1 48.69 322 TRP B N 1
ATOM 5763 C CA . TRP B 1 322 ? -13.984 6.992 18.594 1 48.69 322 TRP B CA 1
ATOM 5764 C C . TRP B 1 322 ? -14.977 6.996 19.75 1 48.69 322 TRP B C 1
ATOM 5766 O O . TRP B 1 322 ? -15.367 8.062 20.25 1 48.69 322 TRP B O 1
ATOM 5776 N N . LEU B 1 323 ? -15.945 6.141 19.531 1 50.72 323 LEU B N 1
ATOM 5777 C CA . LEU B 1 323 ? -16.609 6.051 20.828 1 50.72 323 LEU B CA 1
ATOM 5778 C C . LEU B 1 323 ? -15.75 5.277 21.828 1 50.72 323 LEU B C 1
ATOM 5780 O O . LEU B 1 323 ? -16.125 4.191 22.266 1 50.72 323 LEU B O 1
ATOM 5784 N N . PRO B 1 324 ? -14.367 5.363 21.703 1 50.19 324 PRO B N 1
ATOM 5785 C CA . PRO B 1 324 ? -13.758 4.594 22.797 1 50.19 324 PRO B CA 1
ATOM 5786 C C . PRO B 1 324 ? -14.383 4.902 24.156 1 50.19 324 PRO B C 1
ATOM 5788 O O . PRO B 1 324 ? -14.984 5.961 24.344 1 50.19 324 PRO B O 1
ATOM 5791 N N . ASN B 1 325 ? -14.648 3.846 24.734 1 57.38 325 ASN B N 1
ATOM 5792 C CA . ASN B 1 325 ? -14.922 4.129 26.141 1 57.38 325 ASN B CA 1
ATOM 5793 C C . ASN B 1 325 ? -14.023 5.238 26.672 1 57.38 325 ASN B C 1
ATOM 5795 O O . ASN B 1 325 ? -12.914 5.438 26.172 1 57.38 325 ASN B O 1
ATOM 5799 N N . GLN B 1 326 ? -14.531 6.109 27.453 1 62.06 326 GLN B N 1
ATOM 5800 C CA . GLN B 1 326 ? -14 7.363 27.984 1 62.06 326 GLN B CA 1
ATOM 5801 C C . GLN B 1 326 ? -12.539 7.207 28.391 1 62.06 326 GLN B C 1
ATOM 5803 O O . GLN B 1 326 ? -11.695 8.023 28.016 1 62.06 326 GLN B O 1
ATOM 5808 N N . PRO B 1 327 ? -12.172 6 28.906 1 65.56 327 PRO B N 1
ATOM 5809 C CA . PRO B 1 327 ? -10.781 5.926 29.359 1 65.56 327 PRO B CA 1
ATOM 5810 C C . PRO B 1 327 ? -9.797 5.766 28.203 1 65.56 327 PRO B C 1
ATOM 5812 O O . PRO B 1 327 ? -8.703 6.348 28.234 1 65.56 327 PRO B O 1
ATOM 5815 N N . GLN B 1 328 ? -10.164 5.098 27.219 1 75.06 328 GLN B N 1
ATOM 5816 C CA . GLN B 1 328 ? -9.266 4.891 26.094 1 75.06 328 GLN B CA 1
ATOM 5817 C C . GLN B 1 328 ? -9.109 6.172 25.281 1 75.06 328 GLN B C 1
ATOM 5819 O O . GLN B 1 328 ? -8.008 6.5 24.828 1 75.06 328 GLN B O 1
ATOM 5824 N N . ALA B 1 329 ? -10.102 6.848 25.281 1 78.5 329 ALA B N 1
ATOM 5825 C CA . ALA B 1 329 ? -10.078 8.094 24.516 1 78.5 329 ALA B CA 1
ATOM 5826 C C . ALA B 1 329 ? -9.141 9.109 25.172 1 78.5 329 ALA B C 1
ATOM 5828 O O . ALA B 1 329 ? -8.391 9.805 24.484 1 78.5 329 ALA B O 1
ATOM 5829 N N . SER B 1 330 ? -9.203 9.125 26.469 1 80.12 330 SER B N 1
ATOM 5830 C CA . SER B 1 330 ? -8.367 10.078 27.188 1 80.12 330 SER B CA 1
ATOM 5831 C C . SER B 1 330 ? -6.883 9.789 26.969 1 80.12 330 SER B C 1
ATOM 5833 O O . SER B 1 330 ? -6.082 10.703 26.781 1 80.12 330 SER B O 1
ATOM 5835 N N . ARG B 1 331 ? -6.598 8.523 26.984 1 83.56 331 ARG B N 1
ATOM 5836 C CA . ARG B 1 331 ? -5.211 8.125 26.781 1 83.56 331 ARG B CA 1
ATOM 5837 C C . ARG B 1 331 ? -4.723 8.484 25.391 1 83.56 331 ARG B C 1
ATOM 5839 O O . ARG B 1 331 ? -3.586 8.93 25.219 1 83.56 331 ARG B O 1
ATOM 5846 N N . ILE B 1 332 ? -5.523 8.336 24.469 1 86.75 332 ILE B N 1
ATOM 5847 C CA . ILE B 1 332 ? -5.18 8.633 23.078 1 86.75 332 ILE B CA 1
ATOM 5848 C C . ILE B 1 332 ? -4.973 10.133 22.906 1 86.75 332 ILE B C 1
ATOM 5850 O O . ILE B 1 332 ? -3.98 10.562 22.312 1 86.75 332 ILE B O 1
ATOM 5854 N N . TYR B 1 333 ? -5.852 10.891 23.484 1 84.38 333 TYR B N 1
ATOM 5855 C CA . TYR B 1 333 ? -5.762 12.344 23.359 1 84.38 333 TYR B CA 1
ATOM 5856 C C . TYR B 1 333 ? -4.512 12.867 24.047 1 84.38 333 TYR B C 1
ATOM 5858 O O . TYR B 1 333 ? -3.865 13.797 23.562 1 84.38 333 TYR B O 1
ATOM 5866 N N . GLU B 1 334 ? -4.27 12.258 25.156 1 85.69 334 GLU B N 1
ATOM 5867 C CA . GLU B 1 334 ? -3.074 12.672 25.875 1 85.69 334 GLU B CA 1
ATOM 5868 C C . GLU B 1 334 ? -1.811 12.375 25.062 1 85.69 334 GLU B C 1
ATOM 5870 O O . GLU B 1 334 ? -0.912 13.211 24.969 1 85.69 334 GLU B O 1
ATOM 5875 N N . ALA B 1 335 ? -1.789 11.195 24.547 1 91.06 335 ALA B N 1
ATOM 5876 C CA . ALA B 1 335 ? -0.633 10.805 23.75 1 91.06 335 ALA B CA 1
ATOM 5877 C C . ALA B 1 335 ? -0.493 11.688 22.516 1 91.06 335 ALA B C 1
ATOM 5879 O O . ALA B 1 335 ? 0.604 12.156 22.203 1 91.06 335 ALA B O 1
ATOM 5880 N N . LEU B 1 336 ? -1.6 11.969 21.906 1 90.94 336 LEU B N 1
ATOM 5881 C CA . LEU B 1 336 ? -1.601 12.82 20.734 1 90.94 336 LEU B CA 1
ATOM 5882 C C . LEU B 1 336 ? -1.141 14.234 21.078 1 90.94 336 LEU B C 1
ATOM 5884 O O . LEU B 1 336 ? -0.389 14.844 20.312 1 90.94 336 LEU B O 1
ATOM 5888 N N . HIS B 1 337 ? -1.556 14.68 22.172 1 88.31 337 HIS B N 1
ATOM 5889 C CA . HIS B 1 337 ? -1.198 16.031 22.609 1 88.31 337 HIS B CA 1
ATOM 5890 C C . HIS B 1 337 ? 0.307 16.156 22.812 1 88.31 337 HIS B C 1
ATOM 5892 O O . HIS B 1 337 ? 0.91 17.141 22.375 1 88.31 337 HIS B O 1
ATOM 5898 N N . LEU B 1 338 ? 0.855 15.211 23.438 1 91.62 338 LEU B N 1
ATOM 5899 C CA . LEU B 1 338 ? 2.297 15.242 23.656 1 91.62 338 LEU B CA 1
ATOM 5900 C C . LEU B 1 338 ? 3.055 15.258 22.344 1 91.62 338 LEU B C 1
ATOM 5902 O O . LEU B 1 338 ? 4.023 16.016 22.188 1 91.62 338 LEU B O 1
ATOM 5906 N N . TYR B 1 339 ? 2.631 14.469 21.453 1 95.44 339 TYR B N 1
ATOM 5907 C CA . TYR B 1 339 ? 3.287 14.438 20.156 1 95.44 339 TYR B CA 1
ATOM 5908 C C . TYR B 1 339 ? 3.051 15.727 19.391 1 95.44 339 TYR B C 1
ATOM 5910 O O . TYR B 1 339 ? 3.965 16.25 18.75 1 95.44 339 TYR B O 1
ATOM 5918 N N . GLU B 1 340 ? 1.87 16.219 19.469 1 92.88 340 GLU B N 1
ATOM 5919 C CA . GLU B 1 340 ? 1.513 17.469 18.797 1 92.88 340 GLU B CA 1
ATOM 5920 C C . GLU B 1 340 ? 2.381 18.625 19.297 1 92.88 340 GLU B C 1
ATOM 5922 O O . GLU B 1 340 ? 2.766 19.484 18.5 1 92.88 340 GLU B O 1
ATOM 5927 N N . GLN B 1 341 ? 2.619 18.641 20.484 1 91.25 341 GLN B N 1
ATOM 5928 C CA . GLN B 1 341 ? 3.465 19.688 21.047 1 91.25 341 GLN B CA 1
ATOM 5929 C C . GLN B 1 341 ? 4.848 19.688 20.391 1 91.25 341 GLN B C 1
ATOM 5931 O O . GLN B 1 341 ? 5.41 20.75 20.109 1 91.25 341 GLN B O 1
ATOM 5936 N N . LEU B 1 342 ? 5.336 18.516 20.219 1 95.25 342 LEU B N 1
ATOM 5937 C CA . LEU B 1 342 ? 6.637 18.406 19.578 1 95.25 342 LEU B CA 1
ATOM 5938 C C . LEU B 1 342 ? 6.559 18.812 18.109 1 95.25 342 LEU B C 1
ATOM 5940 O O . LEU B 1 342 ? 7.465 19.484 17.594 1 95.25 342 LEU B O 1
ATOM 5944 N N . VAL B 1 343 ? 5.465 18.469 17.469 1 95.81 343 VAL B N 1
ATOM 5945 C CA . VAL B 1 343 ? 5.254 18.797 16.062 1 95.81 343 VAL B CA 1
ATOM 5946 C C . VAL B 1 343 ? 5.125 20.297 15.898 1 95.81 343 VAL B C 1
ATOM 5948 O O . VAL B 1 343 ? 5.535 20.859 14.875 1 95.81 343 VAL B O 1
ATOM 5951 N N . GLU B 1 344 ? 4.719 20.984 16.922 1 92.19 344 GLU B N 1
ATOM 5952 C CA . GLU B 1 344 ? 4.484 22.438 16.844 1 92.19 344 GLU B CA 1
ATOM 5953 C C . GLU B 1 344 ? 5.734 23.219 17.234 1 92.19 344 GLU B C 1
ATOM 5955 O O . GLU B 1 344 ? 5.75 24.453 17.141 1 92.19 344 GLU B O 1
ATOM 5960 N N . GLU B 1 345 ? 6.73 22.531 17.656 1 94.56 345 GLU B N 1
ATOM 5961 C CA . GLU B 1 345 ? 7.977 23.219 17.984 1 94.56 345 GLU B CA 1
ATOM 5962 C C . GLU B 1 345 ? 8.688 23.719 16.734 1 94.56 345 GLU B C 1
ATOM 5964 O O . GLU B 1 345 ? 9.359 22.953 16.047 1 94.56 345 GLU B O 1
ATOM 5969 N N . ARG B 1 346 ? 8.773 24.969 16.578 1 94.75 346 ARG B N 1
ATOM 5970 C CA . ARG B 1 346 ? 9.25 25.594 15.344 1 94.75 346 ARG B CA 1
ATOM 5971 C C . ARG B 1 346 ? 10.75 25.375 15.164 1 94.75 346 ARG B C 1
ATOM 5973 O O . ARG B 1 346 ? 11.266 25.438 14.047 1 94.75 346 ARG B O 1
ATOM 5980 N N . SER B 1 347 ? 11.461 25.156 16.25 1 96.62 347 SER B N 1
ATOM 5981 C CA . SER B 1 347 ? 12.891 24.906 16.172 1 96.62 347 SER B CA 1
ATOM 5982 C C . SER B 1 347 ? 13.188 23.625 15.406 1 96.62 347 SER B C 1
ATOM 5984 O O . SER B 1 347 ? 14.328 23.375 15.016 1 96.62 347 SER B O 1
ATOM 5986 N N . ARG B 1 348 ? 12.117 22.828 15.117 1 97.5 348 ARG B N 1
ATOM 5987 C CA . ARG B 1 348 ? 12.289 21.562 14.43 1 97.5 348 ARG B CA 1
ATOM 5988 C C . ARG B 1 348 ? 12.047 21.719 12.93 1 97.5 348 ARG B C 1
ATOM 5990 O O . ARG B 1 348 ? 12.195 20.75 12.172 1 97.5 348 ARG B O 1
ATOM 5997 N N . TYR B 1 349 ? 11.742 22.922 12.516 1 97.81 349 TYR B N 1
ATOM 5998 C CA . TYR B 1 349 ? 11.281 23.109 11.141 1 97.81 349 TYR B CA 1
ATOM 5999 C C . TYR B 1 349 ? 12.438 23.469 10.227 1 97.81 349 TYR B C 1
ATOM 6001 O O . TYR B 1 349 ? 13.273 24.312 10.578 1 97.81 349 TYR B O 1
ATOM 6009 N N . VAL B 1 350 ? 12.5 22.766 9.141 1 97.69 350 VAL B N 1
ATOM 6010 C CA . VAL B 1 350 ? 13.156 23.344 7.969 1 97.69 350 VAL B CA 1
ATOM 6011 C C . VAL B 1 350 ? 12.203 24.281 7.242 1 97.69 350 VAL B C 1
ATOM 6013 O O . VAL B 1 350 ? 11.016 23.969 7.09 1 97.69 350 VAL B O 1
ATOM 6016 N N . SER B 1 351 ? 12.711 25.453 6.895 1 96.75 351 SER B N 1
ATOM 6017 C CA . SER B 1 351 ? 11.898 26.453 6.211 1 96.75 351 SER B CA 1
ATOM 6018 C C . SER B 1 351 ? 12.555 26.906 4.91 1 96.75 351 SER B C 1
ATOM 6020 O O . SER B 1 351 ? 13.656 27.453 4.918 1 96.75 351 SER B O 1
ATOM 6022 N N . LEU B 1 352 ? 11.805 26.703 3.812 1 96.75 352 LEU B N 1
ATOM 6023 C CA . LEU B 1 352 ? 12.375 27.016 2.506 1 96.75 352 LEU B CA 1
ATOM 6024 C C . LEU B 1 352 ? 11.453 27.938 1.711 1 96.75 352 LEU B C 1
ATOM 6026 O O . LEU B 1 352 ? 10.25 27.688 1.623 1 96.75 352 LEU B O 1
ATOM 6030 N N . HIS B 1 353 ? 12.016 29 1.242 1 96.44 353 HIS B N 1
ATOM 6031 C CA . HIS B 1 353 ? 11.344 29.812 0.242 1 96.44 353 HIS B CA 1
ATOM 6032 C C . HIS B 1 353 ? 11.727 29.391 -1.171 1 96.44 353 HIS B C 1
ATOM 6034 O O . HIS B 1 353 ? 12.656 29.938 -1.758 1 96.44 353 HIS B O 1
ATOM 6040 N N . LEU B 1 354 ? 10.961 28.516 -1.724 1 96.62 354 LEU B N 1
ATOM 6041 C CA . LEU B 1 354 ? 11.328 27.875 -2.977 1 96.62 354 LEU B CA 1
ATOM 6042 C C . LEU B 1 354 ? 11.211 28.844 -4.148 1 96.62 354 LEU B C 1
ATOM 6044 O O . LEU B 1 354 ? 10.266 29.625 -4.219 1 96.62 354 LEU B O 1
ATOM 6048 N N . ALA B 1 355 ? 12.195 28.828 -5.004 1 95.62 355 ALA B N 1
ATOM 6049 C CA . ALA B 1 355 ? 12.164 29.594 -6.25 1 95.62 355 ALA B CA 1
ATOM 6050 C C . ALA B 1 355 ? 11.547 28.781 -7.379 1 95.62 355 ALA B C 1
ATOM 6052 O O . ALA B 1 355 ? 11.594 27.547 -7.355 1 95.62 355 ALA B O 1
ATOM 6053 N N . PRO B 1 356 ? 10.938 29.531 -8.336 1 95.69 356 PRO B N 1
ATOM 6054 C CA . PRO B 1 356 ? 10.477 28.781 -9.516 1 95.69 356 PRO B CA 1
ATOM 6055 C C . PRO B 1 356 ? 11.555 27.875 -10.094 1 95.69 356 PRO B C 1
ATOM 6057 O O . PRO B 1 356 ? 12.703 28.297 -10.258 1 95.69 356 PRO B O 1
ATOM 6060 N N . GLY B 1 357 ? 11.18 26.609 -10.312 1 96.06 357 GLY B N 1
ATOM 6061 C CA . GLY B 1 357 ? 12.125 25.625 -10.82 1 96.06 357 GLY B CA 1
ATOM 6062 C C . GLY B 1 357 ? 12.695 24.734 -9.734 1 96.06 357 GLY B C 1
ATOM 6063 O O . GLY B 1 357 ? 13.406 23.766 -10.023 1 96.06 357 GLY B O 1
ATOM 6064 N N . GLU B 1 358 ? 12.383 25.078 -8.547 1 97 358 GLU B N 1
ATOM 6065 C CA . GLU B 1 358 ? 12.797 24.219 -7.438 1 97 358 GLU B CA 1
ATOM 6066 C C . GLU B 1 358 ? 11.672 23.297 -7 1 97 358 GLU B C 1
ATOM 6068 O O . GLU B 1 358 ? 10.492 23.641 -7.117 1 97 358 GLU B O 1
ATOM 6073 N N . MET B 1 359 ? 12.07 22.094 -6.574 1 97.69 359 MET B N 1
ATOM 6074 C CA . MET B 1 359 ? 11.141 21.078 -6.098 1 97.69 359 MET B CA 1
ATOM 6075 C C . MET B 1 359 ? 11.633 20.453 -4.797 1 97.69 359 MET B C 1
ATOM 6077 O O . MET B 1 359 ? 12.758 19.938 -4.738 1 97.69 359 MET B O 1
ATOM 6081 N N . ILE B 1 360 ? 10.82 20.562 -3.797 1 98.44 360 ILE B N 1
ATOM 6082 C CA . ILE B 1 360 ? 11.141 19.844 -2.564 1 98.44 360 ILE B CA 1
ATOM 6083 C C . ILE B 1 360 ? 10.57 18.438 -2.623 1 98.44 360 ILE B C 1
ATOM 6085 O O . ILE B 1 360 ? 9.461 18.219 -3.107 1 98.44 360 ILE B O 1
ATOM 6089 N N . CYS B 1 361 ? 11.383 17.469 -2.246 1 98.62 361 CYS B N 1
ATOM 6090 C CA . CYS B 1 361 ? 11 16.062 -2.133 1 98.62 361 CYS B CA 1
ATOM 6091 C C . CYS B 1 361 ? 11.008 15.609 -0.676 1 98.62 361 CYS B C 1
ATOM 6093 O O . CYS B 1 361 ? 11.984 15.82 0.04 1 98.62 361 CYS B O 1
ATOM 6095 N N . THR B 1 362 ? 9.922 15.016 -0.26 1 98.75 362 THR B N 1
ATOM 6096 C CA . THR B 1 362 ? 9.852 14.547 1.12 1 98.75 362 THR B CA 1
ATOM 6097 C C . THR B 1 362 ? 9.398 13.094 1.176 1 98.75 362 THR B C 1
ATOM 6099 O O . THR B 1 362 ? 8.586 12.664 0.352 1 98.75 362 THR B O 1
ATOM 6102 N N . ASP B 1 363 ? 9.984 12.297 2.074 1 98.69 363 ASP B N 1
ATOM 6103 C CA . ASP B 1 363 ? 9.445 11 2.455 1 98.69 363 ASP B CA 1
ATOM 6104 C C . ASP B 1 363 ? 8.156 11.148 3.254 1 98.69 363 ASP B C 1
ATOM 6106 O O . ASP B 1 363 ? 8.188 11.352 4.469 1 98.69 363 ASP B O 1
ATOM 6110 N N . ASN B 1 364 ? 7.043 11 2.588 1 98.62 364 ASN B N 1
ATOM 6111 C CA . ASN B 1 364 ? 5.715 11.219 3.158 1 98.62 364 ASN B CA 1
ATOM 6112 C C . ASN B 1 364 ? 5.438 10.25 4.309 1 98.62 364 ASN B C 1
ATOM 6114 O O . ASN B 1 364 ? 4.504 10.461 5.086 1 98.62 364 ASN B O 1
ATOM 6118 N N . TRP B 1 365 ? 6.242 9.219 4.438 1 98.25 365 TRP B N 1
ATOM 6119 C CA . TRP B 1 365 ? 6.074 8.25 5.512 1 98.25 365 TRP B CA 1
ATOM 6120 C C . TRP B 1 365 ? 6.824 8.688 6.766 1 98.25 365 TRP B C 1
ATOM 6122 O O . TRP B 1 365 ? 6.688 8.07 7.828 1 98.25 365 TRP B O 1
ATOM 6132 N N . ARG B 1 366 ? 7.504 9.75 6.668 1 98.5 366 ARG B N 1
ATOM 6133 C CA . ARG B 1 366 ? 8.406 10.133 7.746 1 98.5 366 ARG B CA 1
ATOM 6134 C C . ARG B 1 366 ? 8.344 11.641 8 1 98.5 366 ARG B C 1
ATOM 6136 O O . ARG B 1 366 ? 8.18 12.078 9.141 1 98.5 366 ARG B O 1
ATOM 6143 N N . VAL B 1 367 ? 8.438 12.375 6.941 1 98.75 367 VAL B N 1
ATOM 6144 C CA . VAL B 1 367 ? 8.609 13.82 7.031 1 98.75 367 VAL B CA 1
ATOM 6145 C C . VAL B 1 367 ? 7.27 14.523 6.812 1 98.75 367 VAL B C 1
ATOM 6147 O O . VAL B 1 367 ? 6.617 14.32 5.785 1 98.75 367 VAL B O 1
ATOM 6150 N N . MET B 1 368 ? 6.875 15.305 7.773 1 98.44 368 MET B N 1
ATOM 6151 C CA . MET B 1 368 ? 5.68 16.125 7.633 1 98.44 368 MET B CA 1
ATOM 6152 C C . MET B 1 368 ? 5.988 17.406 6.863 1 98.44 368 MET B C 1
ATOM 6154 O O . MET B 1 368 ? 7.145 17.844 6.801 1 98.44 368 MET B O 1
ATOM 6158 N N . HIS B 1 369 ? 5 17.938 6.273 1 97.88 369 HIS B N 1
ATOM 6159 C CA . HIS B 1 369 ? 5.164 19.188 5.551 1 97.88 369 HIS B CA 1
ATOM 6160 C C . HIS B 1 369 ? 4.035 20.156 5.871 1 97.88 369 HIS B C 1
ATOM 6162 O O . HIS B 1 369 ? 2.986 19.75 6.375 1 97.88 369 HIS B O 1
ATOM 6168 N N . SER B 1 370 ? 4.305 21.359 5.703 1 95.06 370 SER B N 1
ATOM 6169 C CA . SER B 1 370 ? 3.354 22.453 5.871 1 95.06 370 SER B CA 1
ATOM 6170 C C . SER B 1 370 ? 3.762 23.672 5.055 1 95.06 370 SER B C 1
ATOM 6172 O O . SER B 1 370 ? 4.684 23.609 4.238 1 95.06 370 SER B O 1
ATOM 6174 N N . ARG B 1 371 ? 2.908 24.719 5.16 1 92.56 371 ARG B N 1
ATOM 6175 C CA . ARG B 1 371 ? 3.201 25.984 4.496 1 92.56 371 ARG B CA 1
ATOM 6176 C C . ARG B 1 371 ? 2.707 27.156 5.324 1 92.56 371 ARG B C 1
ATOM 6178 O O . ARG B 1 371 ? 1.639 27.094 5.938 1 92.56 371 ARG B O 1
ATOM 6185 N N . THR B 1 372 ? 3.432 28.219 5.305 1 91.56 372 THR B N 1
ATOM 6186 C CA . THR B 1 372 ? 2.959 29.438 5.941 1 91.56 372 THR B CA 1
ATOM 6187 C C . THR B 1 372 ? 1.954 30.172 5.043 1 91.56 372 THR B C 1
ATOM 6189 O O . THR B 1 372 ? 1.85 29.859 3.854 1 91.56 372 THR B O 1
ATOM 6192 N N . SER B 1 373 ? 1.19 30.984 5.652 1 89.06 373 SER B N 1
ATOM 6193 C CA . SER B 1 373 ? 0.259 31.797 4.879 1 89.06 373 SER B CA 1
ATOM 6194 C C . SER B 1 373 ? 0.998 32.688 3.873 1 89.06 373 SER B C 1
ATOM 6196 O O . SER B 1 373 ? 2.207 32.875 3.99 1 89.06 373 SER B O 1
ATOM 6198 N N . PHE B 1 374 ? 0.271 33.094 2.861 1 90.19 374 PHE B N 1
ATOM 6199 C CA . PHE B 1 374 ? 0.914 33.906 1.848 1 90.19 374 PHE B CA 1
ATOM 6200 C C . PHE B 1 374 ? -0.069 34.938 1.271 1 90.19 374 PHE B C 1
ATOM 6202 O O . PHE B 1 374 ? -1.277 34.812 1.493 1 90.19 374 PHE B O 1
ATOM 6209 N N . THR B 1 375 ? 0.519 35.875 0.706 1 89 375 THR B N 1
ATOM 6210 C CA . THR B 1 375 ? -0.234 36.906 -0.035 1 89 375 THR B CA 1
ATOM 6211 C C . THR B 1 375 ? 0.162 36.875 -1.508 1 89 375 THR B C 1
ATOM 6213 O O . THR B 1 375 ? 1.339 36.719 -1.84 1 89 375 THR B O 1
ATOM 6216 N N . GLY B 1 376 ? -0.825 37 -2.301 1 87.12 376 GLY B N 1
ATOM 6217 C CA . GLY B 1 376 ? -0.561 36.969 -3.729 1 87.12 376 GLY B CA 1
ATOM 6218 C C . GLY B 1 376 ? -0.849 35.594 -4.34 1 87.12 376 GLY B C 1
ATOM 6219 O O . GLY B 1 376 ? -1.703 34.875 -3.848 1 87.12 376 GLY B O 1
ATOM 6220 N N . SER B 1 377 ? -0.17 35.375 -5.594 1 88.56 377 SER B N 1
ATOM 6221 C CA . SER B 1 377 ? -0.455 34.125 -6.332 1 88.56 377 SER B CA 1
ATOM 6222 C C . SER B 1 377 ? 0.687 33.125 -6.203 1 88.56 377 SER B C 1
ATOM 6224 O O . SER B 1 377 ? 1.827 33.438 -6.562 1 88.56 377 SER B O 1
ATOM 6226 N N . ARG B 1 378 ? 0.441 32.156 -5.629 1 91.56 378 ARG B N 1
ATOM 6227 C CA . ARG B 1 378 ? 1.355 31.016 -5.461 1 91.56 378 ARG B CA 1
ATOM 6228 C C . ARG B 1 378 ? 0.875 29.797 -6.246 1 91.56 378 ARG B C 1
ATOM 6230 O O . ARG B 1 378 ? -0.318 29.484 -6.246 1 91.56 378 ARG B O 1
ATOM 6237 N N . HIS B 1 379 ? 1.816 29.203 -7.016 1 92.62 379 HIS B N 1
ATOM 6238 C CA . HIS B 1 379 ? 1.439 28.062 -7.848 1 92.62 379 HIS B CA 1
ATOM 6239 C C . HIS B 1 379 ? 2.455 26.922 -7.73 1 92.62 379 HIS B C 1
ATOM 6241 O O . HIS B 1 379 ? 3.623 27.094 -8.094 1 92.62 379 HIS B O 1
ATOM 6247 N N . PHE B 1 380 ? 2.037 25.828 -7.195 1 94.06 380 PHE B N 1
ATOM 6248 C CA . PHE B 1 380 ? 2.846 24.625 -7.082 1 94.06 380 PHE B CA 1
ATOM 6249 C C . PHE B 1 380 ? 2.182 23.453 -7.801 1 94.06 380 PHE B C 1
ATOM 6251 O O . PHE B 1 380 ? 0.964 23.453 -7.996 1 94.06 380 PHE B O 1
ATOM 6258 N N . VAL B 1 381 ? 2.975 22.516 -8.203 1 95.06 381 VAL B N 1
ATOM 6259 C CA . VAL B 1 381 ? 2.498 21.234 -8.695 1 95.06 381 VAL B CA 1
ATOM 6260 C C . VAL B 1 381 ? 2.941 20.125 -7.746 1 95.06 381 VAL B C 1
ATOM 6262 O O . VAL B 1 381 ? 4.102 20.062 -7.336 1 95.06 381 VAL B O 1
ATOM 6265 N N . GLY B 1 382 ? 1.99 19.297 -7.359 1 96 382 GLY B N 1
ATOM 6266 C CA . GLY B 1 382 ? 2.283 18.172 -6.477 1 96 382 GLY B CA 1
ATOM 6267 C C . GLY B 1 382 ? 2.197 16.828 -7.168 1 96 382 GLY B C 1
ATOM 6268 O O . GLY B 1 382 ? 1.484 16.672 -8.164 1 96 382 GLY B O 1
ATOM 6269 N N . GLY B 1 383 ? 2.928 15.867 -6.691 1 96.75 383 GLY B N 1
ATOM 6270 C CA . GLY B 1 383 ? 2.902 14.484 -7.141 1 96.75 383 GLY B CA 1
ATOM 6271 C C . GLY B 1 383 ? 3.557 13.531 -6.16 1 96.75 383 GLY B C 1
ATOM 6272 O O . GLY B 1 383 ? 4.094 13.953 -5.137 1 96.75 383 GLY B O 1
ATOM 6273 N N . TYR B 1 384 ? 3.455 12.219 -6.539 1 97.69 384 TYR B N 1
ATOM 6274 C CA . TYR B 1 384 ? 3.977 11.211 -5.625 1 97.69 384 TYR B CA 1
ATOM 6275 C C . TYR B 1 384 ? 4.797 10.172 -6.379 1 97.69 384 TYR B C 1
ATOM 6277 O O . TYR B 1 384 ? 4.566 9.93 -7.566 1 97.69 384 TYR B O 1
ATOM 6285 N N . LEU B 1 385 ? 5.781 9.648 -5.73 1 96.88 385 LEU B N 1
ATOM 6286 C CA . LEU B 1 385 ? 6.516 8.477 -6.188 1 96.88 385 LEU B CA 1
ATOM 6287 C C . LEU B 1 385 ? 6.285 7.293 -5.254 1 96.88 385 LEU B C 1
ATOM 6289 O O . LEU B 1 385 ? 5.648 7.438 -4.207 1 96.88 385 LEU B O 1
ATOM 6293 N N . ASP B 1 386 ? 6.758 6.16 -5.691 1 94.19 386 ASP B N 1
ATOM 6294 C CA . ASP B 1 386 ? 6.617 4.906 -4.961 1 94.19 386 ASP B CA 1
ATOM 6295 C C . ASP B 1 386 ? 7.973 4.414 -4.453 1 94.19 386 ASP B C 1
ATOM 6297 O O . ASP B 1 386 ? 8.852 4.074 -5.246 1 94.19 386 ASP B O 1
ATOM 6301 N N . TRP B 1 387 ? 8.086 4.23 -3.139 1 94.75 387 TRP B N 1
ATOM 6302 C CA . TRP B 1 387 ? 9.336 3.758 -2.549 1 94.75 387 TRP B CA 1
ATOM 6303 C C . TRP B 1 387 ? 9.719 2.393 -3.109 1 94.75 387 TRP B C 1
ATOM 6305 O O . TRP B 1 387 ? 10.898 2.09 -3.268 1 94.75 387 TRP B O 1
ATOM 6315 N N . ASP B 1 388 ? 8.797 1.535 -3.342 1 93.12 388 ASP B N 1
ATOM 6316 C CA . ASP B 1 388 ? 9.141 0.214 -3.857 1 93.12 388 ASP B CA 1
ATOM 6317 C C . ASP B 1 388 ? 9.883 0.319 -5.188 1 93.12 388 ASP B C 1
ATOM 6319 O O . ASP B 1 388 ? 10.93 -0.313 -5.375 1 93.12 388 ASP B O 1
ATOM 6323 N N . ALA B 1 389 ? 9.344 1.127 -6.035 1 92.38 389 ALA B N 1
ATOM 6324 C CA . ALA B 1 389 ? 9.977 1.322 -7.34 1 92.38 389 ALA B CA 1
ATOM 6325 C C . ALA B 1 389 ? 11.312 2.039 -7.199 1 92.38 389 ALA B C 1
ATOM 6327 O O . ALA B 1 389 ? 12.289 1.686 -7.871 1 92.38 389 ALA B O 1
ATOM 6328 N N . VAL B 1 390 ? 11.367 2.98 -6.332 1 94.31 390 VAL B N 1
ATOM 6329 C CA . VAL B 1 390 ? 12.586 3.762 -6.129 1 94.31 390 VAL B CA 1
ATOM 6330 C C . VAL B 1 390 ? 13.672 2.879 -5.516 1 94.31 390 VAL B C 1
ATOM 6332 O O . VAL B 1 390 ? 14.828 2.91 -5.953 1 94.31 390 VAL B O 1
ATOM 6335 N N . ARG B 1 391 ? 13.336 2.09 -4.594 1 92 391 ARG B N 1
ATOM 6336 C CA . ARG B 1 391 ? 14.289 1.174 -3.969 1 92 391 ARG B CA 1
ATOM 6337 C C . ARG B 1 391 ? 14.758 0.117 -4.961 1 92 391 ARG B C 1
ATOM 6339 O O . ARG B 1 391 ? 15.922 -0.304 -4.922 1 92 391 ARG B O 1
ATOM 6346 N N . ALA B 1 392 ? 13.82 -0.311 -5.727 1 89.44 392 ALA B N 1
ATOM 6347 C CA . ALA B 1 392 ? 14.195 -1.267 -6.762 1 89.44 392 ALA B CA 1
ATOM 6348 C C . ALA B 1 392 ? 15.258 -0.68 -7.691 1 89.44 392 ALA B C 1
ATOM 6350 O O . ALA B 1 392 ? 16.219 -1.362 -8.062 1 89.44 392 ALA B O 1
ATOM 6351 N N . ARG B 1 393 ? 15.062 0.555 -8.055 1 88.19 393 ARG B N 1
ATOM 6352 C CA . ARG B 1 393 ? 16.031 1.253 -8.883 1 88.19 393 ARG B CA 1
ATOM 6353 C C . ARG B 1 393 ? 17.375 1.371 -8.18 1 88.19 393 ARG B C 1
ATOM 6355 O O . ARG B 1 393 ? 18.438 1.183 -8.789 1 88.19 393 ARG B O 1
ATOM 6362 N N . TRP B 1 394 ? 17.359 1.666 -6.938 1 90.38 394 TRP B N 1
ATOM 6363 C CA . TRP B 1 394 ? 18.594 1.768 -6.16 1 90.38 394 TRP B CA 1
ATOM 6364 C C . TRP B 1 394 ? 19.359 0.454 -6.191 1 90.38 394 TRP B C 1
ATOM 6366 O O . TRP B 1 394 ? 20.578 0.449 -6.371 1 90.38 394 TRP B O 1
ATOM 6376 N N . ARG B 1 395 ? 18.672 -0.639 -5.977 1 85.06 395 ARG B N 1
ATOM 6377 C CA . ARG B 1 395 ? 19.297 -1.953 -5.977 1 85.06 395 ARG B CA 1
ATOM 6378 C C . ARG B 1 395 ? 19.953 -2.25 -7.324 1 85.06 395 ARG B C 1
ATOM 6380 O O . ARG B 1 395 ? 21.031 -2.834 -7.383 1 85.06 395 ARG B O 1
ATOM 6387 N N . ALA B 1 396 ? 19.281 -1.842 -8.328 1 82.19 396 ALA B N 1
ATOM 6388 C CA . ALA B 1 396 ? 19.828 -2.031 -9.672 1 82.19 396 ALA B CA 1
ATOM 6389 C C . ALA B 1 396 ? 21.078 -1.184 -9.883 1 82.19 396 ALA B C 1
ATOM 6391 O O . ALA B 1 396 ? 22.078 -1.656 -10.438 1 82.19 396 ALA B O 1
ATOM 6392 N N . LEU B 1 397 ? 21.062 0.034 -9.391 1 83.31 397 LEU B N 1
ATOM 6393 C CA . LEU B 1 397 ? 22.172 0.965 -9.547 1 83.31 397 LEU B CA 1
ATOM 6394 C C . LEU B 1 397 ? 23.344 0.557 -8.672 1 83.31 397 LEU B C 1
ATOM 6396 O O . LEU B 1 397 ? 24.5 0.807 -9.031 1 83.31 397 LEU B O 1
ATOM 6400 N N . ALA B 1 398 ? 23.031 -0.017 -7.562 1 80.44 398 ALA B N 1
ATOM 6401 C CA . ALA B 1 398 ? 24.062 -0.394 -6.598 1 80.44 398 ALA B CA 1
ATOM 6402 C C . ALA B 1 398 ? 24.75 -1.699 -7.004 1 80.44 398 ALA B C 1
ATOM 6404 O O . ALA B 1 398 ? 25.766 -2.082 -6.43 1 80.44 398 ALA B O 1
ATOM 6405 N N . GLY B 1 399 ? 24.297 -2.355 -8.047 1 72.12 399 GLY B N 1
ATOM 6406 C CA . GLY B 1 399 ? 24.891 -3.59 -8.531 1 72.12 399 GLY B CA 1
ATOM 6407 C C . GLY B 1 399 ? 24.719 -4.75 -7.566 1 72.12 399 GLY B C 1
ATOM 6408 O O . GLY B 1 399 ? 25.594 -5.621 -7.488 1 72.12 399 GLY B O 1
ATOM 6409 N N . LEU B 1 400 ? 23.828 -4.66 -6.672 1 61.72 400 LEU B N 1
ATOM 6410 C CA . LEU B 1 400 ? 23.656 -5.691 -5.652 1 61.72 400 LEU B CA 1
ATOM 6411 C C . LEU B 1 400 ? 23.391 -7.047 -6.293 1 61.72 400 LEU B C 1
ATOM 6413 O O . LEU B 1 400 ? 23.734 -8.086 -5.73 1 61.72 400 LEU B O 1
ATOM 6417 N N . TRP B 1 401 ? 22.719 -7.168 -7.406 1 59.34 401 TRP B N 1
ATOM 6418 C CA . TRP B 1 401 ? 22.406 -8.477 -7.969 1 59.34 401 TRP B CA 1
ATOM 6419 C C . TRP B 1 401 ? 23.547 -8.992 -8.836 1 59.34 401 TRP B C 1
ATOM 6421 O O . TRP B 1 401 ? 23.75 -10.203 -8.945 1 59.34 401 TRP B O 1
ATOM 6431 N N . GLN B 1 402 ? 24.188 -8.102 -9.555 1 54.81 402 GLN B N 1
ATOM 6432 C CA . GLN B 1 402 ? 25.281 -8.648 -10.359 1 54.81 402 GLN B CA 1
ATOM 6433 C C . GLN B 1 402 ? 26.156 -9.586 -9.539 1 54.81 402 GLN B C 1
ATOM 6435 O O . GLN B 1 402 ? 26.688 -10.57 -10.07 1 54.81 402 GLN B O 1
ATOM 6440 N N . GLY B 1 403 ? 26.094 -9.43 -8.32 1 48.62 403 GLY B N 1
ATOM 6441 C CA . GLY B 1 403 ? 26.906 -10.32 -7.504 1 48.62 403 GLY B CA 1
ATOM 6442 C C . GLY B 1 403 ? 26.266 -11.672 -7.281 1 48.62 403 GLY B C 1
ATOM 6443 O O . GLY B 1 403 ? 26.953 -12.695 -7.234 1 48.62 403 GLY B O 1
ATOM 6444 N N . GLN B 1 404 ? 24.984 -11.656 -7.191 1 49.59 404 GLN B N 1
ATOM 6445 C CA . GLN B 1 404 ? 24.328 -12.914 -6.879 1 49.59 404 GLN B CA 1
ATOM 6446 C C . GLN B 1 404 ? 24.297 -13.836 -8.094 1 49.59 404 GLN B C 1
ATOM 6448 O O . GLN B 1 404 ? 24.469 -15.055 -7.969 1 49.59 404 GLN B O 1
ATOM 6453 N N . ASN B 1 405 ? 23.922 -13.211 -9.258 1 49.72 405 ASN B N 1
ATOM 6454 C CA . ASN B 1 405 ? 23.797 -14.016 -10.461 1 49.72 405 ASN B CA 1
ATOM 6455 C C . ASN B 1 405 ? 25.156 -14.469 -10.977 1 49.72 405 ASN B C 1
ATOM 6457 O O . ASN B 1 405 ? 25.25 -15.492 -11.656 1 49.72 405 ASN B O 1
ATOM 6461 N N . GLN B 1 406 ? 26.078 -13.617 -10.797 1 47.72 406 GLN B N 1
ATOM 6462 C CA . GLN B 1 406 ? 27.375 -14.148 -11.219 1 47.72 406 GLN B CA 1
ATOM 6463 C C . GLN B 1 406 ? 27.656 -15.484 -10.539 1 47.72 406 GLN B C 1
ATOM 6465 O O . GLN B 1 406 ? 28.312 -16.344 -11.117 1 47.72 406 GLN B O 1
ATOM 6470 N N . LEU B 1 407 ? 27.109 -15.602 -9.492 1 44 407 LEU B N 1
ATOM 6471 C CA . LEU B 1 407 ? 27.344 -16.875 -8.82 1 44 407 LEU B CA 1
ATOM 6472 C C . LEU B 1 407 ? 26.547 -18 -9.5 1 44 407 LEU B C 1
ATOM 6474 O O . LEU B 1 407 ? 26.906 -19.172 -9.383 1 44 407 LEU B O 1
ATOM 6478 N N . ILE B 1 408 ? 25.484 -17.578 -10.086 1 43.09 408 ILE B N 1
ATOM 6479 C CA . ILE B 1 408 ? 24.719 -18.609 -10.773 1 43.09 408 ILE B CA 1
ATOM 6480 C C . ILE B 1 408 ? 25.328 -18.891 -12.141 1 43.09 408 ILE B C 1
ATOM 6482 O O . ILE B 1 408 ? 25.266 -20.016 -12.641 1 43.09 408 ILE B O 1
ATOM 6486 N N . GLN B 1 409 ? 25.891 -17.875 -12.797 1 41.28 409 GLN B N 1
ATOM 6487 C CA . GLN B 1 409 ? 26.438 -18.047 -14.141 1 41.28 409 GLN B CA 1
ATOM 6488 C C . GLN B 1 409 ? 27.844 -18.609 -14.102 1 41.28 409 GLN B C 1
ATOM 6490 O O . GLN B 1 409 ? 28.266 -19.344 -15.008 1 41.28 409 GLN B O 1
ATOM 6495 N N . ASP B 1 410 ? 28.656 -18.172 -13.156 1 37.94 410 ASP B N 1
ATOM 6496 C CA . ASP B 1 410 ? 30.031 -18.672 -13.273 1 37.94 410 ASP B CA 1
ATOM 6497 C C . ASP B 1 410 ? 30.109 -20.141 -12.836 1 37.94 410 ASP B C 1
ATOM 6499 O O . ASP B 1 410 ? 29.531 -20.531 -11.82 1 37.94 410 ASP B O 1
#

InterPro domains:
  IPR003819 TauD/TfdA-like domain [PF02668] (138-384)
  IPR042098 Glutarate 2-hydroxylase superfamily [G3DSA:3.60.130.10] (107-400)
  IPR050411 Alpha-ketoglutarate-dependent hydroxylases [PTHR10696] (104-397)

Organism: NCBI:txid2562239

Secondary structure (DSSP, 8-state):
------------------------------PEEEE-TTS-EEEEE-HHHHHHTSGGGB-TTT--B---S--TT--EEEEEEETTEEEEEETTS-EEEE-PPP-THHHHHTSGGGSPP---STTTHHHHHHHHHHSTTEEEHHHHHHSHHHHHHHHHHHHHHHSEEEEE---SSTTHHHHHHHHTT--PPPBTTBSEEEEE--SS-SSGGGSSS-EEEE-S-TTSSS--SEEEEEEEE--EE--EEEEEHHHHHHHHHHSTTHHHHHHHHHH-EEEEEEE-SS-EEEEEEESEEE-S-TTS-TTTTEEEE---TTTB--SSS----HHHHHHHHHHHHHHHHHHT-GGG-EEE-PPTT-EEEEETTTEEEEE--EES--EEEEEEE-HHHHHHHHHHHTTHHHHHHHHHH-/-----------------------------PPEEEE-TTS-EEEEE-HHHHHHTSGGGB-TTT--B---S--TT--EEEEEEETTEEEEEETTS-EEEE-PPP-THHHHHTSGGGSPP---STTTHHHHHHHHHHSTTEEEHHHHHHSHHHHHHHHHHHHHHHSEEEEE---SSTTHHHHHHHHTT--PPPBTTBSEEEEE--SS-SSGGGSSS-EEEE-S-TTSSS--SEEEEEEEE--EE--EEEEEHHHHHHHHHHSTTHHHHHHHHHH-EEEEEEE-SS-EEEEEEESEEE-S-TTS-TTTTEEEE---TTTB--SSS----HHHHHHHHHHHHHHHHHHT-GGG-EEE-PPTT-EEEEETTTEEEEE--EES--EEEEEEE-HHHHHHHHHHHTTHHHHHHHHHH-

Foldseek 3Di:
DPDPDDPDDPPPPPPPPDPPPPDPPAQPPAWDWDADPVGHTLDTHRLVVQQQAFLVQADPPVRHGDDDPDDSPKDWDDWDDDVQWIWTAIPVGDTGIHHRDDPPCPLVCPALLVDAADAFFLVCLVVVLVCQVDRLQEEEPVCCQPVVQPRLLSNLSSCSRYQKGKYFDFDLDPCSVQVNCVSNVHGFDADPCGSKHKQKADDDDLDCSNHLAWDAWFFPDPLDQDDFFKKKKAWNDFFAFWKKKKFFLLVLLVVQCVDVVSVLLSVLLAPDWWKFWRDDPVDIGIDIDRQWHFAPPPVDDRSSRTFFGGGDPPGTDPPDPPPPDPVSVVSNVVSVVSSVVSSPPCSRMNIDRDDHRMMMMGRSRTMIMITHGGDDITMMMMTGTHSVSSSVSSCVSVCSCVVVCVVVVD/DPPPDPPDPPPVVVPPPDPPPPPPPAQPPAWDWDADPVGHTLDTHRLVVQQQAFLVQADPPVRHGDDDPDDSDKDWDDWDDDVQWIWTAIPVGDTGIHHRDDPPCPLVCPALLVDAADAFFLVCLVVVLVCQVDRQQEEEPVCLQPVVQPRLLSNLSSCSRYQKGKYFDFDLDPCSVQVNCVSNVHGFDADPCGSKHKQKADDDDLDCSNHLAWDAWFFPDPLDQDDFFKKKKAWNDFFAFWKKKKFFLLVLLVVQCVDVVSVLLSVLLAPDWWKFWRDDPVDIGIDIDRQWHFAPPVVDDRSSRTFFGGGDPPGTDPPDPPPPPPVSVVSNVVSVVSSVVSSPPCSRMNIDRDDHRMMMMGRSRTMIMITHGGDDITMMMMTGTHSVSSSVSSCVSVCSCVVVVVVSVD

Radius of gyration: 30.16 Å; Cα contacts (8 Å, |Δi|>4): 1621; chains: 2; bounding box: 74×132×79 Å

Sequence (820 aa):
MLALAARPALAGKSGVPRVVGASCRRFSSRTVNLAWPDGRPAGSFLPKFLRENTVEAWDVSSKQRLDFCLHADLQVTEVQAEGRAFRLCFSDGHVGTFLPPRPAPEMWSQGLMNKPRTLWGSSNTAAVQEELERGSLRFEWEELIQDSSSAARRWIEAMHSHGVALVAGLPQDAQAMQGFAAALGTYLVPTVYGETFQIQSVSEPNNLAYSSLGLQMHTDLPFYSLPPSLQLFQCLRQAEGGLSLALDGFDAARALRAAPGGEEAFKVLCSEQLRFQDITNDWFLSADHPTLLLSPDSERDPIQRLQRVHFNERSRDSWRQWLPNQPQASRIYEALHLYEQLVEERSRYVSLHLAPGEMICTDNWRVMHSRTSFTGSRHFVGGYLDWDAVRARWRALAGLWQGQNQLIQDMLALAARPALAGKSGVPRVVGASCRRFSSRTVNLAWPDGRPAGSFLPKFLRENTVEAWDVSSKQRLDFCLHADLQVTEVQAEGRAFRLCFSDGHVGTFLPPRPAPEMWSQGLMNKPRTLWGSSNTAAVQEELERGSLRFEWEELIQDSSSAARRWIEAMHSHGVALVAGLPQDAQAMQGFAAALGTYLVPTVYGETFQIQSVSEPNNLAYSSLGLQMHTDLPFYSLPPSLQLFQCLRQAEGGLSLALDGFDAARALRAAPGGEEAFKVLCSEQLRFQDITNDWFLSADHPTLLLSPDSERDPIQRLQRVHFNERSRDSWRQWLPNQPQASRIYEALHLYEQLVEERSRYVSLHLAPGEMICTDNWRVMHSRTSFTGSRHFVGGYLDWDAVRARWRALAGLWQGQNQLIQD